Protein AF-A0A8S3WW08-F1 (afdb_monomer_lite)

pLDDT: mean 91.88, std 11.57, range [35.03, 98.88]

InterPro domains:
  IPR000891 Pyruvate carboxyltransferase [PF00682] (28-298)
  IPR000891 Pyruvate carboxyltransferase [PS50991] (28-295)
  IPR013132 PseI/NeuA/B-like [PF03102] (346-583)
  IPR013132 PseI/NeuA/B-like [PF03102] (630-867)
  IPR051690 PseI/Nans/NeuA/B acid synthases [PTHR42966] (594-939)
  IPR057736 PseI/NeuA/NeuB, SAF domain [cd11615] (883-940)

Sequence (941 aa):
MCLLRRIVKIKVQNVYNLARTLSTLPEIRIYEVGPRDGLQNESKFVPTNIKIELIHKLAAAGIRNIESASFVSPKWVKQMSDGMEVMNNIIRTPGVNYPVLIPNLKGYETAIKCNIEEIAIFPAGSEGFSQKNLNCSVEEGLKRFKEVAVQALKDGLRVRGYISCVVGCPYDGPVNPKSIAKITEELLEIGCYEVSLGDTIGVGTAGSVQRLLREVLMVAKPENLALHFHDTYGQGLSNLLAGLEFGIKTVDSSISGLGGCPYARGATGNLATEDLVYFLYGLGVNTNIDLVKLIEAGHIFDPYKIAKMNAVIKTEKLNIGGSYPCFVIAEIGQNHQGDIEIAKKLIRAAKESGADCVKFQKSCLKEKFTKKCLDRCYDNRNSWGKTYGEHKRHLEFSEAQYEALFKYAKDIDVLFTASAMDMISFEFLLNLGVPFIKIGSGDSNNLVYIKYAASKGIPLVVSTGMVDKSTVNRIYDIISAQHKQFCLLHCVSAYPTPYEDCNLMVLQDYGNSFDVCVGYSGHELGTAVAVAAVALGAKVIEKHITLDKTMKGTDHQCSLTPDELKQLVRDVRIVEASLGSSIQMVLPSPVKMVEVKITEDIKVGGSNPCFIIAEVGQNHQGDIEIAKKLIKAAKDSGASCVKFQKTCLKEKFTKKYLERPYDNPNSWGKTYGDHKKHLEFTEAQYRELFKYAQEVGILFTASAMDMVSFDFLVNIKVPFIKIGSGDSNNLLFLKYAASKKVPLIISTGMVDKNAVKTIYDIISAQHKQFCLLHCISAYPVPFEDCNLAVLQDYMKSFDVPVGYSGQEVGTAVALGAVALGAKILEKHITLDKSMKGTDHVCSLTPSEFQQLVRDVRVIEAALGTPIKKVVTSEIPCIDKLQKSLVMGSTKNKGEILYPGDVKIKVAEPKGLNALHFDEVIYKTLVYDKKEDEPLYEGDFC

Secondary structure (DSSP, 8-state):
-HHHHHHHHHHHHHHHHHHHHHHT----EEEE-IIIIITTT-SS---HHHHHHHHHHHHHTT-SEE--EE-S-TTT-GGGTTHHHHHHHS---TT-B--EE--SHHHHHHHGGG--SEEEE--BSSHHHHHHHTSS-HHHHHHHHHHHHHHHHHTT-EEEEEEB-SSEETTTEEPPHHHHHHHHHHHHHTT-SEEEEEETTS---HHHHHHHHHHHTTTS-GGGEEEEEB-TTS-HHHHHHHHHTTT--EEEEBGGG----TTSTT---BPBHHHHHHHHHHTT------HHHHHHHHGGG-TTSS--TT-EEEETTEEEETTSPPEEEEE-TTTTTT-HHHHHHHHHHHHHTT-SEEEEEE--HHHHB-HHHHHSB--STT-SSSBHHHHHHHH---HHHHHHHHHHHHHTT-EEEEEE-SHHHHHHHHHHT-S-EEEPGGGTT-HHHHHHHHHT-S-EEEE-TT--HHHHHHHHHHHHTT-S-EEEEEE---SSPPGGG--TTHHHHHHHH-SSEEEEEE-SSSSHHHHHHHHTT-SEEEEEB-S-TTSSSSSGGGSBPHHHHHHHHHHHHHHHHHT-S-S-----------EEESSSS-EEETTSPPEEEEEEETTTTT-HHHHHHHHHHHHHTT-SEEEEEE--HHHHS-HHHHTSB--STT-SSSBHHHHHHHH---HHHHHHHHHHHHHHT-EEEEEE-SHHHHHHHHHHT-S-EEE-GGGTT-HHHHHHHHHTT--EEEE-TTS-HHHHHHHHHHHHTT-S-EEEEEE---SSPPGGG--TTHHHHHHHH-SS-EEEEE-SSSSHHHHHHHHTT-SEEEEEB-S-TTSSSSSTTTSBPHHHHHHHHHHHHHHHHHH--S-----GGGHHHHHHH--EEEESS-B-TT-B--GGGEEEEB-SS--SBGGGHHHHTTPBBSS-B-TTPBP-GGGB-

Foldseek 3Di:
DVVVVVVVVVVVVVVVVLLVLLLPQAAFAEAAEALEFLCQPPPDADDLVLLLVLQVLQVVLVHQHYQRAELDDCVNRVNRPCRLVNLQPHDDDPNHAHEYEYQAVVSVVSVVVSPHQEYEYEAELDQVCCCQPVVDGSVVSLVRVLVVLLVCVVVNHAYAYEYEQCQADLGPGGGDLLSVLVSLLSCVVSPHQAYEYHDQQQPDALVSLLVSCVNNCVRDPLSRYEYWGQCLPPRQVRNVSSSVVSVRRYYYFYAVQGHHDPRHPRRDGTHHPLVVCVVSVVSVHDNSGNSVSSNVSSCSPVLFDDQLQQFWQDDPLDTFTHLDFFAEEAEQEQQCQLPLVQLLVQLVLCVVLPHQEYEYAADDDVQFFFPVQQQDADDDQQAPDRGNVNRVVSRHDDLVSVLVSCVSSVVSNHAYEYEYRDDVSLVSRVVSPGQEYEHECLCLLQLVRLLVSLQVVHAYEYENEPDFPVSVVSSQVSNVVRHQRYEYADEHPFQQDALLRLQLLLQLVCSSVHSHAYAYEHNHAAQLQRLLSVLLSHRYYYFYEHCALPDRHSRSVSGDHSVRSSVNVVLSVLQSLQQAPDPPPSRFDPQQQFWFFLDPPDIFGHLDAFQEEAEQEQLCQLPLVQLLVSLLLCVVLPHQEYEYAADDCVQQDDPVQQQDADDDQQAPDRGNVNRVVSRHDDLVSVLVSCVSSVVSPHQYEYEYRGDVRLVSRVVSPRSEYEHECVCLQVLVVLLVNLQSVGAYEYENEPHDPVSVVVSQVSNVVRHQRYEYAYEHPDQQDDSNPNNLSVQSVCSVPHSHQYAYEHNHAAQSNRSSNVSSPHRYYYAYEHCALPDRDRSSVSHDHSVRSSVNVVSSVSSSSNNRHSTGDHDPSCVVVCLSRHKFKFAQAKDAFFDFAALNRIRIYNYVVGAHGSSCSVVRHRWTAHGTHGGSHTYYPPGTD

Structure (mmCIF, N/CA/C/O backbone):
data_AF-A0A8S3WW08-F1
#
_entry.id   AF-A0A8S3WW08-F1
#
loop_
_atom_site.group_PDB
_atom_site.id
_atom_site.type_symbol
_atom_site.label_atom_id
_atom_site.label_alt_id
_atom_site.label_comp_id
_atom_site.label_asym_id
_atom_site.label_entity_id
_atom_site.label_seq_id
_atom_site.pdbx_PDB_ins_code
_atom_site.Cartn_x
_atom_site.Cartn_y
_atom_site.Cartn_z
_atom_site.occupancy
_atom_site.B_iso_or_equiv
_atom_site.auth_seq_id
_atom_site.auth_comp_id
_atom_site.auth_asym_id
_atom_site.auth_atom_id
_atom_site.pdbx_PDB_model_num
ATOM 1 N N . MET A 1 1 ? 43.947 -51.175 1.428 1.00 44.69 1 MET A N 1
ATOM 2 C CA . MET A 1 1 ? 42.842 -50.981 0.452 1.00 44.69 1 MET A CA 1
ATOM 3 C C . MET A 1 1 ? 41.688 -51.983 0.577 1.00 44.69 1 MET A C 1
ATOM 5 O O . MET A 1 1 ? 40.549 -51.538 0.518 1.00 44.69 1 MET A O 1
ATOM 9 N N . CYS A 1 2 ? 41.913 -53.291 0.784 1.00 42.72 2 CYS A N 1
ATOM 10 C CA . CYS A 1 2 ? 40.810 -54.258 0.957 1.00 42.72 2 CYS A CA 1
ATOM 11 C C . CYS A 1 2 ? 39.915 -53.976 2.178 1.00 42.72 2 CYS A C 1
ATOM 13 O O . CYS A 1 2 ? 38.701 -54.114 2.071 1.00 42.72 2 CYS A O 1
ATOM 15 N N . LEU A 1 3 ? 40.479 -53.494 3.294 1.00 39.53 3 LEU A N 1
ATOM 16 C CA . LEU A 1 3 ? 39.707 -53.079 4.475 1.00 39.53 3 LEU A CA 1
ATOM 17 C C . LEU A 1 3 ? 38.816 -51.855 4.185 1.00 39.53 3 LEU A C 1
ATOM 19 O O . LEU A 1 3 ? 37.634 -51.865 4.510 1.00 39.53 3 LEU A O 1
ATOM 23 N N . LEU A 1 4 ? 39.352 -50.848 3.480 1.00 40.50 4 LEU A N 1
ATOM 24 C CA . LEU A 1 4 ? 38.597 -49.665 3.043 1.00 40.50 4 LEU A CA 1
ATOM 25 C C . LEU A 1 4 ? 37.473 -50.032 2.065 1.00 40.50 4 LEU A C 1
ATOM 27 O O . LEU A 1 4 ? 36.359 -49.550 2.216 1.00 40.50 4 LEU A O 1
ATOM 31 N N . ARG A 1 5 ? 37.724 -50.931 1.101 1.00 44.78 5 ARG A N 1
ATOM 32 C CA . ARG A 1 5 ? 36.682 -51.429 0.185 1.00 44.78 5 ARG A CA 1
ATOM 33 C C . ARG A 1 5 ? 35.596 -52.217 0.920 1.00 44.78 5 ARG A C 1
ATOM 35 O O . ARG A 1 5 ? 34.439 -52.113 0.536 1.00 44.78 5 ARG A O 1
ATOM 42 N N . ARG A 1 6 ? 35.938 -52.955 1.985 1.00 42.66 6 ARG A N 1
ATOM 43 C CA . ARG A 1 6 ? 34.971 -53.660 2.848 1.00 42.66 6 ARG A CA 1
ATOM 44 C C . ARG A 1 6 ? 34.126 -52.678 3.665 1.00 42.66 6 ARG A C 1
ATOM 46 O O . ARG A 1 6 ? 32.914 -52.823 3.689 1.00 42.66 6 ARG A O 1
ATOM 53 N N . ILE A 1 7 ? 34.740 -51.642 4.240 1.00 47.84 7 ILE A N 1
ATOM 54 C CA . ILE A 1 7 ? 34.050 -50.577 4.990 1.00 47.84 7 ILE A CA 1
ATOM 55 C C . ILE A 1 7 ? 33.135 -49.750 4.071 1.00 47.84 7 ILE A C 1
ATOM 57 O O . ILE A 1 7 ? 32.004 -49.452 4.445 1.00 47.84 7 ILE A O 1
ATOM 61 N N . VAL A 1 8 ? 33.577 -49.433 2.849 1.00 49.91 8 VAL A N 1
ATOM 62 C CA . VAL A 1 8 ? 32.757 -48.740 1.841 1.00 49.91 8 VAL A CA 1
ATOM 63 C C . VAL A 1 8 ? 31.622 -49.639 1.341 1.00 49.91 8 VAL A C 1
ATOM 65 O O . VAL A 1 8 ? 30.496 -49.167 1.269 1.00 49.91 8 VAL A O 1
ATOM 68 N N . LYS A 1 9 ? 31.848 -50.940 1.091 1.00 42.59 9 LYS A N 1
ATOM 69 C CA . LYS A 1 9 ? 30.762 -51.886 0.758 1.00 42.59 9 LYS A CA 1
ATOM 70 C C . LYS A 1 9 ? 29.734 -52.012 1.883 1.00 42.59 9 LYS A C 1
ATOM 72 O O . LYS A 1 9 ? 28.549 -52.024 1.591 1.00 42.59 9 LYS A O 1
ATOM 77 N N . ILE A 1 10 ? 30.166 -52.070 3.145 1.00 49.12 10 ILE A N 1
ATOM 78 C CA . ILE A 1 10 ? 29.267 -52.137 4.310 1.00 49.12 10 ILE A CA 1
ATOM 79 C C . ILE A 1 10 ? 28.459 -50.837 4.448 1.00 49.12 10 ILE A C 1
ATOM 81 O O . ILE A 1 10 ? 27.253 -50.895 4.658 1.00 49.12 10 ILE A O 1
ATOM 85 N N . LYS A 1 11 ? 29.078 -49.663 4.256 1.00 47.25 11 LYS A N 1
ATOM 86 C CA . LYS A 1 11 ? 28.368 -48.372 4.270 1.00 47.25 11 LYS A CA 1
ATOM 87 C C . LYS A 1 11 ? 27.391 -48.224 3.102 1.00 47.25 11 LYS A C 1
ATOM 89 O O . LYS A 1 11 ? 26.268 -47.795 3.323 1.00 47.25 11 LYS A O 1
ATOM 94 N N . VAL A 1 12 ? 27.776 -48.623 1.890 1.00 49.75 12 VAL A N 1
ATOM 95 C CA . VAL A 1 12 ? 26.895 -48.587 0.711 1.00 49.75 12 VAL A CA 1
ATOM 96 C C . VAL A 1 12 ? 25.742 -49.579 0.862 1.00 49.75 12 VAL A C 1
ATOM 98 O O . VAL A 1 12 ? 24.615 -49.216 0.561 1.00 49.75 12 VAL A O 1
ATOM 101 N N . GLN A 1 13 ? 25.983 -50.779 1.401 1.00 46.31 13 GLN A N 1
ATOM 102 C CA . GLN A 1 13 ? 24.931 -51.760 1.675 1.00 46.31 13 GLN A CA 1
ATOM 103 C C . GLN A 1 13 ? 23.978 -51.291 2.781 1.00 46.31 13 GLN A C 1
ATOM 105 O O . GLN A 1 13 ? 22.781 -51.508 2.660 1.00 46.31 13 GLN A O 1
ATOM 110 N N . ASN A 1 14 ? 24.471 -50.616 3.824 1.00 49.75 14 ASN A N 1
ATOM 111 C CA . ASN A 1 14 ? 23.624 -50.045 4.874 1.00 49.75 14 ASN A CA 1
ATOM 112 C C . ASN A 1 14 ? 22.781 -48.872 4.361 1.00 49.75 14 ASN A C 1
ATOM 114 O O . ASN A 1 14 ? 21.615 -48.787 4.716 1.00 49.75 14 ASN A O 1
ATOM 118 N N . VAL A 1 15 ? 23.323 -48.024 3.481 1.00 52.56 15 VAL A N 1
ATOM 119 C CA . VAL A 1 15 ? 22.556 -46.958 2.813 1.00 52.56 15 VAL A CA 1
ATOM 120 C C . VAL A 1 15 ? 21.531 -47.546 1.838 1.00 52.56 15 VAL A C 1
ATOM 122 O O . VAL A 1 15 ? 20.397 -47.086 1.811 1.00 52.56 15 VAL A O 1
ATOM 125 N N . TYR A 1 16 ? 21.877 -48.602 1.092 1.00 51.38 16 TYR A N 1
ATOM 126 C CA . TYR A 1 16 ? 20.931 -49.313 0.222 1.00 51.38 16 TYR A CA 1
ATOM 127 C C . TYR A 1 16 ? 19.843 -50.039 1.018 1.00 51.38 16 TYR A C 1
ATOM 129 O O . TYR A 1 16 ? 18.689 -50.040 0.611 1.00 51.38 16 TYR A O 1
ATOM 137 N N . ASN A 1 17 ? 20.189 -50.645 2.156 1.00 54.22 17 ASN A N 1
ATOM 138 C CA . ASN A 1 17 ? 19.232 -51.299 3.043 1.00 54.22 17 ASN A CA 1
ATOM 139 C C . ASN A 1 17 ? 18.332 -50.271 3.729 1.00 54.22 17 ASN A C 1
ATOM 141 O O . ASN A 1 17 ? 17.141 -50.519 3.811 1.00 54.22 17 ASN A O 1
ATOM 145 N N . LEU A 1 18 ? 18.861 -49.120 4.154 1.00 56.38 18 LEU A N 1
ATOM 146 C CA . LEU A 1 18 ? 18.072 -48.016 4.699 1.00 56.38 18 LEU A CA 1
ATOM 147 C C . LEU A 1 18 ? 17.123 -47.454 3.636 1.00 56.38 18 LEU A C 1
ATOM 149 O O . LEU A 1 18 ? 15.926 -47.402 3.871 1.00 56.38 18 LEU A O 1
ATOM 153 N N . ALA A 1 19 ? 17.620 -47.140 2.437 1.00 52.09 19 ALA A N 1
ATOM 154 C CA . ALA A 1 19 ? 16.790 -46.687 1.321 1.00 52.09 19 ALA A CA 1
ATOM 155 C C . ALA A 1 19 ? 15.727 -47.727 0.935 1.00 52.09 19 ALA A C 1
ATOM 157 O O . ALA A 1 19 ? 14.580 -47.361 0.705 1.00 52.09 19 ALA A O 1
ATOM 158 N N . ARG A 1 20 ? 16.065 -49.025 0.934 1.00 56.62 20 ARG A N 1
ATOM 159 C CA . ARG A 1 20 ? 15.107 -50.107 0.675 1.00 56.62 20 ARG A CA 1
ATOM 160 C C . ARG A 1 20 ? 14.057 -50.203 1.783 1.00 56.62 20 ARG A C 1
ATOM 162 O O . ARG A 1 20 ? 12.880 -50.202 1.459 1.00 56.62 20 ARG A O 1
ATOM 169 N N . THR A 1 21 ? 14.462 -50.220 3.054 1.00 60.16 21 THR A N 1
ATOM 170 C CA . THR A 1 21 ? 13.563 -50.244 4.220 1.00 60.16 21 THR A CA 1
ATOM 171 C C . THR A 1 21 ? 12.625 -49.036 4.225 1.00 60.16 21 THR A C 1
ATOM 173 O O . THR A 1 21 ? 11.425 -49.220 4.408 1.00 60.16 21 THR A O 1
ATOM 176 N N . LEU A 1 22 ? 13.144 -47.834 3.939 1.00 57.91 22 LEU A N 1
ATOM 177 C CA . LEU A 1 22 ? 12.378 -46.586 3.866 1.00 57.91 22 LEU A CA 1
ATOM 178 C C . LEU A 1 22 ? 11.426 -46.551 2.656 1.00 57.91 22 LEU A C 1
ATOM 180 O O . LEU A 1 22 ? 10.269 -46.186 2.810 1.00 57.91 22 LEU A O 1
ATOM 184 N N . SER A 1 23 ? 11.860 -47.022 1.478 1.00 52.72 23 SER A N 1
ATOM 185 C CA . SER A 1 23 ? 11.013 -47.124 0.271 1.00 52.72 23 SER A CA 1
ATOM 186 C C . SER A 1 23 ? 9.910 -48.186 0.368 1.00 52.72 23 SER A C 1
ATOM 188 O O . SER A 1 23 ? 8.971 -48.184 -0.422 1.00 52.72 23 SER A O 1
ATOM 190 N N . THR A 1 24 ? 10.025 -49.104 1.334 1.00 55.31 24 THR A N 1
ATOM 191 C CA . THR A 1 24 ? 9.002 -50.106 1.664 1.00 55.31 24 THR A CA 1
ATOM 192 C C . THR A 1 24 ? 8.176 -49.730 2.891 1.00 55.31 24 THR A C 1
ATOM 194 O O . THR A 1 24 ? 7.388 -50.558 3.350 1.00 55.31 24 THR A O 1
ATOM 197 N N . LEU A 1 25 ? 8.360 -48.529 3.460 1.00 57.69 25 LEU A N 1
ATOM 198 C CA . LEU A 1 25 ? 7.549 -48.091 4.592 1.00 57.69 25 LEU A CA 1
ATOM 199 C C . LEU A 1 25 ? 6.084 -47.979 4.143 1.00 57.69 25 LEU A C 1
ATOM 201 O O . LEU A 1 25 ? 5.782 -47.192 3.245 1.00 57.69 25 LEU A O 1
ATOM 205 N N . PRO A 1 26 ? 5.161 -48.751 4.745 1.00 57.47 26 PRO A N 1
ATOM 206 C CA . PRO A 1 26 ? 3.738 -48.506 4.564 1.00 57.47 26 PRO A CA 1
ATOM 207 C C . PRO A 1 26 ? 3.353 -47.158 5.198 1.00 57.47 26 PRO A C 1
ATOM 209 O O . PRO A 1 26 ? 4.096 -46.638 6.029 1.00 57.47 26 PRO A O 1
ATOM 212 N N . GLU A 1 27 ? 2.194 -46.633 4.790 1.00 76.88 27 GLU A N 1
ATOM 213 C CA . GLU A 1 27 ? 1.571 -45.358 5.197 1.00 76.88 27 GLU A CA 1
ATOM 214 C C . GLU A 1 27 ? 1.997 -44.874 6.604 1.00 76.88 27 GLU A C 1
ATOM 216 O O . GLU A 1 27 ? 1.718 -45.530 7.611 1.00 76.88 27 GLU A O 1
ATOM 221 N N . ILE A 1 28 ? 2.698 -43.731 6.664 1.00 88.69 28 ILE A N 1
ATOM 222 C CA . ILE A 1 28 ? 3.048 -43.045 7.919 1.00 88.69 28 ILE A CA 1
ATOM 223 C C . ILE A 1 28 ? 1.821 -42.285 8.415 1.00 88.69 28 ILE A C 1
ATOM 225 O O . ILE A 1 28 ? 1.214 -41.516 7.668 1.00 88.69 28 ILE A O 1
ATOM 229 N N . ARG A 1 29 ? 1.471 -42.480 9.688 1.00 92.56 29 ARG A N 1
ATOM 230 C CA . ARG A 1 29 ? 0.334 -41.820 10.328 1.00 92.56 29 ARG A CA 1
ATOM 231 C C . ARG A 1 29 ? 0.793 -40.539 11.013 1.00 92.56 29 ARG A C 1
ATOM 233 O O . ARG A 1 29 ? 1.537 -40.595 11.988 1.00 92.56 29 ARG A O 1
ATOM 240 N N . ILE A 1 30 ? 0.329 -39.398 10.512 1.00 96.25 30 ILE A N 1
ATOM 241 C CA . ILE A 1 30 ? 0.592 -38.088 11.116 1.00 96.25 30 ILE A CA 1
ATOM 242 C C . ILE A 1 30 ? -0.539 -37.739 12.083 1.00 96.25 30 ILE A C 1
ATOM 244 O O . ILE A 1 30 ? -1.716 -37.781 11.715 1.00 96.25 30 ILE A O 1
ATOM 248 N N . TYR A 1 31 ? -0.161 -37.409 13.313 1.00 96.25 31 TYR A N 1
ATOM 249 C CA . TYR A 1 31 ? -1.041 -36.980 14.387 1.00 96.25 31 TYR A CA 1
ATOM 250 C C . TYR A 1 31 ? -0.808 -35.487 14.636 1.00 96.25 31 TYR A C 1
ATOM 252 O O . TYR A 1 31 ? 0.185 -35.075 15.231 1.00 96.25 31 TYR A O 1
ATOM 260 N N . GLU A 1 32 ? -1.713 -34.664 14.124 1.00 97.38 32 GLU A N 1
ATOM 261 C CA . GLU A 1 32 ? -1.591 -33.210 14.164 1.00 97.38 32 GLU A CA 1
ATOM 262 C C . GLU A 1 32 ? -2.064 -32.680 15.517 1.00 97.38 32 GLU A C 1
ATOM 264 O O . GLU A 1 32 ? -3.247 -32.779 15.855 1.00 97.38 32 GLU A O 1
ATOM 269 N N . VAL A 1 33 ? -1.136 -32.128 16.297 1.00 97.06 33 VAL A N 1
ATOM 270 C CA . VAL A 1 33 ? -1.392 -31.621 17.654 1.00 97.06 33 VAL A CA 1
ATOM 271 C C . VAL A 1 33 ? -1.539 -30.098 17.713 1.00 97.06 33 VAL A C 1
ATOM 273 O O . VAL A 1 33 ? -1.828 -29.550 18.775 1.00 97.06 33 VAL A O 1
ATOM 276 N N . GLY A 1 34 ? -1.383 -29.392 16.591 1.00 94.31 34 GLY A N 1
ATOM 277 C CA . GLY A 1 34 ? -1.429 -27.934 16.490 1.00 94.31 34 GLY A CA 1
ATOM 278 C C . GLY A 1 34 ? -2.645 -27.278 17.147 1.00 94.31 34 GLY A C 1
ATOM 279 O O . GLY A 1 34 ? -2.446 -26.395 17.984 1.00 94.31 34 GLY A O 1
ATOM 280 N N . PRO A 1 35 ? -3.894 -27.712 16.870 1.00 94.62 35 PRO A N 1
ATOM 281 C CA . PRO A 1 35 ? -5.088 -27.089 17.451 1.00 94.62 35 PRO A CA 1
ATOM 282 C C . PRO A 1 35 ? -5.160 -27.146 18.987 1.00 94.62 35 PRO A C 1
ATOM 284 O O . PRO A 1 35 ? -5.816 -26.296 19.596 1.00 94.62 35 PRO A O 1
ATOM 287 N N . ARG A 1 36 ? -4.475 -28.109 19.621 1.00 93.38 36 ARG A N 1
ATOM 288 C CA . ARG A 1 36 ? -4.409 -28.267 21.081 1.00 93.38 36 ARG A CA 1
ATOM 289 C C . ARG A 1 36 ? -3.047 -27.869 21.635 1.00 93.38 36 ARG A C 1
ATOM 291 O O . ARG A 1 36 ? -2.938 -26.856 22.323 1.00 93.38 36 ARG A O 1
ATOM 298 N N . ASP A 1 37 ? -2.033 -28.696 21.393 1.00 91.38 37 ASP A N 1
ATOM 299 C CA . ASP A 1 37 ? -0.690 -28.554 21.962 1.00 91.38 37 ASP A CA 1
ATOM 300 C C . ASP A 1 37 ? 0.037 -27.347 21.372 1.00 91.38 37 ASP A C 1
ATOM 302 O O . ASP A 1 37 ? 0.630 -26.566 22.113 1.00 91.38 37 ASP A O 1
ATOM 306 N N . GLY A 1 38 ? -0.090 -27.134 20.059 1.00 89.25 38 GLY A N 1
ATOM 307 C CA . GLY A 1 38 ? 0.527 -25.994 19.384 1.00 89.25 38 GLY A CA 1
ATOM 308 C C . GLY A 1 38 ? 0.039 -24.650 19.923 1.00 89.25 38 GLY A C 1
ATOM 309 O O . GLY A 1 38 ? 0.838 -23.747 20.157 1.00 89.25 38 GLY A O 1
ATOM 310 N N . LEU A 1 39 ? -1.262 -24.530 20.202 1.00 90.06 39 LEU A N 1
ATOM 311 C CA . LEU A 1 39 ? -1.855 -23.276 20.669 1.00 90.06 39 LEU A CA 1
ATOM 312 C C . LEU A 1 39 ? -1.684 -23.011 22.166 1.00 90.06 39 LEU A C 1
ATOM 314 O O . LEU A 1 39 ? -1.799 -21.864 22.589 1.00 90.06 39 LEU A O 1
ATOM 318 N N . GLN A 1 40 ? -1.425 -24.023 22.998 1.00 87.31 40 GLN A N 1
ATOM 319 C CA . GLN A 1 40 ? -1.504 -23.888 24.462 1.00 87.31 40 GLN A CA 1
ATOM 320 C C . GLN A 1 40 ? -0.611 -22.783 25.053 1.00 87.31 40 GLN A C 1
ATOM 322 O O . GLN A 1 40 ? -0.935 -22.239 26.111 1.00 87.31 40 GLN A O 1
ATOM 327 N N . ASN A 1 41 ? 0.492 -22.466 24.369 1.00 82.31 41 ASN A N 1
ATOM 328 C CA . ASN A 1 41 ? 1.495 -21.488 24.783 1.00 82.31 41 ASN A CA 1
ATOM 329 C C . ASN A 1 41 ? 1.306 -20.096 24.158 1.00 82.31 41 ASN A C 1
ATOM 331 O O . ASN A 1 41 ? 2.093 -19.188 24.436 1.00 82.31 41 ASN A O 1
ATOM 335 N N . GLU A 1 42 ? 0.270 -19.910 23.341 1.00 81.69 42 GLU A N 1
ATOM 336 C CA . GLU A 1 42 ? -0.009 -18.629 22.707 1.00 81.69 42 GLU A CA 1
ATOM 337 C C . GLU A 1 42 ? -0.414 -17.569 23.736 1.00 81.69 42 GLU A C 1
ATOM 339 O O . GLU A 1 42 ? -1.304 -17.751 24.569 1.00 81.69 42 GLU A O 1
ATOM 344 N N . SER A 1 43 ? 0.254 -16.416 23.667 1.00 74.00 43 SER A N 1
ATOM 345 C CA . SER A 1 43 ? 0.048 -15.320 24.625 1.00 74.00 43 SER A CA 1
ATOM 346 C C . SER A 1 43 ? -1.322 -14.648 24.484 1.00 74.00 43 SER A C 1
ATOM 348 O O . SER A 1 43 ? -1.877 -14.133 25.460 1.00 74.00 43 SER A O 1
ATOM 350 N N . LYS A 1 44 ? -1.877 -14.647 23.267 1.00 80.12 44 LYS A N 1
ATOM 351 C CA . LYS A 1 44 ? -3.194 -14.092 22.952 1.00 80.12 44 LYS A CA 1
ATOM 352 C C . LYS A 1 44 ? -4.189 -15.224 22.763 1.00 80.12 44 LYS A C 1
ATOM 354 O O . LYS A 1 44 ? -3.888 -16.214 22.108 1.00 80.12 44 LYS A O 1
ATOM 359 N N . PHE A 1 45 ? -5.397 -15.030 23.287 1.00 84.19 45 PHE A N 1
ATOM 360 C CA . PHE A 1 45 ? -6.457 -16.009 23.103 1.00 84.19 45 PHE A CA 1
ATOM 361 C C . PHE A 1 45 ? -6.836 -16.112 21.620 1.00 84.19 45 PHE A C 1
ATOM 363 O O . PHE A 1 45 ? -7.370 -15.152 21.066 1.00 84.19 45 PHE A O 1
ATOM 370 N N . VAL A 1 46 ? -6.565 -17.254 20.982 1.00 83.62 46 VAL A N 1
ATOM 371 C CA . VAL A 1 46 ? -7.062 -17.527 19.619 1.00 83.62 46 VAL A CA 1
ATOM 372 C C . VAL A 1 46 ? -8.578 -17.757 19.676 1.00 83.62 46 VAL A C 1
ATOM 374 O O . VAL A 1 46 ? -8.996 -18.659 20.408 1.00 83.62 46 VAL A O 1
ATOM 377 N N . PRO A 1 47 ? -9.388 -16.994 18.915 1.00 84.88 47 PRO A N 1
ATOM 378 C CA . PRO A 1 47 ? -10.839 -17.160 18.870 1.00 84.88 47 PRO A CA 1
ATOM 379 C C . PRO A 1 47 ? -11.278 -18.570 18.456 1.00 84.88 47 PRO A C 1
ATOM 381 O O . PRO A 1 47 ? -10.652 -19.209 17.608 1.00 84.88 47 PRO A O 1
ATOM 384 N N . THR A 1 48 ? -12.397 -19.032 19.011 1.00 86.94 48 THR A N 1
ATOM 385 C CA . THR A 1 48 ? -12.946 -20.381 18.798 1.00 86.94 48 THR A CA 1
ATOM 386 C C . THR A 1 48 ? -13.194 -20.693 17.322 1.00 86.94 48 THR A C 1
ATOM 388 O O . THR A 1 48 ? -12.835 -21.770 16.851 1.00 86.94 48 THR A O 1
ATOM 391 N N . ASN A 1 49 ? -13.725 -19.737 16.554 1.00 82.19 49 ASN A N 1
ATOM 392 C CA . ASN A 1 49 ? -13.982 -19.913 15.123 1.00 82.19 49 ASN A CA 1
ATOM 393 C C . ASN A 1 49 ? -12.697 -20.162 14.314 1.00 82.19 49 ASN A C 1
ATOM 395 O O . ASN A 1 49 ? -12.724 -20.951 13.377 1.00 82.19 49 ASN A O 1
ATOM 399 N N . ILE A 1 50 ? -11.573 -19.552 14.702 1.00 83.06 50 ILE A N 1
ATOM 400 C CA . ILE A 1 50 ? -10.275 -19.762 14.043 1.00 83.06 50 ILE A CA 1
ATOM 401 C C . ILE A 1 50 ? -9.733 -21.163 14.344 1.00 83.06 50 ILE A C 1
ATOM 403 O O . ILE A 1 50 ? -9.204 -21.822 13.455 1.00 83.06 50 ILE A O 1
ATOM 407 N N . LYS A 1 51 ? -9.914 -21.667 15.573 1.00 92.25 51 LYS A N 1
ATOM 408 C CA . LYS A 1 51 ? -9.556 -23.056 15.922 1.00 92.25 51 LYS A CA 1
ATOM 409 C C . LYS A 1 51 ? -10.363 -24.067 15.111 1.00 92.25 51 LYS A C 1
ATOM 411 O O . LYS A 1 51 ? -9.800 -25.021 14.584 1.00 92.25 51 LYS A O 1
ATOM 416 N N . ILE A 1 52 ? -11.674 -23.843 14.996 1.00 93.62 52 ILE A N 1
ATOM 417 C CA . ILE A 1 52 ? -12.580 -24.685 14.204 1.00 93.62 52 ILE A CA 1
ATOM 418 C C . ILE A 1 52 ? -12.162 -24.672 12.729 1.00 93.62 52 ILE A C 1
ATOM 420 O O . ILE A 1 52 ? -12.041 -25.733 12.118 1.00 93.62 52 ILE A O 1
ATOM 424 N N . GLU A 1 53 ? -11.888 -23.489 12.174 1.00 90.31 53 GLU A N 1
ATOM 425 C CA . GLU A 1 53 ? -11.430 -23.340 10.792 1.00 90.31 53 GLU A CA 1
ATOM 426 C C . GLU A 1 53 ? -10.093 -24.055 10.552 1.00 90.31 53 GLU A C 1
ATOM 428 O O . GLU A 1 53 ? -9.958 -24.762 9.552 1.00 90.31 53 GLU A O 1
ATOM 433 N N . LEU A 1 54 ? -9.131 -23.943 11.476 1.00 93.56 54 LEU A N 1
ATOM 434 C CA . LEU A 1 54 ? -7.878 -24.694 11.402 1.00 93.56 54 LEU A CA 1
ATOM 435 C C . LEU A 1 54 ? -8.153 -26.202 11.316 1.00 93.56 54 LEU A C 1
ATOM 437 O O . LEU A 1 54 ? -7.633 -26.864 10.420 1.00 93.56 54 LEU A O 1
ATOM 441 N N . ILE A 1 55 ? -8.985 -26.744 12.211 1.00 97.25 55 ILE A N 1
ATOM 442 C CA . ILE A 1 55 ? -9.324 -28.177 12.236 1.00 97.25 55 ILE A CA 1
ATOM 443 C C . ILE A 1 55 ? -9.928 -28.618 10.895 1.00 97.25 55 ILE A C 1
ATOM 445 O O . ILE A 1 55 ? -9.575 -29.677 10.372 1.00 97.25 55 ILE A O 1
ATOM 449 N N . HIS A 1 56 ? -10.805 -27.806 10.296 1.00 96.12 56 HIS A N 1
ATOM 450 C CA . HIS A 1 56 ? -11.405 -28.116 8.993 1.00 96.12 56 HIS A CA 1
ATOM 451 C C . HIS A 1 56 ? -10.381 -28.081 7.862 1.00 96.12 56 HIS A C 1
ATOM 453 O O . HIS A 1 56 ? -10.391 -28.967 7.010 1.00 96.12 56 HIS A O 1
ATOM 459 N N . LYS A 1 57 ? -9.477 -27.097 7.854 1.00 94.81 57 LYS A N 1
ATOM 460 C CA . LYS A 1 57 ? -8.412 -26.996 6.845 1.00 94.81 57 LYS A CA 1
ATOM 461 C C . LYS A 1 57 ? -7.429 -28.160 6.936 1.00 94.81 57 LYS A C 1
ATOM 463 O O . LYS A 1 57 ? -7.079 -28.728 5.906 1.00 94.81 57 LYS A O 1
ATOM 468 N N . LEU A 1 58 ? -7.048 -28.565 8.147 1.00 97.12 58 LEU A N 1
ATOM 469 C CA . LEU A 1 58 ? -6.197 -29.735 8.380 1.00 97.12 58 LEU A CA 1
ATOM 470 C C . LEU A 1 58 ? -6.863 -31.020 7.863 1.00 97.12 58 LEU A C 1
ATOM 472 O O . LEU A 1 58 ? -6.236 -31.792 7.137 1.00 97.12 58 LEU A O 1
ATOM 476 N N . ALA A 1 59 ? -8.153 -31.217 8.154 1.00 97.00 59 ALA A N 1
ATOM 477 C CA . ALA A 1 59 ? -8.916 -32.349 7.624 1.00 97.00 59 ALA A CA 1
ATOM 478 C C . ALA A 1 59 ? -8.991 -32.313 6.086 1.00 97.00 59 ALA A C 1
ATOM 480 O O . ALA A 1 59 ? -8.775 -33.327 5.423 1.00 97.00 59 ALA A O 1
ATOM 481 N N . ALA A 1 60 ? -9.224 -31.134 5.500 1.00 94.94 60 ALA A N 1
ATOM 482 C CA . ALA A 1 60 ? -9.273 -30.934 4.050 1.00 94.94 60 ALA A CA 1
ATOM 483 C C . ALA A 1 60 ? -7.914 -31.127 3.351 1.00 94.94 60 ALA A C 1
ATOM 485 O O . ALA A 1 60 ? -7.882 -31.451 2.159 1.00 94.94 60 ALA A O 1
ATOM 486 N N . ALA A 1 61 ? -6.807 -30.944 4.077 1.00 95.62 61 ALA A N 1
ATOM 487 C CA . ALA A 1 61 ? -5.458 -31.264 3.622 1.00 95.62 61 ALA A CA 1
ATOM 488 C C . ALA A 1 61 ? -5.167 -32.776 3.649 1.00 95.62 61 ALA A C 1
ATOM 490 O O . ALA A 1 61 ? -4.159 -33.207 3.102 1.00 95.62 61 ALA A O 1
ATOM 491 N N . GLY A 1 62 ? -6.046 -33.594 4.234 1.00 95.44 62 GLY A N 1
ATOM 492 C CA . GLY A 1 62 ? -5.899 -35.050 4.297 1.00 95.44 62 GLY A CA 1
ATOM 493 C C . GLY A 1 62 ? -5.375 -35.576 5.633 1.00 95.44 62 GLY A C 1
ATOM 494 O O . GLY A 1 62 ? -5.120 -36.775 5.747 1.00 95.44 62 GLY A O 1
ATOM 495 N N . ILE A 1 63 ? -5.240 -34.726 6.659 1.00 97.12 63 ILE A N 1
ATOM 496 C CA . ILE A 1 63 ? -4.885 -35.176 8.009 1.00 97.12 63 ILE A CA 1
ATOM 497 C C . ILE A 1 63 ? -6.053 -35.965 8.612 1.00 97.12 63 ILE A C 1
ATOM 499 O O . ILE A 1 63 ? -7.185 -35.485 8.662 1.00 97.12 63 ILE A O 1
ATOM 503 N N . ARG A 1 64 ? -5.770 -37.178 9.101 1.00 95.75 64 ARG A N 1
ATOM 504 C CA . ARG A 1 64 ? -6.784 -38.091 9.662 1.00 95.75 64 ARG A CA 1
ATOM 505 C C . ARG A 1 64 ? -6.843 -38.122 11.185 1.00 95.75 64 ARG A C 1
ATOM 507 O O . ARG A 1 64 ? -7.816 -38.625 11.734 1.00 95.75 64 ARG A O 1
ATOM 514 N N . ASN A 1 65 ? -5.833 -37.604 11.874 1.00 97.12 65 ASN A N 1
ATOM 515 C CA . ASN A 1 65 ? -5.789 -37.540 13.330 1.00 97.12 65 ASN A CA 1
ATOM 516 C C . ASN A 1 65 ? -5.470 -36.102 13.740 1.00 97.12 65 ASN A C 1
ATOM 518 O O . ASN A 1 65 ? -4.347 -35.653 13.532 1.00 97.12 65 ASN A O 1
ATOM 522 N N . ILE A 1 66 ? -6.465 -35.387 14.272 1.00 98.19 66 ILE A N 1
ATOM 523 C CA . ILE A 1 66 ? -6.356 -33.962 14.615 1.00 98.19 66 ILE A CA 1
ATOM 524 C C . ILE A 1 66 ? -6.738 -33.777 16.080 1.00 98.19 66 ILE A C 1
ATOM 526 O O . ILE A 1 66 ? -7.920 -33.790 16.432 1.00 98.19 66 ILE A O 1
ATOM 530 N N . GLU A 1 67 ? -5.752 -33.595 16.950 1.00 97.56 67 GLU A N 1
ATOM 531 C CA . GLU A 1 67 ? -6.008 -33.362 18.367 1.00 97.56 67 GLU A CA 1
ATOM 532 C C . GLU A 1 67 ? -6.621 -31.976 18.572 1.00 97.56 67 GLU A C 1
ATOM 534 O O . GLU A 1 67 ? -5.973 -30.944 18.415 1.00 97.56 67 GLU A O 1
ATOM 539 N N . SER A 1 68 ? -7.917 -31.964 18.867 1.00 96.69 68 SER A N 1
ATOM 540 C CA . SER A 1 68 ? -8.764 -30.801 18.595 1.00 96.69 68 SER A CA 1
ATOM 541 C C . SER A 1 68 ? -9.051 -29.943 19.821 1.00 96.69 68 SER A C 1
ATOM 543 O O . SER A 1 68 ? -9.362 -28.762 19.686 1.00 96.69 68 SER A O 1
ATOM 545 N N . ALA A 1 69 ? -8.972 -30.521 21.021 1.00 95.62 69 ALA A N 1
ATOM 546 C CA . ALA A 1 69 ? -9.272 -29.815 22.260 1.00 95.62 69 ALA A CA 1
ATOM 547 C C . ALA A 1 69 ? -8.624 -30.481 23.481 1.00 95.62 69 ALA A C 1
ATOM 549 O O . ALA A 1 69 ? -8.120 -31.603 23.432 1.00 95.62 69 ALA A O 1
ATOM 550 N N . SER A 1 70 ? -8.681 -29.786 24.613 1.00 94.50 70 SER A N 1
ATOM 551 C CA . SER A 1 70 ? -8.276 -30.300 25.917 1.00 94.50 70 SER A CA 1
ATOM 552 C C . SER A 1 70 ? -9.272 -29.860 26.982 1.00 94.50 70 SER A C 1
ATOM 554 O O . SER A 1 70 ? -9.751 -28.729 26.954 1.00 94.50 70 SER A O 1
ATOM 556 N N . PHE A 1 71 ? -9.562 -30.737 27.942 1.00 94.12 71 PHE A N 1
ATOM 557 C CA . PHE A 1 71 ? -10.467 -30.460 29.065 1.00 94.12 71 PHE A CA 1
ATOM 558 C C . PHE A 1 71 ? -9.676 -30.248 30.358 1.00 94.12 71 PHE A C 1
ATOM 560 O O . PHE A 1 71 ? -9.928 -30.851 31.405 1.00 94.12 71 PHE A O 1
ATOM 567 N N . VAL A 1 72 ? -8.671 -29.381 30.257 1.00 90.19 72 VAL A N 1
ATOM 568 C CA . VAL A 1 72 ? -7.873 -28.868 31.374 1.00 90.19 72 VAL A CA 1
ATOM 569 C C . VAL A 1 72 ? -8.546 -27.666 32.025 1.00 90.19 72 VAL A C 1
ATOM 571 O O . VAL A 1 72 ? -9.479 -27.072 31.496 1.00 90.19 72 VAL A O 1
ATOM 574 N N . SER A 1 73 ? -8.071 -27.289 33.210 1.00 86.62 73 SER A N 1
ATOM 575 C CA . SER A 1 73 ? -8.587 -26.107 33.898 1.00 86.62 73 SER A CA 1
ATOM 576 C C . SER A 1 73 ? -8.271 -24.827 33.102 1.00 86.62 73 SER A C 1
ATOM 578 O O . SER A 1 73 ? -7.087 -24.518 32.914 1.00 86.62 73 SER A O 1
ATOM 580 N N . PRO A 1 74 ? -9.290 -24.019 32.738 1.00 84.31 74 PRO A N 1
ATOM 581 C CA . PRO A 1 74 ? -9.115 -22.731 32.057 1.00 84.31 74 PRO A CA 1
ATOM 582 C C . PRO A 1 74 ? -8.218 -21.743 32.808 1.00 84.31 74 PRO A C 1
ATOM 584 O O . PRO A 1 74 ? -7.643 -20.837 32.213 1.00 84.31 74 PRO A O 1
ATOM 587 N N . LYS A 1 75 ? -8.093 -21.914 34.132 1.00 84.94 75 LYS A N 1
ATOM 588 C CA . LYS A 1 75 ? -7.217 -21.097 34.980 1.00 84.94 75 LYS A CA 1
ATOM 589 C C . LYS A 1 75 ? -5.738 -21.293 34.637 1.00 84.94 75 LYS A C 1
ATOM 591 O O . LYS A 1 75 ? -4.968 -20.347 34.749 1.00 84.94 75 LYS A O 1
ATOM 596 N N . TRP A 1 76 ? -5.350 -22.517 34.281 1.00 81.44 76 TRP A N 1
ATOM 597 C CA . TRP A 1 76 ? -3.954 -22.887 34.037 1.00 81.44 76 TRP A CA 1
ATOM 598 C C . TRP A 1 76 ? -3.597 -22.819 32.557 1.00 81.44 76 TRP A C 1
ATOM 600 O O . TRP A 1 76 ? -2.505 -22.377 32.220 1.00 81.44 76 TRP A O 1
ATOM 610 N N . VAL A 1 77 ? -4.533 -23.190 31.679 1.00 86.38 77 VAL A N 1
ATOM 611 C CA . VAL A 1 77 ? -4.352 -23.116 30.226 1.00 86.38 77 VAL A CA 1
ATOM 612 C C . VAL A 1 77 ? -5.533 -22.360 29.631 1.00 86.38 77 VAL A C 1
ATOM 614 O O . VAL A 1 77 ? -6.525 -22.947 29.197 1.00 86.38 77 VAL A O 1
ATOM 617 N N . LYS A 1 78 ? -5.431 -21.025 29.629 1.00 87.94 78 LYS A N 1
ATOM 618 C CA . LYS A 1 78 ? -6.489 -20.118 29.144 1.00 87.94 78 LYS A CA 1
ATOM 619 C C . LYS A 1 78 ? -6.936 -20.462 27.724 1.00 87.94 78 LYS A C 1
ATOM 621 O O . LYS A 1 78 ? -8.120 -20.351 27.405 1.00 87.94 78 LYS A O 1
ATOM 626 N N . GLN A 1 79 ? -5.997 -20.906 26.891 1.00 89.75 79 GLN A N 1
ATOM 627 C CA . GLN A 1 79 ? -6.257 -21.213 25.494 1.00 89.75 79 GLN A CA 1
ATOM 628 C C . GLN A 1 79 ? -7.258 -22.354 25.286 1.00 89.75 79 GLN A C 1
ATOM 630 O O . GLN A 1 79 ? -7.940 -22.362 24.269 1.00 89.75 79 GLN A O 1
ATOM 635 N N . MET A 1 80 ? -7.384 -23.271 26.248 1.00 92.81 80 MET A N 1
ATOM 636 C CA . MET A 1 80 ? -8.265 -24.445 26.174 1.00 92.81 80 MET A CA 1
ATOM 637 C C . MET A 1 80 ? -9.625 -24.215 26.856 1.00 92.81 80 MET A C 1
ATOM 639 O O . MET A 1 80 ? -10.381 -25.155 27.088 1.00 92.81 80 MET A O 1
ATOM 643 N N . SER A 1 81 ? -9.943 -22.966 27.209 1.00 92.69 81 SER A N 1
ATOM 644 C CA . SER A 1 81 ? -11.170 -22.612 27.938 1.00 92.69 81 SER A CA 1
ATOM 645 C C . SER A 1 81 ? -12.469 -22.867 27.165 1.00 92.69 81 SER A C 1
ATOM 647 O O . SER A 1 81 ? -13.517 -23.049 27.780 1.00 92.69 81 SER A O 1
ATOM 649 N N . ASP A 1 82 ? -12.391 -22.932 25.840 1.00 93.88 82 ASP A N 1
ATOM 650 C CA . ASP A 1 82 ? -13.487 -23.097 24.884 1.00 93.88 82 ASP A CA 1
ATOM 651 C C . ASP A 1 82 ? -13.531 -24.503 24.255 1.00 93.88 82 ASP A C 1
ATOM 653 O O . ASP A 1 82 ? -14.194 -24.707 23.241 1.00 93.88 82 ASP A O 1
ATOM 657 N N . GLY A 1 83 ? -12.858 -25.502 24.845 1.00 93.81 83 GLY A N 1
ATOM 658 C CA . GLY A 1 83 ? -12.744 -26.848 24.262 1.00 93.81 83 GLY A CA 1
ATOM 659 C C . GLY A 1 83 ? -14.089 -27.520 23.942 1.00 93.81 83 GLY A C 1
ATOM 660 O O . GLY A 1 83 ? -14.235 -28.141 22.893 1.00 93.81 83 GLY A O 1
ATOM 661 N N . MET A 1 84 ? -15.104 -27.340 24.794 1.00 95.00 84 MET A N 1
ATOM 662 C CA . MET A 1 84 ? -16.464 -27.838 24.535 1.00 95.00 84 MET A CA 1
ATOM 663 C C . MET A 1 84 ? -17.116 -27.146 23.330 1.00 95.00 84 MET A C 1
ATOM 665 O O . MET A 1 84 ? -17.794 -27.794 22.536 1.00 95.00 84 MET A O 1
ATOM 669 N N . GLU A 1 85 ? -16.907 -25.838 23.179 1.00 94.19 85 GLU A N 1
ATOM 670 C CA . GLU A 1 85 ? -17.444 -25.071 22.056 1.00 94.19 85 GLU A CA 1
ATOM 671 C C . GLU A 1 85 ? -16.783 -25.498 20.744 1.00 94.19 85 GLU A C 1
ATOM 673 O O . GLU A 1 85 ? -17.486 -25.735 19.765 1.00 94.19 85 GLU A O 1
ATOM 678 N N . VAL A 1 86 ? -15.461 -25.695 20.734 1.00 96.25 86 VAL A N 1
ATOM 679 C CA . VAL A 1 86 ? -14.746 -26.228 19.565 1.00 96.25 86 VAL A CA 1
ATOM 680 C C . VAL A 1 86 ? -15.321 -27.590 19.174 1.00 96.25 86 VAL A C 1
ATOM 682 O O . VAL A 1 86 ? -15.772 -27.763 18.044 1.00 96.25 86 VAL A O 1
ATOM 685 N N . MET A 1 87 ? -15.378 -28.545 20.108 1.00 97.25 87 MET A N 1
ATOM 686 C CA . MET A 1 87 ? -15.801 -29.917 19.801 1.00 97.25 87 MET A CA 1
ATOM 687 C C . MET A 1 87 ? -17.263 -30.033 19.353 1.00 97.25 87 MET A C 1
ATOM 689 O O . MET A 1 87 ? -17.577 -30.902 18.540 1.00 97.25 87 MET A O 1
ATOM 693 N N . ASN A 1 88 ? -18.148 -29.163 19.847 1.00 94.94 88 ASN A N 1
ATOM 694 C CA . ASN A 1 88 ? -19.556 -29.152 19.445 1.00 94.94 88 ASN A CA 1
ATOM 695 C C . ASN A 1 88 ? -19.794 -28.483 18.083 1.00 94.94 88 ASN A C 1
ATOM 697 O O . ASN A 1 88 ? -20.806 -28.769 17.447 1.00 94.94 88 ASN A O 1
ATOM 701 N N . ASN A 1 89 ? -18.891 -27.605 17.634 1.00 93.69 89 ASN A N 1
ATOM 702 C CA . ASN A 1 89 ? -19.061 -26.828 16.402 1.00 93.69 89 ASN A CA 1
ATOM 703 C C . ASN A 1 89 ? -18.177 -27.299 15.235 1.00 93.69 89 ASN A C 1
ATOM 705 O O . ASN A 1 89 ? -18.321 -26.799 14.118 1.00 93.69 89 ASN A O 1
ATOM 709 N N . ILE A 1 90 ? -17.268 -28.258 15.442 1.00 95.75 90 ILE A N 1
ATOM 710 C CA . ILE A 1 90 ? -16.537 -28.861 14.323 1.00 95.75 90 ILE A CA 1
ATOM 711 C C . ILE A 1 90 ? -17.454 -29.735 13.458 1.00 95.75 90 ILE A C 1
ATOM 713 O O . ILE A 1 90 ? -18.235 -30.551 13.945 1.00 95.75 90 ILE A O 1
ATOM 717 N N . ILE A 1 91 ? -17.297 -29.617 12.141 1.00 93.38 91 ILE A N 1
ATOM 718 C CA . ILE A 1 91 ? -17.868 -30.543 11.172 1.00 93.38 91 ILE A CA 1
ATOM 719 C C . ILE A 1 91 ? -16.953 -31.768 11.117 1.00 93.38 91 ILE A C 1
ATOM 721 O O . ILE A 1 91 ? -15.799 -31.680 10.694 1.00 93.38 91 ILE A O 1
ATOM 725 N N . ARG A 1 92 ? -17.465 -32.918 11.559 1.00 93.81 92 ARG A N 1
ATOM 726 C CA . ARG A 1 92 ? -16.704 -34.172 11.579 1.00 93.81 92 ARG A CA 1
ATOM 727 C C . ARG A 1 92 ? -16.624 -34.758 10.176 1.00 93.81 92 ARG A C 1
ATOM 729 O O . ARG A 1 92 ? -17.629 -35.186 9.613 1.00 93.81 92 ARG A O 1
ATOM 736 N N . THR A 1 93 ? -15.421 -34.762 9.614 1.00 94.44 93 THR A N 1
ATOM 737 C CA . THR A 1 93 ? -15.155 -35.323 8.287 1.00 94.44 93 THR A CA 1
ATOM 738 C C . THR A 1 93 ? -15.084 -36.849 8.384 1.00 94.44 93 THR A C 1
ATOM 740 O O . THR A 1 93 ? -14.368 -37.360 9.249 1.00 94.44 93 THR A O 1
ATOM 743 N N . PRO A 1 94 ? -15.788 -37.606 7.521 1.00 93.38 94 PRO A N 1
ATOM 744 C CA . PRO A 1 94 ? -15.722 -39.064 7.536 1.00 93.38 94 PRO A CA 1
ATOM 745 C C . PRO A 1 94 ? -14.281 -39.581 7.428 1.00 93.38 94 PRO A C 1
ATOM 747 O O . PRO A 1 94 ? -13.534 -39.175 6.540 1.00 93.38 94 PRO A O 1
ATOM 750 N N . GLY A 1 95 ? -13.895 -40.489 8.328 1.00 92.69 95 GLY A N 1
ATOM 751 C CA . GLY A 1 95 ? -12.547 -41.066 8.369 1.00 92.69 95 GLY A CA 1
ATOM 752 C C . GLY A 1 95 ? -11.483 -40.208 9.066 1.00 92.69 95 GLY A C 1
ATOM 753 O O . GLY A 1 95 ? -10.322 -40.616 9.095 1.00 92.69 95 GLY A O 1
ATOM 754 N N . VAL A 1 96 ? -11.858 -39.058 9.640 1.00 96.75 96 VAL A N 1
ATOM 755 C CA . VAL A 1 96 ? -10.986 -38.218 10.474 1.00 96.75 96 VAL A CA 1
ATOM 756 C C . VAL A 1 96 ? -11.385 -38.364 11.940 1.00 96.75 96 VAL A C 1
ATOM 758 O O . VAL A 1 96 ? -12.561 -38.278 12.287 1.00 96.75 96 VAL A O 1
ATOM 761 N N . ASN A 1 97 ? -10.394 -38.573 12.800 1.00 96.50 97 ASN A N 1
ATOM 762 C CA . ASN A 1 97 ? -10.554 -38.666 14.242 1.00 96.50 97 ASN A CA 1
ATOM 763 C C . ASN A 1 97 ? -10.135 -37.358 14.930 1.00 96.50 97 ASN A C 1
ATOM 765 O O . ASN A 1 97 ? -9.128 -36.747 14.558 1.00 96.50 97 ASN A O 1
ATOM 769 N N . TYR A 1 98 ? -10.877 -36.983 15.974 1.00 97.50 98 TYR A N 1
ATOM 770 C CA . TYR A 1 98 ? -10.737 -35.715 16.700 1.00 97.50 98 TYR A CA 1
ATOM 771 C C . TYR A 1 98 ? -10.484 -35.952 18.200 1.00 97.50 98 TYR A C 1
ATOM 773 O O . TYR A 1 98 ? -11.368 -35.701 19.026 1.00 97.50 98 TYR A O 1
ATOM 781 N N . PRO A 1 99 ? -9.311 -36.499 18.562 1.00 97.06 99 PRO A N 1
ATOM 782 C CA . PRO A 1 99 ? -8.973 -36.823 19.940 1.00 97.06 99 PRO A CA 1
ATOM 783 C C . PRO A 1 99 ? -8.861 -35.577 20.822 1.00 97.06 99 PRO A C 1
ATOM 785 O O . PRO A 1 99 ? -8.556 -34.477 20.348 1.00 97.06 99 PRO A O 1
ATOM 788 N N . VAL A 1 100 ? -9.093 -35.767 22.123 1.00 97.19 100 VAL A N 1
ATOM 789 C CA . VAL A 1 100 ? -9.020 -34.696 23.127 1.00 97.19 100 VAL A CA 1
ATOM 790 C C . VAL A 1 100 ? -8.179 -35.094 24.339 1.00 97.19 100 VAL A C 1
ATOM 792 O O . VAL A 1 100 ? -8.215 -36.239 24.790 1.00 97.19 100 VAL A O 1
ATOM 795 N N . LEU A 1 101 ? -7.443 -34.142 24.911 1.00 95.94 101 LEU A N 1
ATOM 796 C CA . LEU A 1 101 ? -6.615 -34.385 26.097 1.00 95.94 101 LEU A CA 1
ATOM 797 C C . LEU A 1 101 ? -7.439 -34.287 27.390 1.00 95.94 101 LEU A C 1
ATOM 799 O O . LEU A 1 101 ? -8.117 -33.283 27.628 1.00 95.94 101 LEU A O 1
ATOM 803 N N . ILE A 1 102 ? -7.322 -35.293 28.263 1.00 94.75 102 ILE A N 1
ATOM 804 C CA . ILE A 1 102 ? -8.067 -35.398 29.523 1.00 94.75 102 ILE A CA 1
ATOM 805 C C . ILE A 1 102 ? -7.109 -35.572 30.718 1.00 94.75 102 ILE A C 1
ATOM 807 O O . ILE A 1 102 ? -6.492 -36.624 30.874 1.00 94.75 102 ILE A O 1
ATOM 811 N N . PRO A 1 103 ? -6.998 -34.579 31.621 1.00 88.00 103 PRO A N 1
ATOM 812 C CA . PRO A 1 103 ? -6.073 -34.649 32.758 1.00 88.00 103 PRO A CA 1
ATOM 813 C C . PRO A 1 103 ? -6.625 -35.378 33.996 1.00 88.00 103 PRO A C 1
ATOM 815 O O . PRO A 1 103 ? -5.860 -35.708 34.901 1.00 88.00 103 PRO A O 1
ATOM 818 N N . ASN A 1 104 ? -7.949 -35.518 34.118 1.00 91.56 104 ASN A N 1
ATOM 819 C CA . ASN A 1 104 ? -8.633 -36.077 35.291 1.00 91.56 104 ASN A CA 1
ATOM 820 C C . ASN A 1 104 ? -10.115 -36.377 34.987 1.00 91.56 104 ASN A C 1
ATOM 822 O O . ASN A 1 104 ? -10.644 -35.943 33.962 1.00 91.56 104 ASN A O 1
ATOM 826 N N . LEU A 1 105 ? -10.797 -37.062 35.914 1.00 94.00 105 LEU A N 1
ATOM 827 C CA . LEU A 1 105 ? -12.207 -37.453 35.776 1.00 94.00 105 LEU A CA 1
ATOM 828 C C . LEU A 1 105 ? -13.175 -36.267 35.629 1.00 94.00 105 LEU A C 1
ATOM 830 O O . LEU A 1 105 ? -14.151 -36.360 34.897 1.00 94.00 105 LEU A O 1
ATOM 834 N N . LYS A 1 106 ? -12.885 -35.111 36.233 1.00 92.81 106 LYS A N 1
ATOM 835 C CA . LYS A 1 106 ? -13.725 -33.915 36.057 1.00 92.81 106 LYS A CA 1
ATOM 836 C C . LYS A 1 106 ? -13.671 -33.383 34.618 1.00 92.81 106 LYS A C 1
ATOM 838 O O . LYS A 1 106 ? -14.687 -32.971 34.058 1.00 92.81 106 LYS A O 1
ATOM 843 N N . GLY A 1 107 ? -12.481 -33.388 34.013 1.00 92.75 107 GLY A N 1
ATOM 844 C CA . GLY A 1 107 ? -12.315 -33.087 32.589 1.00 92.75 107 GLY A CA 1
ATOM 845 C C . GLY A 1 107 ? -13.055 -34.103 31.718 1.00 92.75 107 GLY A C 1
ATOM 846 O O . GLY A 1 107 ? -13.773 -33.715 30.799 1.00 92.75 107 GLY A O 1
ATOM 847 N N . TYR A 1 108 ? -12.958 -35.387 32.073 1.00 95.50 108 TYR A N 1
ATOM 848 C CA . TYR A 1 108 ? -13.641 -36.488 31.391 1.00 95.50 108 TYR A CA 1
ATOM 849 C C . TYR A 1 108 ? -15.171 -36.322 31.357 1.00 95.50 108 TYR A C 1
ATOM 851 O O . TYR A 1 108 ? -15.773 -36.366 30.286 1.00 95.50 108 TYR A O 1
ATOM 859 N N . GLU A 1 109 ? -15.797 -36.038 32.504 1.00 94.25 109 GLU A N 1
ATOM 860 C CA . GLU A 1 109 ? -17.247 -35.804 32.632 1.00 94.25 109 GLU A CA 1
ATOM 861 C C . GLU A 1 109 ? -17.760 -34.661 31.742 1.00 94.25 109 GLU A C 1
ATOM 863 O O . GLU A 1 109 ? -18.932 -34.624 31.357 1.00 94.25 109 GLU A O 1
ATOM 868 N N . THR A 1 110 ? -16.890 -33.700 31.427 1.00 92.50 110 THR A N 1
ATOM 869 C CA . THR A 1 110 ? -17.208 -32.605 30.504 1.00 92.50 110 THR A CA 1
ATOM 870 C C . THR A 1 110 ? -17.032 -33.055 29.055 1.00 92.50 110 THR A C 1
ATOM 872 O O . THR A 1 110 ? -17.894 -32.799 28.217 1.00 92.50 110 THR A O 1
ATOM 875 N N . ALA A 1 111 ? -15.943 -33.765 28.767 1.00 93.94 111 ALA A N 1
ATOM 876 C CA . ALA A 1 111 ? -15.575 -34.185 27.424 1.00 93.94 111 ALA A CA 1
ATOM 877 C C . ALA A 1 111 ? -16.553 -35.194 26.808 1.00 93.94 111 ALA A C 1
ATOM 879 O O . ALA A 1 111 ? -16.890 -35.071 25.631 1.00 93.94 111 ALA A O 1
ATOM 880 N N . ILE A 1 112 ? -17.075 -36.136 27.604 1.00 94.75 112 ILE A N 1
ATOM 881 C CA . ILE A 1 112 ? -18.011 -37.174 27.134 1.00 94.75 112 ILE A CA 1
ATOM 882 C C . ILE A 1 112 ? -19.307 -36.589 26.543 1.00 94.75 112 ILE A C 1
ATOM 884 O O . ILE A 1 112 ? -19.969 -37.218 25.724 1.00 94.75 112 ILE A O 1
ATOM 888 N N . LYS A 1 113 ? -19.643 -35.340 26.889 1.00 94.31 113 LYS A N 1
ATOM 889 C CA . LYS A 1 113 ? -20.807 -34.615 26.354 1.00 94.31 113 LYS A CA 1
ATOM 890 C C . LYS A 1 113 ? -20.595 -34.078 24.931 1.00 94.31 113 LYS A C 1
ATOM 892 O O . LYS A 1 113 ? -21.544 -33.567 24.348 1.00 94.31 113 LYS A O 1
ATOM 897 N N . CYS A 1 114 ? -19.382 -34.180 24.379 1.00 93.31 114 CYS A N 1
ATOM 898 C CA . CYS A 1 114 ? -18.973 -33.551 23.115 1.00 93.31 114 CYS A CA 1
ATOM 899 C C . CYS A 1 114 ? -18.777 -34.553 21.955 1.00 93.31 114 CYS A C 1
ATOM 901 O O . CYS A 1 114 ? -18.014 -34.285 21.023 1.00 93.31 114 CYS A O 1
ATOM 903 N N . ASN A 1 115 ? -19.423 -35.725 22.020 1.00 91.25 115 ASN A N 1
ATOM 904 C CA . ASN A 1 115 ? -19.331 -36.793 21.011 1.00 91.25 115 ASN A CA 1
ATOM 905 C C . ASN A 1 115 ? -17.879 -37.204 20.682 1.00 91.25 115 ASN A C 1
ATOM 907 O O . ASN A 1 115 ? -17.458 -37.226 19.527 1.00 91.25 115 ASN A O 1
ATOM 911 N N . ILE A 1 116 ? -17.066 -37.425 21.711 1.00 94.56 116 ILE A N 1
ATOM 912 C CA . ILE A 1 116 ? -15.671 -37.853 21.557 1.00 94.56 116 ILE A CA 1
ATOM 913 C C . ILE A 1 116 ? -15.595 -39.363 21.300 1.00 94.56 116 ILE A C 1
ATOM 915 O O . ILE A 1 116 ? -16.442 -40.105 21.778 1.00 94.56 116 ILE A O 1
ATOM 919 N N . GLU A 1 117 ? -14.573 -39.806 20.567 1.00 94.75 117 GLU A N 1
ATOM 920 C CA . GLU A 1 117 ? -14.319 -41.231 20.265 1.00 94.75 117 GLU A CA 1
ATOM 921 C C . GLU A 1 117 ? -12.950 -41.697 20.797 1.00 94.75 117 GLU A C 1
ATOM 923 O O . GLU A 1 117 ? -12.705 -42.889 21.001 1.00 94.75 117 GLU A O 1
ATOM 928 N N . GLU A 1 118 ? -12.049 -40.747 21.057 1.00 97.19 118 GLU A N 1
ATOM 929 C CA . GLU A 1 118 ? -10.691 -40.997 21.523 1.00 97.19 118 GLU A CA 1
ATOM 930 C C . GLU A 1 118 ? -10.248 -39.912 22.508 1.00 97.19 118 GLU A C 1
ATOM 932 O O . GLU A 1 118 ? -10.499 -38.719 22.302 1.00 97.19 118 GLU A O 1
ATOM 937 N N . ILE A 1 119 ? -9.574 -40.334 23.577 1.00 97.69 119 ILE A N 1
ATOM 938 C CA . ILE A 1 119 ? -8.961 -39.446 24.564 1.00 97.69 119 ILE A CA 1
ATOM 939 C C . ILE A 1 119 ? -7.461 -39.689 24.679 1.00 97.69 119 ILE A C 1
ATOM 941 O O . ILE A 1 119 ? -6.963 -40.780 24.397 1.00 97.69 119 ILE A O 1
ATOM 945 N N . ALA A 1 120 ? -6.762 -38.680 25.186 1.00 97.12 120 ALA A N 1
ATOM 946 C CA . ALA A 1 120 ? -5.358 -38.764 25.536 1.00 97.12 120 ALA A CA 1
ATOM 947 C C . ALA A 1 120 ? -5.099 -38.462 27.019 1.00 97.12 120 ALA A C 1
ATOM 949 O O . ALA A 1 120 ? -5.673 -37.530 27.586 1.00 97.12 120 ALA A O 1
ATOM 950 N N . ILE A 1 121 ? -4.184 -39.221 27.623 1.00 96.44 121 ILE A N 1
ATOM 951 C CA . ILE A 1 121 ? -3.626 -39.005 28.969 1.00 96.44 121 ILE A CA 1
ATOM 952 C C . ILE A 1 121 ? -2.114 -38.765 28.878 1.00 96.44 121 ILE A C 1
ATOM 954 O O . ILE A 1 121 ? -1.479 -39.212 27.927 1.00 96.44 121 ILE A O 1
ATOM 958 N N . PHE A 1 122 ? -1.527 -38.044 29.838 1.00 92.31 122 PHE A N 1
ATOM 959 C CA . PHE A 1 122 ? -0.166 -37.507 29.683 1.00 92.31 122 PHE A CA 1
ATOM 960 C C . PHE A 1 122 ? 0.677 -37.534 30.977 1.00 92.31 122 PHE A C 1
ATOM 962 O O . PHE A 1 122 ? 0.890 -36.499 31.613 1.00 92.31 122 PHE A O 1
ATOM 969 N N . PRO A 1 123 ? 1.175 -38.699 31.425 1.00 94.25 123 PRO A N 1
ATOM 970 C CA . PRO A 1 123 ? 2.209 -38.737 32.460 1.00 94.25 123 PRO A CA 1
ATOM 971 C C . PRO A 1 123 ? 3.527 -38.074 32.030 1.00 94.25 123 PRO A C 1
ATOM 973 O O . PRO A 1 123 ? 3.853 -37.944 30.849 1.00 94.25 123 PRO A O 1
ATOM 976 N N . ALA A 1 124 ? 4.320 -37.685 33.027 1.00 93.75 124 ALA A N 1
ATOM 977 C CA . ALA A 1 124 ? 5.676 -37.191 32.828 1.00 93.75 124 ALA A CA 1
ATOM 978 C C . ALA A 1 124 ? 6.708 -38.306 33.031 1.00 93.75 124 ALA A C 1
ATOM 980 O O . ALA A 1 124 ? 6.554 -39.152 33.906 1.00 93.75 124 ALA A O 1
ATOM 981 N N . GLY A 1 125 ? 7.796 -38.267 32.265 1.00 93.75 125 GLY A N 1
ATOM 982 C CA . GLY A 1 125 ? 8.925 -39.190 32.386 1.00 93.75 125 GLY A CA 1
ATOM 983 C C . GLY A 1 125 ? 9.873 -38.895 33.552 1.00 93.75 125 GLY A C 1
ATOM 984 O O . GLY A 1 125 ? 10.833 -39.637 33.756 1.00 93.75 125 GLY A O 1
ATOM 985 N N . SER A 1 126 ? 9.647 -37.813 34.304 1.00 94.62 126 SER A N 1
ATOM 986 C CA . SER A 1 126 ? 10.521 -37.385 35.397 1.00 94.62 126 SER A CA 1
ATOM 987 C C . SER A 1 126 ? 9.745 -36.719 36.543 1.00 94.62 126 SER A C 1
ATOM 989 O O . SER A 1 126 ? 8.708 -36.083 36.325 1.00 94.62 126 SER A O 1
ATOM 991 N N . GLU A 1 127 ? 10.270 -36.835 37.765 1.00 94.25 127 GLU A N 1
ATOM 992 C CA . GLU A 1 127 ? 9.611 -36.343 38.984 1.00 94.25 127 GLU A CA 1
ATOM 993 C C . GLU A 1 127 ? 9.531 -34.815 39.044 1.00 94.25 127 GLU A C 1
ATOM 995 O O . GLU A 1 127 ? 8.463 -34.256 39.301 1.00 94.25 127 GLU A O 1
ATOM 1000 N N . GLY A 1 128 ? 10.627 -34.111 38.747 1.00 91.12 128 GLY A N 1
ATOM 1001 C CA . GLY A 1 128 ? 10.674 -32.652 38.775 1.00 91.12 128 GLY A CA 1
ATOM 1002 C C . GLY A 1 128 ? 9.698 -32.019 37.784 1.00 91.12 128 GLY A C 1
ATOM 1003 O O . GLY A 1 128 ? 9.033 -31.034 38.116 1.00 91.12 128 GLY A O 1
ATOM 1004 N N . PHE A 1 129 ? 9.541 -32.608 36.592 1.00 90.69 129 PHE A N 1
ATOM 1005 C CA . PHE A 1 129 ? 8.554 -32.140 35.619 1.00 90.69 129 PHE A CA 1
ATOM 1006 C C . PHE A 1 129 ? 7.122 -32.472 36.051 1.00 90.69 129 PHE A C 1
ATOM 1008 O O . PHE A 1 129 ? 6.260 -31.596 35.980 1.00 90.69 129 PHE A O 1
ATOM 1015 N N . SER A 1 130 ? 6.867 -33.685 36.557 1.00 92.81 130 SER A N 1
ATOM 1016 C CA . SER A 1 130 ? 5.548 -34.076 37.078 1.00 92.81 130 SER A CA 1
ATOM 1017 C C . SER A 1 130 ? 5.074 -33.131 38.183 1.00 92.81 130 SER A C 1
ATOM 1019 O O . SER A 1 130 ? 3.963 -32.597 38.123 1.00 92.81 130 SER A O 1
ATOM 1021 N N . GLN A 1 131 ? 5.948 -32.817 39.143 1.00 91.94 131 GLN A N 1
ATOM 1022 C CA . GLN A 1 131 ? 5.615 -31.928 40.252 1.00 91.94 131 GLN A CA 1
ATOM 1023 C C . GLN A 1 131 ? 5.284 -30.506 39.780 1.00 91.94 131 GLN A C 1
ATOM 1025 O O . GLN A 1 131 ? 4.435 -29.840 40.369 1.00 91.94 131 GLN A O 1
ATOM 1030 N N . LYS A 1 132 ? 5.933 -30.016 38.717 1.00 87.69 132 LYS A N 1
ATOM 1031 C CA . LYS A 1 132 ? 5.693 -28.668 38.176 1.00 87.69 132 LYS A CA 1
ATOM 1032 C C . LYS A 1 132 ? 4.479 -28.594 37.252 1.00 87.69 132 LYS A C 1
ATOM 1034 O O . LYS A 1 132 ? 3.777 -27.588 37.285 1.00 87.69 132 LYS A O 1
ATOM 1039 N N . ASN A 1 133 ? 4.241 -29.635 36.457 1.00 85.50 133 ASN A N 1
ATOM 1040 C CA . ASN A 1 133 ? 3.190 -29.674 35.440 1.00 85.50 133 ASN A CA 1
ATOM 1041 C C . ASN A 1 133 ? 1.844 -30.168 36.001 1.00 85.50 133 ASN A C 1
ATOM 1043 O O . ASN A 1 133 ? 0.795 -29.599 35.715 1.00 85.50 133 ASN A O 1
ATOM 1047 N N . LEU A 1 134 ? 1.872 -31.221 36.825 1.00 84.81 134 LEU A N 1
ATOM 1048 C CA . LEU A 1 134 ? 0.685 -31.928 37.328 1.00 84.81 134 LEU A CA 1
ATOM 1049 C C . LEU A 1 134 ? 0.468 -31.782 38.840 1.00 84.81 134 LEU A C 1
ATOM 1051 O O . LEU A 1 134 ? -0.592 -32.171 39.344 1.00 84.81 134 LEU A O 1
ATOM 1055 N N . ASN A 1 135 ? 1.445 -31.200 39.547 1.00 89.50 135 ASN A N 1
ATOM 1056 C CA . ASN A 1 135 ? 1.455 -31.034 41.001 1.00 89.50 135 ASN A CA 1
ATOM 1057 C C . ASN A 1 135 ? 1.304 -32.361 41.770 1.00 89.50 135 ASN A C 1
ATOM 1059 O O . ASN A 1 135 ? 0.561 -32.434 42.749 1.00 89.50 135 ASN A O 1
ATOM 1063 N N . CYS A 1 136 ? 1.980 -33.410 41.299 1.00 92.19 136 CYS A N 1
ATOM 1064 C CA . CYS A 1 136 ? 2.046 -34.729 41.933 1.00 92.19 136 CYS A CA 1
ATOM 1065 C C . CYS A 1 136 ? 3.317 -35.477 41.501 1.00 92.19 136 CYS A C 1
ATOM 1067 O O . CYS A 1 136 ? 3.963 -35.080 40.522 1.00 92.19 136 CYS A O 1
ATOM 1069 N N . SER A 1 137 ? 3.640 -36.582 42.176 1.00 95.50 137 SER A N 1
ATOM 1070 C CA . SER A 1 137 ? 4.685 -37.504 41.705 1.00 95.50 137 SER A CA 1
ATOM 1071 C C . SER A 1 137 ? 4.263 -38.226 40.420 1.00 95.50 137 SER A C 1
ATOM 1073 O O . SER A 1 137 ? 3.079 -38.236 40.056 1.00 95.50 137 SER A O 1
ATOM 1075 N N . VAL A 1 138 ? 5.219 -38.847 39.725 1.00 93.12 138 VAL A N 1
ATOM 1076 C CA . VAL A 1 138 ? 4.925 -39.654 38.525 1.00 93.12 138 VAL A CA 1
ATOM 1077 C C . VAL A 1 138 ? 3.969 -40.805 38.862 1.00 93.12 138 VAL A C 1
ATOM 1079 O O . VAL A 1 138 ? 2.993 -41.026 38.146 1.00 93.12 138 VAL A O 1
ATOM 1082 N N . GLU A 1 139 ? 4.191 -41.494 39.986 1.00 94.25 139 GLU A N 1
ATOM 1083 C CA . GLU A 1 139 ? 3.349 -42.612 40.438 1.00 94.25 139 GLU A CA 1
ATOM 1084 C C . GLU A 1 139 ? 1.910 -42.166 40.756 1.00 94.25 139 GLU A C 1
ATOM 1086 O O . GLU A 1 139 ? 0.939 -42.816 40.363 1.00 94.25 139 GLU A O 1
ATOM 1091 N N . GLU A 1 140 ? 1.749 -41.038 41.451 1.00 93.25 140 GLU A N 1
ATOM 1092 C CA . GLU A 1 140 ? 0.432 -40.459 41.742 1.00 93.25 140 GLU A CA 1
ATOM 1093 C C . GLU A 1 140 ? -0.295 -40.034 40.462 1.00 93.25 140 GLU A C 1
ATOM 1095 O O . GLU A 1 140 ? -1.505 -40.246 40.328 1.00 93.25 140 GLU A O 1
ATOM 1100 N N . GLY A 1 141 ? 0.445 -39.466 39.506 1.00 93.00 141 GLY A N 1
ATOM 1101 C CA . GLY A 1 141 ? -0.068 -39.115 38.188 1.00 93.00 141 GLY A CA 1
ATOM 1102 C C . GLY A 1 141 ? -0.598 -40.341 37.448 1.00 93.00 141 GLY A C 1
ATOM 1103 O O . GLY A 1 141 ? -1.735 -40.330 36.982 1.00 93.00 141 GLY A O 1
ATOM 1104 N N . LEU A 1 142 ? 0.177 -41.428 37.404 1.00 94.38 142 LEU A N 1
ATOM 1105 C CA . LEU A 1 142 ? -0.220 -42.682 36.755 1.00 94.38 142 LEU A CA 1
ATOM 1106 C C . LEU A 1 142 ? -1.470 -43.301 37.385 1.00 94.38 142 LEU A C 1
ATOM 1108 O O . LEU A 1 142 ? -2.368 -43.723 36.657 1.00 94.38 142 LEU A O 1
ATOM 1112 N N . LYS A 1 143 ? -1.598 -43.275 38.718 1.00 94.50 143 LYS A N 1
ATOM 1113 C CA . LYS A 1 143 ? -2.829 -43.708 39.408 1.00 94.50 143 LYS A CA 1
ATOM 1114 C C . LYS A 1 143 ? -4.043 -42.890 38.962 1.00 94.50 143 LYS A C 1
ATOM 1116 O O . LYS A 1 143 ? -5.069 -43.468 38.611 1.00 94.50 143 LYS A O 1
ATOM 1121 N N . ARG A 1 144 ? -3.911 -41.561 38.890 1.00 94.25 144 ARG A N 1
ATOM 1122 C CA . ARG A 1 144 ? -4.977 -40.666 38.407 1.00 94.25 144 ARG A CA 1
ATOM 1123 C C . ARG A 1 144 ? -5.348 -40.951 36.950 1.00 94.25 144 ARG A C 1
ATOM 1125 O O . ARG A 1 144 ? -6.526 -40.984 36.608 1.00 94.25 144 ARG A O 1
ATOM 1132 N N . PHE A 1 145 ? -4.360 -41.156 36.083 1.00 95.06 145 PHE A N 1
ATOM 1133 C CA . PHE A 1 145 ? -4.613 -41.451 34.674 1.00 95.06 145 PHE A CA 1
ATOM 1134 C C . PHE A 1 145 ? -5.228 -42.837 34.464 1.00 95.06 145 PHE A C 1
ATOM 1136 O O . PHE A 1 145 ? -6.070 -42.987 33.582 1.00 95.06 145 PHE A O 1
ATOM 1143 N N . LYS A 1 146 ? -4.894 -43.822 35.307 1.00 96.06 146 LYS A N 1
ATOM 1144 C CA . LYS A 1 146 ? -5.536 -45.142 35.313 1.00 96.06 146 LYS A CA 1
ATOM 1145 C C . LYS A 1 146 ? -7.039 -45.049 35.568 1.00 96.06 146 LYS A C 1
ATOM 1147 O O . LYS A 1 146 ? -7.803 -45.721 34.885 1.00 96.06 146 LYS A O 1
ATOM 1152 N N . GLU A 1 147 ? -7.476 -44.203 36.500 1.00 95.75 147 GLU A N 1
ATOM 1153 C CA . GLU A 1 147 ? -8.907 -43.982 36.756 1.00 95.75 147 GLU A CA 1
ATOM 1154 C C . GLU A 1 147 ? -9.629 -43.431 35.517 1.00 95.75 147 GLU A C 1
ATOM 1156 O O . GLU A 1 147 ? -10.684 -43.940 35.137 1.00 95.75 147 GLU A O 1
ATOM 1161 N N . VAL A 1 148 ? -9.030 -42.437 34.849 1.00 96.62 148 VAL A N 1
ATOM 1162 C CA . VAL A 1 148 ? -9.565 -41.848 33.609 1.00 96.62 148 VAL A CA 1
ATOM 1163 C C . VAL A 1 148 ? -9.613 -42.878 32.481 1.00 96.62 148 VAL A C 1
ATOM 1165 O O . VAL A 1 148 ? -10.644 -43.010 31.827 1.00 96.62 148 VAL A O 1
ATOM 1168 N N . ALA A 1 149 ? -8.526 -43.625 32.268 1.00 96.69 149 ALA A N 1
ATOM 1169 C CA . ALA A 1 149 ? -8.429 -44.629 31.212 1.00 96.69 149 ALA A CA 1
ATOM 1170 C C . ALA A 1 149 ? -9.465 -45.745 31.398 1.00 96.69 149 ALA A C 1
ATOM 1172 O O . ALA A 1 149 ? -10.197 -46.068 30.467 1.00 96.69 149 ALA A O 1
ATOM 1173 N N . VAL A 1 150 ? -9.593 -46.281 32.616 1.00 96.19 150 VAL A N 1
ATOM 1174 C CA . VAL A 1 150 ? -10.585 -47.319 32.933 1.00 96.19 150 VAL A CA 1
ATOM 1175 C C . VAL A 1 150 ? -12.005 -46.823 32.679 1.00 96.19 150 VAL A C 1
ATOM 1177 O O . VAL A 1 150 ? -12.823 -47.580 32.159 1.00 96.19 150 VAL A O 1
ATOM 1180 N N . GLN A 1 151 ? -12.315 -45.574 33.034 1.00 96.75 151 GLN A N 1
ATOM 1181 C CA . GLN A 1 151 ? -13.639 -45.016 32.775 1.00 96.75 151 GLN A CA 1
ATOM 1182 C C . GLN A 1 151 ? -13.892 -44.826 31.271 1.00 96.75 151 GLN A C 1
ATOM 1184 O O . GLN A 1 151 ? -14.924 -45.265 30.774 1.00 96.75 151 GLN A O 1
ATOM 1189 N N . ALA A 1 152 ? -12.930 -44.268 30.535 1.00 96.88 152 ALA A N 1
ATOM 1190 C CA . ALA A 1 152 ? -13.031 -44.076 29.089 1.00 96.88 152 ALA A CA 1
ATOM 1191 C C . ALA A 1 152 ? -13.232 -45.391 28.323 1.00 96.88 152 ALA A C 1
ATOM 1193 O O . ALA A 1 152 ? -14.090 -45.473 27.447 1.00 96.88 152 ALA A O 1
ATOM 1194 N N . LEU A 1 153 ? -12.495 -46.440 28.699 1.00 96.75 153 LEU A N 1
ATOM 1195 C CA . LEU A 1 153 ? -12.627 -47.770 28.100 1.00 96.75 153 LEU A CA 1
ATOM 1196 C C . LEU A 1 153 ? -13.995 -48.401 28.387 1.00 96.75 153 LEU A C 1
ATOM 1198 O O . LEU A 1 153 ? -14.567 -49.037 27.503 1.00 96.75 153 LEU A O 1
ATOM 1202 N N . LYS A 1 154 ? -14.544 -48.215 29.598 1.00 96.44 154 LYS A N 1
ATOM 1203 C CA . LYS A 1 154 ? -15.904 -48.676 29.937 1.00 96.44 154 LYS A CA 1
ATOM 1204 C C . LYS A 1 154 ? -16.970 -48.014 29.070 1.00 96.44 154 LYS A C 1
ATOM 1206 O O . LYS A 1 154 ? -17.936 -48.676 28.705 1.00 96.44 154 LYS A O 1
ATOM 1211 N N . ASP A 1 155 ? -16.767 -46.748 28.726 1.00 96.69 155 ASP A N 1
ATOM 1212 C CA . ASP A 1 155 ? -17.680 -45.975 27.884 1.00 96.69 155 ASP A CA 1
ATOM 1213 C C . ASP A 1 155 ? -17.408 -46.175 26.375 1.00 96.69 155 ASP A C 1
ATOM 1215 O O . ASP A 1 155 ? -18.029 -45.525 25.537 1.00 96.69 155 ASP A O 1
ATOM 1219 N N . GLY A 1 156 ? -16.509 -47.101 26.010 1.00 96.06 156 GLY A N 1
ATOM 1220 C CA . GLY A 1 156 ? -16.235 -47.497 24.624 1.00 96.06 156 GLY A CA 1
ATOM 1221 C C . GLY A 1 156 ? -15.262 -46.589 23.866 1.00 96.06 156 GLY A C 1
ATOM 1222 O O . GLY A 1 156 ? -15.130 -46.727 22.650 1.00 96.06 156 GLY A O 1
ATOM 1223 N N . LEU A 1 157 ? -14.575 -45.675 24.555 1.00 97.44 157 LEU A N 1
ATOM 1224 C CA . LEU A 1 157 ? -13.598 -44.770 23.952 1.00 97.44 157 LEU A CA 1
ATOM 1225 C C . LEU A 1 157 ? -12.219 -45.418 23.829 1.00 97.44 157 LEU A C 1
ATOM 1227 O O . LEU A 1 157 ? -11.812 -46.248 24.644 1.00 97.44 157 LEU A O 1
ATOM 1231 N N . ARG A 1 158 ? -11.448 -44.969 22.838 1.00 97.50 158 ARG A N 1
ATOM 1232 C CA . ARG A 1 158 ? -10.025 -45.308 22.720 1.00 97.50 158 ARG A CA 1
ATOM 1233 C C . ARG A 1 158 ? -9.189 -44.410 23.624 1.00 97.50 158 ARG A C 1
ATOM 1235 O O . ARG A 1 158 ? -9.471 -43.221 23.753 1.00 97.50 158 ARG A O 1
ATOM 1242 N N . VAL A 1 159 ? -8.125 -44.965 24.200 1.00 97.94 159 VAL A N 1
ATOM 1243 C CA . VAL A 1 159 ? -7.207 -44.219 25.070 1.00 97.94 159 VAL A CA 1
ATOM 1244 C C . VAL A 1 159 ? -5.801 -44.243 24.486 1.00 97.94 159 VAL A C 1
ATOM 1246 O O . VAL A 1 159 ? -5.262 -45.309 24.184 1.00 97.94 159 VAL A O 1
ATOM 1249 N N . ARG A 1 160 ? -5.207 -43.061 24.331 1.00 97.88 160 ARG A N 1
ATOM 1250 C CA . ARG A 1 160 ? -3.814 -42.859 23.925 1.00 97.88 160 ARG A CA 1
ATOM 1251 C C . ARG A 1 160 ? -3.000 -42.294 25.088 1.00 97.88 160 ARG A C 1
ATOM 1253 O O . ARG A 1 160 ? -3.483 -41.441 25.832 1.00 97.88 160 ARG A O 1
ATOM 1260 N N . GLY A 1 161 ? -1.760 -42.746 25.241 1.00 97.31 161 GLY A N 1
ATOM 1261 C CA . GLY A 1 161 ? -0.823 -42.216 26.230 1.00 97.31 161 GLY A CA 1
ATOM 1262 C C . GLY A 1 161 ? 0.202 -41.273 25.606 1.00 97.31 161 GLY A C 1
ATOM 1263 O O . GLY A 1 161 ? 0.685 -41.526 24.510 1.00 97.31 161 GLY A O 1
ATOM 1264 N N . TYR A 1 162 ? 0.585 -40.221 26.322 1.00 96.94 162 TYR A N 1
ATOM 1265 C CA . TYR A 1 162 ? 1.768 -39.403 26.049 1.00 96.94 162 TYR A CA 1
ATOM 1266 C C . TYR A 1 162 ? 2.732 -39.508 27.227 1.00 96.94 162 TYR A C 1
ATOM 1268 O O . TYR A 1 162 ? 2.301 -39.428 28.372 1.00 96.94 162 TYR A O 1
ATOM 1276 N N . ILE A 1 163 ? 4.032 -39.621 26.971 1.00 97.44 163 ILE A N 1
ATOM 1277 C CA . ILE A 1 163 ? 5.059 -39.473 28.007 1.00 97.44 163 ILE A CA 1
ATOM 1278 C C . ILE A 1 163 ? 5.885 -38.237 27.670 1.00 97.44 163 ILE A C 1
ATOM 1280 O O . ILE A 1 163 ? 6.518 -38.186 26.618 1.00 97.44 163 ILE A O 1
ATOM 1284 N N . SER A 1 164 ? 5.888 -37.234 28.548 1.00 94.44 164 SER A N 1
ATOM 1285 C CA . SER A 1 164 ? 6.734 -36.044 28.387 1.00 94.44 164 SER A CA 1
ATOM 1286 C C . SER A 1 164 ? 8.151 -36.280 28.933 1.00 94.44 164 SER A C 1
ATOM 1288 O O . SER A 1 164 ? 8.362 -37.141 29.784 1.00 94.44 164 SER A O 1
ATOM 1290 N N . CYS A 1 165 ? 9.131 -35.489 28.495 1.00 94.12 165 CYS A N 1
ATOM 1291 C CA . CYS A 1 165 ? 10.526 -35.539 28.957 1.00 94.12 165 CYS A CA 1
ATOM 1292 C C . CYS A 1 165 ? 11.195 -36.925 28.822 1.00 94.12 165 CYS A C 1
ATOM 1294 O O . CYS A 1 165 ? 11.910 -37.356 29.722 1.00 94.12 165 CYS A O 1
ATOM 1296 N N . VAL A 1 166 ? 10.998 -37.631 27.702 1.00 96.56 166 VAL A N 1
ATOM 1297 C CA . VAL A 1 166 ? 11.509 -39.014 27.533 1.00 96.56 166 VAL A CA 1
ATOM 1298 C C . VAL A 1 166 ? 13.026 -39.123 27.352 1.00 96.56 166 VAL A C 1
ATOM 1300 O O . VAL A 1 166 ? 13.594 -40.192 27.563 1.00 96.56 166 VAL A O 1
ATOM 1303 N N . VAL A 1 167 ? 13.694 -38.032 26.963 1.00 94.69 167 VAL A N 1
ATOM 1304 C CA . VAL A 1 167 ? 15.161 -37.982 26.816 1.00 94.69 167 VAL A CA 1
ATOM 1305 C C . VAL A 1 167 ? 15.802 -37.066 27.857 1.00 94.69 167 VAL A C 1
ATOM 1307 O O . VAL A 1 167 ? 16.803 -37.428 28.479 1.00 94.69 167 VAL A O 1
ATOM 1310 N N . GLY A 1 168 ? 15.237 -35.876 28.053 1.00 91.69 168 GLY A N 1
ATOM 1311 C CA . GLY A 1 168 ? 15.744 -34.885 28.991 1.00 91.69 168 GLY A CA 1
ATOM 1312 C C . GLY A 1 168 ? 14.624 -34.086 29.644 1.00 91.69 168 GLY A C 1
ATOM 1313 O O . GLY A 1 168 ? 13.570 -33.849 29.051 1.00 91.69 168 GLY A O 1
ATOM 1314 N N . CYS A 1 169 ? 14.880 -33.665 30.877 1.00 92.19 169 CYS A N 1
ATOM 1315 C CA . CYS A 1 169 ? 13.999 -32.860 31.702 1.00 92.19 169 CYS A CA 1
ATOM 1316 C C . CYS A 1 169 ? 14.670 -31.516 32.035 1.00 92.19 169 CYS A C 1
ATOM 1318 O O . CYS A 1 169 ? 15.847 -31.499 32.403 1.00 92.19 169 CYS A O 1
ATOM 1320 N N . PRO A 1 170 ? 13.936 -30.388 31.983 1.00 86.62 170 PRO A N 1
ATOM 1321 C CA . PRO A 1 170 ? 14.470 -29.077 32.364 1.00 86.62 170 PRO A CA 1
ATOM 1322 C C . PRO A 1 170 ? 14.809 -28.955 33.862 1.00 86.62 170 PRO A C 1
ATOM 1324 O O . PRO A 1 170 ? 15.496 -28.014 34.250 1.00 86.62 170 PRO A O 1
ATOM 1327 N N . TYR A 1 171 ? 14.323 -29.879 34.696 1.00 89.56 171 TYR A N 1
ATOM 1328 C CA . TYR A 1 171 ? 14.534 -29.894 36.147 1.00 89.56 171 TYR A CA 1
ATOM 1329 C C . TYR A 1 171 ? 15.514 -30.987 36.585 1.00 89.56 171 TYR A C 1
ATOM 1331 O O . TYR A 1 171 ? 16.425 -30.713 37.360 1.00 89.56 171 TYR A O 1
ATOM 1339 N N . ASP A 1 172 ? 15.348 -32.202 36.057 1.00 89.19 172 ASP A N 1
ATOM 1340 C CA . ASP A 1 172 ? 16.087 -33.390 36.507 1.00 89.19 172 ASP A CA 1
ATOM 1341 C C . ASP A 1 172 ? 17.276 -33.743 35.593 1.00 89.19 172 ASP A C 1
ATOM 1343 O O . ASP A 1 172 ? 18.062 -34.635 35.907 1.00 89.19 172 ASP A O 1
ATOM 1347 N N . GLY A 1 173 ? 17.433 -33.052 34.457 1.00 91.44 173 GLY A N 1
ATOM 1348 C CA . GLY A 1 173 ? 18.484 -33.333 33.480 1.00 91.44 173 GLY A CA 1
ATOM 1349 C C . GLY A 1 173 ? 18.188 -34.578 32.627 1.00 91.44 173 GLY A C 1
ATOM 1350 O O . GLY A 1 173 ? 17.031 -34.805 32.265 1.00 91.44 173 GLY A O 1
ATOM 1351 N N . PRO A 1 174 ? 19.209 -35.361 32.225 1.00 92.69 174 PRO A N 1
ATOM 1352 C CA . PRO A 1 174 ? 19.019 -36.569 31.420 1.00 92.69 174 PRO A CA 1
ATOM 1353 C C . PRO A 1 174 ? 18.091 -37.584 32.096 1.00 92.69 174 PRO A C 1
ATOM 1355 O O . PRO A 1 174 ? 18.292 -37.944 33.255 1.00 92.69 174 PRO A O 1
ATOM 1358 N N . VAL A 1 175 ? 17.105 -38.087 31.354 1.00 94.94 175 VAL A N 1
ATOM 1359 C CA . VAL A 1 175 ? 16.114 -39.039 31.870 1.00 94.94 175 VAL A CA 1
ATOM 1360 C C . VAL A 1 175 ? 16.525 -40.468 31.524 1.00 94.94 175 VAL A C 1
ATOM 1362 O O . VAL A 1 175 ? 17.023 -40.743 30.434 1.00 94.94 175 VAL A O 1
ATOM 1365 N N . ASN A 1 176 ? 16.355 -41.388 32.477 1.00 95.44 176 ASN A N 1
ATOM 1366 C CA . ASN A 1 176 ? 16.739 -42.789 32.316 1.00 95.44 176 ASN A CA 1
ATOM 1367 C C . ASN A 1 176 ? 15.747 -43.533 31.394 1.00 95.44 176 ASN A C 1
ATOM 1369 O O . ASN A 1 176 ? 14.589 -43.701 31.784 1.00 95.44 176 ASN A O 1
ATOM 1373 N N . PRO A 1 177 ? 16.189 -44.071 30.238 1.00 96.81 177 PRO A N 1
ATOM 1374 C CA . PRO A 1 177 ? 15.346 -44.856 29.333 1.00 96.81 177 PRO A CA 1
ATOM 1375 C C . PRO A 1 177 ? 14.560 -46.001 29.979 1.00 96.81 177 PRO A C 1
ATOM 1377 O O . PRO A 1 177 ? 13.432 -46.270 29.577 1.00 96.81 177 PRO A O 1
ATOM 1380 N N . LYS A 1 178 ? 15.121 -46.660 31.001 1.00 96.69 178 LYS A N 1
ATOM 1381 C CA . LYS A 1 178 ? 14.446 -47.766 31.701 1.00 96.69 178 LYS A CA 1
ATOM 1382 C C . LYS A 1 178 ? 13.221 -47.306 32.479 1.00 96.69 178 LYS A C 1
ATOM 1384 O O . LYS A 1 178 ? 12.233 -48.030 32.552 1.00 96.69 178 LYS A O 1
ATOM 1389 N N . SER A 1 179 ? 13.274 -46.097 33.035 1.00 95.19 179 SER A N 1
ATOM 1390 C CA . SER A 1 179 ? 12.116 -45.496 33.694 1.00 95.19 179 SER A CA 1
ATOM 1391 C C . SER A 1 179 ? 11.007 -45.218 32.679 1.00 95.19 179 SER A C 1
ATOM 1393 O O . SER A 1 179 ? 9.847 -45.496 32.960 1.00 95.19 179 SER A O 1
ATOM 1395 N N . ILE A 1 180 ? 11.360 -44.758 31.473 1.00 97.94 180 ILE A N 1
ATOM 1396 C CA . ILE A 1 180 ? 10.389 -44.544 30.390 1.00 97.94 180 ILE A CA 1
ATOM 1397 C C . ILE A 1 180 ? 9.785 -45.863 29.904 1.00 97.94 180 ILE A C 1
ATOM 1399 O O . ILE A 1 180 ? 8.577 -45.922 29.684 1.00 97.94 180 ILE A O 1
ATOM 1403 N N . ALA A 1 181 ? 10.585 -46.928 29.784 1.00 97.81 181 ALA A N 1
ATOM 1404 C CA . ALA A 1 181 ? 10.081 -48.261 29.458 1.00 97.81 181 ALA A CA 1
ATOM 1405 C C . ALA A 1 181 ? 9.039 -48.725 30.489 1.00 97.81 181 ALA A C 1
ATOM 1407 O O . ALA A 1 181 ? 7.940 -49.105 30.105 1.00 97.81 181 ALA A O 1
ATOM 1408 N N . LYS A 1 182 ? 9.320 -48.575 31.790 1.00 97.19 182 LYS A N 1
ATOM 1409 C CA . LYS A 1 182 ? 8.363 -48.915 32.854 1.00 97.19 182 LYS A CA 1
ATOM 1410 C C . LYS A 1 182 ? 7.051 -48.124 32.746 1.00 97.19 182 LYS A C 1
ATOM 1412 O O . LYS A 1 182 ? 5.979 -48.709 32.796 1.00 97.19 182 LYS A O 1
ATOM 1417 N N . ILE A 1 183 ? 7.127 -46.806 32.547 1.00 97.62 183 ILE A N 1
ATOM 1418 C CA . ILE A 1 183 ? 5.929 -45.964 32.368 1.00 97.62 183 ILE A CA 1
ATOM 1419 C C . ILE A 1 183 ? 5.150 -46.388 31.113 1.00 97.62 183 ILE A C 1
ATOM 1421 O O . ILE A 1 183 ? 3.922 -46.397 31.120 1.00 97.62 183 ILE A O 1
ATOM 1425 N N . THR A 1 184 ? 5.853 -46.758 30.040 1.00 98.25 184 THR A N 1
ATOM 1426 C CA . THR A 1 184 ? 5.236 -47.249 28.799 1.00 98.25 184 THR A CA 1
ATOM 1427 C C . THR A 1 184 ? 4.484 -48.555 29.038 1.00 98.25 184 THR A C 1
ATOM 1429 O O . THR A 1 184 ? 3.335 -48.666 28.624 1.00 98.25 184 THR A O 1
ATOM 1432 N N . GLU A 1 185 ? 5.101 -49.517 29.727 1.00 97.75 185 GLU A N 1
ATOM 1433 C CA . GLU A 1 185 ? 4.476 -50.789 30.105 1.00 97.75 185 GLU A CA 1
ATOM 1434 C C . GLU A 1 185 ? 3.204 -50.551 30.928 1.00 97.75 185 GLU A C 1
ATOM 1436 O O . GLU A 1 185 ? 2.134 -51.021 30.547 1.00 97.75 185 GLU A O 1
ATOM 1441 N N . GLU A 1 186 ? 3.277 -49.712 31.966 1.00 97.25 186 GLU A N 1
ATOM 1442 C CA . GLU A 1 186 ? 2.117 -49.365 32.796 1.00 97.25 186 GLU A CA 1
ATOM 1443 C C . GLU A 1 186 ? 0.988 -48.704 31.984 1.00 97.25 186 GLU A C 1
ATOM 1445 O O . GLU A 1 186 ? -0.185 -49.022 32.182 1.00 97.25 186 GLU A O 1
ATOM 1450 N N . LEU A 1 187 ? 1.310 -47.807 31.043 1.00 97.88 187 LEU A N 1
ATOM 1451 C CA . LEU A 1 187 ? 0.313 -47.181 30.166 1.00 97.88 187 LEU A CA 1
ATOM 1452 C C . LEU A 1 187 ? -0.380 -48.198 29.248 1.00 97.88 187 LEU A C 1
ATOM 1454 O O . LEU A 1 187 ? -1.591 -48.111 29.041 1.00 97.88 187 LEU A O 1
ATOM 1458 N N . LEU A 1 188 ? 0.366 -49.157 28.700 1.00 97.56 188 LEU A N 1
ATOM 1459 C CA . LEU A 1 188 ? -0.201 -50.223 27.871 1.00 97.56 188 LEU A CA 1
ATOM 1460 C C . LEU A 1 188 ? -1.080 -51.166 28.706 1.00 97.56 188 LEU A C 1
ATOM 1462 O O . LEU A 1 188 ? -2.171 -51.531 28.270 1.00 97.56 188 LEU A O 1
ATOM 1466 N N . GLU A 1 189 ? -0.665 -51.502 29.930 1.00 96.38 189 GLU A N 1
ATOM 1467 C CA . GLU A 1 189 ? -1.434 -52.347 30.855 1.00 96.38 189 GLU A CA 1
ATOM 1468 C C . GLU A 1 189 ? -2.780 -51.735 31.262 1.00 96.38 189 GLU A C 1
ATOM 1470 O O . GLU A 1 189 ? -3.766 -52.457 31.422 1.00 96.38 189 GLU A O 1
ATOM 1475 N N . ILE A 1 190 ? -2.860 -50.407 31.414 1.00 95.06 190 ILE A N 1
ATOM 1476 C CA . ILE A 1 190 ? -4.130 -49.719 31.714 1.00 95.06 190 ILE A CA 1
ATOM 1477 C C . ILE A 1 190 ? -5.028 -49.540 30.480 1.00 95.06 190 ILE A C 1
ATOM 1479 O O . ILE A 1 190 ? -6.112 -48.971 30.602 1.00 95.06 190 ILE A O 1
ATOM 1483 N N . GLY A 1 191 ? -4.604 -50.044 29.316 1.00 95.56 191 GLY A N 1
ATOM 1484 C CA . GLY A 1 191 ? -5.404 -50.119 28.096 1.00 95.56 191 GLY A CA 1
ATOM 1485 C C . GLY A 1 191 ? -5.159 -49.002 27.082 1.00 95.56 191 GLY A C 1
ATOM 1486 O O . GLY A 1 191 ? -5.983 -48.823 26.183 1.00 95.56 191 GLY A O 1
ATOM 1487 N N . CYS A 1 192 ? -4.047 -48.259 27.178 1.00 97.75 192 CYS A N 1
ATOM 1488 C CA . CYS A 1 192 ? -3.633 -47.390 26.076 1.00 97.75 192 CYS A CA 1
ATOM 1489 C C . CYS A 1 192 ? -3.282 -48.238 24.849 1.00 97.75 192 CYS A C 1
ATOM 1491 O O . CYS A 1 192 ? -2.471 -49.157 24.938 1.00 97.75 192 CYS A O 1
ATOM 1493 N N . TYR A 1 193 ? -3.851 -47.912 23.688 1.00 97.19 193 TYR A N 1
ATOM 1494 C CA . TYR A 1 193 ? -3.547 -48.650 22.454 1.00 97.19 193 TYR A CA 1
ATOM 1495 C C . TYR A 1 193 ? -2.213 -48.207 21.820 1.00 97.19 193 TYR A C 1
ATOM 1497 O O . TYR A 1 193 ? -1.576 -48.981 21.101 1.00 97.19 193 TYR A O 1
ATOM 1505 N N . GLU A 1 194 ? -1.806 -46.962 22.081 1.00 97.62 194 GLU A N 1
ATOM 1506 C CA . GLU A 1 194 ? -0.573 -46.344 21.595 1.00 97.62 194 GLU A CA 1
ATOM 1507 C C . GLU A 1 194 ? -0.002 -45.381 22.650 1.00 97.62 194 GLU A C 1
ATOM 1509 O O . GLU A 1 194 ? -0.760 -44.688 23.339 1.00 97.62 194 GLU A O 1
ATOM 1514 N N . VAL A 1 195 ? 1.329 -45.329 22.763 1.00 98.31 195 VAL A N 1
ATOM 1515 C CA . VAL A 1 195 ? 2.077 -44.427 23.650 1.00 98.31 195 VAL A CA 1
ATOM 1516 C C . VAL A 1 195 ? 3.027 -43.545 22.833 1.00 98.31 195 VAL A C 1
ATOM 1518 O O . VAL A 1 195 ? 3.945 -44.041 22.181 1.00 98.31 195 VAL A O 1
ATOM 1521 N N . SER A 1 196 ? 2.827 -42.229 22.888 1.00 98.06 196 SER A N 1
ATOM 1522 C CA . SER A 1 196 ? 3.685 -41.235 22.246 1.00 98.06 196 SER A CA 1
ATOM 1523 C C . SER A 1 196 ? 4.837 -40.809 23.146 1.00 98.06 196 SER A C 1
ATOM 1525 O O . SER A 1 196 ? 4.639 -40.400 24.293 1.00 98.06 196 SER A O 1
ATOM 1527 N N . LEU A 1 197 ? 6.056 -40.913 22.621 1.00 98.19 197 LEU A N 1
ATOM 1528 C CA . LEU A 1 197 ? 7.294 -40.609 23.327 1.00 98.19 197 LEU A CA 1
ATOM 1529 C C . LEU A 1 197 ? 7.735 -39.172 23.011 1.00 98.19 197 LEU A C 1
ATOM 1531 O O . LEU A 1 197 ? 8.212 -38.897 21.910 1.00 98.19 197 LEU A O 1
ATOM 1535 N N . GLY A 1 198 ? 7.578 -38.273 23.987 1.00 95.56 198 GLY A N 1
ATOM 1536 C CA . GLY A 1 198 ? 7.757 -36.828 23.837 1.00 95.56 198 GLY A CA 1
ATOM 1537 C C . GLY A 1 198 ? 9.102 -36.276 24.308 1.00 95.56 198 GLY A C 1
ATOM 1538 O O . GLY A 1 198 ? 9.393 -36.239 25.509 1.00 95.56 198 GLY A O 1
ATOM 1539 N N . ASP A 1 199 ? 9.902 -35.742 23.383 1.00 94.19 199 ASP A N 1
ATOM 1540 C CA . ASP A 1 199 ? 11.078 -34.917 23.696 1.00 94.19 199 ASP A CA 1
ATOM 1541 C C . ASP A 1 199 ? 10.675 -33.456 23.941 1.00 94.19 199 ASP A C 1
ATOM 1543 O O . ASP A 1 199 ? 10.862 -32.576 23.106 1.00 94.19 199 ASP A O 1
ATOM 1547 N N . THR A 1 200 ? 10.088 -33.207 25.109 1.00 89.38 200 THR A N 1
ATOM 1548 C CA . THR A 1 200 ? 9.407 -31.949 25.479 1.00 89.38 200 THR A CA 1
ATOM 1549 C C . THR A 1 200 ? 10.260 -30.683 25.385 1.00 89.38 200 THR A C 1
ATOM 1551 O O . THR A 1 200 ? 9.722 -29.587 25.245 1.00 89.38 200 THR A O 1
A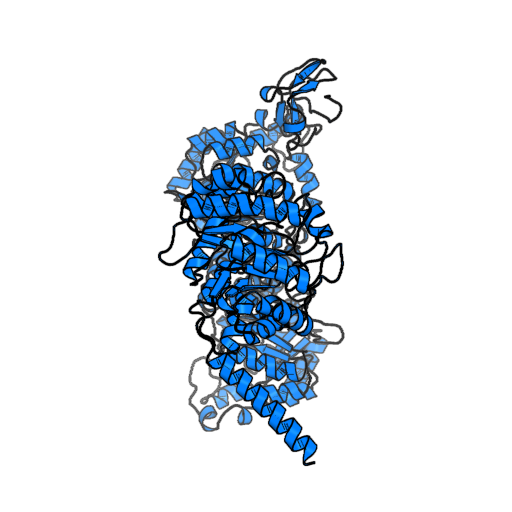TOM 1554 N N . ILE A 1 201 ? 11.583 -30.802 25.504 1.00 87.31 201 ILE A N 1
ATOM 1555 C CA . ILE A 1 201 ? 12.503 -29.656 25.431 1.00 87.31 201 ILE A CA 1
ATOM 1556 C C . ILE A 1 201 ? 13.369 -29.664 24.164 1.00 87.31 201 ILE A C 1
ATOM 1558 O O . ILE A 1 201 ? 14.134 -28.725 23.951 1.00 87.31 201 ILE A O 1
ATOM 1562 N N . GLY A 1 202 ? 13.226 -30.676 23.303 1.00 90.25 202 GLY A N 1
ATOM 1563 C CA . GLY A 1 202 ? 13.922 -30.780 22.016 1.00 90.25 202 GLY A CA 1
ATOM 1564 C C . GLY A 1 202 ? 15.413 -31.116 22.115 1.00 90.25 202 GLY A C 1
ATOM 1565 O O . GLY A 1 202 ? 16.147 -30.882 21.158 1.00 90.25 202 GLY A O 1
ATOM 1566 N N . VAL A 1 203 ? 15.893 -31.598 23.270 1.00 92.00 203 VAL A N 1
ATOM 1567 C CA . VAL A 1 203 ? 17.327 -31.889 23.512 1.00 92.00 203 VAL A CA 1
ATOM 1568 C C . VAL A 1 203 ? 17.762 -33.253 22.979 1.00 92.00 203 VAL A C 1
ATOM 1570 O O . VAL A 1 203 ? 18.944 -33.607 23.038 1.00 92.00 203 VAL A O 1
ATOM 1573 N N . GLY A 1 204 ? 16.812 -34.048 22.496 1.00 93.31 204 GLY A N 1
ATOM 1574 C CA . GLY A 1 204 ? 17.046 -35.336 21.887 1.00 93.31 204 GLY A CA 1
ATOM 1575 C C . GLY A 1 204 ? 17.983 -35.231 20.692 1.00 93.31 204 GLY A C 1
ATOM 1576 O O . GLY A 1 204 ? 17.927 -34.318 19.875 1.00 93.31 204 GLY A O 1
ATOM 1577 N N . THR A 1 205 ? 18.846 -36.226 20.585 1.00 95.31 205 THR A N 1
ATOM 1578 C CA . THR A 1 205 ? 19.676 -36.505 19.411 1.00 95.31 205 THR A CA 1
ATOM 1579 C C . THR A 1 205 ? 19.398 -37.922 18.929 1.00 95.31 205 THR A C 1
ATOM 1581 O O . THR A 1 205 ? 19.058 -38.788 19.746 1.00 95.31 205 THR A O 1
ATOM 1584 N N . ALA A 1 206 ? 19.634 -38.200 17.643 1.00 92.62 206 ALA A N 1
ATOM 1585 C CA . ALA A 1 206 ? 19.390 -39.517 17.053 1.00 92.62 206 ALA A CA 1
ATOM 1586 C C . ALA A 1 206 ? 19.975 -40.654 17.914 1.00 92.62 206 ALA A C 1
ATOM 1588 O O . ALA A 1 206 ? 19.291 -41.620 18.235 1.00 92.62 206 ALA A O 1
ATOM 1589 N N . GLY A 1 207 ? 21.207 -40.498 18.412 1.00 94.44 207 GLY A N 1
ATOM 1590 C CA . GLY A 1 207 ? 21.837 -41.492 19.285 1.00 94.44 207 GLY A CA 1
ATOM 1591 C C . GLY A 1 207 ? 21.156 -41.668 20.650 1.00 94.44 207 GLY A C 1
ATOM 1592 O O . GLY A 1 207 ? 21.136 -42.778 21.180 1.00 94.44 207 GLY A O 1
ATOM 1593 N N . SER A 1 208 ? 20.607 -40.605 21.245 1.00 95.75 208 SER A N 1
ATOM 1594 C CA . SER A 1 208 ? 19.828 -40.707 22.490 1.00 95.75 208 SER A CA 1
ATOM 1595 C C . SER A 1 208 ? 18.452 -41.335 22.276 1.00 95.75 208 SER A C 1
ATOM 1597 O O . SER A 1 208 ? 18.062 -42.183 23.073 1.00 95.75 208 SER A O 1
ATOM 1599 N N . VAL A 1 209 ? 17.784 -41.016 21.163 1.00 97.06 209 VAL A N 1
ATOM 1600 C CA . VAL A 1 209 ? 16.507 -41.627 20.771 1.00 97.06 209 VAL A CA 1
ATOM 1601 C C . VAL A 1 209 ? 16.694 -43.122 20.526 1.00 97.06 209 VAL A C 1
ATOM 1603 O O . VAL A 1 209 ? 15.956 -43.928 21.075 1.00 97.06 209 VAL A O 1
ATOM 1606 N N . GLN A 1 210 ? 17.752 -43.532 19.822 1.00 96.44 210 GLN A N 1
ATOM 1607 C CA . GLN A 1 210 ? 18.065 -44.954 19.637 1.00 96.44 210 GLN A CA 1
ATOM 1608 C C . GLN A 1 210 ? 18.298 -45.692 20.965 1.00 96.44 210 GLN A C 1
ATOM 1610 O O . GLN A 1 210 ? 17.903 -46.847 21.101 1.00 96.44 210 GLN A O 1
ATOM 1615 N N . ARG A 1 211 ? 18.945 -45.056 21.955 1.00 97.25 211 ARG A N 1
ATOM 1616 C CA . ARG A 1 211 ? 19.116 -45.652 23.295 1.00 97.25 211 ARG A CA 1
ATOM 1617 C C . ARG A 1 211 ? 17.786 -45.791 24.025 1.00 97.25 211 ARG A C 1
ATOM 1619 O O . ARG A 1 211 ? 17.560 -46.830 24.630 1.00 97.25 211 ARG A O 1
ATOM 1626 N N . LEU A 1 212 ? 16.931 -44.772 23.943 1.00 97.81 212 LEU A N 1
ATOM 1627 C CA . LEU A 1 212 ? 15.583 -44.814 24.496 1.00 97.81 212 LEU A CA 1
ATOM 1628 C C . LEU A 1 212 ? 14.777 -45.972 23.897 1.00 97.81 212 LEU A C 1
ATOM 1630 O O . LEU A 1 212 ? 14.281 -46.826 24.628 1.00 97.81 212 LEU A O 1
ATOM 1634 N N . LEU A 1 213 ? 14.709 -46.038 22.567 1.00 97.69 213 LEU A N 1
ATOM 1635 C CA . LEU A 1 213 ? 13.904 -47.029 21.856 1.00 97.69 213 LEU A CA 1
ATOM 1636 C C . LEU A 1 213 ? 14.368 -48.465 22.106 1.00 97.69 213 LEU A C 1
ATOM 1638 O O . LEU A 1 213 ? 13.529 -49.353 22.188 1.00 97.69 213 LEU A O 1
ATOM 1642 N N . ARG A 1 214 ? 15.671 -48.711 22.295 1.00 97.12 214 ARG A N 1
ATOM 1643 C CA . ARG A 1 214 ? 16.175 -50.049 22.660 1.00 97.12 214 ARG A CA 1
ATOM 1644 C C . ARG A 1 214 ? 15.613 -50.572 23.978 1.00 97.12 214 ARG A C 1
ATOM 1646 O O . ARG A 1 214 ? 15.441 -51.775 24.092 1.00 97.12 214 ARG A O 1
ATOM 1653 N N . GLU A 1 215 ? 15.365 -49.701 24.951 1.00 97.81 215 GLU A N 1
ATOM 1654 C CA . GLU A 1 215 ? 14.795 -50.100 26.242 1.00 97.81 215 GLU A CA 1
ATOM 1655 C C . GLU A 1 215 ? 13.265 -50.184 26.153 1.00 97.81 215 GLU A C 1
ATOM 1657 O O . GLU A 1 215 ? 12.678 -51.161 26.603 1.00 97.81 215 GLU A O 1
ATOM 1662 N N . VAL A 1 216 ? 12.610 -49.211 25.509 1.00 97.81 216 VAL A N 1
ATOM 1663 C CA . VAL A 1 216 ? 11.139 -49.193 25.377 1.00 97.81 216 VAL A CA 1
ATOM 1664 C C . VAL A 1 216 ? 10.622 -50.365 24.532 1.00 97.81 216 VAL A C 1
ATOM 1666 O O . VAL A 1 216 ? 9.599 -50.961 24.857 1.00 97.81 2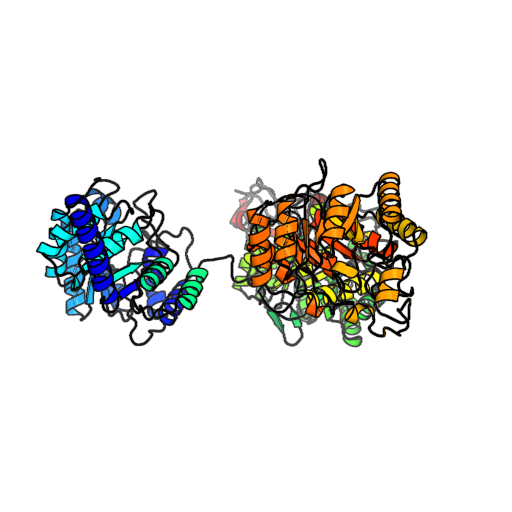16 VAL A O 1
ATOM 1669 N N . LEU A 1 217 ? 11.346 -50.770 23.486 1.00 97.19 217 LEU A N 1
ATOM 1670 C CA . LEU A 1 217 ? 10.954 -51.906 22.641 1.00 97.19 217 LEU A CA 1
ATOM 1671 C C . LEU A 1 217 ? 11.139 -53.278 23.306 1.00 97.19 217 LEU A C 1
ATOM 1673 O O . LEU A 1 217 ? 10.757 -54.291 22.724 1.00 97.19 217 LEU A O 1
ATOM 1677 N N . MET A 1 218 ? 11.699 -53.333 24.518 1.00 97.06 218 MET A N 1
ATOM 1678 C CA . MET A 1 218 ? 11.689 -54.558 25.323 1.00 97.06 218 MET A CA 1
ATOM 1679 C C . MET A 1 218 ? 10.304 -54.849 25.910 1.00 97.06 218 MET A C 1
ATOM 1681 O O . MET A 1 218 ? 10.017 -56.003 26.216 1.00 97.06 218 MET A O 1
ATOM 1685 N N . VAL A 1 219 ? 9.463 -53.818 26.061 1.00 96.81 219 VAL A N 1
ATOM 1686 C CA . VAL A 1 219 ? 8.145 -53.900 26.716 1.00 96.81 219 VAL A CA 1
ATOM 1687 C C . VAL A 1 219 ? 6.980 -53.523 25.794 1.00 96.81 219 VAL A C 1
ATOM 1689 O O . VAL A 1 219 ? 5.829 -53.806 26.106 1.00 96.81 219 VAL A O 1
ATOM 1692 N N . ALA A 1 220 ? 7.256 -52.913 24.638 1.00 96.38 220 ALA A N 1
ATOM 1693 C CA . ALA A 1 220 ? 6.250 -52.485 23.668 1.00 96.38 220 ALA A CA 1
ATOM 1694 C C . ALA A 1 220 ? 6.637 -52.893 22.241 1.00 96.38 220 ALA A C 1
ATOM 1696 O O . ALA A 1 220 ? 7.816 -52.954 21.892 1.00 96.38 220 ALA A O 1
ATOM 1697 N N . LYS A 1 221 ? 5.647 -53.127 21.373 1.00 95.81 221 LYS A N 1
ATOM 1698 C CA . LYS A 1 221 ? 5.902 -53.298 19.936 1.00 95.81 221 LYS A CA 1
ATOM 1699 C C . LYS A 1 221 ? 5.975 -51.929 19.247 1.00 95.81 221 LYS A C 1
ATOM 1701 O O . LYS A 1 221 ? 5.309 -51.002 19.703 1.00 95.81 221 LYS A O 1
ATOM 1706 N N . PRO A 1 222 ? 6.673 -51.794 18.102 1.00 94.50 222 PRO A N 1
ATOM 1707 C CA . PRO A 1 222 ? 6.716 -50.530 17.359 1.00 94.50 222 PRO A CA 1
ATOM 1708 C C . PRO A 1 222 ? 5.334 -49.971 16.981 1.00 94.50 222 PRO A C 1
ATOM 1710 O O . PRO A 1 222 ? 5.151 -48.762 16.944 1.00 94.50 222 PRO A O 1
ATOM 1713 N N . GLU A 1 223 ? 4.353 -50.846 16.732 1.00 94.31 223 GLU A N 1
ATOM 1714 C CA . GLU A 1 223 ? 2.957 -50.486 16.426 1.00 94.31 223 GLU A CA 1
ATOM 1715 C C . GLU A 1 223 ? 2.173 -49.919 17.622 1.00 94.31 223 GLU A C 1
ATOM 1717 O O . GLU A 1 223 ? 1.123 -49.316 17.427 1.00 94.31 223 GLU A O 1
ATOM 1722 N N . ASN A 1 224 ? 2.685 -50.086 18.846 1.00 96.44 224 ASN A N 1
ATOM 1723 C CA . ASN A 1 224 ? 2.126 -49.497 20.063 1.00 96.44 224 ASN A CA 1
ATOM 1724 C C . ASN A 1 224 ? 2.761 -48.143 20.409 1.00 96.44 224 ASN A C 1
ATOM 1726 O O . ASN A 1 224 ? 2.471 -47.597 21.472 1.00 96.44 224 ASN A O 1
ATOM 1730 N N . LEU A 1 225 ? 3.653 -47.614 19.569 1.00 98.12 225 LEU A N 1
ATOM 1731 C CA . LEU A 1 225 ? 4.439 -46.423 19.869 1.00 98.12 225 LEU A CA 1
ATOM 1732 C C . LEU A 1 225 ? 4.217 -45.319 18.835 1.00 98.12 225 LEU A C 1
ATOM 1734 O O . LEU A 1 225 ? 3.984 -45.576 17.654 1.00 98.12 225 LEU A O 1
ATOM 1738 N N . ALA A 1 226 ? 4.378 -44.083 19.291 1.00 97.81 226 ALA A N 1
ATOM 1739 C CA . ALA A 1 226 ? 4.465 -42.896 18.456 1.00 97.81 226 ALA A CA 1
ATOM 1740 C C . ALA A 1 226 ? 5.613 -41.989 18.912 1.00 97.81 226 ALA A C 1
ATOM 1742 O O . ALA A 1 226 ? 6.163 -42.151 20.005 1.00 97.81 226 ALA A O 1
ATOM 1743 N N . LEU A 1 227 ? 5.991 -41.044 18.057 1.00 97.88 227 LEU A N 1
ATOM 1744 C CA . LEU A 1 227 ? 7.110 -40.136 18.295 1.00 97.88 227 LEU A CA 1
ATOM 1745 C C . LEU A 1 227 ? 6.625 -38.692 18.302 1.00 97.88 227 LEU A C 1
ATOM 1747 O O . LEU A 1 227 ? 6.018 -38.257 17.329 1.00 97.88 227 LEU A O 1
ATOM 1751 N N . HIS A 1 228 ? 6.957 -37.945 19.352 1.00 97.06 228 HIS A N 1
ATOM 1752 C CA . HIS A 1 228 ? 6.664 -36.518 19.471 1.00 97.06 228 HIS A CA 1
ATOM 1753 C C . HIS A 1 228 ? 7.971 -35.769 19.719 1.00 97.06 228 HIS A C 1
ATOM 1755 O O . HIS A 1 228 ? 8.568 -35.862 20.794 1.00 97.06 228 HIS A O 1
ATOM 1761 N N . PHE A 1 229 ? 8.439 -35.015 18.727 1.00 95.62 229 PHE A N 1
ATOM 1762 C CA . PHE A 1 229 ? 9.688 -34.264 18.842 1.00 95.62 229 PHE A CA 1
ATOM 1763 C C . PHE A 1 229 ? 9.441 -32.765 18.784 1.00 95.62 229 PHE A C 1
ATOM 1765 O O . PHE A 1 229 ? 8.785 -32.257 17.877 1.00 95.62 229 PHE A O 1
ATOM 1772 N N . HIS A 1 230 ? 10.037 -32.055 19.738 1.00 92.50 230 HIS A N 1
ATOM 1773 C CA . HIS A 1 230 ? 10.235 -30.620 19.627 1.00 92.50 230 HIS A CA 1
ATOM 1774 C C . HIS A 1 230 ? 11.483 -30.340 18.800 1.00 92.50 230 HIS A C 1
ATOM 1776 O O . HIS A 1 230 ? 12.479 -31.057 18.913 1.00 92.50 230 HIS A O 1
ATOM 1782 N N . ASP A 1 231 ? 11.449 -29.275 18.002 1.00 89.75 231 ASP A N 1
ATOM 1783 C CA . ASP A 1 231 ? 12.561 -28.919 17.117 1.00 89.75 231 ASP A CA 1
ATOM 1784 C C . ASP A 1 231 ? 13.400 -27.746 17.645 1.00 89.75 231 ASP A C 1
ATOM 1786 O O . ASP A 1 231 ? 13.997 -26.982 16.892 1.00 89.75 231 ASP A O 1
ATOM 1790 N N . THR A 1 232 ? 13.481 -27.615 18.974 1.00 83.88 232 THR A N 1
ATOM 1791 C CA . THR A 1 232 ? 14.174 -26.508 19.657 1.00 83.88 232 THR A CA 1
ATOM 1792 C C . THR A 1 232 ? 15.615 -26.299 19.179 1.00 83.88 232 THR A C 1
ATOM 1794 O O . THR A 1 232 ? 16.089 -25.168 19.092 1.00 83.88 232 THR A O 1
ATOM 1797 N N . TYR A 1 233 ? 16.319 -27.391 18.868 1.00 83.88 233 TYR A N 1
ATOM 1798 C CA . TYR A 1 233 ? 17.726 -27.379 18.458 1.00 83.88 233 TYR A CA 1
ATOM 1799 C C . TYR A 1 233 ? 17.946 -27.957 17.047 1.00 83.88 233 TYR A C 1
ATOM 1801 O O . TYR A 1 233 ? 19.055 -28.403 16.731 1.00 83.88 233 TYR A O 1
ATOM 1809 N N . GLY A 1 234 ? 16.907 -27.974 16.199 1.00 85.88 234 GLY A N 1
ATOM 1810 C CA . GLY A 1 234 ? 16.997 -28.461 14.815 1.00 85.88 234 GLY A CA 1
ATOM 1811 C C . GLY A 1 234 ? 17.254 -29.971 14.699 1.00 85.88 234 GLY A C 1
ATOM 1812 O O . GLY A 1 234 ? 17.939 -30.410 13.774 1.00 85.88 234 GLY A O 1
ATOM 1813 N N . GLN A 1 235 ? 16.809 -30.762 15.683 1.00 91.06 235 GLN A N 1
ATOM 1814 C CA . GLN A 1 235 ? 17.007 -32.218 15.745 1.00 91.06 235 GLN A CA 1
ATOM 1815 C C . GLN A 1 235 ? 15.722 -33.025 15.491 1.00 91.06 235 GLN A C 1
ATOM 1817 O O . GLN A 1 235 ? 15.773 -34.251 15.458 1.00 91.06 235 GLN A O 1
ATOM 1822 N N . GLY A 1 236 ? 14.566 -32.392 15.295 1.00 92.56 236 GLY A N 1
ATOM 1823 C CA . GLY A 1 236 ? 13.271 -33.069 15.178 1.00 92.56 236 GLY A CA 1
ATOM 1824 C C . GLY A 1 236 ? 13.239 -34.098 14.047 1.00 92.56 236 GLY A C 1
ATOM 1825 O O . GLY A 1 236 ? 12.947 -35.270 14.283 1.00 92.56 236 GLY A O 1
ATOM 1826 N N . LEU A 1 237 ? 13.631 -33.701 12.830 1.00 94.06 237 LEU A N 1
ATOM 1827 C CA . LEU A 1 237 ? 13.680 -34.605 11.671 1.00 94.06 237 LEU A CA 1
ATOM 1828 C C . LEU A 1 237 ? 14.762 -35.694 11.795 1.00 94.06 237 LEU A C 1
ATOM 1830 O O . LEU A 1 237 ? 14.558 -36.823 11.345 1.00 94.06 237 LEU A O 1
ATOM 1834 N N . SER A 1 238 ? 15.910 -35.391 12.415 1.00 92.75 238 SER A N 1
ATOM 1835 C CA . SER A 1 238 ? 16.986 -36.377 12.603 1.00 92.75 238 SER A CA 1
ATOM 1836 C C . SER A 1 238 ? 16.601 -37.440 13.640 1.00 92.75 238 SER A C 1
ATOM 1838 O O . SER A 1 238 ? 16.847 -38.631 13.435 1.00 92.75 238 SER A O 1
ATOM 1840 N N . ASN A 1 239 ? 15.935 -37.025 14.718 1.00 94.75 239 ASN A N 1
ATOM 1841 C CA . ASN A 1 239 ? 15.359 -37.891 15.743 1.00 94.75 239 ASN A CA 1
ATOM 1842 C C . ASN A 1 239 ? 14.223 -38.747 15.185 1.00 94.75 239 ASN A C 1
ATOM 1844 O O . ASN A 1 239 ? 14.160 -39.946 15.464 1.00 94.75 239 ASN A O 1
ATOM 1848 N N . LEU A 1 240 ? 13.370 -38.150 14.351 1.00 93.44 240 LEU A N 1
ATOM 1849 C CA . LEU A 1 240 ? 12.323 -38.860 13.637 1.00 93.44 240 LEU A CA 1
ATOM 1850 C C . LEU A 1 240 ? 12.891 -39.981 12.778 1.00 93.44 240 LEU A C 1
ATOM 1852 O O . LEU A 1 240 ? 12.456 -41.121 12.916 1.00 93.44 240 LEU A O 1
ATOM 1856 N N . LEU A 1 241 ? 13.872 -39.682 11.924 1.00 91.25 241 LEU A N 1
ATOM 1857 C CA . LEU A 1 241 ? 14.492 -40.691 11.070 1.00 91.25 241 LEU A CA 1
ATOM 1858 C C . LEU A 1 241 ? 15.031 -41.865 11.900 1.00 91.25 241 LEU A C 1
ATOM 1860 O O . LEU A 1 241 ? 14.788 -43.020 11.557 1.00 91.25 241 LEU A O 1
ATOM 1864 N N . ALA A 1 242 ? 15.681 -41.574 13.031 1.00 92.62 242 ALA A N 1
ATOM 1865 C CA . ALA A 1 242 ? 16.169 -42.597 13.951 1.00 92.62 242 ALA A CA 1
ATOM 1866 C C . ALA A 1 242 ? 15.044 -43.455 14.554 1.00 92.62 242 ALA A C 1
ATOM 1868 O O . ALA A 1 242 ? 15.265 -44.629 14.828 1.00 92.62 242 ALA A O 1
ATOM 1869 N N . GLY A 1 243 ? 13.849 -42.904 14.768 1.00 93.19 243 GLY A N 1
ATOM 1870 C CA . GLY A 1 243 ? 12.693 -43.670 15.228 1.00 93.19 243 GLY A CA 1
ATOM 1871 C C . GLY A 1 243 ? 12.008 -44.483 14.126 1.00 93.19 243 GLY A C 1
ATOM 1872 O O . GLY A 1 243 ? 11.633 -45.634 14.363 1.00 93.19 243 GLY A O 1
ATOM 1873 N N . LEU A 1 244 ? 11.924 -43.947 12.903 1.00 90.25 244 LEU A N 1
ATOM 1874 C CA . LEU A 1 244 ? 11.425 -44.675 11.728 1.00 90.25 244 LEU A CA 1
ATOM 1875 C C . LEU A 1 244 ? 12.281 -45.920 11.433 1.00 90.25 244 LEU A C 1
ATOM 1877 O O . LEU A 1 244 ? 11.748 -46.971 11.079 1.00 90.25 244 LEU A O 1
ATOM 1881 N N . GLU A 1 245 ? 13.600 -45.844 11.649 1.00 88.50 245 GLU A N 1
ATOM 1882 C CA . GLU A 1 245 ? 14.526 -46.986 11.542 1.00 88.50 245 GLU A CA 1
ATOM 1883 C C . GLU A 1 245 ? 14.195 -48.140 12.507 1.00 88.50 245 GLU A C 1
ATOM 1885 O O . GLU A 1 245 ? 14.529 -49.291 12.225 1.00 88.50 245 GLU A O 1
ATOM 1890 N N . PHE A 1 246 ? 13.517 -47.853 13.622 1.00 90.94 246 PHE A N 1
ATOM 1891 C CA . PHE A 1 246 ? 13.051 -48.845 14.597 1.00 90.94 246 PHE A CA 1
ATOM 1892 C C . PHE A 1 246 ? 11.620 -49.337 14.310 1.00 90.94 246 PHE A C 1
ATOM 1894 O O . PHE A 1 246 ? 11.055 -50.103 15.091 1.00 90.94 246 PHE A O 1
ATOM 1901 N N . GLY A 1 247 ? 11.040 -48.943 13.172 1.00 90.06 247 GLY A N 1
ATOM 1902 C CA . GLY A 1 247 ? 9.751 -49.434 12.684 1.00 90.06 247 GLY A CA 1
ATOM 1903 C C . GLY A 1 247 ? 8.526 -48.710 13.243 1.00 90.06 247 GLY A C 1
ATOM 1904 O O . GLY A 1 247 ? 7.409 -49.169 13.001 1.00 90.06 247 GLY A O 1
ATOM 1905 N N . ILE A 1 248 ? 8.714 -47.602 13.967 1.00 94.38 248 ILE A N 1
ATOM 1906 C CA . ILE A 1 248 ? 7.618 -46.759 14.463 1.00 94.38 248 ILE A CA 1
ATOM 1907 C C . ILE A 1 248 ? 7.063 -45.935 13.297 1.00 94.38 248 ILE A C 1
ATOM 1909 O O . ILE A 1 248 ? 7.832 -45.406 12.500 1.00 94.38 248 ILE A O 1
ATOM 1913 N N . LYS A 1 249 ? 5.733 -45.855 13.171 1.00 92.00 249 LYS A N 1
ATOM 1914 C CA . LYS A 1 249 ? 5.056 -45.264 11.997 1.00 92.00 249 LYS A CA 1
ATOM 1915 C C . LYS A 1 249 ? 4.078 -44.142 12.325 1.00 92.00 249 LYS A C 1
ATOM 1917 O O . LYS A 1 249 ? 3.536 -43.543 11.400 1.00 92.00 249 LYS A O 1
ATOM 1922 N N . THR A 1 250 ? 3.843 -43.872 13.605 1.00 95.19 250 THR A N 1
ATOM 1923 C CA . THR A 1 250 ? 3.007 -42.753 14.039 1.00 95.19 250 THR A CA 1
ATOM 1924 C C . THR A 1 250 ? 3.897 -41.617 14.522 1.00 95.19 250 THR A C 1
ATOM 1926 O O . THR A 1 250 ? 4.807 -41.832 15.328 1.00 95.19 250 THR A O 1
ATOM 1929 N N . VAL A 1 251 ? 3.641 -40.416 14.017 1.00 95.81 251 VAL A N 1
ATOM 1930 C CA . VAL A 1 251 ? 4.429 -39.218 14.309 1.00 95.81 251 VAL A CA 1
ATOM 1931 C C . VAL A 1 251 ? 3.492 -38.093 14.695 1.00 95.81 251 VAL A C 1
ATOM 1933 O O . VAL A 1 251 ? 2.559 -37.787 13.954 1.00 95.81 251 VAL A O 1
ATOM 1936 N N . ASP A 1 252 ? 3.780 -37.468 15.825 1.00 97.50 252 ASP A N 1
ATOM 1937 C CA . ASP A 1 252 ? 3.080 -36.289 16.298 1.00 97.50 252 ASP A CA 1
ATOM 1938 C C . ASP A 1 252 ? 3.835 -35.051 15.797 1.00 97.50 252 ASP A C 1
ATOM 1940 O O . ASP A 1 252 ? 5.058 -34.943 15.942 1.00 97.50 252 ASP A O 1
ATOM 1944 N N . SER A 1 253 ? 3.110 -34.125 15.177 1.00 96.62 253 SER A N 1
ATOM 1945 C CA . SER A 1 253 ? 3.654 -32.872 14.649 1.00 96.62 253 SER A CA 1
ATOM 1946 C C . SER A 1 253 ? 2.646 -31.743 14.811 1.00 96.62 253 SER A C 1
ATOM 1948 O O . SER A 1 253 ? 1.468 -31.979 15.080 1.00 96.62 253 SER A O 1
ATOM 1950 N N . SER A 1 254 ? 3.118 -30.509 14.682 1.00 95.25 254 SER A N 1
ATOM 1951 C CA . SER A 1 254 ? 2.289 -29.320 14.860 1.00 95.25 254 SER A CA 1
ATOM 1952 C C . SER A 1 254 ? 2.399 -28.417 13.645 1.00 95.25 254 SER A C 1
ATOM 1954 O O . SER A 1 254 ? 3.509 -28.100 13.210 1.00 95.25 254 SER A O 1
ATOM 1956 N N . ILE A 1 255 ? 1.264 -27.977 13.111 1.00 93.69 255 ILE A N 1
ATOM 1957 C CA . ILE A 1 255 ? 1.215 -27.047 11.983 1.00 93.69 255 ILE A CA 1
ATOM 1958 C C . ILE A 1 255 ? 2.089 -25.812 12.251 1.00 93.69 255 ILE A C 1
ATOM 1960 O O . ILE A 1 255 ? 2.075 -25.245 13.346 1.00 93.69 255 ILE A O 1
ATOM 1964 N N . SER A 1 256 ? 2.900 -25.419 11.268 1.00 87.81 256 SER A N 1
ATOM 1965 C CA . SER A 1 256 ? 3.846 -24.297 11.337 1.00 87.81 256 SER A CA 1
ATOM 1966 C C . SER A 1 256 ? 4.854 -24.361 12.498 1.00 87.81 256 SER A C 1
ATOM 1968 O O . SER A 1 256 ? 5.449 -23.349 12.865 1.00 87.81 256 SER A O 1
ATOM 1970 N N . GLY A 1 257 ? 5.054 -25.543 13.093 1.00 88.44 257 GLY A N 1
ATOM 1971 C CA . GLY A 1 257 ? 5.947 -25.753 14.236 1.00 88.44 257 GLY A CA 1
ATOM 1972 C C . GLY A 1 257 ? 5.423 -25.176 15.556 1.00 88.44 257 GLY A C 1
ATOM 1973 O O . GLY A 1 257 ? 6.189 -25.049 16.515 1.00 88.44 257 GLY A O 1
ATOM 1974 N N . LEU A 1 258 ? 4.131 -24.825 15.630 1.00 87.19 258 LEU A N 1
ATOM 1975 C CA . LEU A 1 258 ? 3.528 -24.187 16.804 1.00 87.19 258 LEU A CA 1
ATOM 1976 C C . LEU A 1 258 ? 3.726 -25.013 18.078 1.00 87.19 258 LEU A C 1
ATOM 1978 O O . LEU A 1 258 ? 3.661 -26.247 18.055 1.00 87.19 258 LEU A O 1
ATOM 1982 N N . GLY A 1 259 ? 3.894 -24.326 19.206 1.00 82.31 259 GLY A N 1
ATOM 1983 C CA . GLY A 1 259 ? 3.932 -24.936 20.532 1.00 82.31 259 GLY A CA 1
ATOM 1984 C C . GLY A 1 259 ? 5.123 -24.492 21.370 1.00 82.31 259 GLY A C 1
ATOM 1985 O O . GLY A 1 259 ? 5.472 -23.317 21.443 1.00 82.31 259 GLY A O 1
ATOM 1986 N N . GLY A 1 260 ? 5.715 -25.455 22.070 1.00 75.38 260 GLY A N 1
ATOM 1987 C CA . GLY A 1 260 ? 6.649 -25.222 23.170 1.00 75.38 260 GLY A CA 1
ATOM 1988 C C . GLY A 1 260 ? 6.027 -25.622 24.507 1.00 75.38 260 GLY A C 1
ATOM 1989 O O . GLY A 1 260 ? 4.861 -26.007 24.581 1.00 75.38 260 GLY A O 1
ATOM 1990 N N . CYS A 1 261 ? 6.814 -25.554 25.579 1.00 68.50 261 CYS A N 1
ATOM 1991 C CA . CYS A 1 261 ? 6.387 -26.031 26.893 1.00 68.50 261 CYS A CA 1
ATOM 1992 C C . CYS A 1 261 ? 6.282 -24.866 27.901 1.00 68.50 261 CYS A C 1
ATOM 1994 O O . CYS A 1 261 ? 7.307 -24.251 28.210 1.00 68.50 261 CYS A O 1
ATOM 1996 N N . PRO A 1 262 ? 5.094 -24.569 28.475 1.00 58.72 262 PRO A N 1
ATOM 1997 C CA . PRO A 1 262 ? 4.919 -23.475 29.446 1.00 58.72 262 PRO A CA 1
ATOM 1998 C C . PRO A 1 262 ? 5.792 -23.650 30.695 1.00 58.72 262 PRO A C 1
ATOM 2000 O O . PRO A 1 262 ? 6.190 -22.683 31.346 1.00 58.72 262 PRO A O 1
ATOM 2003 N N . TYR A 1 263 ? 6.135 -24.900 31.003 1.00 57.41 263 TYR A N 1
ATOM 2004 C CA . TYR A 1 263 ? 6.935 -25.293 32.155 1.00 57.41 263 TYR A CA 1
ATOM 2005 C C . TYR A 1 263 ? 8.419 -25.518 31.817 1.00 57.41 263 TYR A C 1
ATOM 2007 O O . TYR A 1 263 ? 9.145 -26.044 32.654 1.00 57.41 263 TYR A O 1
ATOM 2015 N N . ALA A 1 264 ? 8.894 -25.140 30.621 1.00 57.38 264 ALA A N 1
ATOM 2016 C CA . ALA A 1 264 ? 10.304 -25.247 30.231 1.00 57.38 264 ALA A CA 1
ATOM 2017 C C . ALA A 1 264 ? 10.750 -24.016 29.419 1.00 57.38 264 ALA A C 1
ATOM 2019 O O . ALA A 1 264 ? 10.497 -23.910 28.219 1.00 57.38 264 ALA A O 1
ATOM 2020 N N . ARG A 1 265 ? 11.431 -23.066 30.076 1.00 54.22 265 ARG A N 1
ATOM 2021 C CA . ARG A 1 265 ? 11.910 -21.835 29.422 1.00 54.22 265 ARG A CA 1
ATOM 2022 C C . ARG A 1 265 ? 12.927 -22.168 28.324 1.00 54.22 265 ARG A C 1
ATOM 2024 O O . ARG A 1 265 ? 13.968 -22.742 28.622 1.00 54.22 265 ARG A O 1
ATOM 2031 N N . GLY A 1 266 ? 12.644 -21.747 27.090 1.00 54.44 266 GLY A N 1
ATOM 2032 C CA . GLY A 1 266 ? 13.553 -21.877 25.943 1.00 54.44 266 GLY A CA 1
ATOM 2033 C C . GLY A 1 266 ? 13.196 -22.971 24.931 1.00 54.44 266 GLY A C 1
ATOM 2034 O O . GLY A 1 266 ? 13.856 -23.041 23.904 1.00 54.44 266 GLY A O 1
ATOM 2035 N N . ALA A 1 267 ? 12.162 -23.785 25.170 1.00 63.19 267 ALA A N 1
ATOM 2036 C CA . ALA A 1 267 ? 11.642 -24.717 24.164 1.00 63.19 267 ALA A CA 1
ATOM 2037 C C . ALA A 1 267 ? 10.832 -23.947 23.104 1.00 63.19 267 ALA A C 1
ATOM 2039 O O . ALA A 1 267 ? 9.780 -23.395 23.431 1.00 63.19 267 ALA A O 1
ATOM 2040 N N . THR A 1 268 ? 11.334 -23.869 21.866 1.00 61.78 268 THR A N 1
ATOM 2041 C CA . THR A 1 268 ? 10.842 -22.922 20.845 1.00 61.78 268 THR A CA 1
ATOM 2042 C C . THR A 1 268 ? 9.700 -23.441 19.973 1.00 61.78 268 THR A C 1
ATOM 2044 O O . THR A 1 268 ? 9.065 -22.622 19.319 1.00 61.78 268 THR A O 1
ATOM 2047 N N . GLY A 1 269 ? 9.408 -24.747 19.957 1.00 82.88 269 GLY A N 1
ATOM 2048 C CA . GLY A 1 269 ? 8.288 -25.280 19.172 1.00 82.88 269 GLY A CA 1
ATOM 2049 C C . GLY A 1 269 ? 8.327 -26.790 18.945 1.00 82.88 269 GLY A C 1
ATOM 2050 O O . GLY A 1 269 ? 9.283 -27.464 19.333 1.00 82.88 269 GLY A O 1
ATOM 2051 N N . ASN A 1 270 ? 7.263 -27.311 18.338 1.00 91.31 270 ASN A N 1
ATOM 2052 C CA . ASN A 1 270 ? 7.152 -28.698 17.875 1.00 91.31 270 ASN A CA 1
ATOM 2053 C C . ASN A 1 270 ? 7.800 -28.860 16.486 1.00 91.31 270 ASN A C 1
ATOM 2055 O O . ASN A 1 270 ? 8.053 -27.871 15.800 1.00 91.31 270 ASN A O 1
ATOM 2059 N N . LEU A 1 271 ? 8.043 -30.097 16.041 1.00 93.31 271 LEU A N 1
ATOM 2060 C CA . LEU A 1 271 ? 8.359 -30.369 14.635 1.00 93.31 271 LEU A CA 1
ATOM 2061 C C . LEU A 1 271 ? 7.188 -29.926 13.740 1.00 93.31 271 LEU A C 1
ATOM 2063 O O . LEU A 1 271 ? 6.048 -30.343 13.962 1.00 93.31 271 LEU A O 1
ATOM 2067 N N . ALA A 1 272 ? 7.479 -29.104 12.728 1.00 94.19 272 ALA A N 1
ATOM 2068 C CA . ALA A 1 272 ? 6.474 -28.603 11.799 1.00 94.19 272 ALA A CA 1
ATOM 2069 C C . ALA A 1 272 ? 5.899 -29.727 10.922 1.00 94.19 272 ALA A C 1
ATOM 2071 O O . ALA A 1 272 ? 6.646 -30.515 10.331 1.00 94.19 272 ALA A O 1
ATOM 2072 N N . THR A 1 273 ? 4.571 -29.792 10.806 1.00 96.06 273 THR A N 1
ATOM 2073 C CA . THR A 1 273 ? 3.888 -30.799 9.973 1.00 96.06 273 THR A CA 1
ATOM 2074 C C . THR A 1 273 ? 4.247 -30.647 8.494 1.00 96.06 273 THR A C 1
ATOM 2076 O O . THR A 1 273 ? 4.401 -31.638 7.782 1.00 96.06 273 THR A O 1
ATOM 2079 N N . GLU A 1 274 ? 4.450 -29.417 8.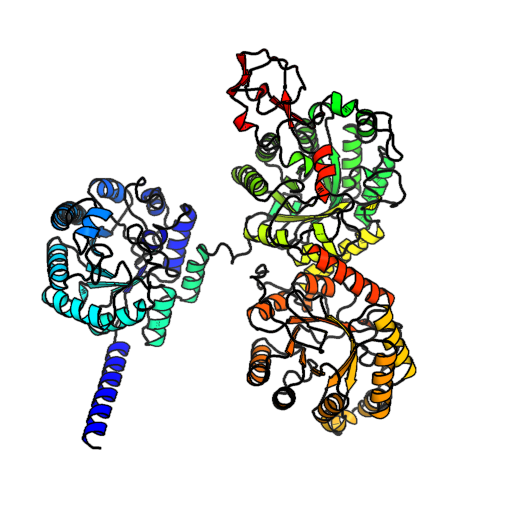026 1.00 94.31 274 GLU A N 1
ATOM 2080 C CA . GLU A 1 274 ? 4.871 -29.097 6.663 1.00 94.31 274 GLU A CA 1
ATOM 2081 C C . GLU A 1 274 ? 6.266 -29.663 6.364 1.00 94.31 274 GLU A C 1
ATOM 2083 O O . GLU A 1 274 ? 6.453 -30.339 5.349 1.00 94.31 274 GLU A O 1
ATOM 2088 N N . ASP A 1 275 ? 7.219 -29.461 7.280 1.00 92.81 275 ASP A N 1
ATOM 2089 C CA . ASP A 1 275 ? 8.587 -29.976 7.157 1.00 92.81 275 ASP A CA 1
ATOM 2090 C C . ASP A 1 275 ? 8.613 -31.506 7.214 1.00 92.81 275 ASP A C 1
ATOM 2092 O O . ASP A 1 275 ? 9.343 -32.144 6.453 1.00 92.81 275 ASP A O 1
ATOM 2096 N N . LEU A 1 276 ? 7.777 -32.108 8.066 1.00 94.44 276 LEU A N 1
ATOM 2097 C CA . LEU A 1 276 ? 7.589 -33.555 8.144 1.00 94.44 276 LEU A CA 1
ATOM 2098 C C . LEU A 1 276 ? 7.077 -34.133 6.820 1.00 94.44 276 LEU A C 1
ATOM 2100 O O . LEU A 1 276 ? 7.669 -35.071 6.284 1.00 94.44 276 LEU A O 1
ATOM 2104 N N . VAL A 1 277 ? 5.987 -33.586 6.277 1.00 93.94 277 VAL A N 1
ATOM 2105 C CA . VAL A 1 277 ? 5.400 -34.067 5.017 1.00 93.94 277 VAL A CA 1
ATOM 2106 C C . VAL A 1 277 ? 6.385 -33.884 3.865 1.00 93.94 277 VAL A C 1
ATOM 2108 O O . VAL A 1 277 ? 6.593 -34.814 3.085 1.00 93.94 277 VAL A O 1
ATOM 2111 N N . TYR A 1 278 ? 7.053 -32.731 3.791 1.00 91.00 278 TYR A N 1
ATOM 2112 C CA . TYR A 1 278 ? 8.083 -32.472 2.788 1.00 91.00 278 TYR A CA 1
ATOM 2113 C C . TYR A 1 278 ? 9.264 -33.450 2.902 1.00 91.00 278 TYR A C 1
ATOM 2115 O O . TYR A 1 278 ? 9.726 -33.994 1.896 1.00 91.00 278 TYR A O 1
ATOM 2123 N N . PHE A 1 279 ? 9.723 -33.736 4.123 1.00 91.31 279 PHE A N 1
ATOM 2124 C CA . PHE A 1 279 ? 10.778 -34.713 4.389 1.00 91.31 279 PHE A CA 1
ATOM 2125 C C . PHE A 1 279 ? 10.378 -36.127 3.949 1.00 91.31 279 PHE A C 1
ATOM 2127 O O . PHE A 1 279 ? 11.141 -36.792 3.247 1.00 91.31 279 PHE A O 1
ATOM 2134 N N . LEU A 1 280 ? 9.168 -36.574 4.297 1.00 89.44 280 LEU A N 1
ATOM 2135 C CA . LEU A 1 280 ? 8.639 -37.883 3.902 1.00 89.44 280 LEU A CA 1
ATOM 2136 C C . LEU A 1 280 ? 8.498 -38.011 2.377 1.00 89.44 280 LEU A C 1
ATOM 2138 O O . LEU A 1 280 ? 8.855 -39.051 1.821 1.00 89.44 280 LEU A O 1
ATOM 2142 N N . TYR A 1 281 ? 8.088 -36.944 1.685 1.00 85.69 281 TYR A N 1
ATOM 2143 C CA . TYR A 1 281 ? 8.094 -36.883 0.218 1.00 85.69 281 TYR A CA 1
ATOM 2144 C C . TYR A 1 281 ? 9.496 -37.023 -0.367 1.00 85.69 281 TYR A C 1
ATOM 2146 O O . TYR A 1 281 ? 9.686 -37.784 -1.317 1.00 85.69 281 TYR A O 1
ATOM 2154 N N . GLY A 1 282 ? 10.495 -36.373 0.233 1.00 81.69 282 GLY A N 1
ATOM 2155 C CA . GLY A 1 282 ? 11.900 -36.545 -0.141 1.00 81.69 282 GLY A CA 1
ATOM 2156 C C . GLY A 1 282 ? 12.414 -37.980 0.031 1.00 81.69 282 GLY A C 1
ATOM 2157 O O . GLY A 1 282 ? 13.294 -38.409 -0.715 1.00 81.69 282 GLY A O 1
ATOM 2158 N N . LEU A 1 283 ? 11.843 -38.743 0.971 1.00 81.62 283 LEU A N 1
ATOM 2159 C CA . LEU A 1 283 ? 12.129 -40.168 1.178 1.00 81.62 283 LEU A CA 1
ATOM 2160 C C . LEU A 1 283 ? 11.305 -41.106 0.275 1.00 81.62 283 LEU A C 1
ATOM 2162 O O . LEU A 1 283 ? 11.514 -42.319 0.312 1.00 81.62 283 LEU A O 1
ATOM 2166 N N . GLY A 1 284 ? 10.390 -40.570 -0.538 1.00 79.69 284 GLY A N 1
ATOM 2167 C CA . GLY A 1 284 ? 9.505 -41.346 -1.409 1.00 79.69 284 GLY A CA 1
ATOM 2168 C C . GLY A 1 284 ? 8.307 -41.985 -0.696 1.00 79.69 284 GLY A C 1
ATOM 2169 O O . GLY A 1 284 ? 7.675 -42.875 -1.260 1.00 79.69 284 GLY A O 1
ATOM 2170 N N . VAL A 1 285 ? 7.984 -41.555 0.528 1.00 82.94 285 VAL A N 1
ATOM 2171 C CA . VAL A 1 285 ? 6.825 -42.042 1.290 1.00 82.94 285 VAL A CA 1
ATOM 2172 C C . VAL A 1 285 ? 5.576 -41.275 0.860 1.00 82.94 285 VAL A C 1
ATOM 2174 O O . VAL A 1 285 ? 5.536 -40.049 0.945 1.00 82.94 285 VAL A O 1
ATOM 2177 N N . ASN A 1 286 ? 4.530 -41.986 0.433 1.00 80.62 286 ASN A N 1
ATOM 2178 C CA . ASN A 1 286 ? 3.239 -41.362 0.148 1.00 80.62 286 ASN A CA 1
ATOM 2179 C C . ASN A 1 286 ? 2.436 -41.175 1.445 1.00 80.62 286 ASN A C 1
ATOM 2181 O O . ASN A 1 286 ? 2.047 -42.153 2.083 1.00 80.62 286 ASN A O 1
ATOM 2185 N N . THR A 1 287 ? 2.174 -39.922 1.814 1.00 85.50 287 THR A N 1
ATOM 2186 C CA . THR A 1 287 ? 1.385 -39.551 2.999 1.00 85.50 287 THR A CA 1
ATOM 2187 C C . THR A 1 287 ? -0.094 -39.311 2.688 1.00 85.50 287 THR A C 1
ATOM 2189 O O . THR A 1 287 ? -0.893 -39.208 3.612 1.00 85.50 287 THR A O 1
ATOM 2192 N N . ASN A 1 288 ? -0.476 -39.217 1.406 1.00 87.06 288 ASN A N 1
ATOM 2193 C CA . ASN A 1 288 ? -1.802 -38.778 0.948 1.00 87.06 288 ASN A CA 1
ATOM 2194 C C . ASN A 1 288 ? -2.236 -37.389 1.478 1.00 87.06 288 ASN A C 1
ATOM 2196 O O . ASN A 1 288 ? -3.429 -37.085 1.468 1.00 87.06 288 ASN A O 1
ATOM 2200 N N . ILE A 1 289 ? -1.291 -36.550 1.923 1.00 93.12 289 ILE A N 1
ATOM 2201 C CA . ILE A 1 289 ? -1.558 -35.202 2.446 1.00 93.12 289 ILE A CA 1
ATOM 2202 C C . ILE A 1 289 ? -1.252 -34.154 1.377 1.00 93.12 289 ILE A C 1
ATOM 2204 O O . ILE A 1 289 ? -0.147 -34.071 0.843 1.00 93.12 289 ILE A O 1
ATOM 2208 N N . ASP A 1 290 ? -2.215 -33.296 1.082 1.00 91.94 290 ASP A N 1
ATOM 2209 C CA . ASP A 1 290 ? -2.022 -32.164 0.186 1.00 91.94 290 ASP A CA 1
ATOM 2210 C C . ASP A 1 290 ? -1.168 -31.093 0.881 1.00 91.94 290 ASP A C 1
ATOM 2212 O O . ASP A 1 290 ? -1.656 -30.314 1.703 1.00 91.94 290 ASP A O 1
ATOM 2216 N N . LEU A 1 291 ? 0.127 -31.065 0.552 1.00 88.88 291 LEU A N 1
ATOM 2217 C CA . LEU A 1 291 ? 1.088 -30.135 1.146 1.00 88.88 291 LEU A CA 1
ATOM 2218 C C . LEU A 1 291 ? 0.716 -28.668 0.879 1.00 88.88 291 LEU A C 1
ATOM 2220 O O . LEU A 1 291 ? 0.992 -27.816 1.717 1.00 88.88 291 LEU A O 1
ATOM 2224 N N . VAL A 1 292 ? 0.064 -28.357 -0.246 1.00 82.81 292 VAL A N 1
ATOM 2225 C CA . VAL A 1 292 ? -0.352 -26.981 -0.555 1.00 82.81 292 VAL A CA 1
ATOM 2226 C C . VAL A 1 292 ? -1.467 -26.552 0.392 1.00 82.81 292 VAL A C 1
ATOM 2228 O O . VAL A 1 292 ? -1.346 -25.517 1.044 1.00 82.81 292 VAL A O 1
ATOM 2231 N N . LYS A 1 293 ? -2.507 -27.379 0.549 1.00 87.12 293 LYS A N 1
ATOM 2232 C CA . LYS A 1 293 ? -3.592 -27.109 1.510 1.00 87.12 293 LYS A CA 1
ATOM 2233 C C . LYS A 1 293 ? -3.108 -27.099 2.954 1.00 87.12 293 LYS A C 1
ATOM 2235 O O . LYS A 1 293 ? -3.636 -26.349 3.771 1.00 87.12 293 LYS A O 1
ATOM 2240 N N . LEU A 1 294 ? -2.106 -27.916 3.275 1.00 89.88 294 LEU A N 1
ATOM 2241 C CA . LEU A 1 294 ? -1.480 -27.912 4.590 1.00 89.88 294 LEU A CA 1
ATOM 2242 C C . LEU A 1 294 ? -0.773 -26.573 4.857 1.00 89.88 294 LEU A C 1
ATOM 2244 O O . LEU A 1 294 ? -1.017 -25.960 5.890 1.00 89.88 294 LEU A O 1
ATOM 2248 N N . ILE A 1 295 ? 0.010 -26.059 3.902 1.00 82.56 295 ILE A N 1
ATOM 2249 C CA . ILE A 1 295 ? 0.636 -24.727 4.002 1.00 82.56 295 ILE A CA 1
ATOM 2250 C C . ILE A 1 295 ? -0.431 -23.625 4.138 1.00 82.56 295 ILE A C 1
ATOM 2252 O O . ILE A 1 295 ? -0.281 -22.704 4.940 1.00 82.56 295 ILE A O 1
ATOM 2256 N N . GLU A 1 296 ? -1.539 -23.718 3.396 1.00 78.38 296 GLU A N 1
ATOM 2257 C CA . GLU A 1 296 ? -2.675 -22.796 3.545 1.00 78.38 296 GLU A CA 1
ATOM 2258 C C . GLU A 1 296 ? -3.308 -22.852 4.943 1.00 78.38 296 GLU A C 1
ATOM 2260 O O . GLU A 1 296 ? -3.744 -21.819 5.455 1.00 78.38 296 GLU A O 1
ATOM 2265 N N . ALA A 1 297 ? -3.360 -24.034 5.566 1.00 85.12 297 ALA A N 1
ATOM 2266 C CA . ALA A 1 297 ? -3.812 -24.193 6.945 1.00 85.12 297 ALA A CA 1
ATOM 2267 C C . ALA A 1 297 ? -2.857 -23.506 7.933 1.00 85.12 297 ALA A C 1
ATOM 2269 O O . ALA A 1 297 ? -3.326 -22.810 8.829 1.00 85.12 297 ALA A O 1
ATOM 2270 N N . GLY A 1 298 ? -1.539 -23.626 7.736 1.00 80.94 298 GLY A N 1
ATOM 2271 C CA . GLY A 1 298 ? -0.525 -22.960 8.565 1.00 80.94 298 GLY A CA 1
ATOM 2272 C C . GLY A 1 298 ? -0.590 -21.430 8.517 1.00 80.94 298 GLY A C 1
ATOM 2273 O O . GLY A 1 298 ? -0.403 -20.752 9.527 1.00 80.94 298 GLY A O 1
ATOM 2274 N N . HIS A 1 299 ? -0.985 -20.861 7.375 1.00 75.12 299 HIS A N 1
ATOM 2275 C CA . HIS A 1 299 ? -1.174 -19.414 7.237 1.00 75.12 299 HIS A CA 1
ATOM 2276 C C . HIS A 1 299 ? -2.374 -18.843 8.009 1.00 75.12 299 HIS A C 1
ATOM 2278 O O . HIS A 1 299 ? -2.521 -17.622 8.064 1.00 75.12 299 HIS A O 1
ATOM 2284 N N . ILE A 1 300 ? -3.221 -19.666 8.638 1.00 70.81 300 ILE A N 1
ATOM 2285 C CA . ILE A 1 300 ? -4.351 -19.164 9.438 1.00 70.81 300 ILE A CA 1
ATOM 2286 C C . ILE A 1 300 ? -3.891 -18.310 10.635 1.00 70.81 300 ILE A C 1
ATOM 2288 O O . ILE A 1 300 ? -4.629 -17.445 11.109 1.00 70.81 300 ILE A O 1
ATOM 2292 N N . PHE A 1 301 ? -2.650 -18.522 11.087 1.00 62.22 301 PHE A N 1
ATOM 2293 C CA . PHE A 1 301 ? -1.992 -17.757 12.148 1.00 62.22 301 PHE A CA 1
ATOM 2294 C C . PHE A 1 301 ? -1.001 -16.726 11.631 1.00 62.22 301 PHE A C 1
ATOM 2296 O O . PHE A 1 301 ? -0.296 -16.125 12.435 1.00 62.22 301 PHE A O 1
ATOM 2303 N N . ASP A 1 302 ? -0.935 -16.516 10.316 1.00 53.41 302 ASP A N 1
ATOM 2304 C CA . ASP A 1 302 ? -0.146 -15.459 9.704 1.00 53.41 302 ASP A CA 1
ATOM 2305 C C . ASP A 1 302 ? -1.051 -14.211 9.638 1.00 53.41 302 ASP A C 1
ATOM 2307 O O . ASP A 1 302 ? -1.802 -14.038 8.672 1.00 53.41 302 ASP A O 1
ATOM 2311 N N . PRO A 1 303 ? -1.039 -13.295 10.636 1.00 39.09 303 PRO A N 1
ATOM 2312 C CA . PRO A 1 303 ? -1.756 -12.024 10.531 1.00 39.09 303 PRO A CA 1
ATOM 2313 C C . PRO A 1 303 ? -1.236 -11.143 9.376 1.00 39.09 303 PRO A C 1
ATOM 2315 O O . PRO A 1 303 ? -1.735 -10.036 9.192 1.00 39.09 303 PRO A O 1
ATOM 2318 N N . TYR A 1 304 ? -0.269 -11.627 8.585 1.00 36.12 304 TYR A N 1
ATOM 2319 C CA . TYR A 1 304 ? 0.340 -10.957 7.447 1.00 36.12 304 TYR A CA 1
ATOM 2320 C C . TYR A 1 304 ? 0.349 -11.810 6.168 1.00 36.12 304 TYR A C 1
ATOM 2322 O O . TYR A 1 304 ? 1.397 -11.898 5.532 1.00 36.12 304 TYR A O 1
ATOM 2330 N N . LYS A 1 305 ? -0.764 -12.421 5.722 1.00 35.03 305 LYS A N 1
ATOM 2331 C CA . LYS A 1 305 ? -0.774 -12.951 4.334 1.00 35.03 305 LYS A CA 1
ATOM 2332 C C . LYS A 1 305 ? -2.084 -13.140 3.582 1.00 35.03 305 LYS A C 1
ATOM 2334 O O . LYS A 1 305 ? -2.030 -13.491 2.407 1.00 35.03 305 LYS A O 1
ATOM 2339 N N . ILE A 1 306 ? -3.230 -12.800 4.161 1.00 36.03 306 ILE A N 1
ATOM 2340 C CA . ILE A 1 306 ? -4.404 -12.449 3.356 1.00 36.03 306 ILE A CA 1
ATOM 2341 C C . ILE A 1 306 ? -4.691 -10.996 3.674 1.00 36.03 306 ILE A C 1
ATOM 2343 O O . ILE A 1 306 ? -5.204 -10.677 4.745 1.00 36.03 306 ILE A O 1
ATOM 2347 N N . ALA A 1 307 ? -4.313 -10.101 2.765 1.00 41.00 307 ALA A N 1
ATOM 2348 C CA . ALA A 1 307 ? -4.735 -8.720 2.871 1.00 41.00 307 ALA A CA 1
ATOM 2349 C C . ALA A 1 307 ? -6.266 -8.732 2.941 1.00 41.00 307 ALA A C 1
ATOM 2351 O O . ALA A 1 307 ? -6.944 -9.169 2.007 1.00 41.00 307 ALA A O 1
ATOM 2352 N N . LYS A 1 308 ? -6.817 -8.249 4.055 1.00 48.81 308 LYS A N 1
ATOM 2353 C CA . LYS A 1 308 ? -8.255 -8.111 4.310 1.00 48.81 308 LYS A CA 1
ATOM 2354 C C . LYS A 1 308 ? -8.890 -7.011 3.427 1.00 48.81 308 LYS A C 1
ATOM 2356 O O . LYS A 1 308 ? -9.902 -6.411 3.770 1.00 48.81 308 LYS A O 1
ATOM 2361 N N . MET A 1 309 ? -8.304 -6.763 2.251 1.00 48.56 309 MET A N 1
ATOM 2362 C CA . MET A 1 309 ? -8.635 -5.727 1.267 1.00 48.56 309 MET A CA 1
ATOM 2363 C C . MET A 1 309 ? -9.903 -6.030 0.455 1.00 48.56 309 MET A C 1
ATOM 2365 O O . MET A 1 309 ? -10.304 -5.218 -0.376 1.00 48.56 309 MET A O 1
ATOM 2369 N N . ASN A 1 310 ? -10.556 -7.167 0.712 1.00 56.12 310 ASN A N 1
ATOM 2370 C CA . ASN A 1 310 ? -11.848 -7.522 0.122 1.00 56.12 310 ASN A CA 1
ATOM 2371 C C . ASN A 1 310 ? -13.047 -7.035 0.945 1.00 56.12 310 ASN A C 1
ATOM 2373 O O . ASN A 1 310 ? -14.180 -7.340 0.584 1.00 56.12 310 ASN A O 1
ATOM 2377 N N . ALA A 1 311 ? -12.832 -6.301 2.041 1.00 72.12 311 ALA A N 1
ATOM 2378 C CA . ALA A 1 311 ? -13.933 -5.698 2.776 1.00 72.12 311 ALA A CA 1
ATOM 2379 C C . ALA A 1 311 ? -14.708 -4.729 1.871 1.00 72.12 311 ALA A C 1
ATOM 2381 O O . ALA A 1 311 ? -14.122 -3.841 1.245 1.00 72.12 311 ALA A O 1
ATOM 2382 N N . VAL A 1 312 ? -16.026 -4.919 1.807 1.00 81.69 312 VAL A N 1
ATOM 2383 C CA . VAL A 1 312 ? -16.932 -4.101 1.001 1.00 81.69 312 VAL A CA 1
ATOM 2384 C C . VAL A 1 312 ? -17.985 -3.478 1.909 1.00 81.69 312 VAL A C 1
ATOM 2386 O O . VAL A 1 312 ? -18.698 -4.179 2.632 1.00 81.69 312 VAL A O 1
ATOM 2389 N N . ILE A 1 313 ? -18.117 -2.157 1.824 1.00 87.50 313 ILE A N 1
ATOM 2390 C CA . ILE A 1 313 ? -19.321 -1.458 2.264 1.00 87.50 313 ILE A CA 1
ATOM 2391 C C . ILE A 1 313 ? -20.331 -1.585 1.130 1.00 87.50 313 ILE A C 1
ATOM 2393 O O . ILE A 1 313 ? -20.085 -1.075 0.036 1.00 87.50 313 ILE A O 1
ATOM 2397 N N . LYS A 1 314 ? -21.438 -2.285 1.377 1.00 85.38 314 LYS A N 1
ATOM 2398 C CA . LYS A 1 314 ? -22.464 -2.570 0.377 1.00 85.38 314 LYS A CA 1
ATOM 2399 C C . LYS A 1 314 ? -23.843 -2.222 0.912 1.00 85.38 314 LYS A C 1
ATOM 2401 O O . LYS A 1 314 ? -24.322 -2.824 1.867 1.00 85.38 314 LYS A O 1
ATOM 2406 N N . THR A 1 315 ? -24.501 -1.296 0.232 1.00 79.94 315 THR A N 1
ATOM 2407 C CA . THR A 1 315 ? -25.925 -0.995 0.391 1.00 79.94 315 THR A CA 1
ATOM 2408 C C . THR A 1 315 ? -26.589 -0.960 -0.982 1.00 79.94 315 THR A C 1
ATOM 2410 O O . THR A 1 315 ? -25.917 -1.060 -2.008 1.00 79.94 315 THR A O 1
ATOM 2413 N N . GLU A 1 316 ? -27.908 -0.779 -1.034 1.00 79.75 316 GLU A N 1
ATOM 2414 C CA . GLU A 1 316 ? -28.622 -0.562 -2.303 1.00 79.75 316 GLU A CA 1
ATOM 2415 C C . GLU A 1 316 ? -28.086 0.640 -3.099 1.00 79.75 316 GLU A C 1
ATOM 2417 O O . GLU A 1 316 ? -28.225 0.688 -4.317 1.00 79.75 316 GLU A O 1
ATOM 2422 N N . LYS A 1 317 ? -27.472 1.615 -2.414 1.00 76.19 317 LYS A N 1
ATOM 2423 C CA . LYS A 1 317 ? -27.047 2.901 -2.984 1.00 76.19 317 LYS A CA 1
ATOM 2424 C C . LYS A 1 317 ? -25.529 3.074 -3.054 1.00 76.19 317 LYS A C 1
ATOM 2426 O O . LYS A 1 317 ? -25.072 4.087 -3.575 1.00 76.19 317 LYS A O 1
ATOM 2431 N N . LEU A 1 318 ? -24.747 2.156 -2.480 1.00 87.12 318 LEU A N 1
ATOM 2432 C CA . LEU A 1 318 ? -23.319 2.364 -2.250 1.00 87.12 318 LEU A CA 1
ATOM 2433 C C . LEU A 1 318 ? -22.531 1.058 -2.328 1.00 87.12 318 LEU A C 1
ATOM 2435 O O . LEU A 1 318 ? -22.878 0.087 -1.661 1.00 87.12 318 LEU A O 1
ATOM 2439 N N . ASN A 1 319 ? -21.430 1.075 -3.078 1.00 90.50 319 ASN A N 1
ATOM 2440 C CA . ASN A 1 319 ? -20.432 0.011 -3.091 1.00 90.50 319 ASN A CA 1
ATOM 2441 C C . ASN A 1 319 ? -19.042 0.642 -2.956 1.00 90.50 319 ASN A C 1
ATOM 2443 O O . ASN A 1 319 ? -18.621 1.384 -3.839 1.00 90.50 319 ASN A O 1
ATOM 2447 N N . ILE A 1 320 ? -18.342 0.367 -1.855 1.00 91.31 320 ILE A N 1
ATOM 2448 C CA . ILE A 1 320 ? -16.976 0.850 -1.599 1.00 91.31 320 ILE A CA 1
ATOM 2449 C C . ILE A 1 320 ? -16.120 -0.327 -1.136 1.00 91.31 320 ILE A C 1
ATOM 2451 O O . ILE A 1 320 ? -16.560 -1.109 -0.296 1.00 91.31 320 ILE A O 1
ATOM 2455 N N . GLY A 1 321 ? -14.883 -0.416 -1.622 1.00 87.94 321 GLY A N 1
ATOM 2456 C CA . GLY A 1 321 ? -13.925 -1.444 -1.212 1.00 87.94 321 GLY A CA 1
ATOM 2457 C C . GLY A 1 321 ? -13.896 -2.648 -2.153 1.00 87.94 321 GLY A C 1
ATOM 2458 O O . GLY A 1 321 ? -14.494 -2.632 -3.227 1.00 87.94 321 GLY A O 1
ATOM 2459 N N . GLY A 1 322 ? -13.160 -3.695 -1.782 1.00 82.06 322 GLY A N 1
ATOM 2460 C CA . GLY A 1 322 ? -12.966 -4.872 -2.634 1.00 82.06 322 GLY A CA 1
ATOM 2461 C C . GLY A 1 322 ? -12.496 -4.528 -4.053 1.00 82.06 322 GLY A C 1
ATOM 2462 O O . GLY A 1 322 ? -11.542 -3.765 -4.235 1.00 82.06 322 GLY A O 1
ATOM 2463 N N . SER A 1 323 ? -13.164 -5.096 -5.060 1.00 81.88 323 SER A N 1
ATOM 2464 C CA . SER A 1 323 ? -12.862 -4.889 -6.484 1.00 81.88 323 SER A CA 1
ATOM 2465 C C . SER A 1 323 ? -13.529 -3.656 -7.101 1.00 81.88 323 SER A C 1
ATOM 2467 O O . SER A 1 323 ? -13.373 -3.432 -8.299 1.00 81.88 323 SER A O 1
ATOM 2469 N N . TYR A 1 324 ? -14.305 -2.883 -6.334 1.00 89.00 324 TYR A N 1
ATOM 2470 C CA . TYR A 1 324 ? -14.894 -1.649 -6.848 1.00 89.00 324 TYR A CA 1
ATOM 2471 C C . TYR A 1 324 ? -13.815 -0.569 -7.018 1.00 89.00 324 TYR A C 1
ATOM 2473 O O . TYR A 1 324 ? -12.840 -0.566 -6.253 1.00 89.00 324 TYR A O 1
ATOM 2481 N N . PRO A 1 325 ? -13.988 0.351 -7.987 1.00 91.25 325 PRO A N 1
ATOM 2482 C CA . PRO A 1 325 ? -13.120 1.511 -8.121 1.00 91.25 325 PRO A CA 1
ATOM 2483 C C . PRO A 1 325 ? -13.057 2.324 -6.828 1.00 91.25 325 PRO A C 1
ATOM 2485 O O . PRO A 1 325 ? -14.018 2.390 -6.058 1.00 91.25 325 PRO A O 1
ATOM 2488 N N . CYS A 1 326 ? -11.921 2.970 -6.611 1.00 95.38 326 CYS A N 1
ATOM 2489 C CA . CYS A 1 326 ? -11.661 3.825 -5.475 1.00 95.38 326 CYS A CA 1
ATOM 2490 C C . CYS A 1 326 ? -12.691 4.952 -5.443 1.00 95.38 326 CYS A C 1
ATOM 2492 O O . CYS A 1 326 ? -12.892 5.652 -6.441 1.00 95.38 326 CYS A O 1
ATOM 2494 N N . PHE A 1 327 ? -13.337 5.104 -4.293 1.00 97.69 327 PHE A N 1
ATOM 2495 C CA . PHE A 1 327 ? -14.421 6.048 -4.090 1.00 97.69 327 PHE A CA 1
ATOM 2496 C C . PHE A 1 327 ? -13.860 7.437 -3.770 1.00 97.69 327 PHE A C 1
ATOM 2498 O O . PHE A 1 327 ? -13.217 7.631 -2.734 1.00 97.69 327 PHE A O 1
ATOM 2505 N N . VAL A 1 328 ? -14.086 8.405 -4.655 1.00 98.56 328 VAL A N 1
ATOM 2506 C CA . VAL A 1 328 ? -13.538 9.762 -4.558 1.00 98.56 328 VAL A CA 1
ATOM 2507 C C . VAL A 1 328 ? -14.579 10.717 -3.978 1.00 98.56 328 VAL A C 1
ATOM 2509 O O . VAL A 1 328 ? -15.619 10.989 -4.580 1.00 98.56 328 VAL A O 1
ATOM 2512 N N . ILE A 1 329 ? -14.267 11.264 -2.805 1.00 98.75 329 ILE A N 1
ATOM 2513 C CA . ILE A 1 329 ? -15.083 12.221 -2.062 1.00 98.75 329 ILE A CA 1
ATOM 2514 C C . ILE A 1 329 ? -14.512 13.629 -2.258 1.00 98.75 329 ILE A C 1
ATOM 2516 O O . ILE A 1 329 ? -13.386 13.922 -1.846 1.00 98.75 329 ILE A O 1
ATOM 2520 N N . ALA A 1 330 ? -15.317 14.520 -2.836 1.00 98.69 330 ALA A N 1
ATOM 2521 C CA . ALA A 1 330 ? -15.035 15.946 -2.906 1.00 98.69 330 ALA A CA 1
ATOM 2522 C C . ALA A 1 330 ? -15.554 16.642 -1.635 1.00 98.69 330 ALA A C 1
ATOM 2524 O O . ALA A 1 330 ? -16.755 16.885 -1.473 1.00 98.69 330 ALA A O 1
ATOM 2525 N N . GLU A 1 331 ? -14.644 16.955 -0.715 1.00 98.00 331 GLU A N 1
ATOM 2526 C CA . GLU A 1 331 ? -14.951 17.685 0.515 1.00 98.00 331 GLU A CA 1
ATOM 2527 C C . GLU A 1 331 ? -15.188 19.164 0.193 1.00 98.00 331 GLU A C 1
ATOM 2529 O O . GLU A 1 331 ? -14.264 19.931 -0.079 1.00 98.00 331 GLU A O 1
ATOM 2534 N N . ILE A 1 332 ? -16.444 19.592 0.250 1.00 97.81 332 ILE A N 1
ATOM 2535 C CA . ILE A 1 332 ? -16.800 21.008 0.140 1.00 97.81 332 ILE A CA 1
ATOM 2536 C C . ILE A 1 332 ? -16.509 21.719 1.465 1.00 97.81 332 ILE A C 1
ATOM 2538 O O . ILE A 1 332 ? -16.076 22.872 1.461 1.00 97.81 332 ILE A O 1
ATOM 2542 N N . GLY A 1 333 ? -16.688 21.029 2.597 1.00 91.00 333 GLY A N 1
ATOM 2543 C CA . GLY A 1 333 ? -16.308 21.539 3.913 1.00 91.00 333 GLY A CA 1
ATOM 2544 C C . GLY A 1 333 ? -16.902 22.917 4.177 1.00 91.00 333 GLY A C 1
ATOM 2545 O O . GLY A 1 333 ? -18.119 23.064 4.155 1.00 91.00 333 GLY A O 1
ATOM 2546 N N . GLN A 1 334 ? -16.046 23.919 4.405 1.00 91.81 334 GLN A N 1
ATOM 2547 C CA . GLN A 1 334 ? -16.453 25.318 4.594 1.00 91.81 334 GLN A CA 1
ATOM 2548 C C . GLN A 1 334 ? -16.199 26.215 3.364 1.00 91.81 334 GLN A C 1
ATOM 2550 O O . GLN A 1 334 ? -16.460 27.417 3.424 1.00 91.81 334 GLN A O 1
ATOM 2555 N N . ASN A 1 335 ? -15.744 25.663 2.230 1.00 96.62 335 ASN A N 1
ATOM 2556 C CA . ASN A 1 335 ? -15.440 26.428 1.007 1.00 96.62 335 ASN A CA 1
ATOM 2557 C C . ASN A 1 335 ? -16.684 27.022 0.329 1.00 96.62 335 ASN A C 1
ATOM 2559 O O . ASN A 1 335 ? -16.563 27.839 -0.581 1.00 96.62 335 ASN A O 1
ATOM 2563 N N . HIS A 1 336 ? -17.882 26.640 0.777 1.00 96.88 336 HIS A N 1
ATOM 2564 C CA . HIS A 1 336 ? -19.131 27.281 0.376 1.00 96.88 336 HIS A CA 1
ATOM 2565 C C . HIS A 1 336 ? -19.351 28.656 1.030 1.00 96.88 336 HIS A C 1
ATOM 2567 O O . HIS A 1 336 ? -20.257 29.372 0.621 1.00 96.88 336 HIS A O 1
ATOM 2573 N N . GLN A 1 337 ? -18.566 29.028 2.052 1.00 95.94 337 GLN A N 1
ATOM 2574 C CA . GLN A 1 337 ? -18.599 30.351 2.699 1.00 95.94 337 GLN A CA 1
ATOM 2575 C C . GLN A 1 337 ? -19.966 30.773 3.271 1.00 95.94 337 GLN A C 1
ATOM 2577 O O . GLN A 1 337 ? -20.259 31.958 3.353 1.00 95.94 337 GLN A O 1
ATOM 2582 N N . GLY A 1 338 ? -20.820 29.820 3.647 1.00 95.94 338 GLY A N 1
ATOM 2583 C CA . GLY A 1 338 ? -22.198 30.101 4.083 1.00 95.94 338 GLY A CA 1
ATOM 2584 C C . GLY A 1 338 ? -23.189 30.417 2.950 1.00 95.94 338 GLY A C 1
ATOM 2585 O O . GLY A 1 338 ? -24.356 30.686 3.223 1.00 95.94 338 GLY A O 1
ATOM 2586 N N . ASP A 1 339 ? -22.769 30.338 1.683 1.00 97.38 339 ASP A N 1
ATOM 2587 C CA . ASP A 1 339 ? -23.590 30.643 0.508 1.00 97.38 339 ASP A CA 1
ATOM 2588 C C . ASP A 1 339 ? -24.039 29.358 -0.215 1.00 97.38 339 ASP A C 1
ATOM 2590 O O . ASP A 1 3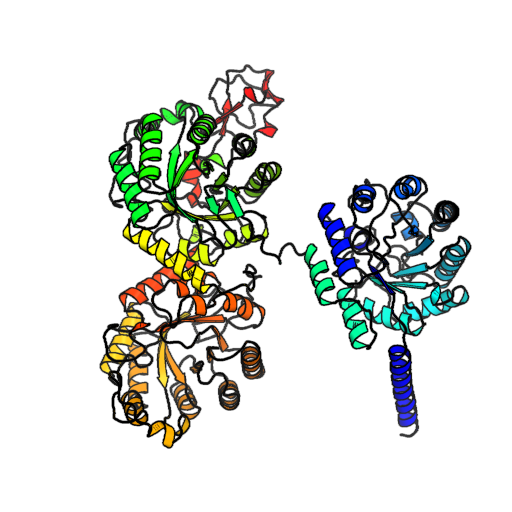39 ? -23.231 28.531 -0.653 1.00 97.38 339 ASP A O 1
ATOM 2594 N N . ILE A 1 340 ? -25.358 29.185 -0.347 1.00 98.00 340 ILE A N 1
ATOM 2595 C CA . ILE A 1 340 ? -25.960 28.001 -0.973 1.00 98.00 340 ILE A CA 1
ATOM 2596 C C . ILE A 1 340 ? -25.693 27.924 -2.484 1.00 98.00 340 ILE A C 1
ATOM 2598 O O . ILE A 1 340 ? -25.568 26.830 -3.031 1.00 98.00 340 ILE A O 1
ATOM 2602 N N . GLU A 1 341 ? -25.568 29.055 -3.175 1.00 98.38 341 GLU A N 1
ATOM 2603 C CA . GLU A 1 341 ? -25.287 29.087 -4.609 1.00 98.38 341 GLU A CA 1
ATOM 2604 C C . GLU A 1 341 ? -23.817 28.762 -4.884 1.00 98.38 341 GLU A C 1
ATOM 2606 O O . GLU A 1 341 ? -23.513 28.051 -5.845 1.00 98.38 341 GLU A O 1
ATOM 2611 N N . ILE A 1 342 ? -22.897 29.181 -4.006 1.00 98.25 342 ILE A N 1
ATOM 2612 C CA . ILE A 1 342 ? -21.502 28.709 -4.052 1.00 98.25 342 ILE A CA 1
ATOM 2613 C C . ILE A 1 342 ? -21.450 27.197 -3.795 1.00 98.25 342 ILE A C 1
ATOM 2615 O O . ILE A 1 342 ? -20.789 26.479 -4.548 1.00 98.25 342 ILE A O 1
ATOM 2619 N N . ALA A 1 343 ? -22.190 26.687 -2.803 1.00 98.56 343 ALA A N 1
ATOM 2620 C CA . ALA A 1 343 ? -22.285 25.248 -2.553 1.00 98.56 343 ALA A CA 1
ATOM 2621 C C . ALA A 1 343 ? -22.781 24.478 -3.791 1.00 98.56 343 ALA A C 1
ATOM 2623 O O . ALA A 1 343 ? -22.146 23.506 -4.194 1.00 98.56 343 ALA A O 1
ATOM 2624 N N . LYS A 1 344 ? -23.852 24.929 -4.458 1.00 98.75 344 LYS A N 1
ATOM 2625 C CA . LYS A 1 344 ? -24.356 24.300 -5.697 1.00 98.75 344 LYS A CA 1
ATOM 2626 C C . LYS A 1 344 ? -23.334 24.316 -6.836 1.00 98.75 344 LYS A C 1
ATOM 2628 O O . LYS A 1 344 ? -23.245 23.338 -7.581 1.00 98.75 344 LYS A O 1
ATOM 2633 N N . LYS A 1 345 ? -22.556 25.396 -6.977 1.00 98.75 345 LYS A N 1
ATOM 2634 C CA . LYS A 1 345 ? -21.458 25.474 -7.957 1.00 98.75 345 LYS A CA 1
ATOM 2635 C C . LYS A 1 345 ? -20.364 24.453 -7.655 1.00 98.75 345 LYS A C 1
ATOM 2637 O O . LYS A 1 345 ? -19.926 23.767 -8.569 1.00 98.75 345 LYS A O 1
ATOM 2642 N N . LEU A 1 346 ? -19.973 24.307 -6.389 1.00 98.75 346 LEU A N 1
ATOM 2643 C CA . LEU A 1 346 ? -18.994 23.302 -5.963 1.00 98.75 346 LEU A CA 1
ATOM 2644 C C . LEU A 1 346 ? -19.505 21.871 -6.181 1.00 98.75 346 LEU A C 1
ATOM 2646 O O . LEU A 1 346 ? -18.751 21.029 -6.658 1.00 98.75 346 LEU A O 1
ATOM 2650 N N . ILE A 1 347 ? -20.789 21.606 -5.907 1.00 98.88 347 ILE A N 1
ATOM 2651 C CA . ILE A 1 347 ? -21.413 20.302 -6.178 1.00 98.88 347 ILE A CA 1
ATOM 2652 C C . ILE A 1 347 ? -21.349 19.971 -7.675 1.00 98.88 347 ILE A C 1
ATOM 2654 O O . ILE A 1 347 ? -20.955 18.869 -8.052 1.00 98.88 347 ILE A O 1
ATOM 2658 N N . ARG A 1 348 ? -21.697 20.938 -8.535 1.00 98.81 348 ARG A N 1
ATOM 2659 C CA . ARG A 1 348 ? -21.616 20.768 -9.991 1.00 98.81 348 ARG A CA 1
ATOM 2660 C C . ARG A 1 348 ? -20.180 20.524 -10.449 1.00 98.81 348 ARG A C 1
ATOM 2662 O O . ARG A 1 348 ? -19.949 19.572 -11.183 1.00 98.81 348 ARG A O 1
ATOM 2669 N N . ALA A 1 349 ? -19.232 21.330 -9.970 1.00 98.69 349 ALA A N 1
ATOM 2670 C CA . ALA A 1 349 ? -17.820 21.172 -10.297 1.00 98.69 349 ALA A CA 1
ATOM 2671 C C . ALA A 1 349 ? -17.299 19.779 -9.907 1.00 98.69 349 ALA A C 1
ATOM 2673 O O . ALA A 1 349 ? -16.635 19.131 -10.705 1.00 98.69 349 ALA A O 1
ATOM 2674 N N . ALA A 1 350 ? -17.662 19.272 -8.725 1.00 98.75 350 ALA A N 1
ATOM 2675 C CA . ALA A 1 350 ? -17.288 17.927 -8.296 1.00 98.75 350 ALA A CA 1
ATOM 2676 C C . ALA A 1 350 ? -17.839 16.830 -9.230 1.00 98.75 350 ALA A C 1
ATOM 2678 O O . ALA A 1 350 ? -17.085 15.939 -9.625 1.00 98.75 350 ALA A O 1
ATOM 2679 N N . LYS A 1 351 ? -19.119 16.912 -9.629 1.00 98.44 351 LYS A N 1
ATOM 2680 C CA . LYS A 1 351 ? -19.733 15.973 -10.589 1.00 98.44 351 LYS A CA 1
ATOM 2681 C C . LYS A 1 351 ? -19.060 16.044 -11.962 1.00 98.44 351 LYS A C 1
ATOM 2683 O O . LYS A 1 351 ? -18.745 15.005 -12.533 1.00 98.44 351 LYS A O 1
ATOM 2688 N N . GLU A 1 352 ? -18.803 17.244 -12.478 1.00 98.50 352 GLU A N 1
ATOM 2689 C CA . GLU A 1 352 ? -18.142 17.459 -13.776 1.00 98.50 352 GLU A CA 1
ATOM 2690 C C . GLU A 1 352 ? -16.680 16.979 -13.785 1.00 98.50 352 GLU A C 1
ATOM 2692 O O . GLU A 1 352 ? -16.184 16.512 -14.813 1.00 98.50 352 GLU A O 1
ATOM 2697 N N . SER A 1 353 ? -16.000 17.034 -12.636 1.00 98.56 353 SER A N 1
ATOM 2698 C CA . SER A 1 353 ? -14.663 16.460 -12.442 1.00 98.56 353 SER A CA 1
ATOM 2699 C C . SER A 1 353 ? -14.671 14.936 -12.255 1.00 98.56 353 SER A C 1
ATOM 2701 O O . SER A 1 353 ? -13.605 14.326 -12.304 1.00 98.56 353 SER A O 1
ATOM 2703 N N . GLY A 1 354 ? -15.842 14.315 -12.070 1.00 98.12 354 GLY A N 1
ATOM 2704 C CA . GLY A 1 354 ? -16.003 12.865 -11.930 1.00 98.12 354 GLY A CA 1
ATOM 2705 C C . GLY A 1 354 ? -15.876 12.328 -10.501 1.00 98.12 354 GLY A C 1
ATOM 2706 O O . GLY A 1 354 ? -15.575 11.149 -10.337 1.00 98.12 354 GLY A O 1
ATOM 2707 N N . ALA A 1 355 ? -16.070 13.161 -9.473 1.00 98.31 355 ALA A N 1
ATOM 2708 C CA . ALA A 1 355 ? -16.140 12.680 -8.093 1.00 98.31 355 ALA A CA 1
ATOM 2709 C C . ALA A 1 355 ? -17.410 11.847 -7.856 1.00 98.31 355 ALA A C 1
ATOM 2711 O O . ALA A 1 355 ? -18.481 12.163 -8.377 1.00 98.31 355 ALA A O 1
ATOM 2712 N N . ASP A 1 356 ? -17.296 10.817 -7.019 1.00 98.19 356 ASP A N 1
ATOM 2713 C CA . ASP A 1 356 ? -18.399 9.905 -6.708 1.00 98.19 356 ASP A CA 1
ATOM 2714 C C . ASP A 1 356 ? -19.367 10.515 -5.679 1.00 98.19 356 ASP A C 1
ATOM 2716 O O . ASP A 1 356 ? -20.569 10.240 -5.692 1.00 98.19 356 ASP A O 1
ATOM 2720 N N . CYS A 1 357 ? -18.849 11.364 -4.783 1.00 98.38 357 CYS A N 1
ATOM 2721 C CA . CYS A 1 357 ? -19.611 11.964 -3.693 1.00 98.38 357 CYS A CA 1
ATOM 2722 C C . CYS A 1 357 ? -19.152 13.388 -3.371 1.00 98.38 357 CYS A C 1
ATOM 2724 O O . CYS A 1 357 ? -17.958 13.681 -3.360 1.00 98.38 357 CYS A O 1
ATOM 2726 N N . VAL A 1 358 ? -20.096 14.251 -3.000 1.00 98.69 358 VAL A N 1
ATOM 2727 C CA . VAL A 1 358 ? -19.839 15.549 -2.362 1.00 98.69 358 VAL A CA 1
ATOM 2728 C C . VAL A 1 358 ? -20.063 15.452 -0.858 1.00 98.69 358 VAL A C 1
ATOM 2730 O O . VAL A 1 358 ? -20.978 14.758 -0.403 1.00 98.69 358 VAL A O 1
ATOM 2733 N N . LYS A 1 359 ? -19.233 16.146 -0.074 1.00 98.38 359 LYS A N 1
ATOM 2734 C CA . LYS A 1 359 ? -19.272 16.069 1.392 1.00 98.38 359 LYS A CA 1
ATOM 2735 C C . LYS A 1 359 ? -19.287 17.439 2.062 1.00 98.38 359 LYS A C 1
ATOM 2737 O O . LYS A 1 359 ? -18.470 18.299 1.739 1.00 98.38 359 LYS A O 1
ATOM 2742 N N . PHE A 1 360 ? -20.176 17.613 3.038 1.00 97.94 360 PHE A N 1
ATOM 2743 C CA . PHE A 1 360 ? -20.308 18.830 3.856 1.00 97.94 360 PHE A CA 1
ATOM 2744 C C . PHE A 1 360 ? -20.037 18.562 5.347 1.00 97.94 360 PHE A C 1
ATOM 2746 O O . PHE A 1 360 ? -19.676 17.456 5.740 1.00 97.94 360 PHE A O 1
ATOM 2753 N N . GLN A 1 361 ? -20.204 19.559 6.216 1.00 95.44 361 GLN A N 1
ATOM 2754 C CA . GLN A 1 361 ? -20.048 19.413 7.669 1.00 95.44 361 GLN A CA 1
ATOM 2755 C C . GLN A 1 361 ? -21.290 19.934 8.392 1.00 95.44 361 GLN A C 1
ATOM 2757 O O . GLN A 1 361 ? -21.657 21.093 8.204 1.00 95.44 361 GLN A O 1
ATOM 2762 N N . LYS A 1 362 ? -21.916 19.102 9.232 1.00 96.75 362 LYS A N 1
ATOM 2763 C CA . LYS A 1 362 ? -23.100 19.471 10.020 1.00 96.75 362 LYS A CA 1
ATOM 2764 C C . LYS A 1 362 ? -22.770 19.442 11.509 1.00 96.75 362 LYS A C 1
ATOM 2766 O O . LYS A 1 362 ? -22.252 18.442 12.011 1.00 96.75 362 LYS A O 1
ATOM 2771 N N . SER A 1 363 ? -23.071 20.540 12.199 1.00 95.94 363 SER A N 1
ATOM 2772 C CA . SER A 1 363 ? -22.894 20.670 13.647 1.00 95.94 363 SER A CA 1
ATOM 2773 C C . SER A 1 363 ? -24.108 21.313 14.335 1.00 95.94 363 SER A C 1
ATOM 2775 O O . SER A 1 363 ? -24.720 22.252 13.827 1.00 95.94 363 SER A O 1
ATOM 2777 N N . CYS A 1 364 ? -24.400 20.884 15.558 1.00 96.62 364 CYS A N 1
ATOM 2778 C CA . CYS A 1 364 ? -25.121 21.646 16.565 1.00 96.62 364 CYS A CA 1
ATOM 2779 C C . CYS A 1 364 ? -24.087 22.336 17.458 1.00 96.62 364 CYS A C 1
ATOM 2781 O O . CYS A 1 364 ? -23.442 21.713 18.302 1.00 96.62 364 CYS A O 1
ATOM 2783 N N . LEU A 1 365 ? -23.903 23.647 17.278 1.00 96.06 365 LEU A N 1
ATOM 2784 C CA . LEU A 1 365 ? -22.793 24.368 17.915 1.00 96.06 365 LEU A CA 1
ATOM 2785 C C . LEU A 1 365 ? -22.817 24.304 19.450 1.00 96.06 365 LEU A C 1
ATOM 2787 O O . LEU A 1 365 ? -21.752 24.244 20.054 1.00 96.06 365 LEU A O 1
ATOM 2791 N N . LYS A 1 366 ? -24.005 24.280 20.070 1.00 94.31 366 LYS A N 1
ATOM 2792 C CA . LYS A 1 366 ? -24.164 24.208 21.536 1.00 94.31 366 LYS A CA 1
ATOM 2793 C C . LYS A 1 366 ? -23.795 22.841 22.119 1.00 94.31 366 LYS A C 1
ATOM 2795 O O . LYS A 1 366 ? -23.307 22.772 23.247 1.00 94.31 366 LYS A O 1
ATOM 2800 N N . GLU A 1 367 ? -24.018 21.771 21.356 1.00 94.56 367 GLU A N 1
ATOM 2801 C CA . GLU A 1 367 ? -23.589 20.425 21.747 1.00 94.56 367 GLU A CA 1
ATOM 2802 C C . GLU A 1 367 ? -22.105 20.215 21.458 1.00 94.56 367 GLU A C 1
ATOM 2804 O O . GLU A 1 367 ? -21.414 19.545 22.215 1.00 94.56 367 GLU A O 1
ATOM 2809 N N . LYS A 1 368 ? -21.587 20.825 20.389 1.00 95.06 368 LYS A N 1
ATOM 2810 C CA . LYS A 1 368 ? -20.204 20.636 19.954 1.00 95.06 368 LYS A CA 1
ATOM 2811 C C . LYS A 1 368 ? -19.181 21.442 20.756 1.00 95.06 368 LYS A C 1
ATOM 2813 O O . LYS A 1 368 ? -18.072 20.948 20.965 1.00 95.06 368 LYS A O 1
ATOM 2818 N N . PHE A 1 369 ? -19.511 22.671 21.148 1.00 96.88 369 PHE A N 1
ATOM 2819 C CA . PHE A 1 369 ? -18.592 23.622 21.778 1.00 96.88 369 PHE A CA 1
ATOM 2820 C C . PHE A 1 369 ? -19.132 24.101 23.125 1.00 96.88 369 PHE A C 1
ATOM 2822 O O . PHE A 1 369 ? -20.342 24.265 23.289 1.00 96.88 369 PHE A O 1
ATOM 2829 N N . THR A 1 370 ? -18.235 24.392 24.067 1.00 96.62 370 THR A N 1
ATOM 2830 C CA . THR A 1 370 ? -18.618 25.163 25.253 1.00 96.62 370 THR A CA 1
ATOM 2831 C C . THR A 1 370 ? -18.934 26.608 24.871 1.00 96.62 370 THR A C 1
ATOM 2833 O O . THR A 1 370 ? -18.400 27.154 23.897 1.00 96.62 370 THR A O 1
ATOM 2836 N N . LYS A 1 371 ? -19.779 27.269 25.663 1.00 94.75 371 LYS A N 1
ATOM 2837 C CA . LYS A 1 371 ? -20.146 28.677 25.482 1.00 94.75 371 LYS A CA 1
ATOM 2838 C C . LYS A 1 371 ? -18.905 29.568 25.430 1.00 94.75 371 LYS A C 1
ATOM 2840 O O . LYS A 1 371 ? -18.767 30.371 24.515 1.00 94.75 371 LYS A O 1
ATOM 2845 N N . LYS A 1 372 ? -17.961 29.362 26.352 1.00 95.06 372 LYS A N 1
ATOM 2846 C CA . LYS A 1 372 ? -16.711 30.132 26.409 1.00 95.06 372 LYS A CA 1
ATOM 2847 C C . LYS A 1 372 ? -15.858 29.975 25.144 1.00 95.06 372 LYS A C 1
ATOM 2849 O O . LYS A 1 372 ? -15.279 30.954 24.685 1.00 95.06 372 LYS A O 1
ATOM 2854 N N . CYS A 1 373 ? -15.835 28.785 24.538 1.00 94.88 373 CYS A N 1
ATOM 2855 C CA . CYS A 1 373 ? -15.155 28.565 23.260 1.00 94.88 373 CYS A CA 1
ATOM 2856 C C . CYS A 1 373 ? -15.835 29.323 22.105 1.00 94.88 373 CYS A C 1
ATOM 2858 O O . CYS A 1 373 ? -15.160 29.875 21.237 1.00 94.88 373 CYS A O 1
ATOM 2860 N N . LEU A 1 374 ? -17.170 29.386 22.086 1.00 96.19 374 LEU A N 1
ATOM 2861 C CA . LEU A 1 374 ? -17.909 30.147 21.072 1.00 96.19 374 LEU A CA 1
ATOM 2862 C C . LEU A 1 374 ? -17.742 31.664 21.242 1.00 96.19 374 LEU A C 1
ATOM 2864 O O . LEU A 1 374 ? -17.662 32.371 20.239 1.00 96.19 374 LEU A O 1
ATOM 2868 N N . ASP A 1 375 ? -17.658 32.154 22.477 1.00 95.88 375 ASP A N 1
ATOM 2869 C CA . ASP A 1 375 ? -17.575 33.586 22.788 1.00 95.88 375 ASP A CA 1
ATOM 2870 C C . ASP A 1 375 ? -16.162 34.173 22.597 1.00 95.88 375 ASP A C 1
ATOM 2872 O O . ASP A 1 375 ? -15.990 35.394 22.612 1.00 95.88 375 ASP A O 1
ATOM 2876 N N . ARG A 1 376 ? -15.135 33.335 22.389 1.00 94.88 376 ARG A N 1
ATOM 2877 C CA . ARG A 1 376 ? -13.750 33.796 22.211 1.00 94.88 376 ARG A CA 1
ATOM 2878 C C . ARG A 1 376 ? -13.591 34.710 20.995 1.00 94.88 376 ARG A C 1
ATOM 2880 O O . ARG A 1 376 ? -14.218 34.492 19.951 1.00 94.88 376 ARG A O 1
ATOM 2887 N N . CYS A 1 377 ? -12.675 35.672 21.107 1.00 95.38 377 CYS A N 1
ATOM 2888 C CA . CYS A 1 377 ? -12.313 36.555 20.003 1.00 95.38 377 CYS A CA 1
ATOM 2889 C C . CYS A 1 377 ? -11.773 35.742 18.817 1.00 95.38 377 CYS A C 1
ATOM 2891 O O . CYS A 1 377 ? -10.898 34.889 18.969 1.00 95.38 377 CYS A O 1
ATOM 2893 N N . TYR A 1 378 ? -12.308 36.010 17.631 1.00 93.12 378 TYR A N 1
ATOM 2894 C CA . TYR A 1 378 ? -11.861 35.409 16.384 1.00 93.12 378 TYR A CA 1
ATOM 2895 C C . TYR A 1 378 ? -11.959 36.449 15.272 1.00 93.12 378 TYR A C 1
ATOM 2897 O O . TYR A 1 378 ? -12.816 36.368 14.398 1.00 93.12 378 TYR A O 1
ATOM 2905 N N . ASP A 1 379 ? -11.085 37.448 15.333 1.00 90.50 379 ASP A N 1
ATOM 2906 C CA . ASP A 1 379 ? -11.055 38.563 14.391 1.00 90.50 379 ASP A CA 1
ATOM 2907 C C . ASP A 1 379 ? -9.774 38.502 13.550 1.00 90.50 379 ASP A C 1
ATOM 2909 O O . ASP A 1 379 ? -8.685 38.881 13.977 1.00 90.50 379 ASP A O 1
ATOM 2913 N N . ASN A 1 380 ? -9.883 37.894 12.371 1.00 91.50 380 ASN A N 1
ATOM 2914 C CA . ASN A 1 380 ? -8.795 37.773 11.404 1.00 91.50 380 ASN A CA 1
ATOM 2915 C C . ASN A 1 380 ? -9.364 37.796 9.980 1.00 91.50 380 ASN A C 1
ATOM 2917 O O . ASN A 1 380 ? -10.576 37.697 9.784 1.00 91.50 380 ASN A O 1
ATOM 2921 N N . ARG A 1 381 ? -8.488 37.855 8.967 1.00 91.88 381 ARG A N 1
ATOM 2922 C CA . ARG A 1 381 ? -8.888 37.962 7.549 1.00 91.88 381 ARG A CA 1
ATOM 2923 C C . ARG A 1 381 ? -9.862 36.877 7.064 1.00 91.88 381 ARG A C 1
ATOM 2925 O O . ARG A 1 381 ? -10.597 37.111 6.112 1.00 91.88 381 ARG A O 1
ATOM 2932 N N . ASN A 1 382 ? -9.874 35.708 7.706 1.00 91.00 382 ASN A N 1
ATOM 2933 C CA . ASN A 1 382 ? -10.735 34.575 7.363 1.00 91.00 382 ASN A CA 1
ATOM 2934 C C . ASN A 1 382 ? -12.011 34.510 8.220 1.00 91.00 382 ASN A C 1
ATOM 2936 O O . ASN A 1 382 ? -12.792 33.575 8.076 1.00 91.00 382 ASN A O 1
ATOM 2940 N N . SER A 1 383 ? -12.244 35.464 9.125 1.00 93.62 383 SER A N 1
ATOM 2941 C CA . SER A 1 383 ? -13.417 35.451 9.996 1.00 93.62 383 SER A CA 1
ATOM 2942 C C . SER A 1 383 ? -14.657 36.057 9.336 1.00 93.62 383 SER A C 1
ATOM 2944 O O . SER A 1 383 ? -14.561 37.009 8.563 1.00 93.62 383 SER A O 1
ATOM 2946 N N . TRP A 1 384 ? -15.834 35.529 9.673 1.00 95.25 384 TRP A N 1
ATOM 2947 C CA . TRP A 1 384 ? -17.147 36.068 9.284 1.00 95.25 384 TRP A CA 1
ATOM 2948 C C . TRP A 1 384 ? -17.895 36.690 10.479 1.00 95.25 384 TRP A C 1
ATOM 2950 O O . TRP A 1 384 ? -19.098 36.916 10.415 1.00 95.25 384 TRP A O 1
ATOM 2960 N N . GLY A 1 385 ? -17.180 36.970 11.571 1.00 94.88 385 GLY A N 1
ATOM 2961 C CA . GLY A 1 385 ? -17.697 37.628 12.768 1.00 94.88 385 GLY A CA 1
ATOM 2962 C C . GLY A 1 385 ? -16.570 38.045 13.714 1.00 94.88 385 GLY A C 1
ATOM 2963 O O . GLY A 1 385 ? -15.396 37.845 13.418 1.00 94.88 385 GLY A O 1
ATOM 2964 N N . LYS A 1 386 ? -16.914 38.617 14.864 1.00 95.94 386 LYS A N 1
ATOM 2965 C CA . LYS A 1 386 ? -15.951 39.007 15.908 1.00 95.94 386 LYS A CA 1
ATOM 2966 C C . LYS A 1 386 ? -15.617 37.856 16.850 1.00 95.94 386 LYS A C 1
ATOM 2968 O O . LYS A 1 386 ? -14.543 37.834 17.449 1.00 95.94 386 LYS A O 1
ATOM 2973 N N . THR A 1 387 ? -16.533 36.899 16.982 1.00 96.94 387 THR A N 1
ATOM 2974 C CA . THR A 1 387 ? -16.362 35.711 17.827 1.00 96.94 387 THR A CA 1
ATOM 2975 C C . THR A 1 387 ? -16.286 34.438 16.996 1.00 96.94 387 THR A C 1
ATOM 2977 O O . THR A 1 387 ? -16.799 34.363 15.874 1.00 96.94 387 THR A O 1
ATOM 2980 N N . TYR A 1 388 ? -15.672 33.392 17.554 1.00 95.25 388 TYR A N 1
ATOM 2981 C CA . TYR A 1 388 ? -15.597 32.096 16.877 1.00 95.25 388 TYR A CA 1
ATOM 2982 C C . TYR A 1 388 ? -16.991 31.500 16.625 1.00 95.25 388 TYR A C 1
ATOM 2984 O O . TYR A 1 388 ? -17.232 30.877 15.590 1.00 95.25 388 TYR A O 1
ATOM 2992 N N . GLY A 1 389 ? -17.937 31.752 17.531 1.00 96.62 389 GLY A N 1
ATOM 2993 C CA . GLY A 1 389 ? -19.331 31.358 17.392 1.00 96.62 389 GLY A CA 1
ATOM 2994 C C . GLY A 1 389 ? -20.061 32.082 16.264 1.00 96.62 389 GLY A C 1
ATOM 2995 O O . GLY A 1 389 ? -20.813 31.435 15.541 1.00 96.62 389 GLY A O 1
ATOM 2996 N N . GLU A 1 390 ? -19.839 33.385 16.065 1.00 97.31 390 GLU A N 1
ATOM 2997 C CA . GLU A 1 390 ? -20.392 34.113 14.910 1.00 97.31 390 GLU A CA 1
ATOM 2998 C C . GLU A 1 390 ? -19.845 33.565 13.592 1.00 97.31 390 GLU A C 1
ATOM 3000 O O . GLU A 1 390 ? -20.619 33.253 12.690 1.00 97.31 390 GLU A O 1
ATOM 3005 N N . HIS A 1 391 ? -18.528 33.353 13.521 1.00 96.62 391 HIS A N 1
ATOM 3006 C CA . HIS A 1 391 ? -17.879 32.719 12.375 1.00 96.62 391 HIS A CA 1
ATOM 3007 C C . HIS A 1 391 ? -18.479 31.334 12.070 1.00 96.62 391 HIS A C 1
ATOM 3009 O O . HIS A 1 391 ? -18.805 31.044 10.922 1.00 96.62 391 HIS A O 1
ATOM 3015 N N . LYS A 1 392 ? -18.673 30.477 13.084 1.00 95.62 392 LYS A N 1
ATOM 3016 C CA . LYS A 1 392 ? -19.269 29.147 12.883 1.00 95.62 392 LYS A CA 1
ATOM 3017 C C . LYS A 1 392 ? -20.747 29.197 12.513 1.00 95.62 392 LYS A C 1
ATOM 3019 O O . LYS A 1 392 ? -21.149 28.416 11.663 1.00 95.62 392 LYS A O 1
ATOM 3024 N N . ARG A 1 393 ? -21.537 30.116 13.078 1.00 96.56 393 ARG A N 1
ATOM 3025 C CA . ARG A 1 393 ? -22.948 30.303 12.696 1.00 96.56 393 ARG A CA 1
ATOM 3026 C C . ARG A 1 393 ? -23.100 30.747 11.246 1.00 96.56 393 ARG A C 1
ATOM 3028 O O . ARG A 1 393 ? -23.998 30.261 10.578 1.00 96.56 393 ARG A O 1
ATOM 3035 N N . HIS A 1 394 ? -22.222 31.625 10.761 1.00 96.81 394 HIS A N 1
ATOM 3036 C CA . HIS A 1 394 ? -22.242 32.058 9.363 1.00 96.81 394 HIS A CA 1
ATOM 3037 C C . HIS A 1 394 ? -22.024 30.893 8.384 1.00 96.81 394 HIS A C 1
ATOM 3039 O O . HIS A 1 394 ? -22.624 30.854 7.317 1.00 96.81 394 HIS A O 1
ATOM 3045 N N . LEU A 1 395 ? -21.169 29.938 8.756 1.00 95.62 395 LEU A N 1
ATOM 3046 C CA . LEU A 1 395 ? -20.805 28.796 7.917 1.00 95.62 395 LEU A CA 1
ATOM 3047 C C . LEU A 1 395 ? -21.705 27.567 8.118 1.00 95.62 395 LEU A C 1
ATOM 3049 O O . LEU A 1 395 ? -21.552 26.591 7.394 1.00 95.62 395 LEU A O 1
ATOM 3053 N N . GLU A 1 396 ? -22.606 27.570 9.099 1.00 96.31 396 GLU A N 1
ATOM 3054 C CA . GLU A 1 396 ? -23.476 26.429 9.385 1.00 96.31 396 GLU A CA 1
ATOM 3055 C C . GLU A 1 396 ? -24.799 26.591 8.631 1.00 96.31 396 GLU A C 1
ATOM 3057 O O . GLU A 1 396 ? -25.621 27.444 8.965 1.00 96.31 396 GLU A O 1
ATOM 3062 N N . PHE A 1 397 ? -25.017 25.759 7.613 1.00 97.31 397 PHE A N 1
ATOM 3063 C CA . PHE A 1 397 ? -26.294 25.736 6.905 1.00 97.31 397 PHE A CA 1
ATOM 3064 C C . PHE A 1 397 ? -27.434 25.238 7.802 1.00 97.31 397 PHE A C 1
ATOM 3066 O O . PHE A 1 397 ? -27.275 24.321 8.613 1.00 97.31 397 PHE A O 1
ATOM 3073 N N . SER A 1 398 ? -28.614 25.823 7.603 1.00 96.44 398 SER A N 1
ATOM 3074 C CA . SER A 1 398 ? -29.866 25.330 8.181 1.00 96.44 398 SER A CA 1
ATOM 3075 C C . SER A 1 398 ? -30.262 23.967 7.603 1.00 96.44 398 SER A C 1
ATOM 3077 O O . SER A 1 398 ? -29.817 23.580 6.521 1.00 96.44 398 SER A O 1
ATOM 3079 N N . GLU A 1 399 ? -31.142 23.250 8.302 1.00 96.31 399 GLU A N 1
ATOM 3080 C CA . GLU A 1 399 ? -31.678 21.958 7.847 1.00 96.31 399 GLU A CA 1
ATOM 3081 C C . GLU A 1 399 ? -32.358 22.071 6.473 1.00 96.31 399 GLU A C 1
ATOM 3083 O O . GLU A 1 399 ? -32.042 21.298 5.573 1.00 96.31 399 GLU A O 1
ATOM 3088 N N . ALA A 1 400 ? -33.164 23.117 6.250 1.00 97.81 400 ALA A N 1
ATOM 3089 C CA . ALA A 1 400 ? -33.806 23.379 4.957 1.00 97.81 400 ALA A CA 1
ATOM 3090 C C . ALA A 1 400 ? -32.796 23.634 3.819 1.00 97.81 400 ALA A C 1
ATOM 3092 O O . ALA A 1 400 ? -33.007 23.220 2.678 1.00 97.81 400 ALA A O 1
ATOM 3093 N N . GLN A 1 401 ? -31.674 24.302 4.108 1.00 98.19 401 GLN A N 1
ATOM 3094 C CA . GLN A 1 401 ? -30.602 24.476 3.122 1.00 98.19 401 GLN A CA 1
ATOM 3095 C C . GLN A 1 401 ? -29.902 23.145 2.820 1.00 98.19 401 GLN A C 1
ATOM 3097 O O . GLN A 1 401 ? -29.599 22.872 1.660 1.00 98.19 401 GLN A O 1
ATOM 3102 N N . TYR A 1 402 ? -29.689 22.298 3.830 1.00 97.69 402 TYR A N 1
ATOM 3103 C CA . TYR A 1 402 ? -29.160 20.945 3.648 1.00 97.69 402 TYR A CA 1
ATOM 3104 C C . TYR A 1 402 ? -30.081 20.071 2.792 1.00 97.69 402 TYR A C 1
ATOM 3106 O O . TYR A 1 402 ? -29.603 19.421 1.866 1.00 97.69 402 TYR A O 1
ATOM 3114 N N . GLU A 1 403 ? -31.391 20.096 3.042 1.00 98.25 403 GLU A N 1
ATOM 3115 C CA . GLU A 1 403 ? -32.392 19.397 2.226 1.00 98.25 403 GLU A CA 1
ATOM 3116 C C . GLU A 1 403 ? -32.371 19.875 0.769 1.00 98.25 403 GLU A C 1
ATOM 3118 O O . GLU A 1 403 ? -32.389 19.063 -0.158 1.00 98.25 403 GLU A O 1
ATOM 3123 N N . ALA A 1 404 ? -32.264 21.190 0.549 1.00 98.56 404 ALA A N 1
ATOM 3124 C CA . ALA A 1 404 ? -32.162 21.764 -0.788 1.00 98.56 404 ALA A CA 1
ATOM 3125 C C . ALA A 1 404 ? -30.878 21.329 -1.518 1.00 98.56 404 ALA A C 1
ATOM 3127 O O . ALA A 1 404 ? -30.926 21.025 -2.712 1.00 98.56 404 ALA A O 1
ATOM 3128 N N . LEU A 1 405 ? -29.737 21.272 -0.821 1.00 98.62 405 LEU A N 1
ATOM 3129 C CA . LEU A 1 405 ? -28.468 20.801 -1.388 1.00 98.62 405 LEU A CA 1
ATOM 3130 C C . LEU A 1 405 ? -28.478 19.294 -1.659 1.00 98.62 405 LEU A C 1
ATOM 3132 O O . LEU A 1 405 ? -28.013 18.871 -2.716 1.00 98.62 405 LEU A O 1
ATOM 3136 N N . PHE A 1 406 ? -29.046 18.496 -0.753 1.00 98.38 406 PHE A N 1
ATOM 3137 C CA . PHE A 1 406 ? -29.227 17.056 -0.932 1.00 98.38 406 PHE A CA 1
ATOM 3138 C C . PHE A 1 406 ? -30.095 16.756 -2.156 1.00 98.38 406 PHE A C 1
ATOM 3140 O O . PHE A 1 406 ? -29.721 15.945 -3.004 1.00 98.38 406 PHE A O 1
ATOM 3147 N N . LYS A 1 407 ? -31.219 17.471 -2.296 1.00 98.50 407 LYS A N 1
ATOM 3148 C CA . LYS A 1 407 ? -32.077 17.385 -3.479 1.00 98.50 407 LYS A CA 1
ATOM 3149 C C . LYS A 1 407 ? -31.321 17.778 -4.748 1.00 98.50 407 LYS A C 1
ATOM 3151 O O . LYS A 1 407 ? -31.345 17.024 -5.710 1.00 98.50 407 LYS A O 1
ATOM 3156 N N . TYR A 1 408 ? -30.610 18.905 -4.736 1.00 98.75 408 TYR A N 1
ATOM 3157 C CA . TYR A 1 408 ? -29.846 19.361 -5.898 1.00 98.75 408 TYR A CA 1
ATOM 3158 C C . TYR A 1 408 ? -28.770 18.354 -6.333 1.00 98.75 408 TYR A C 1
ATOM 3160 O O . TYR A 1 408 ? -28.637 18.084 -7.523 1.00 98.75 408 TYR A O 1
ATOM 3168 N N . ALA A 1 409 ? -28.030 17.768 -5.386 1.00 98.38 409 ALA A N 1
ATOM 3169 C CA . ALA A 1 409 ? -27.041 16.729 -5.670 1.00 98.38 409 ALA A CA 1
ATOM 3170 C C . ALA A 1 409 ? -27.687 15.484 -6.302 1.00 98.38 409 ALA A C 1
ATOM 3172 O O . ALA A 1 409 ? -27.182 14.965 -7.295 1.00 98.38 409 ALA A O 1
ATOM 3173 N N . LYS A 1 410 ? -28.847 15.059 -5.784 1.00 97.12 410 LYS A N 1
ATOM 3174 C CA . LYS A 1 410 ? -29.633 13.958 -6.353 1.00 97.12 410 LYS A CA 1
ATOM 3175 C C . LYS A 1 410 ? -30.130 14.268 -7.770 1.00 97.12 410 LYS A C 1
ATOM 3177 O O . LYS A 1 410 ? -30.040 13.402 -8.633 1.00 97.12 410 LYS A O 1
ATOM 3182 N N . ASP A 1 411 ? -30.615 15.485 -8.014 1.00 98.44 411 ASP A N 1
ATOM 3183 C CA . ASP A 1 411 ? -31.139 15.913 -9.319 1.00 98.44 411 ASP A CA 1
ATOM 3184 C C . ASP A 1 411 ? -30.054 15.914 -10.415 1.00 98.44 411 ASP A C 1
ATOM 3186 O O . ASP A 1 411 ? -30.371 15.723 -11.588 1.00 98.44 411 ASP A O 1
ATOM 3190 N N . ILE A 1 412 ? -28.779 16.091 -10.044 1.00 98.12 412 ILE A N 1
ATOM 3191 C CA . ILE A 1 412 ? -27.633 16.015 -10.969 1.00 98.12 412 ILE A CA 1
ATOM 3192 C C . ILE A 1 412 ? -26.826 14.711 -10.851 1.00 98.12 412 ILE A C 1
ATOM 3194 O O . ILE A 1 412 ? -25.730 14.617 -11.408 1.00 98.12 412 ILE A O 1
ATOM 3198 N N . ASP A 1 413 ? -27.362 13.714 -10.141 1.00 96.81 413 ASP A N 1
ATOM 3199 C CA . ASP A 1 413 ? -26.793 12.370 -10.009 1.00 96.81 413 ASP A CA 1
ATOM 3200 C C . ASP A 1 413 ? -25.384 12.332 -9.373 1.00 96.81 413 ASP A C 1
ATOM 3202 O O . ASP A 1 413 ? -24.451 11.719 -9.884 1.00 96.81 413 ASP A O 1
ATOM 3206 N N . VAL A 1 414 ? -25.185 13.006 -8.239 1.00 97.75 414 VAL A N 1
ATOM 3207 C CA . VAL A 1 414 ? -23.972 12.848 -7.414 1.00 97.75 414 VAL A CA 1
ATOM 3208 C C . VAL A 1 414 ? -24.351 12.500 -5.981 1.00 97.75 414 VAL A C 1
ATOM 3210 O O . VAL A 1 414 ? -25.298 13.063 -5.425 1.00 97.75 414 VAL A O 1
ATOM 3213 N N . LEU A 1 415 ? -23.628 11.559 -5.362 1.00 98.00 415 LEU A N 1
ATOM 3214 C CA . LEU A 1 415 ? -23.905 11.188 -3.977 1.00 98.00 415 LEU A CA 1
ATOM 3215 C C . LEU A 1 415 ? -23.605 12.362 -3.047 1.00 98.00 415 LEU A C 1
ATOM 3217 O O . LEU A 1 415 ? -22.670 13.130 -3.260 1.00 98.00 415 LEU A O 1
ATOM 3221 N N . PHE A 1 416 ? -24.399 12.481 -1.991 1.00 98.19 416 PHE A N 1
ATOM 3222 C CA . PHE A 1 416 ? -24.285 13.548 -1.009 1.00 98.19 416 PHE A CA 1
ATOM 3223 C C . PHE A 1 416 ? -24.178 12.952 0.387 1.00 98.19 416 PHE A C 1
ATOM 3225 O O . PHE A 1 416 ? -24.975 12.094 0.765 1.00 98.19 416 PHE A O 1
ATOM 3232 N N . THR A 1 417 ? -23.235 13.452 1.176 1.00 98.06 417 THR A N 1
ATOM 3233 C CA . THR A 1 417 ? -23.127 13.145 2.604 1.00 98.06 417 THR A CA 1
ATOM 3234 C C . THR A 1 417 ? -22.559 14.339 3.377 1.00 98.06 417 THR A C 1
ATOM 3236 O O . THR A 1 417 ? -22.215 15.381 2.814 1.00 98.06 417 THR A O 1
ATOM 3239 N N . ALA A 1 418 ? -22.450 14.202 4.693 1.00 98.19 418 ALA A N 1
ATOM 3240 C CA . ALA A 1 418 ? -21.757 15.148 5.542 1.00 98.19 418 ALA A CA 1
ATOM 3241 C C . ALA A 1 418 ? -21.051 14.449 6.708 1.00 98.19 418 ALA A C 1
ATOM 3243 O O . ALA A 1 418 ? -21.356 13.314 7.084 1.00 98.19 418 ALA A O 1
ATOM 3244 N N . SER A 1 419 ? -20.091 15.159 7.299 1.00 97.44 419 SER A N 1
ATOM 3245 C CA . SER A 1 419 ? -19.564 14.798 8.606 1.00 97.44 419 SER A CA 1
ATOM 3246 C C . SER A 1 419 ? -20.521 15.271 9.688 1.00 97.44 419 SER A C 1
ATOM 3248 O O . SER A 1 419 ? -20.739 16.477 9.815 1.00 97.44 419 SER A O 1
ATOM 3250 N N . ALA A 1 420 ? -21.043 14.335 10.478 1.00 97.25 420 ALA A N 1
ATOM 3251 C CA . ALA A 1 420 ? -21.786 14.650 11.690 1.00 97.25 420 ALA A CA 1
ATOM 3252 C C . ALA A 1 420 ? -20.803 14.888 12.838 1.00 97.25 420 ALA A C 1
ATOM 3254 O O . ALA A 1 420 ? -19.987 14.022 13.165 1.00 97.25 420 ALA A O 1
ATOM 3255 N N . MET A 1 421 ? -20.884 16.070 13.442 1.00 94.12 421 MET A N 1
ATOM 3256 C CA . MET A 1 421 ? -19.923 16.537 14.446 1.00 94.12 421 MET A CA 1
ATOM 3257 C C . MET A 1 421 ? -20.444 16.433 15.894 1.00 94.12 421 MET A C 1
ATOM 3259 O O . MET A 1 421 ? -19.804 16.925 16.828 1.00 94.12 421 MET A O 1
ATOM 3263 N N . ASP A 1 422 ? -21.634 15.852 16.051 1.00 95.50 422 ASP A N 1
ATOM 3264 C CA . ASP A 1 422 ? -22.368 15.602 17.291 1.00 95.50 422 ASP A CA 1
ATOM 3265 C C . ASP A 1 422 ? -23.578 14.692 17.000 1.00 95.50 422 ASP A C 1
ATOM 3267 O O . ASP A 1 422 ? -23.949 14.482 15.842 1.00 95.50 422 ASP A O 1
ATOM 3271 N N . MET A 1 423 ? -24.209 14.169 18.056 1.00 96.31 423 MET A N 1
ATOM 3272 C CA . MET A 1 423 ? -25.335 13.232 17.946 1.00 96.31 423 MET A CA 1
ATOM 3273 C C . MET A 1 423 ? -26.585 13.849 17.298 1.00 96.31 423 MET A C 1
ATOM 3275 O O . MET A 1 423 ? -27.271 13.158 16.553 1.00 96.31 423 MET A O 1
ATOM 3279 N N . ILE A 1 424 ? -26.874 15.138 17.522 1.00 97.06 424 ILE A N 1
ATOM 3280 C CA . ILE A 1 424 ? -28.054 15.800 16.931 1.00 97.06 424 ILE A CA 1
ATOM 3281 C C . ILE A 1 424 ? -27.888 15.889 15.414 1.00 97.06 424 ILE A C 1
ATOM 3283 O O . ILE A 1 424 ? -28.779 15.523 14.651 1.00 97.06 424 ILE A O 1
ATOM 3287 N N . SER A 1 425 ? -26.711 16.327 14.975 1.00 97.62 425 SER A N 1
ATOM 3288 C CA . SER A 1 425 ? -26.355 16.385 13.559 1.00 97.62 425 SER A CA 1
ATOM 3289 C C . SER A 1 425 ? -26.337 14.998 12.917 1.00 97.62 425 SER A C 1
ATOM 3291 O O . SER A 1 425 ? -26.686 14.869 11.746 1.00 97.62 425 SER A O 1
ATOM 3293 N N . PHE A 1 426 ? -25.960 13.960 13.670 1.00 98.50 426 PHE A N 1
ATOM 3294 C CA . PHE A 1 426 ? -26.023 12.575 13.209 1.00 98.50 426 PHE A CA 1
ATOM 3295 C C . PHE A 1 426 ? -27.466 12.123 12.952 1.00 98.50 426 PHE A C 1
ATOM 3297 O O . PHE A 1 426 ? -27.741 11.631 11.860 1.00 98.50 426 PHE A O 1
ATOM 3304 N N . GLU A 1 427 ? -28.391 12.326 13.901 1.00 98.38 427 GLU A N 1
ATOM 3305 C CA . GLU A 1 427 ? -29.814 11.983 13.709 1.00 98.38 427 GLU A CA 1
ATOM 3306 C C . GLU A 1 427 ? -30.419 12.741 12.524 1.00 98.38 427 GLU A C 1
ATOM 3308 O O . GLU A 1 427 ? -31.150 12.158 11.727 1.00 98.38 427 GLU A O 1
ATOM 3313 N N . PHE A 1 428 ? -30.084 14.026 12.360 1.00 98.38 428 PHE A N 1
ATOM 3314 C CA . PHE A 1 428 ? -30.532 14.799 11.201 1.00 98.38 428 PHE A CA 1
ATOM 3315 C C . PHE A 1 428 ? -30.094 14.151 9.880 1.00 98.38 428 PHE A C 1
ATOM 3317 O O . PHE A 1 428 ? -30.922 13.939 8.998 1.00 98.38 428 PHE A O 1
ATOM 3324 N N . LEU A 1 429 ? -28.811 13.794 9.738 1.00 98.31 429 LEU A N 1
ATOM 3325 C CA . LEU A 1 429 ? -28.312 13.158 8.513 1.00 98.31 429 LEU A CA 1
ATOM 3326 C C . LEU A 1 429 ? -28.903 11.760 8.298 1.00 98.31 429 LEU A C 1
ATOM 3328 O O . LEU A 1 429 ? -29.185 11.390 7.157 1.00 98.31 429 LEU A O 1
ATOM 3332 N N . LEU A 1 430 ? -29.121 11.004 9.376 1.00 97.56 430 LEU A N 1
ATOM 3333 C CA . LEU A 1 430 ? -29.790 9.706 9.320 1.00 97.56 430 LEU A CA 1
ATOM 3334 C C . LEU A 1 430 ? -31.214 9.856 8.764 1.00 97.56 430 LEU A C 1
ATOM 3336 O O . LEU A 1 430 ? -31.584 9.141 7.834 1.00 97.56 430 LEU A O 1
ATOM 3340 N N . ASN A 1 431 ? -31.970 10.840 9.261 1.00 98.00 431 ASN A N 1
ATOM 3341 C CA . ASN A 1 431 ? -33.324 11.153 8.796 1.00 98.00 431 ASN A CA 1
ATOM 3342 C C . ASN A 1 431 ? -33.350 11.717 7.368 1.00 98.00 431 ASN A C 1
ATOM 3344 O O . ASN A 1 431 ? -34.268 11.417 6.608 1.00 98.00 431 ASN A O 1
ATOM 3348 N N . LEU A 1 432 ? -32.329 12.488 6.979 1.00 97.44 432 LEU A N 1
ATOM 3349 C CA . LEU A 1 432 ? -32.158 12.976 5.607 1.00 97.44 432 LEU A CA 1
ATOM 3350 C C . LEU A 1 432 ? -31.942 11.820 4.609 1.00 97.44 432 LEU A C 1
ATOM 3352 O O . LEU A 1 432 ? -32.219 11.965 3.419 1.00 97.44 432 LEU A O 1
ATOM 3356 N N . GLY A 1 433 ? -31.476 10.659 5.083 1.00 96.00 433 GLY A N 1
ATOM 3357 C CA . GLY A 1 433 ? -31.334 9.447 4.276 1.00 96.00 433 GLY A CA 1
ATOM 3358 C C . GLY A 1 433 ? -30.086 9.434 3.390 1.00 96.00 433 GLY A C 1
ATOM 3359 O O . GLY A 1 433 ? -30.121 8.884 2.281 1.00 96.00 433 GLY A O 1
ATOM 3360 N N . VAL A 1 434 ? -28.991 10.042 3.862 1.00 96.94 434 VAL A N 1
ATOM 3361 C CA . VAL A 1 434 ? -27.677 9.976 3.196 1.00 96.94 434 VAL A CA 1
ATOM 3362 C C . VAL A 1 434 ? -27.162 8.523 3.147 1.00 96.94 434 VAL A C 1
ATOM 3364 O O . VAL A 1 434 ? -27.486 7.727 4.027 1.00 96.94 434 VAL A O 1
ATOM 3367 N N . PRO A 1 435 ? -26.368 8.128 2.132 1.00 95.50 435 PRO A N 1
ATOM 3368 C CA . PRO A 1 435 ? -25.959 6.730 1.942 1.00 95.50 435 PRO A CA 1
ATOM 3369 C C . PRO A 1 435 ? -24.969 6.216 3.001 1.00 95.50 435 PRO A C 1
ATOM 3371 O O . PRO A 1 435 ? -24.869 5.010 3.218 1.00 95.50 435 PRO A O 1
ATOM 3374 N N . PHE A 1 436 ? -24.223 7.120 3.630 1.00 97.62 436 PHE A N 1
ATOM 3375 C CA . PHE A 1 436 ? -23.300 6.866 4.734 1.00 97.62 436 PHE A CA 1
ATOM 3376 C C . PHE A 1 436 ? -23.079 8.174 5.495 1.00 97.62 436 PHE A C 1
ATOM 3378 O O . PHE A 1 436 ? -23.335 9.245 4.940 1.00 97.62 436 PHE A O 1
ATOM 3385 N N . ILE A 1 437 ? -22.574 8.114 6.728 1.00 98.38 437 ILE A N 1
ATOM 3386 C CA . ILE A 1 437 ? -22.219 9.305 7.520 1.00 98.38 437 ILE A CA 1
ATOM 3387 C C . ILE A 1 437 ? -20.732 9.273 7.857 1.00 98.38 437 ILE A C 1
ATOM 3389 O O . ILE A 1 437 ? -20.180 8.237 8.234 1.00 98.38 437 ILE A O 1
ATOM 3393 N N . LYS A 1 438 ? -20.067 10.427 7.741 1.00 98.19 438 LYS A N 1
ATOM 3394 C CA . LYS A 1 438 ? -18.661 10.554 8.124 1.00 98.19 438 LYS A CA 1
ATOM 3395 C C . LYS A 1 438 ? -18.511 11.025 9.576 1.00 98.19 438 LYS A C 1
ATOM 3397 O O . LYS A 1 438 ? -19.159 11.981 9.991 1.00 98.19 438 LYS A O 1
ATOM 3402 N N . ILE A 1 439 ? -17.580 10.439 10.320 1.00 97.81 439 ILE A N 1
ATOM 3403 C CA . ILE A 1 439 ? -17.084 10.954 11.603 1.00 97.81 439 ILE A CA 1
ATOM 3404 C C . ILE A 1 439 ? -15.719 11.605 11.349 1.00 97.81 439 ILE A C 1
ATOM 3406 O O . ILE A 1 439 ? -14.798 10.974 10.823 1.00 97.81 439 ILE A O 1
ATOM 3410 N N . GLY A 1 440 ? -15.606 12.901 11.648 1.00 95.50 440 GLY A N 1
ATOM 3411 C CA . GLY A 1 440 ? -14.384 13.672 11.415 1.00 95.50 440 GLY A CA 1
ATOM 3412 C C . GLY A 1 440 ? -13.308 13.423 12.475 1.00 95.50 440 GLY A C 1
ATOM 3413 O O . GLY A 1 440 ? -13.612 13.052 13.606 1.00 95.50 440 GLY A O 1
ATOM 3414 N N . SER A 1 441 ? -12.044 13.706 12.140 1.00 95.62 441 SER A N 1
ATOM 3415 C CA . SER A 1 441 ? -10.897 13.512 13.044 1.00 95.62 441 SER A CA 1
ATOM 3416 C C . SER A 1 441 ? -11.056 14.225 14.393 1.00 95.62 441 SER A C 1
ATOM 3418 O O . SER A 1 441 ? -10.623 13.703 15.415 1.00 95.62 441 SER A O 1
ATOM 3420 N N . GLY A 1 442 ? -11.717 15.390 14.427 1.00 94.38 442 GLY A N 1
ATOM 3421 C CA . GLY A 1 442 ? -11.987 16.139 15.668 1.00 94.38 442 GLY A CA 1
ATOM 3422 C C . GLY A 1 442 ? -12.919 15.429 16.652 1.00 94.38 442 GLY A C 1
ATOM 3423 O O . GLY A 1 442 ? -12.966 15.801 17.819 1.00 94.38 442 GLY A O 1
ATOM 3424 N N . ASP A 1 443 ? -13.633 14.404 16.196 1.00 95.69 443 ASP A N 1
ATOM 3425 C CA . ASP A 1 443 ? -14.571 13.612 16.989 1.00 95.69 443 ASP A CA 1
ATOM 3426 C C . ASP A 1 443 ? -14.062 12.177 17.221 1.00 95.69 443 ASP A C 1
ATOM 3428 O O . ASP A 1 443 ? -14.707 11.399 17.919 1.00 95.69 443 ASP A O 1
ATOM 3432 N N . SER A 1 444 ? -12.884 11.828 16.689 1.00 94.69 444 SER A N 1
ATOM 3433 C CA . SER A 1 444 ? -12.306 10.478 16.773 1.00 94.69 444 SER A CA 1
ATOM 3434 C C . SER A 1 444 ? -11.937 10.051 18.202 1.00 94.69 444 SER A C 1
ATOM 3436 O O . SER A 1 444 ? -11.907 8.860 18.501 1.00 94.69 444 SER A O 1
ATOM 3438 N N . ASN A 1 445 ? -11.718 11.005 19.115 1.00 95.56 445 ASN A N 1
ATOM 3439 C CA . ASN A 1 445 ? -11.482 10.723 20.533 1.00 95.56 445 ASN A CA 1
ATOM 3440 C C . ASN A 1 445 ? -12.774 10.633 21.371 1.00 95.56 445 ASN A C 1
ATOM 3442 O O . ASN A 1 445 ? -12.711 10.337 22.562 1.00 95.56 445 ASN A O 1
ATOM 3446 N N . ASN A 1 446 ? -13.947 10.875 20.776 1.00 97.00 446 ASN A N 1
ATOM 3447 C CA . ASN A 1 446 ? -15.241 10.777 21.448 1.00 97.00 446 ASN A CA 1
ATOM 3448 C C . ASN A 1 446 ? -15.840 9.373 21.269 1.00 97.00 446 ASN A C 1
ATOM 3450 O O . ASN A 1 446 ? -16.723 9.144 20.440 1.00 97.00 446 ASN A O 1
ATOM 3454 N N . LEU A 1 447 ? -15.362 8.415 22.065 1.00 95.94 447 LEU A N 1
ATOM 3455 C CA . LEU A 1 447 ? -15.783 7.014 21.950 1.00 95.94 447 LEU A CA 1
ATOM 3456 C C . LEU A 1 447 ? -17.261 6.790 22.307 1.00 95.94 447 LEU A C 1
ATOM 3458 O O . LEU A 1 447 ? -17.877 5.864 21.781 1.00 95.94 447 LEU A O 1
ATOM 3462 N N . VAL A 1 448 ? -17.851 7.657 23.137 1.00 95.25 448 VAL A N 1
ATOM 3463 C CA . VAL A 1 448 ? -19.291 7.631 23.446 1.00 95.25 448 VAL A CA 1
ATOM 3464 C C . VAL A 1 448 ? -20.107 7.936 22.189 1.00 95.25 448 VAL A C 1
ATOM 3466 O O . VAL A 1 448 ? -21.041 7.203 21.860 1.00 95.25 448 VAL A O 1
ATOM 3469 N N . TYR A 1 449 ? -19.722 8.974 21.440 1.00 97.00 449 TYR A N 1
ATOM 3470 C CA . TYR A 1 449 ? -20.349 9.303 20.161 1.00 97.00 449 TYR A CA 1
ATOM 3471 C C . TYR A 1 449 ? -20.139 8.208 19.113 1.00 97.00 449 TYR A C 1
ATOM 3473 O O . TYR A 1 449 ? -21.093 7.830 18.440 1.00 97.00 449 TYR A O 1
ATOM 3481 N N . ILE A 1 450 ? -18.933 7.644 19.014 1.00 97.88 450 ILE A N 1
ATOM 3482 C CA . ILE A 1 450 ? -18.641 6.557 18.066 1.00 97.88 450 ILE A CA 1
ATOM 3483 C C . ILE A 1 450 ? -19.479 5.313 18.374 1.00 97.88 450 ILE A C 1
ATOM 3485 O O . ILE A 1 450 ? -20.052 4.724 17.459 1.00 97.88 450 ILE A O 1
ATOM 3489 N N . LYS A 1 451 ? -19.619 4.941 19.652 1.00 96.88 451 LYS A N 1
ATOM 3490 C CA . LYS A 1 451 ? -20.477 3.826 20.080 1.00 96.88 451 LYS A CA 1
ATOM 3491 C C . LYS A 1 451 ? -21.939 4.068 19.719 1.00 96.88 451 LYS A C 1
ATOM 3493 O O . LYS A 1 451 ? -22.608 3.169 19.213 1.00 96.88 451 LYS A O 1
ATOM 3498 N N . TYR A 1 452 ? -22.423 5.285 19.947 1.00 97.25 452 TYR A N 1
ATOM 3499 C CA . TYR A 1 452 ? -23.764 5.684 19.543 1.00 97.25 452 TYR A CA 1
ATOM 3500 C C . TYR A 1 452 ? -23.944 5.607 18.016 1.00 97.25 452 TYR A C 1
ATOM 3502 O O . TYR A 1 452 ? -24.888 4.970 17.558 1.00 97.25 452 TYR A O 1
ATOM 3510 N N . ALA A 1 453 ? -23.022 6.165 17.228 1.00 98.12 453 ALA A N 1
ATOM 3511 C CA . ALA A 1 453 ? -23.082 6.143 15.767 1.00 98.12 453 ALA A CA 1
ATOM 3512 C C . ALA A 1 453 ? -23.080 4.709 15.211 1.00 98.12 453 ALA A C 1
ATOM 3514 O O . ALA A 1 453 ? -23.893 4.383 14.349 1.00 98.12 453 ALA A O 1
ATOM 3515 N N . ALA A 1 454 ? -22.227 3.833 15.753 1.00 97.44 454 ALA A N 1
ATOM 3516 C CA . ALA A 1 454 ? -22.167 2.419 15.380 1.00 97.44 454 ALA A CA 1
ATOM 3517 C C . ALA A 1 454 ? -23.488 1.677 15.649 1.00 97.44 454 ALA A C 1
ATOM 3519 O O . ALA A 1 454 ? -23.908 0.842 14.853 1.00 97.44 454 ALA A O 1
ATOM 3520 N N . SER A 1 455 ? -24.187 2.006 16.742 1.00 96.75 455 SER A N 1
ATOM 3521 C CA . SER A 1 455 ? -25.463 1.359 17.089 1.00 96.75 455 SER A CA 1
ATOM 3522 C C . SER A 1 455 ? -26.596 1.632 16.091 1.00 96.75 455 SER A C 1
ATOM 3524 O O . SER A 1 455 ? -27.608 0.937 16.102 1.00 96.75 455 SER A O 1
ATOM 3526 N N . LYS A 1 456 ? -26.444 2.641 15.223 1.00 96.94 456 LYS A N 1
ATOM 3527 C CA . LYS A 1 456 ? -27.460 3.022 14.234 1.00 96.94 456 LYS A CA 1
ATOM 3528 C C . LYS A 1 456 ? -27.422 2.171 12.963 1.00 96.94 456 LYS A C 1
ATOM 3530 O O . LYS A 1 456 ? -28.360 2.248 12.177 1.00 96.94 456 LYS A O 1
ATOM 3535 N N . GLY A 1 457 ? -26.367 1.381 12.743 1.00 91.62 457 GLY A N 1
ATOM 3536 C CA . GLY A 1 457 ? -26.277 0.423 11.632 1.00 91.62 457 GLY A CA 1
ATOM 3537 C C . GLY A 1 457 ? -26.144 1.027 10.226 1.00 91.62 457 GLY A C 1
ATOM 3538 O O . GLY A 1 457 ? -26.116 0.283 9.247 1.00 91.62 457 GLY A O 1
ATOM 3539 N N . ILE A 1 458 ? -26.057 2.354 10.101 1.00 95.12 458 ILE A N 1
ATOM 3540 C CA . ILE A 1 458 ? -25.746 3.035 8.837 1.00 95.12 458 ILE A CA 1
ATOM 3541 C C . ILE A 1 458 ? -24.246 2.906 8.530 1.00 95.12 458 ILE A C 1
ATOM 3543 O O . ILE A 1 458 ? -23.438 2.945 9.462 1.00 95.12 458 ILE A O 1
ATOM 3547 N N . PRO A 1 459 ? -23.827 2.800 7.254 1.00 97.12 459 PRO A N 1
ATOM 3548 C CA . PRO A 1 459 ? -22.411 2.795 6.946 1.00 97.12 459 PRO A CA 1
ATOM 3549 C C . PRO A 1 459 ? -21.678 4.043 7.441 1.00 97.12 459 PRO A C 1
ATOM 3551 O O . PRO A 1 459 ? -22.173 5.168 7.311 1.00 97.12 459 PRO A O 1
ATOM 3554 N N . LEU A 1 460 ? -20.472 3.837 7.973 1.00 98.06 460 LEU A N 1
ATOM 3555 C CA . LEU A 1 460 ? -19.644 4.905 8.535 1.00 98.06 460 LEU A CA 1
ATOM 3556 C C . LEU A 1 460 ? -18.332 5.080 7.769 1.00 98.06 460 LEU A C 1
ATOM 3558 O O . LEU A 1 460 ? -17.700 4.119 7.339 1.00 98.06 460 LEU A O 1
ATOM 3562 N N . VAL A 1 461 ? -17.867 6.321 7.669 1.00 98.12 461 VAL A N 1
ATOM 3563 C CA . VAL A 1 461 ? -16.494 6.645 7.258 1.00 98.12 461 VAL A CA 1
ATOM 3564 C C . VAL A 1 461 ? -15.841 7.403 8.405 1.00 98.12 461 VAL A C 1
ATOM 3566 O O . VAL A 1 461 ? -16.358 8.432 8.824 1.00 98.12 461 VAL A O 1
ATOM 3569 N N . VAL A 1 462 ? -14.733 6.914 8.953 1.00 98.25 462 VAL A N 1
ATOM 3570 C CA . VAL A 1 462 ? -14.127 7.485 10.165 1.00 98.25 462 VAL A CA 1
ATOM 3571 C C . VAL A 1 462 ? -12.699 7.926 9.878 1.00 98.25 462 VAL A C 1
ATOM 3573 O O . VAL A 1 462 ? -11.843 7.099 9.572 1.00 98.25 462 VAL A O 1
ATOM 3576 N N . SER A 1 463 ? -12.433 9.229 9.981 1.00 97.88 463 SER A N 1
ATOM 3577 C CA . SER A 1 463 ? -11.074 9.770 9.860 1.00 97.88 463 SER A CA 1
ATOM 3578 C C . SER A 1 463 ? -10.312 9.662 11.179 1.00 97.88 463 SER A C 1
ATOM 3580 O O . SER A 1 463 ? -10.843 9.987 12.239 1.00 97.88 463 SER A O 1
ATOM 3582 N N . THR A 1 464 ? -9.047 9.251 11.107 1.00 97.19 464 THR A N 1
ATOM 3583 C CA . THR A 1 464 ? -8.209 8.927 12.275 1.00 97.19 464 THR A CA 1
ATOM 3584 C C . THR A 1 464 ? -7.101 9.953 12.551 1.00 97.19 464 THR A C 1
ATOM 3586 O O . THR A 1 464 ? -6.065 9.632 13.138 1.00 97.19 464 THR A O 1
ATOM 3589 N N . GLY A 1 465 ? -7.290 11.208 12.132 1.00 96.44 465 GLY A N 1
ATOM 3590 C CA . GLY A 1 465 ? -6.369 12.295 12.475 1.00 96.44 465 GLY A CA 1
ATOM 3591 C C . GLY A 1 465 ? -6.424 12.635 13.967 1.00 96.44 465 GLY A C 1
ATOM 3592 O O . GLY A 1 465 ? -7.435 12.392 14.620 1.00 96.44 465 GLY A O 1
ATOM 3593 N N . MET A 1 466 ? -5.351 13.217 14.504 1.00 96.44 466 MET A N 1
ATOM 3594 C CA . MET A 1 466 ? -5.219 13.665 15.903 1.00 96.44 466 MET A CA 1
ATOM 3595 C C . MET A 1 466 ? -5.276 12.556 16.965 1.00 96.44 466 MET A C 1
ATOM 3597 O O . MET A 1 466 ? -5.318 12.850 18.161 1.00 96.44 466 MET A O 1
ATOM 3601 N N . VAL A 1 467 ? -5.253 11.289 16.546 1.00 95.88 467 VAL A N 1
ATOM 3602 C CA . VAL A 1 467 ? -5.228 10.118 17.428 1.00 95.88 467 VAL A CA 1
ATOM 3603 C C . VAL A 1 467 ? -4.113 9.146 17.048 1.00 95.88 467 VAL A C 1
ATOM 3605 O O . VAL A 1 467 ? -3.577 9.166 15.933 1.00 95.88 467 VAL A O 1
ATOM 3608 N N . ASP A 1 468 ? -3.738 8.298 17.997 1.00 94.44 468 ASP A N 1
ATOM 3609 C CA . ASP A 1 468 ? -2.731 7.254 17.835 1.00 94.44 468 ASP A CA 1
ATOM 3610 C C . ASP A 1 468 ? -3.350 5.905 17.427 1.00 94.44 468 ASP A C 1
ATOM 3612 O O . ASP A 1 468 ? -4.571 5.732 17.392 1.00 94.44 468 ASP A O 1
ATOM 3616 N N . LYS A 1 469 ? -2.503 4.913 17.125 1.00 92.38 469 LYS A N 1
ATOM 3617 C CA . LYS A 1 469 ? -2.960 3.560 16.768 1.00 92.38 469 LYS A CA 1
ATOM 3618 C C . LYS A 1 469 ? -3.826 2.910 17.856 1.00 92.38 469 LYS A C 1
ATOM 3620 O O . LYS A 1 469 ? -4.777 2.211 17.515 1.00 92.38 469 LYS A O 1
ATOM 3625 N N . SER A 1 470 ? -3.523 3.137 19.138 1.00 92.25 470 SER A N 1
ATOM 3626 C CA . SER A 1 470 ? -4.286 2.572 20.262 1.00 92.25 470 SER A CA 1
ATOM 3627 C C . SER A 1 470 ? -5.750 3.012 20.214 1.00 92.25 470 SER A C 1
ATOM 3629 O O . SER A 1 470 ? -6.666 2.190 20.268 1.00 92.25 470 SER A O 1
ATOM 3631 N N . THR A 1 471 ? -5.977 4.307 20.004 1.00 95.44 471 THR A N 1
ATOM 3632 C CA . THR A 1 471 ? -7.322 4.863 19.856 1.00 95.44 471 THR A CA 1
ATOM 3633 C C . THR A 1 471 ? -8.013 4.320 18.608 1.00 95.44 471 THR A C 1
ATOM 3635 O O . THR A 1 471 ? -9.178 3.942 18.677 1.00 95.44 471 THR A O 1
ATOM 3638 N N . VAL A 1 472 ? -7.302 4.199 17.482 1.00 97.25 472 VAL A N 1
ATOM 3639 C CA . VAL A 1 472 ? -7.866 3.619 16.249 1.00 97.25 472 VAL A CA 1
ATOM 3640 C C . VAL A 1 472 ? -8.309 2.168 16.453 1.00 97.25 472 VAL A C 1
ATOM 3642 O O . VAL A 1 472 ? -9.379 1.802 15.973 1.00 97.25 472 VAL A O 1
ATOM 3645 N N . ASN A 1 473 ? -7.555 1.362 17.208 1.00 94.25 473 ASN A N 1
ATOM 3646 C CA . ASN A 1 473 ? -7.974 0.004 17.571 1.00 94.25 473 ASN A CA 1
ATOM 3647 C C . ASN A 1 473 ? -9.285 0.024 18.371 1.00 94.25 473 ASN A C 1
ATOM 3649 O O . ASN A 1 473 ? -10.211 -0.699 18.024 1.00 94.25 473 ASN A O 1
ATOM 3653 N N . ARG A 1 474 ? -9.414 0.916 19.365 1.00 95.12 474 ARG A N 1
ATOM 3654 C CA . ARG A 1 474 ? -10.662 1.073 20.139 1.00 95.12 474 ARG A CA 1
ATOM 3655 C C . ARG A 1 474 ? -11.842 1.472 19.249 1.00 95.12 474 ARG A C 1
ATOM 3657 O O . ARG A 1 474 ? -12.925 0.919 19.404 1.00 95.12 474 ARG A O 1
ATOM 3664 N N . ILE A 1 475 ? -11.644 2.405 18.313 1.00 97.88 475 ILE A N 1
ATOM 3665 C CA . ILE A 1 475 ? -12.667 2.799 17.327 1.00 97.88 475 ILE A CA 1
ATOM 3666 C C . ILE A 1 475 ? -13.099 1.582 16.506 1.00 97.88 475 ILE A C 1
ATOM 3668 O O . ILE A 1 475 ? -14.294 1.313 16.381 1.00 97.88 475 ILE A O 1
ATOM 3672 N N . TYR A 1 476 ? -12.130 0.843 15.965 1.00 96.75 476 TYR A N 1
ATOM 3673 C CA . TYR A 1 476 ? -12.386 -0.362 15.190 1.00 96.75 476 TYR A CA 1
ATOM 3674 C C . TYR A 1 476 ? -13.160 -1.405 16.003 1.00 96.75 476 TYR A C 1
ATOM 3676 O O . TYR A 1 476 ? -14.148 -1.925 15.491 1.00 96.75 476 TYR A O 1
ATOM 3684 N N . ASP A 1 477 ? -12.765 -1.676 17.250 1.00 93.88 477 ASP A N 1
ATOM 3685 C CA . ASP A 1 477 ? -13.412 -2.663 18.120 1.00 93.88 477 ASP A CA 1
ATOM 3686 C C . ASP A 1 477 ? -14.863 -2.269 18.428 1.00 93.88 477 ASP A C 1
ATOM 3688 O O . ASP A 1 477 ? -15.769 -3.096 18.322 1.00 93.88 477 ASP A O 1
ATOM 3692 N N . ILE A 1 478 ? -15.103 -0.989 18.741 1.00 95.69 478 ILE A N 1
ATOM 3693 C CA . ILE A 1 478 ? -16.441 -0.457 19.034 1.00 95.69 478 ILE A CA 1
ATOM 3694 C C . ILE A 1 478 ? -17.375 -0.629 17.837 1.00 95.69 478 ILE A C 1
ATOM 3696 O O . ILE A 1 478 ? -18.491 -1.123 18.003 1.00 95.69 478 ILE A O 1
ATOM 3700 N N . ILE A 1 479 ? -16.943 -0.213 16.642 1.00 97.31 479 ILE A N 1
ATOM 3701 C CA . ILE A 1 479 ? -17.806 -0.264 15.455 1.00 97.31 479 ILE A CA 1
ATOM 3702 C C . ILE A 1 479 ? -17.959 -1.713 14.982 1.00 97.31 479 ILE A C 1
ATOM 3704 O O . ILE A 1 479 ? -19.077 -2.157 14.736 1.00 97.31 479 ILE A O 1
ATOM 3708 N N . SER A 1 480 ? -16.863 -2.478 14.937 1.00 93.62 480 SER A N 1
ATOM 3709 C CA . SER A 1 480 ? -16.857 -3.883 14.505 1.00 93.62 480 SER A CA 1
ATOM 3710 C C . SER A 1 480 ? -17.729 -4.790 15.359 1.00 93.62 480 SER A C 1
ATOM 3712 O O . SER A 1 480 ? -18.259 -5.767 14.834 1.00 93.62 480 SER A O 1
ATOM 3714 N N . ALA A 1 481 ? -17.879 -4.486 16.651 1.00 91.50 481 ALA A N 1
ATOM 3715 C CA . ALA A 1 481 ? -18.789 -5.208 17.533 1.00 91.50 481 ALA A CA 1
ATOM 3716 C C . ALA A 1 481 ? -20.267 -5.035 17.137 1.00 91.50 481 ALA A C 1
ATOM 3718 O O . ALA A 1 481 ? -21.094 -5.850 17.532 1.00 91.50 481 ALA A O 1
ATOM 3719 N N . GLN A 1 482 ? -20.602 -3.986 16.378 1.00 94.00 482 GLN A N 1
ATOM 3720 C CA . GLN A 1 482 ? -21.945 -3.749 15.845 1.00 94.00 482 GLN A CA 1
ATOM 3721 C C . GLN A 1 482 ? -22.064 -4.235 14.396 1.00 94.00 482 GLN A C 1
ATOM 3723 O O . GLN A 1 482 ? -22.991 -4.967 14.062 1.00 94.00 482 GLN A O 1
ATOM 3728 N N . HIS A 1 483 ? -21.133 -3.833 13.524 1.00 91.62 483 HIS A N 1
ATOM 3729 C CA . HIS A 1 483 ? -21.114 -4.213 12.112 1.00 91.62 483 HIS A CA 1
ATOM 3730 C C . HIS A 1 483 ? -19.769 -3.903 11.437 1.00 91.62 483 HIS A C 1
ATOM 3732 O O . HIS A 1 483 ? -18.978 -3.085 11.896 1.00 91.62 483 HIS A O 1
ATOM 3738 N N . LYS A 1 484 ? -19.541 -4.492 10.257 1.00 89.94 484 LYS A N 1
ATOM 3739 C CA . LYS A 1 484 ? -18.345 -4.251 9.421 1.00 89.94 484 LYS A CA 1
ATOM 3740 C C . LYS A 1 484 ? -18.561 -3.262 8.270 1.00 89.94 484 LYS A C 1
ATOM 3742 O O . LYS A 1 484 ? -17.669 -3.047 7.459 1.00 89.94 484 LYS A O 1
ATOM 3747 N N . GLN A 1 485 ? -19.737 -2.635 8.199 1.00 93.25 485 GLN A N 1
ATOM 3748 C CA . GLN A 1 485 ? -20.063 -1.612 7.196 1.00 93.25 485 GLN A CA 1
ATOM 3749 C C . GLN A 1 485 ? -19.410 -0.257 7.530 1.00 93.25 485 GLN A C 1
ATOM 3751 O O . GLN A 1 485 ? -20.098 0.724 7.793 1.00 93.25 485 GLN A O 1
ATOM 3756 N N . PHE A 1 486 ? -18.079 -0.189 7.584 1.00 96.06 486 PHE A N 1
ATOM 3757 C CA . PHE A 1 486 ? -17.376 1.079 7.774 1.00 96.06 486 PHE A CA 1
ATOM 3758 C C . PHE A 1 486 ? -16.003 1.126 7.102 1.00 96.06 486 PHE A C 1
ATOM 3760 O O . PHE A 1 486 ? -15.432 0.099 6.740 1.00 96.06 486 PHE A O 1
ATOM 3767 N N . CYS A 1 487 ? -15.492 2.343 6.912 1.00 97.06 487 CYS A N 1
ATOM 3768 C CA . CYS A 1 487 ? -14.165 2.615 6.372 1.00 97.06 487 CYS A CA 1
ATOM 3769 C C . CYS A 1 487 ? -13.339 3.428 7.370 1.00 97.06 487 CYS A C 1
ATOM 3771 O O . CYS A 1 487 ? -13.823 4.428 7.904 1.00 97.06 487 CYS A O 1
ATOM 3773 N N . LEU A 1 488 ? -12.076 3.051 7.565 1.00 97.81 488 LEU A N 1
ATOM 3774 C CA . LEU A 1 488 ? -11.098 3.848 8.308 1.00 97.81 488 LEU A CA 1
ATOM 3775 C C . LEU A 1 488 ? -10.266 4.681 7.331 1.00 97.81 488 LEU A C 1
ATOM 3777 O O . LEU A 1 488 ? -9.621 4.131 6.440 1.00 97.81 488 LEU A O 1
ATOM 3781 N N . LEU A 1 489 ? -10.266 6.004 7.491 1.00 98.31 489 LEU A N 1
ATOM 3782 C CA . LEU A 1 489 ? -9.420 6.897 6.703 1.00 98.31 489 LEU A CA 1
ATOM 3783 C C . LEU A 1 489 ? -8.193 7.300 7.510 1.00 98.31 489 LEU A C 1
ATOM 3785 O O . LEU A 1 489 ? -8.328 8.002 8.516 1.00 98.31 489 LEU A O 1
ATOM 3789 N N . HIS A 1 490 ? -7.005 6.925 7.031 1.00 98.06 490 HIS A N 1
ATOM 3790 C CA . HIS A 1 490 ? -5.775 7.553 7.502 1.00 98.06 490 HIS A CA 1
ATOM 3791 C C . HIS A 1 490 ? -5.810 9.040 7.144 1.00 98.06 490 HIS A C 1
ATOM 3793 O O . HIS A 1 490 ? -6.181 9.420 6.033 1.00 98.06 490 HIS A O 1
ATOM 3799 N N . CYS A 1 491 ? -5.477 9.876 8.118 1.00 97.19 491 CYS A N 1
ATOM 3800 C CA . CYS A 1 491 ? -5.620 11.319 8.041 1.00 97.19 491 CYS A CA 1
ATOM 3801 C C . CYS A 1 491 ? -4.576 11.979 8.937 1.00 97.19 491 CYS A C 1
ATOM 3803 O O . CYS A 1 491 ? -4.312 11.513 10.050 1.00 97.19 491 CYS A O 1
ATOM 3805 N N . VAL A 1 492 ? -4.069 13.118 8.478 1.00 96.88 492 VAL A N 1
ATOM 3806 C CA . VAL A 1 492 ? -3.296 14.067 9.282 1.00 96.88 492 VAL A CA 1
ATOM 3807 C C . VAL A 1 492 ? -4.008 15.409 9.204 1.00 96.88 492 VAL A C 1
ATOM 3809 O O . VAL A 1 492 ? -4.326 15.903 8.124 1.00 96.88 492 VAL A O 1
ATOM 3812 N N . SER A 1 493 ? -4.376 15.947 10.362 1.00 94.56 493 SER A N 1
ATOM 3813 C CA . SER A 1 493 ? -5.235 17.127 10.472 1.00 94.56 493 SER A CA 1
ATOM 3814 C C . SER A 1 493 ? -4.397 18.404 10.511 1.00 94.56 493 SER A C 1
ATOM 3816 O O . SER A 1 493 ? -4.327 19.069 11.541 1.00 94.56 493 SER A O 1
ATOM 3818 N N . ALA A 1 494 ? -3.771 18.753 9.389 1.00 94.25 494 ALA A N 1
ATOM 3819 C CA . ALA A 1 494 ? -3.031 20.001 9.194 1.00 94.25 494 ALA A CA 1
ATOM 3820 C C . ALA A 1 494 ? -3.407 20.623 7.838 1.00 94.25 494 ALA A C 1
ATOM 3822 O O . ALA A 1 494 ? -3.585 19.902 6.864 1.00 94.25 494 ALA A O 1
ATOM 3823 N N . TYR A 1 495 ? -3.564 21.947 7.757 1.00 92.62 495 TYR A N 1
ATOM 3824 C CA . TYR A 1 495 ? -4.171 22.613 6.593 1.00 92.62 495 TYR A CA 1
ATOM 3825 C C . TYR A 1 495 ? -3.289 23.793 6.126 1.00 92.62 495 TYR A C 1
ATOM 3827 O O . TYR A 1 495 ? -3.433 24.893 6.665 1.00 92.62 495 TYR A O 1
ATOM 3835 N N . PRO A 1 496 ? -2.376 23.602 5.150 1.00 94.94 496 PRO A N 1
ATOM 3836 C CA . PRO A 1 496 ? -2.056 22.339 4.486 1.00 94.94 496 PRO A CA 1
ATOM 3837 C C . PRO A 1 496 ? -1.207 21.396 5.353 1.00 94.94 496 PRO A C 1
ATOM 3839 O O . PRO A 1 496 ? -0.486 21.836 6.248 1.00 94.94 496 PRO A O 1
ATOM 3842 N N . THR A 1 497 ? -1.272 20.095 5.067 1.00 96.69 497 THR A N 1
ATOM 3843 C CA . THR A 1 497 ? -0.405 19.089 5.702 1.00 96.69 497 THR A CA 1
ATOM 3844 C C . THR A 1 497 ? 0.976 19.101 5.033 1.00 96.69 497 THR A C 1
ATOM 3846 O O . THR A 1 497 ? 1.032 18.986 3.804 1.00 96.69 497 THR A O 1
ATOM 3849 N N . PRO A 1 498 ? 2.083 19.238 5.793 1.00 97.69 498 PRO A N 1
ATOM 3850 C CA . PRO A 1 498 ? 3.434 19.027 5.268 1.00 97.69 498 PRO A CA 1
ATOM 3851 C C . PRO A 1 498 ? 3.584 17.615 4.695 1.00 97.69 498 PRO A C 1
ATOM 3853 O O . PRO A 1 498 ? 3.041 16.659 5.250 1.00 97.69 498 PRO A O 1
ATOM 3856 N N . TYR A 1 499 ? 4.317 17.452 3.593 1.00 98.00 499 TYR A N 1
ATOM 3857 C CA . TYR A 1 499 ? 4.399 16.149 2.929 1.00 98.00 499 TYR A CA 1
ATOM 3858 C C . TYR A 1 499 ? 4.997 15.088 3.858 1.00 98.00 499 TYR A C 1
ATOM 3860 O O . TYR A 1 499 ? 4.406 14.029 4.012 1.00 98.00 499 TYR A O 1
ATOM 3868 N N . GLU A 1 500 ? 6.077 15.411 4.566 1.00 96.44 500 GLU A N 1
ATOM 3869 C CA . GLU A 1 500 ? 6.755 14.566 5.558 1.00 96.44 500 GLU A CA 1
ATOM 3870 C C . GLU A 1 500 ? 5.853 14.049 6.689 1.00 96.44 500 GLU A C 1
ATOM 3872 O O . GLU A 1 500 ? 6.127 13.001 7.277 1.00 96.44 500 GLU A O 1
ATOM 3877 N N . ASP A 1 501 ? 4.755 14.751 6.967 1.00 97.38 501 ASP A N 1
ATOM 3878 C CA . ASP A 1 501 ? 3.810 14.376 8.009 1.00 97.38 501 ASP A CA 1
ATOM 3879 C C . ASP A 1 501 ? 2.709 13.440 7.498 1.00 97.38 501 ASP A C 1
ATOM 3881 O O . ASP A 1 501 ? 2.095 12.753 8.310 1.00 97.38 501 ASP A O 1
ATOM 3885 N N . CYS A 1 502 ? 2.477 13.349 6.179 1.00 97.56 502 CYS A N 1
ATOM 3886 C CA . CYS A 1 502 ? 1.383 12.567 5.583 1.00 97.56 502 CYS A CA 1
ATOM 3887 C C . CYS A 1 502 ? 1.410 11.085 5.985 1.00 97.56 502 CYS A C 1
ATOM 3889 O O . CYS A 1 502 ? 0.354 10.499 6.222 1.00 97.56 502 CYS A O 1
ATOM 3891 N N . ASN A 1 503 ? 2.601 10.488 6.090 1.00 96.31 503 ASN A N 1
ATOM 3892 C CA . ASN A 1 503 ? 2.834 9.145 6.628 1.00 96.31 503 ASN A CA 1
ATOM 3893 C C . ASN A 1 503 ? 1.981 8.030 5.974 1.00 96.31 503 ASN A C 1
ATOM 3895 O O . ASN A 1 503 ? 1.304 7.262 6.663 1.00 96.31 503 ASN A O 1
ATOM 3899 N N . LEU A 1 504 ? 1.975 7.957 4.638 1.00 95.94 504 LEU A N 1
ATOM 3900 C CA . LEU A 1 504 ? 1.126 7.053 3.847 1.00 95.94 504 LEU A CA 1
ATOM 3901 C C . LEU A 1 504 ? 1.312 5.563 4.161 1.00 95.94 504 LEU A C 1
ATOM 3903 O O . LEU A 1 504 ? 0.380 4.781 3.975 1.00 95.94 504 LEU A O 1
ATOM 3907 N N . MET A 1 505 ? 2.477 5.153 4.662 1.00 92.25 505 MET A N 1
ATOM 3908 C CA . MET A 1 505 ? 2.758 3.755 5.003 1.00 92.25 505 MET A CA 1
ATOM 3909 C C . MET A 1 505 ? 1.840 3.210 6.112 1.00 92.25 505 MET A C 1
ATOM 3911 O O . MET A 1 505 ? 1.693 1.995 6.238 1.00 92.25 505 MET A O 1
ATOM 3915 N N . VAL A 1 506 ? 1.142 4.074 6.859 1.00 93.06 506 VAL A N 1
ATOM 3916 C CA . VAL A 1 506 ? 0.058 3.680 7.780 1.00 93.06 506 VAL A CA 1
ATOM 3917 C C . VAL A 1 506 ? -1.069 2.925 7.068 1.00 93.06 506 VAL A C 1
ATOM 3919 O O . VAL A 1 506 ? -1.684 2.051 7.673 1.00 93.06 506 VAL A O 1
ATOM 3922 N N . LEU A 1 507 ? -1.326 3.195 5.783 1.00 92.25 507 LEU A N 1
ATOM 3923 C CA . LEU A 1 507 ? -2.329 2.459 5.004 1.00 92.25 507 LEU A CA 1
ATOM 3924 C C . LEU A 1 507 ? -2.022 0.958 4.951 1.00 92.25 507 LEU A C 1
ATOM 3926 O O . LEU A 1 507 ? -2.942 0.141 4.977 1.00 92.25 507 LEU A O 1
ATOM 3930 N N . GLN A 1 508 ? -0.738 0.591 4.952 1.00 82.56 508 GLN A N 1
ATOM 3931 C CA . GLN A 1 508 ? -0.322 -0.807 4.994 1.00 82.56 508 GLN A CA 1
ATOM 3932 C C . GLN A 1 508 ? -0.611 -1.432 6.357 1.00 82.56 508 GLN A C 1
ATOM 3934 O O . GLN A 1 508 ? -1.179 -2.515 6.448 1.00 82.56 508 GLN A O 1
ATOM 3939 N N . ASP A 1 509 ? -0.281 -0.734 7.442 1.00 84.06 509 ASP A N 1
ATOM 3940 C CA . ASP A 1 509 ? -0.647 -1.187 8.783 1.00 84.06 509 ASP A CA 1
ATOM 3941 C C . ASP A 1 509 ? -2.170 -1.328 8.934 1.00 84.06 509 ASP A C 1
ATOM 3943 O O . ASP A 1 509 ? -2.643 -2.307 9.508 1.00 84.06 509 ASP A O 1
ATOM 3947 N N . TYR A 1 510 ? -2.955 -0.410 8.367 1.00 89.56 510 TYR A N 1
ATOM 3948 C CA . TYR A 1 510 ? -4.415 -0.487 8.401 1.00 89.56 510 TYR A CA 1
ATOM 3949 C C . TYR A 1 510 ? -4.939 -1.693 7.620 1.00 89.56 510 TYR A C 1
ATOM 3951 O O . TYR A 1 510 ? -5.733 -2.453 8.171 1.00 89.56 510 TYR A O 1
ATOM 3959 N N . GLY A 1 511 ? -4.468 -1.907 6.387 1.00 82.56 511 GLY A N 1
ATOM 3960 C CA . GLY A 1 511 ? -4.880 -3.042 5.553 1.00 82.56 511 GLY A CA 1
ATOM 3961 C C . GLY A 1 511 ? -4.471 -4.414 6.110 1.00 82.56 511 GLY A C 1
ATOM 3962 O O . GLY A 1 511 ? -5.139 -5.408 5.827 1.00 82.56 511 GLY A O 1
ATOM 3963 N N . ASN A 1 512 ? -3.415 -4.471 6.929 1.00 75.56 512 ASN A N 1
ATOM 3964 C CA . ASN A 1 512 ? -3.010 -5.677 7.663 1.00 75.56 512 ASN A CA 1
ATOM 3965 C C . ASN A 1 512 ? -3.807 -5.857 8.970 1.00 75.56 512 ASN A C 1
ATOM 3967 O O . ASN A 1 512 ? -4.262 -6.952 9.305 1.00 75.56 512 ASN A O 1
ATOM 3971 N N . SER A 1 513 ? -3.989 -4.773 9.727 1.00 81.19 513 SER A N 1
ATOM 3972 C CA . SER A 1 513 ? -4.590 -4.819 11.063 1.00 81.19 513 SER A CA 1
ATOM 3973 C C . SER A 1 513 ? -6.098 -5.048 11.028 1.00 81.19 513 SER A C 1
ATOM 3975 O O . SER A 1 513 ? -6.629 -5.802 11.845 1.00 81.19 513 SER A O 1
ATOM 3977 N N . PHE A 1 514 ? -6.799 -4.406 10.095 1.00 86.00 514 PHE A N 1
ATOM 3978 C CA . PHE A 1 514 ? -8.251 -4.271 10.140 1.00 86.00 514 PHE A CA 1
ATOM 3979 C C . PHE A 1 514 ? -8.917 -4.981 8.965 1.00 86.00 514 PHE A C 1
ATOM 3981 O O . PHE A 1 514 ? -8.435 -4.934 7.839 1.00 86.00 514 PHE A O 1
ATOM 3988 N N . ASP A 1 515 ? -10.038 -5.652 9.227 1.00 86.19 515 ASP A N 1
ATOM 3989 C CA . ASP A 1 515 ? -10.835 -6.379 8.226 1.00 86.19 515 ASP A CA 1
ATOM 3990 C C . ASP A 1 515 ? -11.956 -5.525 7.619 1.00 86.19 515 ASP A C 1
ATOM 3992 O O . ASP A 1 515 ? -13.067 -5.993 7.370 1.00 86.19 515 ASP A O 1
ATOM 3996 N N . VAL A 1 516 ? -11.659 -4.247 7.396 1.00 90.19 516 VAL A N 1
ATOM 3997 C CA . VAL A 1 516 ? -12.606 -3.253 6.888 1.00 90.19 516 VAL A CA 1
ATOM 3998 C C . VAL A 1 516 ? -11.988 -2.446 5.758 1.00 90.19 516 VAL A C 1
ATOM 4000 O O . VAL A 1 516 ? -10.785 -2.505 5.508 1.00 90.19 516 VAL A O 1
ATOM 4003 N N . CYS A 1 517 ? -12.823 -1.679 5.062 1.00 91.69 517 CYS A N 1
ATOM 4004 C CA . CYS A 1 517 ? -12.345 -0.771 4.034 1.00 91.69 517 CYS A CA 1
ATOM 4005 C C . CYS A 1 517 ? -11.375 0.256 4.647 1.00 91.69 517 CYS A C 1
ATOM 4007 O O . CYS A 1 517 ? -11.600 0.772 5.745 1.00 91.69 517 CYS A O 1
ATOM 4009 N N . VAL A 1 518 ? -10.298 0.568 3.928 1.00 94.00 518 VAL A N 1
ATOM 4010 C CA . VAL A 1 518 ? -9.301 1.564 4.337 1.00 94.00 518 VAL A CA 1
ATOM 4011 C C . VAL A 1 518 ? -9.148 2.614 3.247 1.00 94.00 518 VAL A C 1
ATOM 4013 O O . VAL A 1 518 ? -9.250 2.312 2.057 1.00 94.00 518 VAL A O 1
ATOM 4016 N N . GLY A 1 519 ? -8.913 3.860 3.636 1.00 96.62 519 GLY A N 1
ATOM 4017 C CA . GLY A 1 519 ? -8.765 4.970 2.702 1.00 96.62 519 GLY A CA 1
ATOM 4018 C C . GLY A 1 519 ? -7.886 6.085 3.248 1.00 96.62 519 GLY A C 1
ATOM 4019 O O . GLY A 1 519 ? -7.300 5.966 4.324 1.00 96.62 519 GLY A O 1
ATOM 4020 N N . TYR A 1 520 ? -7.806 7.177 2.500 1.00 98.38 520 TYR A N 1
ATOM 4021 C CA . TYR A 1 520 ? -6.980 8.334 2.812 1.00 98.38 520 TYR A CA 1
ATOM 4022 C C . TYR A 1 520 ? -7.796 9.630 2.721 1.00 98.38 520 TYR A C 1
ATOM 4024 O O . TYR A 1 520 ? -8.554 9.836 1.775 1.00 98.38 520 TYR A O 1
ATOM 4032 N N . SER A 1 521 ? -7.646 10.499 3.719 1.00 98.19 521 SER A N 1
ATOM 4033 C CA . SER A 1 521 ? -8.222 11.848 3.767 1.00 98.19 521 SER A CA 1
ATOM 4034 C C . SER A 1 521 ? -7.068 12.842 3.850 1.00 98.19 521 SER A C 1
ATOM 4036 O O . SER A 1 521 ? -6.330 12.861 4.841 1.00 98.19 521 SER A O 1
ATOM 4038 N N . GLY A 1 522 ? -6.870 13.591 2.764 1.00 96.12 522 GLY A N 1
ATOM 4039 C CA . GLY A 1 522 ? -5.676 14.402 2.537 1.00 96.12 522 GLY A CA 1
ATOM 4040 C C . GLY A 1 522 ? -5.937 15.906 2.588 1.00 96.12 522 GLY A C 1
ATOM 4041 O O . GLY A 1 522 ? -6.887 16.416 1.990 1.00 96.12 522 GLY A O 1
ATOM 4042 N N . HIS A 1 523 ? -5.021 16.640 3.214 1.00 96.19 523 HIS A N 1
ATOM 4043 C CA . HIS A 1 523 ? -5.021 18.108 3.322 1.00 96.19 523 HIS A CA 1
ATOM 4044 C C . HIS A 1 523 ? -3.701 18.728 2.826 1.00 96.19 523 HIS A C 1
ATOM 4046 O O . HIS A 1 523 ? -3.430 19.910 3.008 1.00 96.19 523 HIS A O 1
ATOM 4052 N N . GLU A 1 524 ? -2.840 17.923 2.222 1.00 97.00 524 GLU A N 1
ATOM 4053 C CA . GLU A 1 524 ? -1.624 18.307 1.516 1.00 97.00 524 GLU A CA 1
ATOM 4054 C C . GLU A 1 524 ? -1.930 18.945 0.153 1.00 97.00 524 GLU A C 1
ATOM 4056 O O . GLU A 1 524 ? -3.034 18.827 -0.387 1.00 97.00 524 GLU A O 1
ATOM 4061 N N . LEU A 1 525 ? -0.947 19.632 -0.426 1.00 96.50 525 LEU A N 1
ATOM 4062 C CA . LEU A 1 525 ? -1.102 20.287 -1.725 1.00 96.50 525 LEU A CA 1
ATOM 4063 C C . LEU A 1 525 ? -0.967 19.290 -2.887 1.00 96.50 525 LEU A C 1
ATOM 4065 O O . LEU A 1 525 ? -0.124 18.396 -2.870 1.00 96.50 525 LEU A O 1
ATOM 4069 N N . GLY A 1 526 ? -1.750 19.506 -3.947 1.00 96.31 526 GLY A N 1
ATOM 4070 C CA . GLY A 1 526 ? -1.688 18.708 -5.174 1.00 96.31 526 GLY A CA 1
ATOM 4071 C C . GLY A 1 526 ? -2.342 17.326 -5.057 1.00 96.31 526 GLY A C 1
ATOM 4072 O O . GLY A 1 526 ? -3.106 17.050 -4.133 1.00 96.31 526 GLY A O 1
ATOM 4073 N N . THR A 1 527 ? -2.074 16.471 -6.047 1.00 97.88 527 THR A N 1
ATOM 4074 C CA . THR A 1 527 ? -2.764 15.182 -6.239 1.00 97.88 527 THR A CA 1
ATOM 4075 C C . THR A 1 527 ? -1.863 13.962 -6.026 1.00 97.88 527 THR A C 1
ATOM 4077 O O . THR A 1 527 ? -2.371 12.871 -5.778 1.00 97.88 527 THR A O 1
ATOM 4080 N N . ALA A 1 528 ? -0.537 14.131 -6.083 1.00 98.25 528 ALA A N 1
ATOM 4081 C CA . ALA A 1 528 ? 0.432 13.033 -6.098 1.00 98.25 528 ALA A CA 1
ATOM 4082 C C . ALA A 1 528 ? 0.321 12.092 -4.885 1.00 98.25 528 ALA A C 1
ATOM 4084 O O . ALA A 1 528 ? 0.359 10.873 -5.043 1.00 98.25 528 ALA A O 1
ATOM 4085 N N . VAL A 1 529 ? 0.129 12.646 -3.684 1.00 98.44 529 VAL A N 1
ATOM 4086 C CA . VAL A 1 529 ? -0.002 11.871 -2.437 1.00 98.44 529 VAL A CA 1
ATOM 4087 C C . VAL A 1 529 ? -1.272 11.016 -2.442 1.00 98.44 529 VAL A C 1
ATOM 4089 O O . VAL A 1 529 ? -1.225 9.847 -2.068 1.00 98.44 529 VAL A O 1
ATOM 4092 N N . ALA A 1 530 ? -2.390 11.547 -2.943 1.00 98.25 530 ALA A N 1
ATOM 4093 C CA . ALA A 1 530 ? -3.634 10.793 -3.074 1.00 98.25 530 ALA A CA 1
ATOM 4094 C C . ALA A 1 530 ? -3.531 9.672 -4.128 1.00 98.25 530 ALA A C 1
ATOM 4096 O O . ALA A 1 530 ? -4.011 8.566 -3.894 1.00 98.25 530 ALA A O 1
ATOM 4097 N N . VAL A 1 531 ? -2.846 9.916 -5.252 1.00 98.06 531 VAL A N 1
ATOM 4098 C CA . VAL A 1 531 ? -2.556 8.879 -6.264 1.00 98.06 531 VAL A CA 1
ATOM 4099 C C . VAL A 1 531 ? -1.680 7.766 -5.669 1.00 98.06 531 VAL A C 1
ATOM 4101 O O . VAL A 1 531 ? -1.978 6.583 -5.835 1.00 98.06 531 VAL A O 1
ATOM 4104 N N . ALA A 1 532 ? -0.644 8.128 -4.908 1.00 97.50 532 ALA A N 1
ATOM 4105 C CA . ALA A 1 532 ? 0.200 7.172 -4.192 1.00 97.50 532 ALA A CA 1
ATOM 4106 C C . ALA A 1 532 ? -0.578 6.372 -3.134 1.00 97.50 532 ALA A C 1
ATOM 4108 O O . ALA A 1 532 ? -0.367 5.169 -2.999 1.00 97.50 532 ALA A O 1
ATOM 4109 N N . ALA A 1 533 ? -1.511 7.006 -2.416 1.00 97.19 533 ALA A N 1
ATOM 4110 C CA . ALA A 1 533 ? -2.368 6.330 -1.446 1.00 97.19 533 ALA A CA 1
ATOM 4111 C C . ALA A 1 533 ? -3.204 5.212 -2.095 1.00 97.19 533 ALA A C 1
ATOM 4113 O O . ALA A 1 533 ? -3.331 4.134 -1.514 1.00 97.19 533 ALA A O 1
ATOM 4114 N N . VAL A 1 534 ? -3.724 5.424 -3.311 1.00 95.56 534 VAL A N 1
ATOM 4115 C CA . VAL A 1 534 ? -4.452 4.386 -4.068 1.00 95.56 534 VAL A CA 1
ATOM 4116 C C . VAL A 1 534 ? -3.532 3.235 -4.464 1.00 95.56 534 VAL A C 1
ATOM 4118 O O . VAL A 1 534 ? -3.896 2.077 -4.260 1.00 95.56 534 VAL A O 1
ATOM 4121 N N . ALA A 1 535 ? -2.317 3.526 -4.942 1.00 93.31 535 ALA A N 1
ATOM 4122 C CA . ALA A 1 535 ? -1.320 2.490 -5.230 1.00 93.31 535 ALA A CA 1
ATOM 4123 C C . ALA A 1 535 ? -0.964 1.658 -3.983 1.00 93.31 535 ALA A C 1
ATOM 4125 O O . ALA A 1 535 ? -0.685 0.469 -4.090 1.00 93.31 535 ALA A O 1
ATOM 4126 N N . LEU A 1 536 ? -1.020 2.266 -2.795 1.00 91.00 536 LEU A N 1
ATOM 4127 C CA . LEU A 1 536 ? -0.814 1.611 -1.499 1.00 91.00 536 LEU A CA 1
ATOM 4128 C C . LEU A 1 536 ? -2.062 0.900 -0.950 1.00 91.00 536 LEU A C 1
ATOM 4130 O O . LEU A 1 536 ? -2.001 0.318 0.134 1.00 91.00 536 LEU A O 1
ATOM 4134 N N . GLY A 1 537 ? -3.179 0.924 -1.681 1.00 89.25 537 GLY A N 1
ATOM 4135 C CA . GLY A 1 537 ? -4.383 0.171 -1.348 1.00 89.25 537 GLY A CA 1
ATOM 4136 C C . GLY A 1 537 ? -5.560 0.976 -0.801 1.00 89.25 537 GLY A C 1
ATOM 4137 O O . GLY A 1 537 ? -6.549 0.362 -0.400 1.00 89.25 537 GLY A O 1
ATOM 4138 N N . ALA A 1 538 ? -5.499 2.311 -0.780 1.00 94.00 538 ALA A N 1
ATOM 4139 C CA . ALA A 1 538 ? -6.638 3.136 -0.379 1.00 94.00 538 ALA A CA 1
ATOM 4140 C C . ALA A 1 538 ? -7.835 2.936 -1.326 1.00 94.00 538 ALA A C 1
ATOM 4142 O O . ALA A 1 538 ? -7.732 3.114 -2.540 1.00 94.00 538 ALA A O 1
ATOM 4143 N N . LYS A 1 539 ? -8.995 2.608 -0.753 1.00 94.31 539 LYS A N 1
ATOM 4144 C CA . LYS A 1 539 ? -10.271 2.400 -1.462 1.00 94.31 539 LYS A CA 1
ATOM 4145 C C . LYS A 1 539 ? -11.218 3.593 -1.384 1.00 94.31 539 LYS A C 1
ATOM 4147 O O . LYS A 1 539 ? -12.241 3.608 -2.063 1.00 94.31 539 LYS A O 1
ATOM 4152 N N . VAL A 1 540 ? -10.869 4.582 -0.570 1.00 97.88 540 VAL A N 1
ATOM 4153 C CA . VAL A 1 540 ? -11.551 5.872 -0.476 1.00 97.88 540 VAL A CA 1
ATOM 4154 C C . VAL A 1 540 ? -10.493 6.964 -0.484 1.00 97.88 540 VAL A C 1
ATOM 4156 O O . VAL A 1 540 ? -9.520 6.866 0.267 1.00 97.88 540 VAL A O 1
ATOM 4159 N N . ILE A 1 541 ? -10.700 8.000 -1.290 1.00 98.50 541 ILE A N 1
ATOM 4160 C CA . ILE A 1 541 ? -9.911 9.233 -1.271 1.00 98.50 541 ILE A CA 1
ATOM 4161 C C . ILE A 1 541 ? -10.843 10.390 -0.954 1.00 98.50 541 ILE A C 1
ATOM 4163 O O . ILE A 1 541 ? -11.823 10.607 -1.656 1.00 98.50 541 ILE A O 1
ATOM 4167 N N . GLU A 1 542 ? -10.519 11.163 0.075 1.00 98.62 542 GLU A N 1
ATOM 4168 C CA . GLU A 1 542 ? -11.183 12.432 0.364 1.00 98.62 542 GLU A CA 1
ATOM 4169 C C . GLU A 1 542 ? -10.197 13.592 0.189 1.00 98.62 542 GLU A C 1
ATOM 4171 O O . GLU A 1 542 ? -9.121 13.599 0.793 1.00 98.62 542 GLU A O 1
ATOM 4176 N N . LYS A 1 543 ? -10.578 14.580 -0.630 1.00 98.12 543 LYS A N 1
ATOM 4177 C CA . LYS A 1 543 ? -9.833 15.831 -0.837 1.00 98.12 543 LYS A CA 1
ATOM 4178 C C . LYS A 1 543 ? -10.786 17.018 -0.838 1.00 98.12 543 LYS A C 1
ATOM 4180 O O . LYS A 1 543 ? -11.878 16.941 -1.399 1.00 98.12 543 LYS A O 1
ATOM 4185 N N . HIS A 1 544 ? -10.346 18.133 -0.258 1.00 98.06 544 HIS A N 1
ATOM 4186 C CA . HIS A 1 544 ? -11.092 19.385 -0.340 1.00 98.06 544 HIS A CA 1
ATOM 4187 C C . HIS A 1 544 ? -11.154 19.918 -1.774 1.00 98.06 544 HIS A C 1
ATOM 4189 O O . HIS A 1 544 ? -10.179 19.797 -2.514 1.00 98.06 544 HIS A O 1
ATOM 4195 N N . ILE A 1 545 ? -12.273 20.543 -2.149 1.00 98.31 545 ILE A N 1
ATOM 4196 C CA . ILE A 1 545 ? -12.474 21.198 -3.451 1.00 98.31 545 ILE A CA 1
ATOM 4197 C C . ILE A 1 545 ? -12.800 22.683 -3.275 1.00 98.31 545 ILE A C 1
ATOM 4199 O O . ILE A 1 545 ? -13.577 23.069 -2.402 1.00 98.31 545 ILE A O 1
ATOM 4203 N N . THR A 1 546 ? -12.231 23.524 -4.134 1.00 98.00 546 THR A N 1
ATOM 4204 C CA . THR A 1 546 ? -12.532 24.953 -4.236 1.00 98.00 546 THR A CA 1
ATOM 4205 C C . THR A 1 546 ? -12.783 25.361 -5.687 1.00 98.00 546 THR A C 1
ATOM 4207 O O . THR A 1 546 ? -12.291 24.720 -6.610 1.00 98.00 546 THR A O 1
ATOM 4210 N N . LEU A 1 547 ? -13.516 26.458 -5.898 1.00 97.69 547 LEU A N 1
ATOM 4211 C CA . LEU A 1 547 ? -13.580 27.120 -7.207 1.00 97.69 547 LEU A CA 1
ATOM 4212 C C . LEU A 1 547 ? -12.305 27.934 -7.475 1.00 97.69 547 LEU A C 1
ATOM 4214 O O . LEU A 1 547 ? -11.839 27.993 -8.607 1.00 97.69 547 LEU A O 1
ATOM 4218 N N . ASP A 1 548 ? -11.738 28.534 -6.426 1.00 95.38 548 ASP A N 1
ATOM 4219 C CA . ASP A 1 548 ? -10.541 29.375 -6.480 1.00 95.38 548 ASP A CA 1
ATOM 4220 C C . ASP A 1 548 ? -9.795 29.302 -5.131 1.00 95.38 548 ASP A C 1
ATOM 4222 O O . ASP A 1 548 ? -10.403 29.346 -4.058 1.00 95.38 548 ASP A O 1
ATOM 4226 N N . LYS A 1 549 ? -8.468 29.147 -5.164 1.00 95.19 549 LYS A N 1
ATOM 4227 C CA . LYS A 1 549 ? -7.613 29.033 -3.967 1.00 95.19 549 LYS A CA 1
ATOM 4228 C C . LYS A 1 549 ? -7.412 30.365 -3.229 1.00 95.19 549 LYS A C 1
ATOM 4230 O O . LYS A 1 549 ? -6.939 30.363 -2.094 1.00 95.19 549 LYS A O 1
ATOM 4235 N N . THR A 1 550 ? -7.751 31.492 -3.855 1.00 93.75 550 THR A N 1
ATOM 4236 C CA . THR A 1 550 ? -7.618 32.852 -3.303 1.00 93.75 550 THR A CA 1
ATOM 4237 C C . THR A 1 550 ? -8.845 33.313 -2.514 1.00 93.75 550 THR A C 1
ATOM 4239 O O . THR A 1 550 ? -8.793 34.332 -1.822 1.00 93.75 550 THR A O 1
ATOM 4242 N N . MET A 1 551 ? -9.942 32.557 -2.585 1.00 94.12 551 MET A N 1
ATOM 4243 C CA . MET A 1 551 ? -11.182 32.845 -1.872 1.00 94.12 551 MET A CA 1
ATOM 4244 C C . MET A 1 551 ? -10.995 32.847 -0.345 1.00 94.12 551 MET A C 1
ATOM 4246 O O . MET A 1 551 ? -10.161 32.136 0.217 1.00 94.12 551 MET A O 1
ATOM 4250 N N . LYS A 1 552 ? -11.797 33.669 0.342 1.00 93.25 552 LYS A N 1
ATOM 4251 C CA . LYS A 1 552 ? -11.757 33.830 1.802 1.00 93.25 552 LYS A CA 1
ATOM 4252 C C . LYS A 1 552 ? -12.125 32.532 2.524 1.00 93.25 552 LYS A C 1
ATOM 4254 O O . LYS A 1 552 ? -13.208 31.998 2.325 1.00 93.25 552 LYS A O 1
ATOM 4259 N N . GLY A 1 553 ? -11.267 32.083 3.436 1.00 90.06 553 GLY A N 1
ATOM 4260 C CA . GLY A 1 553 ? -11.486 30.875 4.233 1.00 90.06 553 GLY A CA 1
ATOM 4261 C C . GLY A 1 553 ? -10.196 30.090 4.433 1.00 90.06 553 GLY A C 1
ATOM 4262 O O . GLY A 1 553 ? -9.227 30.264 3.698 1.00 90.06 553 GLY A O 1
ATOM 4263 N N . THR A 1 554 ? -10.155 29.248 5.463 1.00 86.62 554 THR A N 1
ATOM 4264 C CA . THR A 1 554 ? -8.942 28.487 5.805 1.00 86.62 554 THR A CA 1
ATOM 4265 C C . THR A 1 554 ? -8.697 27.297 4.887 1.00 86.62 554 THR A C 1
ATOM 4267 O O . THR A 1 554 ? -7.550 26.904 4.706 1.00 86.62 554 THR A O 1
ATOM 4270 N N . ASP A 1 555 ? -9.752 26.752 4.289 1.00 90.56 555 ASP A N 1
ATOM 4271 C CA . ASP A 1 555 ? -9.686 25.458 3.611 1.00 90.56 555 ASP A CA 1
ATOM 4272 C C . ASP A 1 555 ? -9.291 25.617 2.128 1.00 90.56 555 ASP A C 1
ATOM 4274 O O . ASP A 1 555 ? -8.648 24.732 1.557 1.00 90.56 555 ASP A O 1
ATOM 4278 N N . HIS A 1 556 ? -9.579 26.773 1.514 1.00 94.25 556 HIS A N 1
ATOM 4279 C CA . HIS A 1 556 ? -9.361 27.032 0.084 1.00 94.25 556 HIS A CA 1
ATOM 4280 C C . HIS A 1 556 ? -7.919 26.778 -0.377 1.00 94.25 556 HIS A C 1
ATOM 4282 O O . HIS A 1 556 ? -7.718 26.229 -1.457 1.00 94.25 556 HIS A O 1
ATOM 4288 N N . GLN A 1 557 ? -6.912 27.122 0.433 1.00 90.81 557 GLN A N 1
ATOM 4289 C CA . GLN A 1 557 ? -5.502 27.016 0.030 1.00 90.81 557 GLN A CA 1
ATOM 4290 C C . GLN A 1 557 ? -5.042 25.572 -0.206 1.00 90.81 557 GLN A C 1
ATOM 4292 O O . GLN A 1 557 ? -4.244 25.327 -1.108 1.00 90.81 557 GLN A O 1
ATOM 4297 N N . CYS A 1 558 ? -5.546 24.623 0.588 1.00 91.94 558 CYS A N 1
ATOM 4298 C CA . CYS A 1 558 ? -5.213 23.201 0.461 1.00 91.94 558 CYS A CA 1
ATOM 4299 C C . CYS A 1 558 ? -6.152 22.427 -0.479 1.00 91.94 558 CYS A C 1
ATOM 4301 O O . CYS A 1 558 ? -5.916 21.257 -0.775 1.00 91.94 558 CYS A O 1
ATOM 4303 N N . SER A 1 559 ? -7.217 23.080 -0.946 1.00 97.44 559 SER A N 1
ATOM 4304 C CA . SER A 1 559 ? -8.258 22.471 -1.769 1.00 97.44 559 SER A CA 1
ATOM 4305 C C . SER A 1 559 ? -7.836 22.344 -3.229 1.00 97.44 559 SER A C 1
ATOM 4307 O O . SER A 1 559 ? -7.109 23.188 -3.746 1.00 97.44 559 SER A O 1
ATOM 4309 N N . LEU A 1 560 ? -8.347 21.331 -3.918 1.00 98.44 560 LEU A N 1
ATOM 4310 C CA . LEU A 1 560 ? -8.178 21.152 -5.355 1.00 98.44 560 LEU A CA 1
ATOM 4311 C C . LEU A 1 560 ? -9.124 22.072 -6.130 1.00 98.44 560 LEU A C 1
ATOM 4313 O O . LEU A 1 560 ? -10.288 22.231 -5.757 1.00 98.44 560 LEU A O 1
ATOM 4317 N N . THR A 1 561 ? -8.644 22.656 -7.224 1.00 98.44 561 THR A N 1
ATOM 4318 C CA . THR A 1 561 ? -9.523 23.268 -8.234 1.00 98.44 561 THR A CA 1
ATOM 4319 C C . THR A 1 561 ? -10.286 22.184 -9.016 1.00 98.44 561 THR A C 1
ATOM 4321 O O . THR A 1 561 ? -9.924 21.005 -8.933 1.00 98.44 561 THR A O 1
ATOM 4324 N N . PRO A 1 562 ? -11.315 22.527 -9.816 1.00 98.50 562 PRO A N 1
ATOM 4325 C CA . PRO A 1 562 ? -12.030 21.533 -10.622 1.00 98.50 562 PRO A CA 1
ATOM 4326 C C . PRO A 1 562 ? -11.116 20.764 -11.591 1.00 98.50 562 PRO A C 1
ATOM 4328 O O . PRO A 1 562 ? -11.258 19.546 -11.734 1.00 98.50 562 PRO A O 1
ATOM 4331 N N . ASP A 1 563 ? -10.131 21.439 -12.193 1.00 98.38 563 ASP A N 1
ATOM 4332 C CA . ASP A 1 563 ? -9.145 20.807 -13.078 1.00 98.38 563 ASP A CA 1
ATOM 4333 C C . ASP A 1 563 ? -8.210 19.864 -12.314 1.00 98.38 563 ASP A C 1
ATOM 4335 O O . ASP A 1 563 ? -7.939 18.753 -12.770 1.00 98.38 563 ASP A O 1
ATOM 4339 N N . GLU A 1 564 ? -7.757 20.260 -11.121 1.00 98.38 564 GLU A N 1
ATOM 4340 C CA . GLU A 1 564 ? -6.932 19.403 -10.265 1.00 98.38 564 GLU A CA 1
ATOM 4341 C C . GLU A 1 564 ? -7.713 18.181 -9.758 1.00 98.38 564 GLU A C 1
ATOM 4343 O O . GLU A 1 564 ? -7.162 17.083 -9.701 1.00 98.38 564 GLU A O 1
ATOM 4348 N N . LEU A 1 565 ? -9.004 18.327 -9.439 1.00 98.69 565 LEU A N 1
ATOM 4349 C CA . LEU A 1 565 ? -9.860 17.199 -9.066 1.00 98.69 565 LEU A CA 1
ATOM 4350 C C . LEU A 1 565 ? -10.094 16.256 -10.251 1.00 98.69 565 LEU A C 1
ATOM 4352 O O . LEU A 1 565 ? -10.005 15.041 -10.093 1.00 98.69 565 LEU A O 1
ATOM 4356 N N . LYS A 1 566 ? -10.332 16.795 -11.452 1.00 98.69 566 LYS A N 1
ATOM 4357 C CA . LYS A 1 566 ? -10.467 15.993 -12.676 1.00 98.69 566 LYS A CA 1
ATOM 4358 C C . LYS A 1 566 ? -9.180 15.226 -12.976 1.00 98.69 566 LYS A C 1
ATOM 4360 O O . LYS A 1 566 ? -9.217 14.056 -13.354 1.00 98.69 566 LYS A O 1
ATOM 4365 N N . GLN A 1 567 ? -8.041 15.879 -12.761 1.00 98.31 567 GLN A N 1
ATOM 4366 C CA . GLN A 1 567 ? -6.724 15.271 -12.863 1.00 98.31 567 GLN A CA 1
ATOM 4367 C C . GLN A 1 567 ? -6.546 14.148 -11.826 1.00 98.31 567 GLN A C 1
ATOM 4369 O O . GLN A 1 567 ? -6.095 13.064 -12.194 1.00 98.31 567 GLN A O 1
ATOM 4374 N N . LEU A 1 568 ? -6.948 14.355 -10.569 1.00 98.56 568 LEU A N 1
ATOM 4375 C CA . LEU A 1 568 ? -6.922 13.314 -9.539 1.00 98.56 568 LEU A CA 1
ATOM 4376 C C . LEU A 1 568 ? -7.775 12.102 -9.932 1.00 98.56 568 LEU A C 1
ATOM 4378 O O . LEU A 1 568 ? -7.270 10.985 -9.913 1.00 98.56 568 LEU A O 1
ATOM 4382 N N . VAL A 1 569 ? -9.038 12.313 -10.315 1.00 98.62 569 VAL A N 1
ATOM 4383 C CA . VAL A 1 569 ? -9.955 11.227 -10.703 1.00 98.62 569 VAL A CA 1
ATOM 4384 C C . VAL A 1 569 ? -9.371 10.422 -11.863 1.00 98.62 569 VAL A C 1
ATOM 4386 O O . VAL A 1 569 ? -9.324 9.196 -11.793 1.00 98.62 569 VAL A O 1
ATOM 4389 N N . ARG A 1 570 ? -8.853 11.091 -12.901 1.00 98.31 570 ARG A N 1
ATOM 4390 C CA . ARG A 1 570 ? -8.200 10.421 -14.034 1.00 98.31 570 ARG A CA 1
ATOM 4391 C C . ARG A 1 570 ? -7.019 9.560 -13.583 1.00 98.31 570 ARG A C 1
ATOM 4393 O O . ARG A 1 570 ? -6.944 8.393 -13.954 1.00 98.31 570 ARG A O 1
ATOM 4400 N N . ASP A 1 571 ? -6.100 10.128 -12.807 1.00 98.44 571 ASP A N 1
ATOM 4401 C CA . ASP A 1 571 ? -4.867 9.437 -12.420 1.00 98.44 571 ASP A CA 1
ATOM 4402 C C . ASP A 1 571 ? -5.129 8.283 -11.445 1.00 98.44 571 ASP A C 1
ATOM 4404 O O . ASP A 1 571 ? -4.463 7.255 -11.540 1.00 98.44 571 ASP A O 1
ATOM 4408 N N . VAL A 1 572 ? -6.138 8.404 -10.572 1.00 97.12 572 VAL A N 1
ATOM 4409 C CA . VAL A 1 572 ? -6.623 7.296 -9.735 1.00 97.12 572 VAL A CA 1
ATOM 4410 C C . VAL A 1 572 ? -7.059 6.125 -10.613 1.00 97.12 572 VAL A C 1
ATOM 4412 O O . VAL A 1 572 ? -6.556 5.021 -10.430 1.00 97.12 572 VAL A O 1
ATOM 4415 N N . ARG A 1 573 ? -7.915 6.358 -11.618 1.00 96.56 573 ARG A N 1
ATOM 4416 C CA . ARG A 1 573 ? -8.389 5.287 -12.514 1.00 96.56 573 ARG A CA 1
ATOM 4417 C C . ARG A 1 573 ? -7.251 4.654 -13.321 1.00 96.56 573 ARG A C 1
ATOM 4419 O O . ARG A 1 573 ? -7.249 3.441 -13.510 1.00 96.56 573 ARG A O 1
ATOM 4426 N N . ILE A 1 574 ? -6.273 5.454 -13.757 1.00 97.19 574 ILE A N 1
ATOM 4427 C CA . ILE A 1 574 ? -5.071 4.955 -14.445 1.00 97.19 574 ILE A CA 1
ATOM 4428 C C . ILE A 1 574 ? -4.271 4.022 -13.531 1.00 97.19 574 ILE A C 1
ATOM 4430 O O . ILE A 1 574 ? -3.934 2.913 -13.937 1.00 97.19 574 ILE A O 1
ATOM 4434 N N . VAL A 1 575 ? -3.986 4.442 -12.294 1.00 95.44 575 VAL A N 1
ATOM 4435 C CA . VAL A 1 575 ? -3.237 3.609 -11.342 1.00 95.44 575 VAL A CA 1
ATOM 4436 C C . VAL A 1 575 ? -3.983 2.318 -11.036 1.00 95.44 575 VAL A C 1
ATOM 4438 O O . VAL A 1 575 ? -3.360 1.262 -11.041 1.00 95.44 575 VAL A O 1
ATOM 4441 N N . GLU A 1 576 ? -5.299 2.374 -10.823 1.00 92.38 576 GLU A N 1
ATOM 4442 C CA . GLU A 1 576 ? -6.113 1.180 -10.573 1.00 92.38 576 GLU A CA 1
ATOM 4443 C C . GLU A 1 576 ? -6.012 0.156 -11.703 1.00 92.38 576 GLU A C 1
ATOM 4445 O O . GLU A 1 576 ? -5.788 -1.025 -11.433 1.00 92.38 576 GLU A O 1
ATOM 4450 N N . ALA A 1 577 ? -6.113 0.607 -12.958 1.00 92.44 577 ALA A N 1
ATOM 4451 C CA . ALA A 1 577 ? -5.931 -0.258 -14.119 1.00 92.44 577 ALA A CA 1
ATOM 4452 C C . ALA A 1 577 ? -4.521 -0.873 -14.147 1.00 92.44 577 ALA A C 1
ATOM 4454 O O . ALA A 1 577 ? -4.363 -2.056 -14.433 1.00 92.44 577 ALA A O 1
ATOM 4455 N N . SER A 1 578 ? -3.499 -0.101 -13.775 1.00 93.62 578 SER A N 1
ATOM 4456 C CA . SER A 1 578 ? -2.099 -0.522 -13.841 1.00 93.62 578 SER A CA 1
ATOM 4457 C C . SER A 1 578 ? -1.609 -1.433 -12.729 1.00 93.62 578 SER A C 1
ATOM 4459 O O . SER A 1 578 ? -0.490 -1.932 -12.832 1.00 93.62 578 SER A O 1
ATOM 4461 N N . LEU A 1 579 ? -2.395 -1.704 -11.686 1.00 87.25 579 LEU A N 1
ATOM 4462 C CA . LEU A 1 579 ? -1.969 -2.610 -10.613 1.00 87.25 579 LEU A CA 1
ATOM 4463 C C . LEU A 1 579 ? -1.918 -4.086 -11.058 1.00 87.25 579 LEU A C 1
ATOM 4465 O O . LEU A 1 579 ? -1.076 -4.822 -10.545 1.00 87.25 579 LEU A O 1
ATOM 4469 N N . GLY A 1 580 ? -2.731 -4.489 -12.047 1.00 72.88 580 GLY A N 1
ATOM 4470 C CA . GLY A 1 580 ? -2.808 -5.859 -12.577 1.00 72.88 580 GLY A CA 1
ATOM 4471 C C . GLY A 1 580 ? -3.710 -6.815 -11.775 1.00 72.88 580 GLY A C 1
ATOM 4472 O O . GLY A 1 580 ? -4.092 -6.551 -10.633 1.00 72.88 580 GLY A O 1
ATOM 4473 N N . SER A 1 581 ? -4.080 -7.953 -12.378 1.00 53.75 581 SER A N 1
ATOM 4474 C CA . SER A 1 581 ? -4.965 -8.959 -11.771 1.00 53.75 581 SER A CA 1
ATOM 4475 C C . SER A 1 581 ? -4.219 -9.883 -10.796 1.00 53.75 581 SER A C 1
ATOM 4477 O O . SER A 1 581 ? -3.622 -10.880 -11.193 1.00 53.75 581 SER A O 1
ATOM 4479 N N . SER A 1 582 ? -4.292 -9.552 -9.504 1.00 42.31 582 SER A N 1
ATOM 4480 C CA . SER A 1 582 ? -4.220 -10.474 -8.357 1.00 42.31 582 SER A CA 1
ATOM 4481 C C . SER A 1 582 ? -3.092 -11.525 -8.352 1.00 42.31 582 SER A C 1
ATOM 4483 O O . SER A 1 582 ? -3.341 -12.726 -8.316 1.00 42.31 582 SER A O 1
ATOM 4485 N N . ILE A 1 583 ? -1.852 -11.070 -8.167 1.00 37.53 583 ILE A N 1
ATOM 4486 C CA . ILE A 1 583 ? -1.197 -11.425 -6.901 1.00 37.53 583 ILE A CA 1
ATOM 4487 C C . ILE A 1 583 ? -1.754 -10.387 -5.937 1.00 37.53 583 ILE A C 1
ATOM 4489 O O . ILE A 1 583 ? -1.585 -9.194 -6.186 1.00 37.53 583 ILE A O 1
ATOM 4493 N N . GLN A 1 584 ? -2.532 -10.818 -4.938 1.00 43.00 584 GLN A N 1
ATOM 4494 C CA . GLN A 1 584 ? -3.041 -9.931 -3.886 1.00 43.00 584 GLN A CA 1
ATOM 4495 C C . GLN A 1 584 ? -1.932 -8.943 -3.527 1.00 43.00 584 GLN A C 1
ATOM 4497 O O . GLN A 1 584 ? -0.793 -9.391 -3.390 1.00 43.00 584 GLN A O 1
ATOM 4502 N N . MET A 1 585 ? -2.228 -7.640 -3.435 1.00 41.47 585 MET A N 1
ATOM 4503 C CA . MET A 1 585 ? -1.262 -6.669 -2.920 1.00 41.47 585 MET A CA 1
ATOM 4504 C C . MET A 1 585 ? -0.864 -7.137 -1.523 1.00 41.47 585 MET A C 1
ATOM 4506 O O . MET A 1 585 ? -1.511 -6.831 -0.525 1.00 41.47 585 MET A O 1
ATOM 4510 N N . VAL A 1 586 ? 0.173 -7.962 -1.456 1.00 41.81 586 VAL A N 1
ATOM 4511 C CA . VAL A 1 586 ? 0.786 -8.367 -0.216 1.00 41.81 586 VAL A CA 1
ATOM 4512 C C . VAL A 1 586 ? 1.582 -7.140 0.136 1.00 41.81 586 VAL A C 1
ATOM 4514 O O . VAL A 1 586 ? 2.672 -6.924 -0.406 1.00 41.81 586 VAL A O 1
ATOM 4517 N N . LEU A 1 587 ? 0.955 -6.334 0.989 1.00 44.12 587 LEU A N 1
ATOM 4518 C CA . LEU A 1 587 ? 1.520 -5.157 1.615 1.00 44.12 587 LEU A CA 1
ATOM 4519 C C . LEU A 1 587 ? 2.993 -5.451 1.914 1.00 44.12 587 LEU A C 1
ATOM 4521 O O . LEU A 1 587 ? 3.290 -6.512 2.477 1.00 44.12 587 LEU A O 1
ATOM 4525 N N . PRO A 1 588 ? 3.917 -4.622 1.401 1.00 44.72 588 PRO A N 1
ATOM 4526 C CA . PRO A 1 588 ? 5.310 -4.999 1.292 1.00 44.72 588 PRO A CA 1
ATOM 4527 C C . PRO A 1 588 ? 5.828 -5.412 2.666 1.00 44.72 588 PRO A C 1
ATOM 4529 O O . PRO A 1 588 ? 5.851 -4.626 3.611 1.00 44.72 588 PRO A O 1
ATOM 4532 N N . SER A 1 589 ? 6.255 -6.674 2.770 1.00 43.22 589 SER A N 1
ATOM 4533 C CA . SER A 1 589 ? 7.174 -7.103 3.822 1.00 43.22 589 SER A CA 1
ATOM 4534 C C . SER A 1 589 ? 8.356 -6.125 3.851 1.00 43.22 589 SER A C 1
ATOM 4536 O O . SER A 1 589 ? 8.643 -5.540 2.802 1.00 43.22 589 SER A O 1
ATOM 4538 N N . PRO A 1 590 ? 9.055 -5.939 4.989 1.00 49.62 590 PRO A N 1
ATOM 4539 C CA . PRO A 1 590 ? 10.164 -4.994 5.083 1.00 49.62 590 PRO A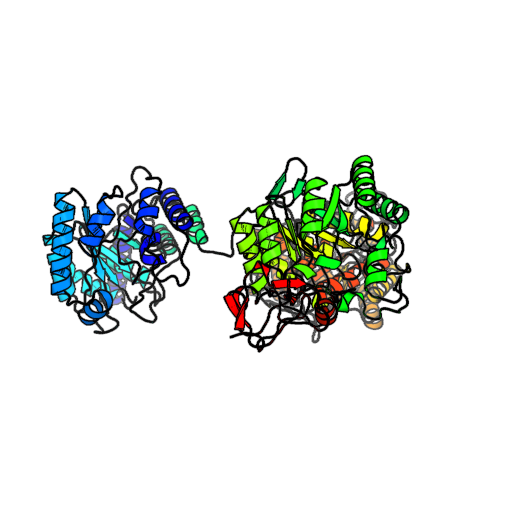 CA 1
ATOM 4540 C C . PRO A 1 590 ? 11.081 -5.142 3.868 1.00 49.62 590 PRO A C 1
ATOM 4542 O O . PRO A 1 590 ? 11.693 -6.196 3.675 1.00 49.62 590 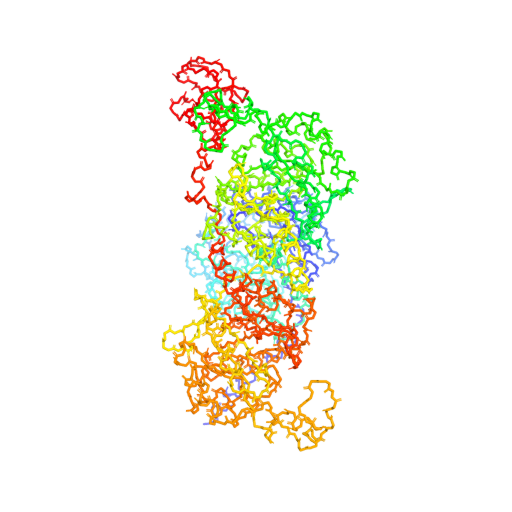PRO A O 1
ATOM 4545 N N . VAL A 1 591 ? 11.086 -4.131 2.994 1.00 55.25 591 VAL A N 1
ATOM 4546 C CA . VAL A 1 591 ? 11.841 -4.194 1.743 1.00 55.25 591 VAL A CA 1
ATOM 4547 C C . VAL A 1 591 ? 13.303 -4.332 2.136 1.00 55.25 591 VAL A C 1
ATOM 4549 O O . VAL A 1 591 ? 13.804 -3.548 2.947 1.00 55.25 591 VAL A O 1
ATOM 4552 N N . LYS A 1 592 ? 13.986 -5.351 1.604 1.00 63.41 592 LYS A N 1
ATOM 4553 C CA . LYS A 1 592 ? 15.415 -5.524 1.861 1.00 63.41 592 LYS A CA 1
ATOM 4554 C C . LYS A 1 592 ? 16.128 -4.234 1.464 1.00 63.41 592 LYS A C 1
ATOM 4556 O O . LYS A 1 592 ? 15.978 -3.754 0.341 1.00 63.41 592 LYS A O 1
ATOM 4561 N N . MET A 1 593 ? 16.893 -3.671 2.393 1.00 75.12 593 MET A N 1
ATOM 4562 C CA . MET A 1 593 ? 17.613 -2.410 2.202 1.00 75.12 593 MET A CA 1
ATOM 4563 C C . MET A 1 593 ? 18.882 -2.646 1.374 1.00 75.12 593 MET A C 1
ATOM 4565 O O . MET A 1 593 ? 19.998 -2.504 1.865 1.00 75.12 593 MET A O 1
ATOM 4569 N N . VAL A 1 594 ? 18.703 -3.073 0.123 1.00 87.31 594 VAL A N 1
ATOM 4570 C CA . VAL A 1 594 ? 19.796 -3.350 -0.813 1.00 87.31 594 VAL A CA 1
ATOM 4571 C C . VAL A 1 594 ? 20.152 -2.080 -1.568 1.00 87.31 594 VAL A C 1
ATOM 4573 O O . VAL A 1 594 ? 19.266 -1.335 -1.988 1.00 87.31 594 VAL A O 1
ATOM 4576 N N . GLU A 1 595 ? 21.448 -1.852 -1.768 1.00 93.38 595 GLU A N 1
ATOM 4577 C CA . GLU A 1 595 ? 21.976 -0.693 -2.480 1.00 93.38 595 GLU A CA 1
ATOM 4578 C C . GLU A 1 595 ? 22.988 -1.108 -3.553 1.00 93.38 595 GLU A C 1
ATOM 4580 O O . GLU A 1 595 ? 23.776 -2.039 -3.376 1.00 93.38 595 GLU A O 1
ATOM 4585 N N . VAL A 1 596 ? 23.001 -0.365 -4.656 1.00 94.19 596 VAL A N 1
ATOM 4586 C CA . VAL A 1 596 ? 23.994 -0.453 -5.730 1.00 94.19 596 VAL A CA 1
ATOM 4587 C C . VAL A 1 596 ? 24.652 0.905 -5.902 1.00 94.19 596 VAL A C 1
ATOM 4589 O O . VAL A 1 596 ? 24.001 1.947 -5.827 1.00 94.19 596 VAL A O 1
ATOM 4592 N N . LYS A 1 597 ? 25.961 0.895 -6.136 1.00 95.25 597 LYS A N 1
ATOM 4593 C CA . LYS A 1 597 ? 26.766 2.090 -6.343 1.00 95.25 597 LYS A CA 1
ATOM 4594 C C . LYS A 1 597 ? 26.794 2.408 -7.840 1.00 95.25 597 LYS A C 1
ATOM 4596 O O . LYS A 1 597 ? 27.273 1.604 -8.633 1.00 95.25 597 LYS A O 1
ATOM 4601 N N . ILE A 1 598 ? 26.261 3.566 -8.223 1.00 93.50 598 ILE A N 1
ATOM 4602 C CA . ILE A 1 598 ? 26.260 4.050 -9.613 1.00 93.50 598 ILE A CA 1
ATOM 4603 C C . ILE A 1 598 ? 27.504 4.899 -9.890 1.00 93.50 598 ILE A C 1
ATOM 4605 O O . ILE A 1 598 ? 28.127 4.768 -10.936 1.00 93.50 598 ILE A O 1
ATOM 4609 N N . THR A 1 599 ? 27.899 5.746 -8.942 1.00 90.69 599 THR A N 1
ATOM 4610 C CA . THR A 1 599 ? 29.178 6.476 -8.952 1.00 90.69 599 THR A CA 1
ATOM 4611 C C . THR A 1 599 ? 29.794 6.443 -7.558 1.00 90.69 599 THR A C 1
ATOM 4613 O O . THR A 1 599 ? 29.238 5.826 -6.655 1.00 90.69 599 THR A O 1
ATOM 4616 N N . GLU A 1 600 ? 30.940 7.097 -7.346 1.00 87.25 600 GLU A N 1
ATOM 4617 C CA . GLU A 1 600 ? 31.507 7.239 -5.999 1.00 87.25 600 GLU A CA 1
ATOM 4618 C C . GLU A 1 600 ? 30.535 7.836 -4.983 1.00 87.25 600 GLU A C 1
ATOM 4620 O O . GLU A 1 600 ? 30.407 7.285 -3.887 1.00 87.25 600 GLU A O 1
ATOM 4625 N N . ASP A 1 601 ? 29.765 8.829 -5.418 1.00 90.62 601 ASP A N 1
ATOM 4626 C CA . ASP A 1 601 ? 28.876 9.613 -4.563 1.00 90.62 601 ASP A CA 1
ATOM 4627 C C . ASP A 1 601 ? 27.398 9.219 -4.681 1.00 90.62 601 ASP A C 1
ATOM 4629 O O . ASP A 1 601 ? 26.581 9.621 -3.855 1.00 90.62 601 ASP A O 1
ATOM 4633 N N . ILE A 1 602 ? 27.023 8.442 -5.706 1.00 94.00 602 ILE A N 1
ATOM 4634 C CA . ILE A 1 602 ? 25.621 8.125 -6.000 1.00 94.00 602 ILE A CA 1
ATOM 4635 C C . ILE A 1 602 ? 25.352 6.642 -5.787 1.00 94.00 602 ILE A C 1
ATOM 4637 O O . ILE A 1 602 ? 25.902 5.774 -6.473 1.00 94.00 602 ILE A O 1
ATOM 4641 N N . LYS A 1 603 ? 24.423 6.371 -4.871 1.00 95.50 603 LYS A N 1
ATOM 4642 C CA . LYS A 1 603 ? 23.861 5.050 -4.604 1.00 95.50 603 LYS A CA 1
ATOM 4643 C C . LYS A 1 603 ? 22.384 5.010 -4.964 1.00 95.50 603 LYS A C 1
ATOM 4645 O O . LYS A 1 603 ? 21.684 6.016 -4.895 1.00 95.50 603 LYS A O 1
ATOM 4650 N N . VAL A 1 604 ? 21.921 3.823 -5.326 1.00 95.00 604 VAL A N 1
ATOM 4651 C CA . VAL A 1 604 ? 20.538 3.542 -5.701 1.00 95.00 604 VAL A CA 1
ATOM 4652 C C . VAL A 1 604 ? 20.046 2.338 -4.915 1.00 95.00 604 VAL A C 1
ATOM 4654 O O . VAL A 1 604 ? 20.779 1.365 -4.760 1.00 95.00 604 VAL A O 1
ATOM 4657 N N . GLY A 1 605 ? 18.807 2.394 -4.432 1.00 92.69 605 GLY A N 1
ATOM 4658 C CA . GLY A 1 605 ? 18.266 1.407 -3.498 1.00 92.69 605 GLY A CA 1
ATOM 4659 C C . GLY A 1 605 ? 18.240 1.920 -2.057 1.00 92.69 605 GLY A C 1
ATOM 4660 O O . GLY A 1 605 ? 18.516 3.094 -1.805 1.00 92.69 605 GLY A O 1
ATOM 4661 N N . GLY A 1 606 ? 17.886 1.054 -1.109 1.00 88.06 606 GLY A N 1
ATOM 4662 C CA . GLY A 1 606 ? 17.815 1.402 0.313 1.00 88.06 606 GLY A CA 1
ATOM 4663 C C . GLY A 1 606 ? 16.949 2.637 0.595 1.00 88.06 606 GLY A C 1
ATOM 4664 O O . GLY A 1 606 ? 15.858 2.797 0.040 1.00 88.06 606 GLY A O 1
ATOM 4665 N N . SER A 1 607 ? 17.445 3.534 1.450 1.00 89.00 607 SER A N 1
ATOM 4666 C CA . SER A 1 607 ? 16.779 4.797 1.804 1.00 89.00 607 SER A CA 1
ATOM 4667 C C . SER A 1 607 ? 17.100 5.946 0.845 1.00 89.00 607 SER A C 1
ATOM 4669 O O . SER A 1 607 ? 16.664 7.069 1.085 1.00 89.00 607 SER A O 1
ATOM 4671 N N . ASN A 1 608 ? 17.868 5.699 -0.220 1.00 94.31 608 ASN A N 1
ATOM 4672 C CA . ASN A 1 608 ? 18.221 6.743 -1.176 1.00 94.31 608 ASN A CA 1
ATOM 4673 C C . ASN A 1 608 ? 16.988 7.159 -2.000 1.00 94.31 608 ASN A C 1
ATOM 4675 O O . ASN A 1 608 ? 16.115 6.315 -2.262 1.00 94.31 608 ASN A O 1
ATOM 4679 N N . PRO A 1 609 ? 16.923 8.431 -2.439 1.00 95.06 609 PRO A N 1
ATOM 4680 C CA . PRO A 1 609 ? 15.900 8.886 -3.369 1.00 95.06 609 PRO A CA 1
ATOM 4681 C C . PRO A 1 609 ? 15.914 8.079 -4.671 1.00 95.06 609 PRO A C 1
ATOM 4683 O O . PRO A 1 609 ? 16.960 7.645 -5.155 1.00 95.06 609 PRO A O 1
ATOM 4686 N N . CYS A 1 610 ? 14.740 7.927 -5.268 1.00 97.44 610 CYS A N 1
ATOM 4687 C CA . CYS A 1 610 ? 14.511 7.287 -6.543 1.00 97.44 610 CYS A CA 1
ATOM 4688 C C . CYS A 1 610 ? 15.353 7.970 -7.619 1.00 97.44 610 CYS A C 1
ATOM 4690 O O . CYS A 1 610 ? 15.320 9.198 -7.792 1.00 97.44 610 CYS A O 1
ATOM 4692 N N . PHE A 1 611 ? 16.097 7.143 -8.345 1.00 98.44 611 PHE A N 1
ATOM 4693 C CA . PHE A 1 611 ? 16.974 7.553 -9.425 1.00 98.44 611 PHE A CA 1
ATOM 4694 C C . PHE A 1 611 ? 16.174 7.657 -10.724 1.00 98.44 611 PHE A C 1
ATOM 4696 O O . PHE A 1 611 ? 15.655 6.655 -11.216 1.00 98.44 611 PHE A O 1
ATOM 4703 N N . ILE A 1 612 ? 16.043 8.870 -11.267 1.00 98.75 612 ILE A N 1
ATOM 4704 C CA . ILE A 1 612 ? 15.147 9.150 -12.398 1.00 98.75 612 ILE A CA 1
ATOM 4705 C C . ILE A 1 612 ? 15.969 9.296 -13.680 1.00 98.75 612 ILE A C 1
ATOM 4707 O O . ILE A 1 612 ? 16.802 10.198 -13.804 1.00 98.75 612 ILE A O 1
ATOM 4711 N N . ILE A 1 613 ? 15.723 8.403 -14.634 1.00 98.88 613 ILE A N 1
ATOM 4712 C CA . ILE A 1 613 ? 16.389 8.324 -15.932 1.00 98.88 613 ILE A CA 1
ATOM 4713 C C . ILE A 1 613 ? 15.472 8.935 -16.993 1.00 98.88 613 ILE A C 1
ATOM 4715 O O . ILE A 1 613 ? 14.376 8.431 -17.248 1.00 98.88 613 ILE A O 1
ATOM 4719 N N . ALA A 1 614 ? 15.948 9.999 -17.635 1.00 98.81 614 ALA A N 1
ATOM 4720 C CA . ALA A 1 614 ? 15.343 10.566 -18.829 1.00 98.81 614 ALA A CA 1
ATOM 4721 C C . ALA A 1 614 ? 15.863 9.813 -20.062 1.00 98.81 614 ALA A C 1
ATOM 4723 O O . ALA A 1 614 ? 17.000 10.014 -20.498 1.00 98.81 614 ALA A O 1
ATOM 4724 N N . GLU A 1 615 ? 15.045 8.914 -20.605 1.00 98.44 615 GLU A N 1
ATOM 4725 C CA . GLU A 1 615 ? 15.373 8.173 -21.821 1.00 98.44 615 GLU A CA 1
ATOM 4726 C C . GLU A 1 615 ? 15.170 9.069 -23.046 1.00 98.44 615 GLU A C 1
ATOM 4728 O O . GLU A 1 615 ? 14.050 9.376 -23.449 1.00 98.44 615 GLU A O 1
ATOM 4733 N N . VAL A 1 616 ? 16.271 9.491 -23.659 1.00 98.44 616 VAL A N 1
ATOM 4734 C CA . VAL A 1 616 ? 16.250 10.171 -24.957 1.00 98.44 616 VAL A CA 1
ATOM 4735 C C . VAL A 1 616 ? 16.004 9.157 -26.066 1.00 98.44 616 VAL A C 1
ATOM 4737 O O . VAL A 1 616 ? 15.308 9.461 -27.034 1.00 98.44 616 VAL A O 1
ATOM 4740 N N . GLY A 1 617 ? 16.544 7.941 -25.926 1.00 94.56 617 GLY A N 1
ATOM 4741 C CA . GLY A 1 617 ? 16.354 6.874 -26.903 1.00 94.56 617 GLY A CA 1
ATOM 4742 C C . GLY A 1 617 ? 16.749 7.336 -28.302 1.00 94.56 617 GLY A C 1
ATOM 4743 O O . GLY A 1 617 ? 17.907 7.683 -28.524 1.00 94.56 617 GLY A O 1
ATOM 4744 N N . GLN A 1 618 ? 15.775 7.371 -29.217 1.00 94.62 618 GLN A N 1
ATOM 4745 C CA . GLN A 1 618 ? 15.934 7.876 -30.586 1.00 94.62 618 GLN A CA 1
ATOM 4746 C C . GLN A 1 618 ? 15.175 9.195 -30.855 1.00 94.62 618 GLN A C 1
ATOM 4748 O O . GLN A 1 618 ? 15.134 9.646 -32.000 1.00 94.62 618 GLN A O 1
ATOM 4753 N N . ASN A 1 619 ? 14.628 9.862 -29.827 1.00 97.56 619 ASN A N 1
ATOM 4754 C CA . ASN A 1 619 ? 13.882 11.131 -29.959 1.00 97.56 619 ASN A CA 1
ATOM 4755 C C . ASN A 1 619 ? 14.749 12.310 -30.429 1.00 97.56 619 ASN A C 1
ATOM 4757 O O . ASN A 1 619 ? 14.244 13.386 -30.740 1.00 97.56 619 ASN A O 1
ATOM 4761 N N . HIS A 1 620 ? 16.064 12.110 -30.494 1.00 97.81 620 HIS A N 1
ATOM 4762 C CA . HIS A 1 620 ? 17.004 13.042 -31.102 1.00 97.81 620 HIS A CA 1
ATOM 4763 C C . HIS A 1 620 ? 16.988 13.009 -32.641 1.00 97.81 620 HIS A C 1
ATOM 4765 O O . HIS A 1 620 ? 17.621 13.854 -33.261 1.00 97.81 620 HIS A O 1
ATOM 4771 N N . GLN A 1 621 ? 16.308 12.039 -33.269 1.00 96.44 621 GLN A N 1
ATOM 4772 C CA . GLN A 1 621 ? 16.130 11.947 -34.728 1.00 96.44 621 GLN A CA 1
ATOM 4773 C C . GLN A 1 621 ? 17.435 11.904 -35.547 1.00 96.44 621 GLN A C 1
ATOM 4775 O O . GLN A 1 621 ? 17.453 12.296 -36.704 1.00 96.44 621 GLN A O 1
ATOM 4780 N N . GLY A 1 622 ? 18.540 11.436 -34.961 1.00 96.69 622 GLY A N 1
ATOM 4781 C CA . GLY A 1 622 ? 19.865 11.474 -35.603 1.00 96.69 622 GLY A CA 1
ATOM 4782 C C . GLY A 1 622 ? 20.554 12.850 -35.589 1.00 96.69 622 GLY A C 1
ATOM 4783 O O . GLY A 1 622 ? 21.659 12.980 -36.112 1.00 96.69 622 GLY A O 1
ATOM 4784 N N . ASP A 1 623 ? 19.957 13.861 -34.950 1.00 98.00 623 ASP A N 1
ATOM 4785 C CA . ASP A 1 623 ? 20.488 15.223 -34.846 1.00 98.00 623 ASP A CA 1
ATOM 4786 C C . ASP A 1 623 ? 21.136 15.465 -33.470 1.00 98.00 623 ASP A C 1
ATOM 4788 O O . ASP A 1 623 ? 20.512 15.319 -32.411 1.00 98.00 623 ASP A O 1
ATOM 4792 N N . ILE A 1 624 ? 22.419 15.838 -33.480 1.00 98.31 624 ILE A N 1
ATOM 4793 C CA . ILE A 1 624 ? 23.202 16.052 -32.258 1.00 98.31 624 ILE A CA 1
ATOM 4794 C C . ILE A 1 624 ? 22.759 17.294 -31.473 1.00 98.31 624 ILE A C 1
ATOM 4796 O O . ILE A 1 624 ? 22.825 17.300 -30.245 1.00 98.31 624 ILE A O 1
ATOM 4800 N N . GLU A 1 625 ? 22.257 18.329 -32.141 1.00 98.56 625 GLU A N 1
ATOM 4801 C CA . GLU A 1 625 ? 21.780 19.547 -31.490 1.00 98.56 625 GLU A CA 1
ATOM 4802 C C . GLU A 1 625 ? 20.424 19.311 -30.821 1.00 98.56 625 GLU A C 1
ATOM 4804 O O . GLU A 1 625 ? 20.181 19.807 -29.718 1.00 98.56 625 GLU A O 1
ATOM 4809 N N . ILE A 1 626 ? 19.559 18.481 -31.417 1.00 98.56 626 ILE A N 1
ATOM 4810 C CA . ILE A 1 626 ? 18.343 18.004 -30.738 1.00 98.56 626 ILE A CA 1
ATOM 4811 C C . ILE A 1 626 ? 18.720 17.163 -29.512 1.00 98.56 626 ILE A C 1
ATOM 4813 O O . ILE A 1 626 ? 18.161 17.374 -28.434 1.00 98.56 626 ILE A O 1
ATOM 4817 N N . ALA A 1 627 ? 19.706 16.265 -29.628 1.00 98.75 627 ALA A N 1
ATOM 4818 C CA . ALA A 1 627 ? 20.202 15.491 -28.488 1.00 98.75 627 ALA A CA 1
ATOM 4819 C C . ALA A 1 627 ? 20.712 16.393 -27.349 1.00 98.75 627 ALA A C 1
ATOM 4821 O O . ALA A 1 627 ? 20.329 16.186 -26.198 1.00 98.75 627 ALA A O 1
ATOM 4822 N N . LYS A 1 628 ? 21.508 17.431 -27.645 1.00 98.81 628 LYS A N 1
ATOM 4823 C CA . LYS A 1 628 ? 21.971 18.412 -26.643 1.00 98.81 628 LYS A CA 1
ATOM 4824 C C . LYS A 1 628 ? 20.808 19.150 -25.977 1.00 98.81 628 LYS A C 1
ATOM 4826 O O . LYS A 1 628 ? 20.787 19.274 -24.752 1.00 98.81 628 LYS A O 1
ATOM 4831 N N . LYS A 1 629 ? 19.799 19.574 -26.745 1.00 98.81 629 LYS A N 1
ATOM 4832 C CA . LYS A 1 629 ? 18.579 20.193 -26.192 1.00 98.81 629 LYS A CA 1
ATOM 4833 C C . LYS A 1 629 ? 17.840 19.251 -25.243 1.00 98.81 629 LYS A C 1
ATOM 4835 O O . LYS A 1 629 ? 17.417 19.687 -24.178 1.00 98.81 629 LYS A O 1
ATOM 4840 N N . LEU A 1 630 ? 17.726 17.967 -25.585 1.00 98.81 630 LEU A N 1
ATOM 4841 C CA . LEU A 1 630 ? 17.099 16.959 -24.725 1.00 98.81 630 LEU A CA 1
ATOM 4842 C C . LEU A 1 630 ? 17.910 16.690 -23.447 1.00 98.81 630 LEU A C 1
ATOM 4844 O O . LEU A 1 630 ? 17.321 16.577 -22.375 1.00 98.81 630 LEU A O 1
ATOM 4848 N N . ILE A 1 631 ? 19.246 16.663 -23.524 1.00 98.88 631 ILE A N 1
ATOM 4849 C CA . ILE A 1 631 ? 20.129 16.579 -22.344 1.00 98.88 631 ILE A CA 1
ATOM 4850 C C . ILE A 1 631 ? 19.874 17.763 -21.405 1.00 98.88 631 ILE A C 1
ATOM 4852 O O . ILE A 1 631 ? 19.688 17.578 -20.200 1.00 98.88 631 ILE A O 1
ATOM 4856 N N . LYS A 1 632 ? 19.833 18.981 -21.956 1.00 98.81 632 LYS A N 1
ATOM 4857 C CA . LYS A 1 632 ? 19.577 20.194 -21.177 1.00 98.81 632 LYS A CA 1
ATOM 4858 C C . LYS A 1 632 ? 18.173 20.185 -20.568 1.00 98.81 632 LYS A C 1
ATOM 4860 O O . LYS A 1 632 ? 18.042 20.429 -19.373 1.00 98.81 632 LYS A O 1
ATOM 4865 N N . ALA A 1 633 ? 17.156 19.795 -21.337 1.00 98.75 633 ALA A N 1
ATOM 4866 C CA . ALA A 1 633 ? 15.786 19.650 -20.849 1.00 98.75 633 ALA A CA 1
ATOM 4867 C C . ALA A 1 633 ? 15.676 18.627 -19.706 1.00 98.75 633 ALA A C 1
ATOM 4869 O O . ALA A 1 633 ? 15.012 18.899 -18.707 1.00 98.75 633 ALA A O 1
ATOM 4870 N N . ALA A 1 634 ? 16.360 17.482 -19.804 1.00 98.75 634 ALA A N 1
ATOM 4871 C CA . ALA A 1 634 ? 16.405 16.484 -18.736 1.00 98.75 634 ALA A CA 1
ATOM 4872 C C . ALA A 1 634 ? 17.042 17.047 -17.454 1.00 98.75 634 ALA A C 1
ATOM 4874 O O . ALA A 1 634 ? 16.488 16.877 -16.366 1.00 98.75 634 ALA A O 1
ATOM 4875 N N . LYS A 1 635 ? 18.168 17.767 -17.575 1.00 98.56 635 LYS A N 1
ATOM 4876 C CA . LYS A 1 635 ? 18.821 18.437 -16.439 1.00 98.56 635 LYS A CA 1
ATOM 4877 C C . LYS A 1 635 ? 17.911 19.478 -15.792 1.00 98.56 635 LYS A C 1
ATOM 4879 O O . LYS A 1 635 ? 17.763 19.465 -14.573 1.00 98.56 635 LYS A O 1
ATOM 4884 N N . ASP A 1 636 ? 17.306 20.349 -16.593 1.00 98.50 636 ASP A N 1
ATOM 4885 C CA . ASP A 1 636 ? 16.454 21.442 -16.109 1.00 98.50 636 ASP A CA 1
ATOM 4886 C C . ASP A 1 636 ? 15.153 20.919 -15.477 1.00 98.50 636 ASP A C 1
ATOM 4888 O O . ASP A 1 636 ? 14.610 21.531 -14.559 1.00 98.50 636 ASP A O 1
ATOM 4892 N N . SER A 1 637 ? 14.704 19.734 -15.901 1.00 98.50 637 SER A N 1
ATOM 4893 C CA . SER A 1 637 ? 13.581 19.012 -15.291 1.00 98.50 637 SER A CA 1
ATOM 4894 C C . SER A 1 637 ? 13.955 18.286 -13.991 1.00 98.50 637 SER A C 1
ATOM 4896 O O . SER A 1 637 ? 13.070 17.798 -13.295 1.00 98.50 637 SER A O 1
ATOM 4898 N N . GLY A 1 638 ? 15.245 18.200 -13.646 1.00 98.31 638 GLY A N 1
ATOM 4899 C CA . GLY A 1 638 ? 15.735 17.545 -12.429 1.00 98.31 638 GLY A CA 1
ATOM 4900 C C . GLY A 1 638 ? 15.993 16.038 -12.553 1.00 98.31 638 GLY A C 1
ATOM 4901 O O . GLY A 1 638 ? 16.056 15.348 -11.534 1.00 98.31 638 GLY A O 1
ATOM 4902 N N . ALA A 1 639 ? 16.151 15.505 -13.770 1.00 98.62 639 ALA A N 1
ATOM 4903 C CA . ALA A 1 639 ? 16.527 14.106 -13.972 1.00 98.62 639 ALA A CA 1
ATOM 4904 C C . ALA A 1 639 ? 17.906 13.797 -13.361 1.00 98.62 639 ALA A C 1
ATOM 4906 O O . ALA A 1 639 ? 18.825 14.620 -13.391 1.00 98.62 639 ALA A O 1
ATOM 4907 N N . SER A 1 640 ? 18.074 12.579 -12.844 1.00 98.38 640 SER A N 1
ATOM 4908 C CA . SER A 1 640 ? 19.354 12.103 -12.304 1.00 98.38 640 SER A CA 1
ATOM 4909 C C . SER A 1 640 ? 20.335 11.737 -13.417 1.00 98.38 640 SER A C 1
ATOM 4911 O O . SER A 1 640 ? 21.545 11.909 -13.272 1.00 98.38 640 SER A O 1
ATOM 4913 N N . CYS A 1 641 ? 19.814 11.216 -14.529 1.00 98.62 641 CYS A N 1
ATOM 4914 C CA . CYS A 1 641 ? 20.599 10.733 -15.654 1.00 98.62 641 CYS A CA 1
ATOM 4915 C C . CYS A 1 641 ? 19.841 10.910 -16.972 1.00 98.62 641 CYS A C 1
ATOM 4917 O O . CYS A 1 641 ? 18.623 10.751 -17.017 1.00 98.62 641 CYS A O 1
ATOM 4919 N N . VAL A 1 642 ? 20.576 11.198 -18.044 1.00 98.75 642 VAL A N 1
ATOM 4920 C CA . VAL A 1 642 ? 20.103 11.108 -19.425 1.00 98.75 642 VAL A CA 1
ATOM 4921 C C . VAL A 1 642 ? 20.618 9.818 -20.065 1.00 98.75 642 VAL A C 1
ATOM 4923 O O . VAL A 1 642 ? 21.795 9.469 -19.917 1.00 98.75 642 VAL A O 1
ATOM 4926 N N . LYS A 1 643 ? 19.741 9.099 -20.770 1.00 98.69 643 LYS A N 1
ATOM 4927 C CA . LYS A 1 643 ? 20.058 7.812 -21.401 1.00 98.69 643 LYS A CA 1
ATOM 4928 C C . LYS A 1 643 ? 19.802 7.817 -22.909 1.00 98.69 643 LYS A C 1
ATOM 4930 O O . LYS A 1 643 ? 18.794 8.336 -23.375 1.00 98.69 643 LYS A O 1
ATOM 4935 N N . PHE A 1 644 ? 20.726 7.212 -23.654 1.00 98.50 644 PHE A N 1
ATOM 4936 C CA . PHE A 1 644 ? 20.652 6.987 -25.104 1.00 98.50 644 PHE A CA 1
ATOM 4937 C C . PHE A 1 644 ? 20.648 5.482 -25.450 1.00 98.50 644 PHE A C 1
ATOM 4939 O O . PHE A 1 644 ? 20.623 4.622 -24.565 1.00 98.50 644 PHE A O 1
ATOM 4946 N N . GLN A 1 645 ? 20.697 5.132 -26.738 1.00 96.81 645 GLN A N 1
ATOM 4947 C CA . GLN A 1 645 ? 20.797 3.747 -27.223 1.00 96.81 645 GLN A CA 1
ATOM 4948 C C . GLN A 1 645 ? 21.977 3.588 -28.183 1.00 96.81 645 GLN A C 1
ATOM 4950 O O . GLN A 1 645 ? 22.001 4.230 -29.230 1.00 96.81 645 GLN A O 1
ATOM 4955 N N . LYS A 1 646 ? 22.930 2.707 -27.856 1.00 97.31 646 LYS A N 1
ATOM 4956 C CA . LYS A 1 646 ? 24.107 2.437 -28.690 1.00 97.31 646 LYS A CA 1
ATOM 4957 C C . LYS A 1 646 ? 24.014 1.045 -29.302 1.00 97.31 646 LYS A C 1
ATOM 4959 O O . LYS A 1 646 ? 23.903 0.056 -28.574 1.00 97.31 646 LYS A O 1
ATOM 4964 N N . THR A 1 647 ? 24.111 0.985 -30.629 1.00 96.12 647 THR A N 1
ATOM 4965 C CA . THR A 1 647 ? 24.040 -0.258 -31.404 1.00 96.12 647 THR A CA 1
ATOM 4966 C C . THR A 1 647 ? 25.161 -0.355 -32.441 1.00 96.12 647 THR A C 1
ATOM 4968 O O . THR A 1 647 ? 25.473 0.596 -33.157 1.00 96.12 647 THR A O 1
ATOM 4971 N N . CYS A 1 648 ? 25.744 -1.538 -32.592 1.00 96.31 648 CYS A N 1
ATOM 4972 C CA . CYS A 1 648 ? 26.511 -1.948 -33.753 1.00 96.31 648 CYS A CA 1
ATOM 4973 C C . CYS A 1 648 ? 25.580 -2.748 -34.666 1.00 96.31 648 CYS A C 1
ATOM 4975 O O . CYS A 1 648 ? 25.257 -3.907 -34.403 1.00 96.31 648 CYS A O 1
ATOM 4977 N N . LEU A 1 649 ? 25.120 -2.124 -35.754 1.00 95.31 649 LEU A N 1
ATOM 4978 C CA . LEU A 1 649 ? 24.073 -2.708 -36.604 1.00 95.31 649 LEU A CA 1
ATOM 4979 C C . LEU A 1 649 ? 24.452 -4.080 -37.178 1.00 95.31 649 LEU A C 1
ATOM 4981 O O . LEU A 1 649 ? 23.578 -4.928 -37.327 1.00 95.31 649 LEU A O 1
ATOM 4985 N N . LYS A 1 650 ? 25.740 -4.294 -37.480 1.00 93.94 650 LYS A N 1
ATOM 4986 C CA . LYS A 1 650 ? 26.250 -5.555 -38.041 1.00 93.94 650 LYS A CA 1
ATOM 4987 C C . LYS A 1 650 ? 26.282 -6.698 -37.024 1.00 93.94 650 LYS A C 1
ATOM 4989 O O . LYS A 1 650 ? 26.146 -7.843 -37.432 1.00 93.94 650 LYS A O 1
ATOM 4994 N N . GLU A 1 651 ? 26.447 -6.382 -35.741 1.00 93.31 651 GLU A N 1
ATOM 4995 C CA . GLU A 1 651 ? 26.419 -7.372 -34.657 1.00 93.31 651 GLU A CA 1
ATOM 4996 C C . GLU A 1 651 ? 24.980 -7.711 -34.266 1.00 93.31 651 GLU A C 1
ATOM 4998 O O . GLU A 1 651 ? 24.639 -8.871 -34.057 1.00 93.31 651 GLU A O 1
ATOM 5003 N N . LYS A 1 652 ? 24.110 -6.695 -34.200 1.00 92.31 652 LYS A N 1
ATOM 5004 C CA . LYS A 1 652 ? 22.729 -6.872 -33.741 1.00 92.31 652 LYS A CA 1
ATOM 5005 C C . LYS A 1 652 ? 21.807 -7.498 -34.787 1.00 92.31 652 LYS A C 1
ATOM 5007 O O . LYS A 1 652 ? 20.903 -8.254 -34.437 1.00 92.31 652 LYS A O 1
ATOM 5012 N N . PHE A 1 653 ? 21.972 -7.148 -36.062 1.00 94.50 653 PHE A N 1
ATOM 5013 C CA . PHE A 1 653 ? 21.020 -7.514 -37.108 1.00 94.50 653 PHE A CA 1
ATOM 5014 C C . PHE A 1 653 ? 21.673 -8.332 -38.216 1.00 94.50 653 PHE A C 1
ATOM 5016 O O . PHE A 1 653 ? 22.766 -8.032 -38.690 1.00 94.50 653 PHE A O 1
ATOM 5023 N N . THR A 1 654 ? 20.936 -9.322 -38.721 1.00 96.25 654 THR A N 1
ATOM 5024 C CA . THR A 1 654 ? 21.328 -9.996 -39.960 1.00 96.25 654 THR A CA 1
ATOM 5025 C C . THR A 1 654 ? 21.223 -9.034 -41.141 1.00 96.25 654 THR A C 1
ATOM 5027 O O . THR A 1 654 ? 20.356 -8.156 -41.179 1.00 96.25 654 THR A O 1
ATOM 5030 N N . LYS A 1 655 ? 22.065 -9.242 -42.159 1.00 96.19 655 LYS A N 1
ATOM 5031 C CA . LYS A 1 655 ? 22.046 -8.448 -43.397 1.00 96.19 655 LYS A CA 1
ATOM 5032 C C . LYS A 1 655 ? 20.640 -8.369 -44.014 1.00 96.19 655 LYS A C 1
ATOM 5034 O O . LYS A 1 655 ? 20.150 -7.273 -44.265 1.00 96.19 655 LYS A O 1
ATOM 5039 N N . LYS A 1 656 ? 19.953 -9.513 -44.138 1.00 97.00 656 LYS A N 1
ATOM 5040 C CA . LYS A 1 656 ? 18.577 -9.591 -44.664 1.00 97.00 656 LYS A CA 1
ATOM 5041 C C . LYS A 1 656 ? 17.586 -8.750 -43.853 1.00 97.00 656 LYS A C 1
ATOM 5043 O O . LYS A 1 656 ? 16.674 -8.159 -44.422 1.00 97.00 656 LYS A O 1
ATOM 5048 N N . TYR A 1 657 ? 17.739 -8.700 -42.529 1.00 96.00 657 TYR A N 1
ATOM 5049 C CA . TYR A 1 657 ? 16.855 -7.908 -41.676 1.00 96.00 657 TYR A CA 1
ATOM 5050 C C . TYR A 1 657 ? 17.082 -6.403 -41.850 1.00 96.00 657 TYR A C 1
ATOM 5052 O O . TYR A 1 657 ? 16.120 -5.641 -41.845 1.00 96.00 657 TYR A O 1
ATOM 5060 N N . LEU A 1 658 ? 18.332 -5.968 -42.039 1.00 96.75 658 LEU A N 1
ATOM 5061 C CA . LEU A 1 658 ? 18.649 -4.569 -42.343 1.00 96.75 658 LEU A CA 1
ATOM 5062 C C . LEU A 1 658 ? 18.135 -4.154 -43.726 1.00 96.75 658 LEU A C 1
ATOM 5064 O O . LEU A 1 658 ? 17.639 -3.045 -43.873 1.00 96.75 658 LEU A O 1
ATOM 5068 N N . GLU A 1 659 ? 18.193 -5.042 -44.715 1.00 97.12 659 GLU A N 1
ATOM 5069 C CA . GLU A 1 659 ? 17.744 -4.774 -46.090 1.00 97.12 659 GLU A CA 1
ATOM 5070 C C . GLU A 1 659 ? 16.215 -4.776 -46.258 1.00 97.12 659 GLU A C 1
ATOM 5072 O O . GLU A 1 659 ? 15.716 -4.419 -47.325 1.00 97.12 659 GLU A O 1
ATOM 5077 N N . ARG A 1 660 ? 15.449 -5.163 -45.226 1.00 97.38 660 ARG A N 1
ATOM 5078 C CA . ARG A 1 660 ? 13.984 -5.216 -45.318 1.00 97.38 660 ARG A CA 1
ATOM 5079 C C . ARG A 1 660 ? 13.403 -3.823 -45.619 1.00 97.38 660 ARG A C 1
ATOM 5081 O O . ARG A 1 660 ? 13.850 -2.849 -44.998 1.00 97.38 660 ARG A O 1
ATOM 5088 N N . PRO A 1 661 ? 12.381 -3.718 -46.488 1.00 97.00 661 PRO A N 1
ATOM 5089 C CA . PRO A 1 661 ? 11.669 -2.466 -46.709 1.00 97.00 661 PRO A CA 1
ATOM 5090 C C . PRO A 1 661 ? 11.113 -1.906 -45.400 1.00 97.00 661 PRO A C 1
ATOM 5092 O O . PRO A 1 661 ? 10.563 -2.640 -44.576 1.00 97.00 661 PRO A O 1
ATOM 5095 N N . TYR A 1 662 ? 11.272 -0.603 -45.206 1.00 94.94 662 TYR A N 1
ATOM 5096 C CA . TYR A 1 662 ? 10.731 0.105 -44.054 1.00 94.94 662 TYR A CA 1
ATOM 5097 C C . TYR A 1 662 ? 10.256 1.476 -44.517 1.00 94.94 662 TYR A C 1
ATOM 5099 O O . TYR A 1 662 ? 10.968 2.466 -44.398 1.00 94.94 662 TYR A O 1
ATOM 5107 N N . ASP A 1 663 ? 9.067 1.501 -45.109 1.00 87.31 663 ASP A N 1
ATOM 5108 C CA . ASP A 1 663 ? 8.488 2.683 -45.742 1.00 87.31 663 ASP A CA 1
ATOM 5109 C C . ASP A 1 663 ? 7.192 3.063 -45.020 1.00 87.31 663 ASP A C 1
ATOM 5111 O O . ASP A 1 663 ? 6.113 2.537 -45.284 1.00 87.31 663 ASP A O 1
ATOM 5115 N N . ASN A 1 664 ? 7.338 3.892 -43.991 1.00 91.88 664 ASN A N 1
ATOM 5116 C CA . ASN A 1 664 ? 6.238 4.439 -43.205 1.00 91.88 664 ASN A CA 1
ATOM 5117 C C . ASN A 1 664 ? 6.583 5.885 -42.799 1.00 91.88 664 ASN A C 1
ATOM 5119 O O . ASN A 1 664 ? 7.750 6.277 -42.912 1.00 91.88 664 ASN A O 1
ATOM 5123 N N . PRO A 1 665 ? 5.623 6.677 -42.283 1.00 92.56 665 PRO A N 1
ATOM 5124 C CA . PRO A 1 665 ? 5.847 8.091 -41.965 1.00 92.56 665 PRO A CA 1
ATOM 5125 C C . PRO A 1 665 ? 7.004 8.368 -40.991 1.00 92.56 665 PRO A C 1
ATOM 5127 O O . PRO A 1 665 ? 7.581 9.453 -41.015 1.00 92.56 665 PRO A O 1
ATOM 5130 N N . ASN A 1 666 ? 7.389 7.384 -40.170 1.00 91.62 666 ASN A N 1
ATOM 5131 C CA . ASN A 1 666 ? 8.489 7.481 -39.211 1.00 91.62 666 ASN A CA 1
ATOM 5132 C C . ASN A 1 666 ? 9.843 7.006 -39.772 1.00 91.62 666 ASN A C 1
ATOM 5134 O O . ASN A 1 666 ? 10.857 7.077 -39.075 1.00 91.62 666 ASN A O 1
ATOM 5138 N N . SER A 1 667 ? 9.902 6.539 -41.021 1.00 93.69 667 SER A N 1
ATOM 5139 C CA . SER A 1 667 ? 11.138 6.038 -41.620 1.00 93.69 667 SER A CA 1
ATOM 5140 C C . SER A 1 667 ? 12.086 7.152 -42.067 1.00 93.69 667 SER A C 1
ATOM 5142 O O . SER A 1 667 ? 11.662 8.189 -42.573 1.00 93.69 667 SER A O 1
ATOM 5144 N N . TRP A 1 668 ? 13.392 6.922 -41.916 1.00 94.75 668 TRP A N 1
ATOM 5145 C CA . TRP A 1 668 ? 14.463 7.834 -42.353 1.00 94.75 668 TRP A CA 1
ATOM 5146 C C . TRP A 1 668 ? 15.243 7.294 -43.562 1.00 94.75 668 TRP A C 1
ATOM 5148 O O . TRP A 1 668 ? 16.271 7.844 -43.944 1.00 94.75 668 TRP A O 1
ATOM 5158 N N . GLY A 1 669 ? 14.755 6.216 -44.179 1.00 94.44 669 GLY A N 1
ATOM 5159 C CA . GLY A 1 669 ? 15.350 5.618 -45.367 1.00 94.44 669 GLY A CA 1
ATOM 5160 C C . GLY A 1 669 ? 14.441 4.560 -45.987 1.00 94.44 669 GLY A C 1
ATOM 5161 O O . GLY A 1 669 ? 13.330 4.337 -45.522 1.00 94.44 669 GLY A O 1
ATOM 5162 N N . LYS A 1 670 ? 14.896 3.907 -47.058 1.00 95.12 670 LYS A N 1
ATOM 5163 C CA . LYS A 1 670 ? 14.070 2.917 -47.777 1.00 95.12 670 LYS A CA 1
ATOM 5164 C C . LYS A 1 670 ? 14.040 1.565 -47.068 1.00 95.12 670 LYS A C 1
ATOM 5166 O O . LYS A 1 670 ? 13.064 0.821 -47.167 1.00 95.12 670 LYS A O 1
ATOM 5171 N N . THR A 1 671 ? 15.119 1.248 -46.360 1.00 97.19 671 THR A N 1
ATOM 5172 C CA . THR A 1 671 ? 15.267 0.008 -45.603 1.00 97.19 671 THR A CA 1
ATOM 5173 C C . THR A 1 671 ? 15.319 0.273 -44.103 1.00 97.19 671 THR A C 1
ATOM 5175 O O . THR A 1 671 ? 15.630 1.379 -43.649 1.00 97.19 671 THR A O 1
ATOM 5178 N N . TYR A 1 672 ? 15.052 -0.758 -43.300 1.00 96.06 672 TYR A N 1
ATOM 5179 C CA . TYR A 1 672 ? 15.189 -0.654 -41.845 1.00 96.06 672 TYR A CA 1
ATOM 5180 C C . TYR A 1 672 ? 16.632 -0.331 -41.429 1.00 96.06 672 TYR A C 1
ATOM 5182 O O . TYR A 1 672 ? 16.855 0.390 -40.457 1.00 96.06 672 TYR A O 1
ATOM 5190 N N . GLY A 1 673 ? 17.611 -0.826 -42.189 1.00 96.81 673 GLY A N 1
ATOM 5191 C CA . GLY A 1 673 ? 19.023 -0.519 -42.013 1.00 96.81 673 GLY A CA 1
ATOM 5192 C C . GLY A 1 673 ? 19.345 0.948 -42.270 1.00 96.81 673 GLY A C 1
ATOM 5193 O O . GLY A 1 673 ? 20.043 1.544 -41.455 1.00 96.81 673 GLY A O 1
ATOM 5194 N N . ASP A 1 674 ? 18.796 1.553 -43.328 1.00 96.56 674 ASP A N 1
ATOM 5195 C CA . ASP A 1 674 ? 18.967 2.989 -43.595 1.00 96.56 674 ASP A CA 1
ATOM 5196 C C . ASP A 1 674 ? 18.373 3.836 -42.466 1.00 96.56 674 ASP A C 1
ATOM 5198 O O . ASP A 1 674 ? 19.023 4.752 -41.962 1.00 96.56 674 ASP A O 1
ATOM 5202 N N . HIS A 1 675 ? 17.168 3.480 -42.010 1.00 96.88 675 HIS A N 1
ATOM 5203 C CA . HIS A 1 675 ? 16.520 4.136 -40.878 1.00 96.88 675 HIS A CA 1
ATOM 5204 C C . HIS A 1 675 ? 17.364 4.037 -39.597 1.00 96.88 675 HIS A C 1
ATOM 5206 O O . HIS A 1 675 ? 17.597 5.045 -38.933 1.00 96.88 675 HIS A O 1
ATOM 5212 N N . LYS A 1 676 ? 17.877 2.846 -39.258 1.00 95.81 676 LYS A N 1
ATOM 5213 C CA . LYS A 1 676 ? 18.728 2.674 -38.071 1.00 95.81 676 LYS A CA 1
ATOM 5214 C C . LYS A 1 676 ? 20.086 3.354 -38.210 1.00 95.81 676 LYS A C 1
ATOM 5216 O O . LYS A 1 676 ? 20.568 3.900 -37.229 1.00 95.81 676 LYS A O 1
ATOM 5221 N N . LYS A 1 677 ? 20.675 3.386 -39.407 1.00 96.38 677 LYS A N 1
ATOM 5222 C CA . LYS A 1 677 ? 21.932 4.100 -39.673 1.00 96.38 677 LYS A CA 1
ATOM 5223 C C . LYS A 1 677 ? 21.777 5.611 -39.517 1.00 96.38 677 LYS A C 1
ATOM 5225 O O . LYS A 1 677 ? 22.693 6.245 -39.015 1.00 96.38 677 LYS A O 1
ATOM 5230 N N . HIS A 1 678 ? 20.643 6.174 -39.929 1.00 96.88 678 HIS A N 1
ATOM 5231 C CA . HIS A 1 678 ? 20.350 7.594 -39.739 1.00 96.88 678 HIS A CA 1
ATOM 5232 C C . HIS A 1 678 ? 20.257 7.972 -38.253 1.00 96.88 678 HIS A C 1
ATOM 5234 O O . HIS A 1 678 ? 20.741 9.023 -37.850 1.00 96.88 678 HIS A O 1
ATOM 5240 N N . LEU A 1 679 ? 19.656 7.102 -37.437 1.00 96.25 679 LEU A N 1
ATOM 5241 C CA . LEU A 1 679 ? 19.452 7.346 -36.008 1.00 96.25 679 LEU A CA 1
ATOM 5242 C C . LEU A 1 679 ? 20.654 6.969 -35.130 1.00 96.25 679 LEU A C 1
ATOM 5244 O O . LEU A 1 679 ? 20.698 7.370 -33.974 1.00 96.25 679 LEU A O 1
ATOM 5248 N N . GLU A 1 680 ? 21.610 6.181 -35.617 1.00 97.06 680 GLU A N 1
ATOM 5249 C CA . GLU A 1 680 ? 22.752 5.739 -34.814 1.00 97.06 680 GLU A CA 1
ATOM 5250 C C . GLU A 1 680 ? 23.875 6.784 -34.844 1.00 97.06 680 GLU A C 1
ATOM 5252 O O . GLU A 1 680 ? 24.530 6.988 -35.868 1.00 97.06 680 GLU A O 1
ATOM 5257 N N . PHE A 1 681 ? 24.145 7.416 -33.700 1.00 97.88 681 PHE A N 1
ATOM 5258 C CA . PHE A 1 681 ? 25.290 8.313 -33.571 1.00 97.88 681 PHE A CA 1
ATOM 5259 C C . PHE A 1 681 ? 26.625 7.565 -33.664 1.00 97.88 681 PHE A C 1
ATOM 5261 O O . PHE A 1 681 ? 26.804 6.455 -33.154 1.00 97.88 681 PHE A O 1
ATOM 5268 N N . THR A 1 682 ? 27.609 8.227 -34.268 1.00 96.88 682 THR A N 1
ATOM 5269 C CA . THR A 1 682 ? 28.999 7.761 -34.287 1.00 96.88 682 THR A CA 1
ATOM 5270 C C . THR A 1 682 ? 29.623 7.802 -32.890 1.00 96.88 682 THR A C 1
ATOM 5272 O O . THR A 1 682 ? 29.184 8.545 -32.011 1.00 96.88 682 THR A O 1
ATOM 5275 N N . GLU A 1 683 ? 30.706 7.051 -32.677 1.00 97.12 683 GLU A N 1
ATOM 5276 C CA . GLU A 1 683 ? 31.451 7.093 -31.410 1.00 97.12 683 GLU A CA 1
ATOM 5277 C C . GLU A 1 683 ? 31.966 8.498 -31.057 1.00 97.12 683 GLU A C 1
ATOM 5279 O O . GLU A 1 683 ? 31.990 8.865 -29.883 1.00 97.12 683 GLU A O 1
ATOM 5284 N N . ALA A 1 684 ? 32.353 9.298 -32.058 1.00 98.00 684 ALA A N 1
ATOM 5285 C CA . ALA A 1 684 ? 32.791 10.678 -31.857 1.00 98.00 684 ALA A CA 1
ATOM 5286 C C . ALA A 1 684 ? 31.647 11.560 -31.335 1.00 98.00 684 ALA A C 1
ATOM 5288 O O . ALA A 1 684 ? 31.824 12.273 -30.350 1.00 98.00 684 ALA A O 1
ATOM 5289 N N . GLN A 1 685 ? 30.457 11.437 -31.929 1.00 98.31 685 GLN A N 1
ATOM 5290 C CA . GLN A 1 685 ? 29.259 12.145 -31.470 1.00 98.31 685 GLN A CA 1
ATOM 5291 C C . GLN A 1 685 ? 28.840 11.691 -30.065 1.00 98.31 685 GLN A C 1
ATOM 5293 O O . GLN A 1 685 ? 28.484 12.517 -29.233 1.00 98.31 685 GLN A O 1
ATOM 5298 N N . TYR A 1 686 ? 28.954 10.398 -29.748 1.00 98.12 686 TYR A N 1
ATOM 5299 C CA . TYR A 1 686 ? 28.721 9.902 -28.388 1.00 98.12 686 TYR A CA 1
ATOM 5300 C C . TYR A 1 686 ? 29.684 10.511 -27.361 1.00 98.12 686 TYR A C 1
ATOM 5302 O O . TYR A 1 686 ? 29.257 10.881 -26.270 1.00 98.12 686 TYR A O 1
ATOM 5310 N N . ARG A 1 687 ? 30.974 10.649 -27.699 1.00 98.12 687 ARG A N 1
ATOM 5311 C CA . ARG A 1 687 ? 31.966 11.318 -26.836 1.00 98.12 687 ARG A CA 1
ATOM 5312 C C . ARG A 1 687 ? 31.660 12.805 -26.667 1.00 98.12 687 ARG A C 1
ATOM 5314 O O . ARG A 1 687 ? 31.826 13.330 -25.570 1.00 98.12 687 ARG A O 1
ATOM 5321 N N . GLU A 1 688 ? 31.191 13.465 -27.722 1.00 98.44 688 GLU A N 1
ATOM 5322 C CA . GLU A 1 688 ? 30.748 14.859 -27.667 1.00 98.44 688 GLU A CA 1
ATOM 5323 C C . GLU A 1 688 ? 29.536 15.031 -26.741 1.00 98.44 688 GLU A C 1
ATOM 5325 O O . GLU A 1 688 ? 29.560 15.886 -25.860 1.00 98.44 688 GLU A O 1
ATOM 5330 N N . LEU A 1 689 ? 28.512 14.182 -26.874 1.00 98.56 689 LEU A N 1
ATOM 5331 C CA . LEU A 1 689 ? 27.329 14.210 -26.010 1.00 98.56 689 LEU A CA 1
ATOM 5332 C C . LEU A 1 689 ? 27.665 13.873 -24.554 1.00 98.56 689 LEU A C 1
ATOM 5334 O O . LEU A 1 689 ? 27.137 14.512 -23.646 1.00 98.56 689 LEU A O 1
ATOM 5338 N N . PHE A 1 690 ? 28.570 12.917 -24.323 1.00 98.31 690 PHE A N 1
ATOM 5339 C CA . PHE A 1 690 ? 29.072 12.599 -22.986 1.00 98.31 690 PHE A CA 1
ATOM 5340 C C . PHE A 1 690 ? 29.754 13.811 -22.343 1.00 98.31 690 PHE A C 1
ATOM 5342 O O . PHE A 1 690 ? 29.427 14.174 -21.214 1.00 98.31 690 PHE A O 1
ATOM 5349 N N . LYS A 1 691 ? 30.643 14.487 -23.083 1.00 98.38 691 LYS A N 1
ATOM 5350 C CA . LYS A 1 691 ? 31.305 15.713 -22.622 1.00 98.38 691 LYS A CA 1
ATOM 5351 C C . LYS A 1 691 ? 30.292 16.826 -22.343 1.00 98.38 691 LYS A C 1
ATOM 5353 O O . LYS A 1 691 ? 30.349 17.455 -21.293 1.00 98.38 691 LYS A O 1
ATOM 5358 N N . TYR A 1 692 ? 29.330 17.030 -23.239 1.00 98.75 692 TYR A N 1
ATOM 5359 C CA . TYR A 1 692 ? 28.287 18.037 -23.058 1.00 98.75 692 TYR A CA 1
ATOM 5360 C C . TYR A 1 692 ? 27.423 17.765 -21.816 1.00 98.75 692 TYR A C 1
ATOM 5362 O O . TYR A 1 692 ? 27.125 18.677 -21.050 1.00 98.75 692 TYR A O 1
ATOM 5370 N N . ALA A 1 693 ? 27.061 16.506 -21.555 1.00 98.50 693 ALA A N 1
ATOM 5371 C CA . ALA A 1 693 ? 26.337 16.134 -20.342 1.00 98.50 693 ALA A CA 1
ATOM 5372 C C . ALA A 1 693 ? 27.147 16.418 -19.064 1.00 98.50 693 ALA A C 1
ATOM 5374 O O . ALA A 1 693 ? 26.576 16.884 -18.076 1.00 98.50 693 ALA A O 1
ATOM 5375 N N . GLN A 1 694 ? 28.471 16.216 -19.094 1.00 97.38 694 GLN A N 1
ATOM 5376 C CA . GLN A 1 694 ? 29.363 16.609 -17.997 1.00 97.38 694 GLN A CA 1
ATOM 5377 C C . GLN A 1 694 ? 29.390 18.131 -17.798 1.00 97.38 694 GLN A C 1
ATOM 5379 O O . GLN A 1 694 ? 29.268 18.587 -16.665 1.00 97.38 694 GLN A O 1
ATOM 5384 N N . GLU A 1 695 ? 29.483 18.912 -18.878 1.00 98.31 695 GLU A N 1
ATOM 5385 C CA . GLU A 1 695 ? 29.452 20.385 -18.839 1.00 98.31 695 GLU A CA 1
ATOM 5386 C C . GLU A 1 695 ? 28.122 20.921 -18.275 1.00 98.31 695 GLU A C 1
ATOM 5388 O O . GLU A 1 695 ? 28.106 21.869 -17.494 1.00 98.31 695 GLU A O 1
ATOM 5393 N N . VAL A 1 696 ? 27.001 20.279 -18.617 1.00 98.00 696 VAL A N 1
ATOM 5394 C CA . VAL A 1 696 ? 25.657 20.604 -18.102 1.00 98.00 696 VAL A CA 1
ATOM 5395 C C . VAL A 1 696 ? 25.428 20.073 -16.673 1.00 98.00 696 VAL A C 1
ATOM 5397 O O . VAL A 1 696 ? 24.517 20.523 -15.970 1.00 98.00 696 VAL A O 1
ATOM 5400 N N . GLY A 1 697 ? 26.254 19.131 -16.212 1.00 97.88 697 GLY A N 1
ATOM 5401 C CA . GLY A 1 697 ? 26.183 18.547 -14.874 1.00 97.88 697 GLY A CA 1
ATOM 5402 C C . GLY A 1 697 ? 25.064 17.514 -14.702 1.00 97.88 697 GLY A C 1
ATOM 5403 O O . GLY A 1 697 ? 24.361 17.540 -13.688 1.00 97.88 697 GLY A O 1
ATOM 5404 N N . ILE A 1 698 ? 24.865 16.625 -15.680 1.00 98.44 698 ILE A N 1
ATOM 5405 C CA . ILE A 1 698 ? 23.960 15.464 -15.600 1.00 98.44 698 ILE A CA 1
ATOM 5406 C C . ILE A 1 698 ? 24.715 14.168 -15.926 1.00 98.44 698 ILE A C 1
ATOM 5408 O O . ILE A 1 698 ? 25.600 14.153 -16.780 1.00 98.44 698 ILE A O 1
ATOM 5412 N N . LEU A 1 699 ? 24.366 13.061 -15.258 1.00 98.44 699 LEU A N 1
ATOM 5413 C CA . LEU A 1 699 ? 24.936 11.757 -15.597 1.00 98.44 699 LEU A CA 1
ATOM 5414 C C . LEU A 1 699 ? 24.490 11.322 -16.993 1.00 98.44 699 LEU A C 1
ATOM 5416 O O . LEU A 1 699 ? 23.312 11.420 -17.329 1.00 98.44 699 LEU A O 1
ATOM 5420 N N . PHE A 1 700 ? 25.409 10.759 -17.767 1.00 98.50 700 PHE A N 1
ATOM 5421 C CA . PHE A 1 700 ? 25.145 10.254 -19.110 1.00 98.50 700 PHE A CA 1
ATOM 5422 C C . PHE A 1 700 ? 25.375 8.750 -19.173 1.00 98.50 700 PHE A C 1
ATOM 5424 O O . PHE A 1 700 ? 26.408 8.264 -18.719 1.00 98.50 700 PHE A O 1
ATOM 5431 N N . THR A 1 701 ? 24.455 8.020 -19.793 1.00 98.50 701 THR A N 1
ATOM 5432 C CA . THR A 1 701 ? 24.624 6.597 -20.104 1.00 98.50 701 THR A CA 1
ATOM 5433 C C . THR A 1 701 ? 23.948 6.236 -21.429 1.00 98.50 701 THR A C 1
ATOM 5435 O O . THR A 1 701 ? 23.273 7.053 -22.058 1.00 98.50 701 THR A O 1
ATOM 5438 N N . ALA A 1 702 ? 24.099 4.986 -21.854 1.00 98.44 702 ALA A N 1
ATOM 5439 C CA . ALA A 1 702 ? 23.317 4.412 -22.929 1.00 98.44 702 ALA A CA 1
ATOM 5440 C C . ALA A 1 702 ? 22.947 2.953 -22.644 1.00 98.44 702 ALA A C 1
ATOM 5442 O O . ALA A 1 702 ? 23.551 2.262 -21.818 1.00 98.44 702 ALA A O 1
ATOM 5443 N N . SER A 1 703 ? 21.937 2.483 -23.368 1.00 97.94 703 SER A N 1
ATOM 5444 C CA . SER A 1 703 ? 21.615 1.066 -23.461 1.00 97.94 703 SER A CA 1
ATOM 5445 C C . SER A 1 703 ? 22.549 0.411 -24.468 1.00 97.94 703 SER A C 1
ATOM 5447 O O . SER A 1 703 ? 22.566 0.820 -25.630 1.00 97.94 703 SER A O 1
ATOM 5449 N N . ALA A 1 704 ? 23.319 -0.583 -24.026 1.00 97.50 704 ALA A N 1
ATOM 5450 C CA . ALA A 1 704 ? 24.127 -1.406 -24.915 1.00 97.50 704 ALA A CA 1
ATOM 5451 C C . ALA A 1 704 ? 23.241 -2.472 -25.559 1.00 97.50 704 ALA A C 1
ATOM 5453 O O . ALA A 1 704 ? 22.596 -3.254 -24.860 1.00 97.50 704 ALA A O 1
ATOM 5454 N N . MET A 1 705 ? 23.224 -2.492 -26.887 1.00 94.12 705 MET A N 1
ATOM 5455 C CA . MET A 1 705 ? 22.364 -3.372 -27.680 1.00 94.12 705 MET A CA 1
ATOM 5456 C C . MET A 1 705 ? 23.119 -4.568 -28.291 1.00 94.12 705 MET A C 1
ATOM 5458 O O . MET A 1 705 ? 22.535 -5.329 -29.057 1.00 94.12 705 MET A O 1
ATOM 5462 N N . ASP A 1 706 ? 24.416 -4.689 -27.991 1.00 95.69 706 ASP A N 1
ATOM 5463 C CA . ASP A 1 706 ? 25.355 -5.720 -28.446 1.00 95.69 706 ASP A CA 1
ATOM 5464 C C . ASP A 1 706 ? 26.695 -5.589 -27.682 1.00 95.69 706 ASP A C 1
ATOM 5466 O O . ASP A 1 706 ? 26.922 -4.605 -26.967 1.00 95.69 706 ASP A O 1
ATOM 5470 N N . MET A 1 707 ? 27.601 -6.565 -27.839 1.00 96.56 707 MET A N 1
ATOM 5471 C CA . MET A 1 707 ? 28.895 -6.598 -27.136 1.00 96.56 707 MET A CA 1
ATOM 5472 C C . MET A 1 707 ? 29.851 -5.465 -27.544 1.00 96.56 707 MET A C 1
ATOM 5474 O O . MET A 1 707 ? 30.546 -4.931 -26.683 1.00 96.56 707 MET A O 1
ATOM 5478 N N . VAL A 1 708 ? 29.867 -5.062 -28.820 1.00 97.19 708 VAL A N 1
ATOM 5479 C CA . VAL A 1 708 ? 30.759 -3.997 -29.319 1.00 97.19 708 VAL A CA 1
ATOM 5480 C C . VAL A 1 708 ? 30.348 -2.653 -28.726 1.00 97.19 708 VAL A C 1
ATOM 5482 O O . VAL A 1 708 ? 31.174 -1.911 -28.194 1.00 97.19 708 VAL A O 1
ATOM 5485 N N . SER A 1 709 ? 29.048 -2.367 -28.746 1.00 97.75 709 SER A N 1
ATOM 5486 C CA . SER A 1 709 ? 28.467 -1.194 -28.098 1.00 97.75 709 SER A CA 1
ATOM 5487 C C . SER A 1 709 ? 28.706 -1.204 -26.588 1.00 97.75 709 SER A C 1
ATOM 5489 O O . SER A 1 709 ? 28.995 -0.157 -26.014 1.00 97.75 709 SER A O 1
ATOM 5491 N N . PHE A 1 710 ? 28.635 -2.371 -25.940 1.00 98.38 710 PHE A N 1
ATOM 5492 C CA . PHE A 1 710 ? 28.943 -2.511 -24.516 1.00 98.38 710 PHE A CA 1
ATOM 5493 C C . PHE A 1 710 ? 30.397 -2.134 -24.206 1.00 98.38 710 PHE A C 1
ATOM 5495 O O . PHE A 1 710 ? 30.635 -1.312 -23.322 1.00 98.38 710 PHE A O 1
ATOM 5502 N N . ASP A 1 711 ? 31.370 -2.675 -24.945 1.00 98.38 711 ASP A N 1
ATOM 5503 C CA . ASP A 1 711 ? 32.787 -2.351 -24.741 1.00 98.38 711 ASP A CA 1
ATOM 5504 C C . ASP A 1 711 ? 33.087 -0.875 -25.007 1.00 98.38 711 ASP A C 1
ATOM 5506 O O . ASP A 1 711 ? 33.850 -0.261 -24.262 1.00 98.38 711 ASP A O 1
ATOM 5510 N N . PHE A 1 712 ? 32.452 -0.270 -26.015 1.00 98.38 712 PHE A N 1
ATOM 5511 C CA . PHE A 1 712 ? 32.548 1.172 -26.235 1.00 98.38 712 PHE A CA 1
ATOM 5512 C C . PHE A 1 712 ? 32.110 1.965 -24.993 1.00 98.38 712 PHE A C 1
ATOM 5514 O O . PHE A 1 712 ? 32.837 2.859 -24.554 1.00 98.38 712 PHE A O 1
ATOM 5521 N N . LEU A 1 713 ? 30.966 1.615 -24.392 1.00 98.38 713 LEU A N 1
ATOM 5522 C CA . LEU A 1 713 ? 30.453 2.283 -23.191 1.00 98.38 713 LEU A CA 1
ATOM 5523 C C . LEU A 1 713 ? 31.364 2.082 -21.972 1.00 98.38 713 LEU A C 1
ATOM 5525 O O . LEU A 1 713 ? 31.616 3.040 -21.239 1.00 98.38 713 LEU A O 1
ATOM 5529 N N . VAL A 1 714 ? 31.927 0.882 -21.792 1.00 98.00 714 VAL A N 1
ATOM 5530 C CA . VAL A 1 714 ? 32.962 0.628 -20.773 1.00 98.00 714 VAL A CA 1
ATOM 5531 C C . VAL A 1 714 ? 34.180 1.527 -21.005 1.00 98.00 714 VAL A C 1
ATOM 5533 O O . VAL A 1 714 ? 34.677 2.152 -20.068 1.00 98.00 714 VAL A O 1
ATOM 5536 N N . ASN A 1 715 ? 34.634 1.657 -22.254 1.00 97.75 715 ASN A N 1
ATOM 5537 C CA . ASN A 1 715 ? 35.820 2.437 -22.611 1.00 97.75 715 ASN A CA 1
ATOM 5538 C C . ASN A 1 715 ? 35.643 3.946 -22.397 1.00 97.75 715 ASN A C 1
ATOM 5540 O O . ASN A 1 715 ? 36.593 4.615 -21.989 1.00 97.75 715 ASN A O 1
ATOM 5544 N N . ILE A 1 716 ? 34.450 4.497 -22.650 1.00 96.38 716 ILE A N 1
ATOM 5545 C CA . ILE A 1 716 ? 34.150 5.907 -22.340 1.00 96.38 716 ILE A CA 1
ATOM 5546 C C . ILE A 1 716 ? 33.780 6.135 -20.866 1.00 96.38 716 ILE A C 1
ATOM 5548 O O . ILE A 1 716 ? 33.605 7.282 -20.466 1.00 96.38 716 ILE A O 1
ATOM 5552 N N . LYS A 1 717 ? 33.723 5.066 -20.056 1.00 95.94 717 LYS A N 1
ATOM 5553 C CA . LYS A 1 717 ? 33.506 5.090 -18.602 1.00 95.94 717 LYS A CA 1
ATOM 5554 C C . LYS A 1 717 ? 32.190 5.753 -18.188 1.00 95.94 717 LYS A C 1
ATOM 5556 O O . LYS A 1 717 ? 32.164 6.593 -17.288 1.00 95.94 717 LYS A O 1
ATOM 5561 N N . VAL A 1 718 ? 31.086 5.360 -18.827 1.00 97.62 718 VAL A N 1
ATOM 5562 C CA . VAL A 1 718 ? 29.750 5.712 -18.314 1.00 97.62 718 VAL A CA 1
ATOM 5563 C C . VAL A 1 718 ? 29.551 5.122 -16.903 1.00 97.62 718 VAL A C 1
ATOM 5565 O O . VAL A 1 718 ? 30.102 4.060 -16.608 1.00 97.62 718 VAL A O 1
ATOM 5568 N N . PRO A 1 719 ? 28.773 5.776 -16.020 1.00 96.69 719 PRO A N 1
ATOM 5569 C CA . PRO A 1 719 ? 28.636 5.378 -14.614 1.00 96.69 719 PRO A CA 1
ATOM 5570 C C . PRO A 1 719 ? 27.978 4.002 -14.431 1.00 96.69 719 PRO A C 1
ATOM 5572 O O . PRO A 1 719 ? 28.300 3.253 -13.516 1.00 96.69 719 PRO A O 1
ATOM 5575 N N . PHE A 1 720 ? 27.069 3.644 -15.329 1.00 98.12 720 PHE A N 1
ATOM 5576 C CA . PHE A 1 720 ? 26.452 2.325 -15.409 1.00 98.12 720 PHE A CA 1
ATOM 5577 C C . PHE A 1 720 ? 26.068 2.054 -16.857 1.00 98.12 720 PHE A C 1
ATOM 5579 O O . PHE A 1 720 ? 26.001 2.993 -17.652 1.00 98.12 720 PHE A O 1
ATOM 5586 N N . ILE A 1 721 ? 25.774 0.802 -17.201 1.00 98.56 721 ILE A N 1
ATOM 5587 C CA . ILE A 1 721 ? 25.279 0.426 -18.531 1.00 98.56 721 ILE A CA 1
ATOM 5588 C C . ILE A 1 721 ? 23.878 -0.168 -18.408 1.00 98.56 721 ILE A C 1
ATOM 5590 O O . ILE A 1 721 ? 23.612 -1.033 -17.569 1.00 98.56 721 ILE A O 1
ATOM 5594 N N . LYS A 1 722 ? 22.963 0.294 -19.261 1.00 98.44 722 LYS A N 1
ATOM 5595 C CA . LYS A 1 722 ? 21.616 -0.269 -19.359 1.00 98.44 722 LYS A CA 1
ATOM 5596 C C . LYS A 1 722 ? 21.619 -1.466 -20.318 1.00 98.44 722 LYS A C 1
ATOM 5598 O O . LYS A 1 722 ? 22.169 -1.381 -21.412 1.00 98.44 722 LYS A O 1
ATOM 5603 N N . ILE A 1 723 ? 20.947 -2.553 -19.945 1.00 97.94 723 ILE A N 1
ATOM 5604 C CA . ILE A 1 723 ? 20.589 -3.648 -20.861 1.00 97.94 723 ILE A CA 1
ATOM 5605 C C . ILE A 1 723 ? 19.077 -3.591 -21.090 1.00 97.94 723 ILE A C 1
ATOM 5607 O O . ILE A 1 723 ? 18.295 -3.610 -20.132 1.00 97.94 723 ILE A O 1
ATOM 5611 N N . GLY A 1 724 ? 18.662 -3.416 -22.344 1.00 95.19 724 GLY A N 1
ATOM 5612 C CA . GLY A 1 724 ? 17.252 -3.295 -22.725 1.00 95.19 724 GLY A CA 1
ATOM 5613 C C . GLY A 1 724 ? 16.528 -4.643 -22.755 1.00 95.19 724 GLY A C 1
ATOM 5614 O O . GLY A 1 724 ? 17.154 -5.687 -22.918 1.00 95.19 724 GLY A O 1
ATOM 5615 N N . SER A 1 725 ? 15.197 -4.614 -22.650 1.00 95.94 725 SER A N 1
ATOM 5616 C CA . SER A 1 725 ? 14.346 -5.816 -22.651 1.00 95.94 725 SER A CA 1
ATOM 5617 C C . SER A 1 725 ? 14.548 -6.704 -23.884 1.00 95.94 725 SER A C 1
ATOM 5619 O O . SER A 1 725 ? 14.533 -7.924 -23.766 1.00 95.94 725 SER A O 1
ATOM 5621 N N . GLY A 1 726 ? 14.822 -6.110 -25.053 1.00 93.25 726 GLY A N 1
ATOM 5622 C CA . GLY A 1 726 ? 15.060 -6.853 -26.297 1.00 93.25 726 GLY A CA 1
ATOM 5623 C C . GLY A 1 726 ? 16.302 -7.755 -26.290 1.00 93.25 726 GLY A C 1
ATOM 5624 O O . GLY A 1 726 ? 16.423 -8.607 -27.161 1.00 93.25 726 GLY A O 1
ATOM 5625 N N . ASP A 1 727 ? 17.195 -7.588 -25.313 1.00 93.44 727 ASP A N 1
ATOM 5626 C CA . ASP A 1 727 ? 18.416 -8.380 -25.144 1.00 93.44 727 ASP A CA 1
ATOM 5627 C C . ASP A 1 727 ? 18.417 -9.157 -23.805 1.00 93.44 727 ASP A C 1
ATOM 5629 O O . ASP A 1 727 ? 19.413 -9.774 -23.426 1.00 93.44 727 ASP A O 1
ATOM 5633 N N . SER A 1 728 ? 17.287 -9.171 -23.084 1.00 90.62 728 SER A N 1
ATOM 5634 C CA . SER A 1 728 ? 17.138 -9.828 -21.773 1.00 90.62 728 SER A CA 1
ATOM 5635 C C . SER A 1 728 ? 17.175 -11.362 -21.838 1.00 90.62 728 SER A C 1
ATOM 5637 O O . SER A 1 728 ? 17.513 -12.016 -20.855 1.00 90.62 728 SER A O 1
ATOM 5639 N N . ASN A 1 729 ? 16.903 -11.953 -23.004 1.00 91.06 729 ASN A N 1
ATOM 5640 C CA . ASN A 1 729 ? 17.040 -13.392 -23.249 1.00 91.06 729 ASN A CA 1
ATOM 5641 C C . ASN A 1 729 ? 18.409 -13.779 -23.849 1.00 91.06 729 ASN A C 1
ATOM 5643 O O . ASN A 1 729 ? 18.686 -14.964 -24.052 1.00 91.06 729 ASN A O 1
ATOM 5647 N N . ASN A 1 730 ? 19.293 -12.811 -24.114 1.00 95.00 730 ASN A N 1
ATOM 5648 C CA . ASN A 1 730 ? 20.613 -13.061 -24.684 1.00 95.00 730 ASN A CA 1
ATOM 5649 C C . ASN A 1 730 ? 21.611 -13.460 -23.584 1.00 95.00 730 ASN A C 1
ATOM 5651 O O . ASN A 1 730 ? 22.424 -12.664 -23.112 1.00 95.00 730 ASN A O 1
ATOM 5655 N N . LEU A 1 731 ? 21.559 -14.727 -23.164 1.00 95.31 731 LEU A N 1
ATOM 5656 C CA . LEU A 1 731 ? 22.355 -15.229 -22.036 1.00 95.31 731 LEU A CA 1
ATOM 5657 C C . LEU A 1 731 ? 23.873 -15.126 -22.263 1.00 95.31 731 LEU A C 1
ATOM 5659 O O . LEU A 1 731 ? 24.626 -14.985 -21.299 1.00 95.31 731 LEU A O 1
ATOM 5663 N N . LEU A 1 732 ? 24.335 -15.197 -23.518 1.00 96.00 732 LEU A N 1
ATOM 5664 C CA . LEU A 1 732 ? 25.750 -15.007 -23.856 1.00 96.00 732 LEU A CA 1
ATOM 5665 C C . LEU A 1 732 ? 26.179 -13.563 -23.595 1.00 96.00 732 LEU A C 1
ATOM 5667 O O . LEU A 1 732 ? 27.202 -13.334 -22.950 1.00 96.00 732 LEU A O 1
ATOM 5671 N N . PHE A 1 733 ? 25.371 -12.598 -24.036 1.00 96.81 733 PHE A N 1
ATOM 5672 C CA . PHE A 1 733 ? 25.625 -11.189 -23.776 1.00 96.81 733 PHE A CA 1
ATOM 5673 C C . PHE A 1 733 ? 25.544 -10.852 -22.285 1.00 96.81 733 PHE A C 1
ATOM 5675 O O . PHE A 1 733 ? 26.419 -10.160 -21.777 1.00 96.81 733 PHE A O 1
ATOM 5682 N N . LEU A 1 734 ? 24.574 -11.402 -21.551 1.00 97.38 734 LEU A N 1
ATOM 5683 C CA . LEU A 1 734 ? 24.456 -11.187 -20.104 1.00 97.38 734 LEU A CA 1
ATOM 5684 C C . LEU A 1 734 ? 25.663 -11.727 -19.328 1.00 97.38 734 LEU A C 1
ATOM 5686 O O . LEU A 1 734 ? 26.193 -11.034 -18.463 1.00 97.38 734 LEU A O 1
ATOM 5690 N N . LYS A 1 735 ? 26.147 -12.933 -19.662 1.00 97.69 735 LYS A N 1
ATOM 5691 C CA . LYS A 1 735 ? 27.380 -13.493 -19.075 1.00 97.69 735 LYS A CA 1
ATOM 5692 C C . LYS A 1 735 ? 28.593 -12.622 -19.390 1.00 97.69 735 LYS A C 1
ATOM 5694 O O . LYS A 1 735 ? 29.418 -12.378 -18.510 1.00 97.69 735 LYS A O 1
ATOM 5699 N N . TYR A 1 736 ? 28.686 -12.137 -20.629 1.00 97.88 736 TYR A N 1
ATOM 5700 C CA . TYR A 1 736 ? 29.738 -11.215 -21.040 1.00 97.88 736 TYR A CA 1
ATOM 5701 C C . TYR A 1 736 ? 29.687 -9.911 -20.239 1.00 97.88 736 TYR A C 1
ATOM 5703 O O . TYR A 1 736 ? 30.674 -9.553 -19.600 1.00 97.88 736 TYR A O 1
ATOM 5711 N N . ALA A 1 737 ? 28.534 -9.246 -20.192 1.00 97.81 737 ALA A N 1
ATOM 5712 C CA . ALA A 1 737 ? 28.328 -8.011 -19.445 1.00 97.81 737 ALA A CA 1
ATOM 5713 C C . ALA A 1 737 ? 28.656 -8.167 -17.949 1.00 97.81 737 ALA A C 1
ATOM 5715 O O . ALA A 1 737 ? 29.384 -7.347 -17.392 1.00 97.81 737 ALA A O 1
ATOM 5716 N N . ALA A 1 738 ? 28.204 -9.256 -17.315 1.00 97.31 738 ALA A N 1
ATOM 5717 C CA . ALA A 1 738 ? 28.495 -9.560 -15.911 1.00 97.31 738 ALA A CA 1
ATOM 5718 C C . ALA A 1 738 ? 30.001 -9.715 -15.635 1.00 97.31 738 ALA A C 1
ATOM 5720 O O . ALA A 1 738 ? 30.510 -9.266 -14.608 1.00 97.31 738 ALA A O 1
ATOM 5721 N N . SER A 1 739 ? 30.746 -10.321 -16.569 1.00 97.12 739 SER A N 1
ATOM 5722 C CA . SER A 1 739 ? 32.197 -10.523 -16.427 1.00 97.12 739 SER A CA 1
ATOM 5723 C C . SER A 1 739 ? 32.996 -9.217 -16.371 1.00 97.12 739 SER A C 1
ATOM 5725 O O . SER A 1 739 ? 34.084 -9.185 -15.796 1.00 97.12 739 SER A O 1
ATOM 5727 N N . LYS A 1 740 ? 32.446 -8.126 -16.919 1.00 97.38 740 LYS A N 1
ATOM 5728 C CA . LYS A 1 740 ? 33.075 -6.798 -16.932 1.00 97.38 740 LYS A CA 1
ATOM 5729 C C . LYS A 1 740 ? 32.957 -6.072 -15.589 1.00 97.38 740 LYS A C 1
ATOM 5731 O O . LYS A 1 740 ? 33.679 -5.103 -15.382 1.00 97.38 740 LYS A O 1
ATOM 5736 N N . LYS A 1 741 ? 32.093 -6.549 -14.679 1.00 95.12 741 LYS A N 1
ATOM 5737 C CA . LYS A 1 741 ? 31.926 -6.049 -13.299 1.00 95.12 741 LYS A CA 1
ATOM 5738 C C . LYS A 1 741 ? 31.661 -4.542 -13.197 1.00 95.12 741 LYS A C 1
ATOM 5740 O O . LYS A 1 741 ? 32.062 -3.900 -12.229 1.00 95.12 741 LYS A O 1
ATOM 5745 N N . VAL A 1 742 ? 30.975 -3.988 -14.192 1.00 95.88 742 VAL A N 1
ATOM 5746 C CA . VAL A 1 742 ? 30.475 -2.607 -14.174 1.00 95.88 742 VAL A CA 1
ATOM 5747 C C . VAL A 1 742 ? 29.039 -2.577 -13.638 1.00 95.88 742 VAL A C 1
ATOM 5749 O O . VAL A 1 742 ? 28.344 -3.590 -13.744 1.00 95.88 742 VAL A O 1
ATOM 5752 N N . PRO A 1 743 ? 28.559 -1.454 -13.077 1.00 97.62 743 PRO A N 1
ATOM 5753 C CA . PRO A 1 743 ? 27.169 -1.345 -12.648 1.00 97.62 743 PRO A CA 1
ATOM 5754 C C . PRO A 1 743 ? 26.191 -1.530 -13.817 1.00 97.62 743 PRO A C 1
ATOM 5756 O O . PRO A 1 743 ? 26.354 -0.915 -14.875 1.00 97.62 743 PRO A O 1
ATOM 5759 N N . LEU A 1 744 ? 25.162 -2.362 -13.627 1.00 98.44 744 LEU A N 1
ATOM 5760 C CA . LEU A 1 744 ? 24.156 -2.663 -14.655 1.00 98.44 744 LEU A CA 1
ATOM 5761 C C . LEU A 1 744 ? 22.739 -2.265 -14.225 1.00 98.44 744 LEU A C 1
ATOM 5763 O O . LEU A 1 744 ? 22.346 -2.449 -13.077 1.00 98.44 744 LEU A O 1
ATOM 5767 N N . ILE A 1 745 ? 21.925 -1.799 -15.172 1.00 98.38 745 ILE A N 1
ATOM 5768 C CA . ILE A 1 745 ? 20.469 -1.679 -14.992 1.00 98.38 745 ILE A CA 1
ATOM 5769 C C . ILE A 1 745 ? 19.777 -2.493 -16.086 1.00 98.38 745 ILE A C 1
ATOM 5771 O O . ILE A 1 745 ? 19.888 -2.192 -17.275 1.00 98.38 745 ILE A O 1
ATOM 5775 N N . ILE A 1 746 ? 19.032 -3.529 -15.713 1.00 98.31 746 ILE A N 1
ATOM 5776 C CA . ILE A 1 746 ? 18.525 -4.536 -16.656 1.00 98.31 746 ILE A CA 1
ATOM 5777 C C . ILE A 1 746 ? 16.997 -4.488 -16.672 1.00 98.31 746 ILE A C 1
ATOM 5779 O O . ILE A 1 746 ? 16.368 -4.588 -15.626 1.00 98.31 746 ILE A O 1
ATOM 5783 N N . SER A 1 747 ? 16.399 -4.290 -17.851 1.00 98.19 747 SER A N 1
ATOM 5784 C CA . SER A 1 747 ? 14.936 -4.318 -18.002 1.00 98.19 747 SER A CA 1
ATOM 5785 C C . SER A 1 747 ? 14.482 -5.736 -18.298 1.00 98.19 747 SER A C 1
ATOM 5787 O O . SER A 1 747 ? 15.193 -6.495 -18.952 1.00 98.19 747 SER A O 1
ATOM 5789 N N . THR A 1 748 ? 13.290 -6.067 -17.820 1.00 96.94 748 THR A N 1
ATOM 5790 C CA . THR A 1 748 ? 12.756 -7.436 -17.814 1.00 96.94 748 THR A CA 1
ATOM 5791 C C . THR A 1 748 ? 11.497 -7.598 -18.668 1.00 96.94 748 THR A C 1
ATOM 5793 O O . THR A 1 748 ? 10.723 -8.524 -18.461 1.00 96.94 748 THR A O 1
ATOM 5796 N N . GLY A 1 749 ? 11.276 -6.712 -19.643 1.00 94.75 749 GLY A N 1
ATOM 5797 C CA . GLY A 1 749 ? 10.171 -6.878 -20.588 1.00 94.75 749 GLY A CA 1
ATOM 5798 C C . GLY A 1 749 ? 10.405 -8.044 -21.551 1.00 94.75 749 GLY A C 1
ATOM 5799 O O . GLY A 1 749 ? 11.546 -8.412 -21.823 1.00 94.75 749 GLY A O 1
ATOM 5800 N N . MET A 1 750 ? 9.318 -8.586 -22.109 1.00 94.94 750 MET A N 1
ATOM 5801 C CA . MET A 1 750 ? 9.313 -9.720 -23.056 1.00 94.94 750 MET A CA 1
ATOM 5802 C C . MET A 1 750 ? 9.804 -11.066 -22.487 1.00 94.94 750 MET A C 1
ATOM 5804 O O . MET A 1 750 ? 9.983 -12.015 -23.250 1.00 94.94 750 MET A O 1
ATOM 5808 N N . VAL A 1 751 ? 10.016 -11.173 -21.172 1.00 93.50 751 VAL A N 1
ATOM 5809 C CA . VAL A 1 751 ? 10.461 -12.402 -20.501 1.00 93.50 751 VAL A CA 1
ATOM 5810 C C . VAL A 1 751 ? 9.588 -12.720 -19.289 1.00 93.50 751 VAL A C 1
ATOM 5812 O O . VAL A 1 751 ? 8.978 -11.830 -18.702 1.00 93.50 751 VAL A O 1
ATOM 5815 N N . ASP A 1 752 ? 9.517 -13.998 -18.920 1.00 91.69 752 ASP A N 1
ATOM 5816 C CA . ASP A 1 752 ? 8.790 -14.450 -17.734 1.00 91.69 752 ASP A CA 1
ATOM 5817 C C . ASP A 1 752 ? 9.656 -14.398 -16.459 1.00 91.69 752 ASP A C 1
ATOM 5819 O O . ASP A 1 752 ? 10.869 -14.165 -16.494 1.00 91.69 752 ASP A O 1
ATOM 5823 N N . LYS A 1 753 ? 9.042 -14.666 -15.302 1.00 89.62 753 LYS A N 1
ATOM 5824 C CA . LYS A 1 753 ? 9.733 -14.667 -14.004 1.00 89.62 753 LYS A CA 1
ATOM 5825 C C . LYS A 1 753 ? 10.904 -15.660 -13.934 1.00 89.62 753 LYS A C 1
ATOM 5827 O O . LYS A 1 753 ? 11.898 -15.378 -13.262 1.00 89.62 753 LYS A O 1
ATOM 5832 N N . ASN A 1 754 ? 10.829 -16.803 -14.619 1.00 93.12 754 ASN A N 1
ATOM 5833 C CA . ASN A 1 754 ? 11.902 -17.805 -14.616 1.00 93.12 754 ASN A CA 1
ATOM 5834 C C . ASN A 1 754 ? 13.127 -17.310 -15.390 1.00 93.12 754 ASN A C 1
ATOM 5836 O O . ASN A 1 754 ? 14.269 -17.482 -14.949 1.00 93.12 754 ASN A O 1
ATOM 5840 N N . ALA A 1 755 ? 12.901 -16.641 -16.516 1.00 94.38 755 ALA A N 1
ATOM 5841 C CA . ALA A 1 755 ? 13.943 -15.955 -17.257 1.00 94.38 755 ALA A CA 1
ATOM 5842 C C . ALA A 1 755 ? 14.547 -14.815 -16.425 1.00 94.38 755 ALA A C 1
ATOM 5844 O O . ALA A 1 755 ? 15.768 -14.727 -16.339 1.00 94.38 755 ALA A O 1
ATOM 5845 N N . VAL A 1 756 ? 13.743 -14.020 -15.709 1.00 97.00 756 VAL A N 1
ATOM 5846 C CA . VAL A 1 756 ? 14.258 -12.982 -14.790 1.00 97.00 756 VAL A CA 1
ATOM 5847 C C . VAL A 1 756 ? 15.117 -13.580 -13.680 1.00 97.00 756 VAL A C 1
ATOM 5849 O O . VAL A 1 756 ? 16.202 -13.067 -13.402 1.00 97.00 756 VAL A O 1
ATOM 5852 N N . LYS A 1 757 ? 14.700 -14.708 -13.096 1.00 97.00 757 LYS A N 1
ATOM 5853 C CA . LYS A 1 757 ? 15.529 -15.453 -12.142 1.00 97.00 757 LYS A CA 1
ATOM 5854 C C . LYS A 1 757 ? 16.845 -15.910 -12.776 1.00 97.00 757 LYS A C 1
ATOM 5856 O O . LYS A 1 757 ? 17.895 -15.768 -12.162 1.00 97.00 757 LYS A O 1
ATOM 5861 N N . THR A 1 758 ? 16.812 -16.396 -14.013 1.00 97.62 758 THR A N 1
ATOM 5862 C CA . THR A 1 758 ? 18.023 -16.799 -14.744 1.00 97.62 758 THR A CA 1
ATOM 5863 C C . THR A 1 758 ? 18.964 -15.614 -14.972 1.00 97.62 758 THR A C 1
ATOM 5865 O O . THR A 1 758 ? 20.169 -15.742 -14.760 1.00 97.62 758 THR A O 1
ATOM 5868 N N . ILE A 1 759 ? 18.432 -14.446 -15.351 1.00 97.88 759 ILE A N 1
ATOM 5869 C CA . ILE A 1 759 ? 19.200 -13.198 -15.463 1.00 97.88 759 ILE A CA 1
ATOM 5870 C C . ILE A 1 759 ? 19.849 -12.883 -14.113 1.00 97.88 759 ILE A C 1
ATOM 5872 O O . ILE A 1 759 ? 21.064 -12.701 -14.045 1.00 97.88 759 ILE A O 1
ATOM 5876 N N . TYR A 1 760 ? 19.062 -12.870 -13.034 1.00 97.75 760 TYR A N 1
ATOM 5877 C CA . TYR A 1 760 ? 19.555 -12.620 -11.683 1.00 97.75 760 TYR A CA 1
ATOM 5878 C C . TYR A 1 760 ? 20.688 -13.579 -11.298 1.00 97.75 760 TYR A C 1
ATOM 5880 O O . TYR A 1 760 ? 21.735 -13.122 -10.843 1.00 97.75 760 TYR A O 1
ATOM 5888 N N . ASP A 1 761 ? 20.522 -14.884 -11.511 1.00 97.75 761 ASP A N 1
ATOM 5889 C CA . ASP A 1 761 ? 21.518 -15.906 -11.174 1.00 97.75 761 ASP A CA 1
ATOM 5890 C C . ASP A 1 761 ? 22.822 -15.704 -11.969 1.00 97.75 761 ASP A C 1
ATOM 5892 O O . ASP A 1 761 ? 23.911 -15.766 -11.399 1.00 97.75 761 ASP A O 1
ATOM 5896 N N . ILE A 1 762 ? 22.729 -15.384 -13.267 1.00 97.69 762 ILE A N 1
ATOM 5897 C CA . ILE A 1 762 ? 23.897 -15.128 -14.126 1.00 97.69 762 ILE A CA 1
ATOM 5898 C C . ILE A 1 762 ? 24.701 -13.926 -13.631 1.00 97.69 762 ILE A C 1
ATOM 5900 O O . ILE A 1 762 ? 25.920 -14.028 -13.481 1.00 97.69 762 ILE A O 1
ATOM 5904 N N . ILE A 1 763 ? 24.042 -12.784 -13.406 1.00 97.88 763 ILE A N 1
ATOM 5905 C CA . ILE A 1 763 ? 24.755 -11.563 -13.014 1.00 97.88 763 ILE A CA 1
ATOM 5906 C C . ILE A 1 763 ? 25.258 -11.691 -11.574 1.00 97.88 763 ILE A C 1
ATOM 5908 O O . ILE A 1 763 ? 26.423 -11.408 -11.292 1.00 97.88 763 ILE A O 1
ATOM 5912 N N . SER A 1 764 ? 24.410 -12.182 -10.665 1.00 96.94 764 SER A N 1
ATOM 5913 C CA . SER A 1 764 ? 24.733 -12.264 -9.240 1.00 96.94 764 SER A CA 1
ATOM 5914 C C . SER A 1 764 ? 25.831 -13.265 -8.895 1.00 96.94 764 SER A C 1
ATOM 5916 O O . SER A 1 764 ? 26.513 -13.067 -7.889 1.00 96.94 764 SER A O 1
ATOM 5918 N N . ALA A 1 765 ? 26.063 -14.272 -9.743 1.00 96.75 765 ALA A N 1
ATOM 5919 C CA . ALA A 1 765 ? 27.227 -15.147 -9.645 1.00 96.75 765 ALA A CA 1
ATOM 5920 C C . ALA A 1 765 ? 28.561 -14.405 -9.866 1.00 96.75 765 ALA A C 1
ATOM 5922 O O . ALA A 1 765 ? 29.603 -14.883 -9.425 1.00 96.75 765 ALA A O 1
ATOM 5923 N N . GLN A 1 766 ? 28.547 -13.250 -10.543 1.00 97.06 766 GLN A N 1
ATOM 5924 C CA . GLN A 1 766 ? 29.736 -12.426 -10.789 1.00 97.06 766 GLN A CA 1
ATOM 5925 C C . GLN A 1 766 ? 29.833 -11.236 -9.827 1.00 97.06 766 GLN A C 1
ATOM 5927 O O . GLN A 1 766 ? 30.917 -10.954 -9.313 1.00 97.06 766 GLN A O 1
ATOM 5932 N N . HIS A 1 767 ? 28.725 -10.517 -9.603 1.00 95.25 767 HIS A N 1
ATOM 5933 C CA . HIS A 1 767 ? 28.639 -9.378 -8.681 1.00 95.25 767 HIS A CA 1
ATOM 5934 C C . HIS A 1 767 ? 27.185 -8.966 -8.394 1.00 95.25 767 HIS A C 1
ATOM 5936 O O . HIS A 1 767 ? 26.270 -9.251 -9.158 1.00 95.25 767 HIS A O 1
ATOM 5942 N N . LYS A 1 768 ? 26.968 -8.198 -7.318 1.00 93.62 768 LYS A N 1
ATOM 5943 C CA . LYS A 1 768 ? 25.652 -7.628 -6.953 1.00 93.62 768 LYS A CA 1
ATOM 5944 C C . LYS A 1 768 ? 25.456 -6.165 -7.375 1.00 93.62 768 LYS A C 1
ATOM 5946 O O . LYS A 1 768 ? 24.466 -5.551 -7.010 1.00 93.62 768 LYS A O 1
ATOM 5951 N N . GLN A 1 769 ? 26.384 -5.593 -8.147 1.00 96.00 769 GLN A N 1
ATOM 5952 C CA . GLN A 1 769 ? 26.256 -4.228 -8.694 1.00 96.00 769 GLN A CA 1
ATOM 5953 C C . GLN A 1 769 ? 25.300 -4.178 -9.900 1.00 96.00 769 GLN A C 1
ATOM 5955 O O . GLN A 1 769 ? 25.716 -3.874 -11.015 1.00 96.00 769 GLN A O 1
ATOM 5960 N N . PHE A 1 770 ? 24.032 -4.540 -9.705 1.00 97.69 770 PHE A N 1
ATOM 5961 C CA . PHE A 1 770 ? 23.012 -4.406 -10.742 1.00 97.69 770 PHE A CA 1
ATOM 5962 C C . PHE A 1 770 ? 21.612 -4.201 -10.169 1.00 97.69 770 PHE A C 1
ATOM 5964 O O . PHE A 1 770 ? 21.338 -4.580 -9.036 1.00 97.69 770 PHE A O 1
ATOM 5971 N N . CYS A 1 771 ? 20.730 -3.619 -10.978 1.00 98.00 771 CYS A N 1
ATOM 5972 C CA . CYS A 1 771 ? 19.323 -3.400 -10.648 1.00 98.00 771 CYS A CA 1
ATOM 5973 C C . CYS A 1 771 ? 18.413 -4.057 -11.693 1.00 98.00 771 CYS A C 1
ATOM 5975 O O . CYS A 1 771 ? 18.801 -4.196 -12.860 1.00 98.00 771 CYS A O 1
ATOM 5977 N N . LEU A 1 772 ? 17.190 -4.407 -11.292 1.00 98.06 772 LEU A N 1
ATOM 5978 C CA . LEU A 1 772 ? 16.163 -4.967 -12.175 1.00 98.06 772 LEU A CA 1
ATOM 5979 C C . LEU A 1 772 ? 15.019 -3.970 -12.362 1.00 98.06 772 LEU A C 1
ATOM 5981 O O . LEU A 1 772 ? 14.490 -3.446 -11.386 1.00 98.06 772 LEU A O 1
ATOM 5985 N N . LEU A 1 773 ? 14.616 -3.723 -13.608 1.00 98.44 773 LEU A N 1
ATOM 5986 C CA . LEU A 1 773 ? 13.445 -2.907 -13.921 1.00 98.44 773 LEU A CA 1
ATOM 5987 C C . LEU A 1 773 ? 12.312 -3.785 -14.441 1.00 98.44 773 LEU A C 1
ATOM 5989 O O . LEU A 1 773 ? 12.482 -4.491 -15.443 1.00 98.44 773 LEU A O 1
ATOM 5993 N N . HIS A 1 774 ? 11.150 -3.693 -13.796 1.00 97.62 774 HIS A N 1
ATOM 5994 C CA . HIS A 1 774 ? 9.891 -4.114 -14.404 1.00 97.62 774 HIS A CA 1
ATOM 5995 C C . HIS A 1 774 ? 9.603 -3.235 -15.628 1.00 97.62 774 HIS A C 1
ATOM 5997 O O . HIS A 1 774 ? 9.873 -2.032 -15.604 1.00 97.62 774 HIS A O 1
ATOM 6003 N N . CYS A 1 775 ? 9.138 -3.843 -16.716 1.00 96.38 775 CYS A N 1
ATOM 6004 C CA . CYS A 1 775 ? 8.928 -3.176 -17.997 1.00 96.38 775 CYS A CA 1
ATOM 6005 C C . CYS A 1 775 ? 7.978 -3.998 -18.867 1.00 96.38 775 CYS A C 1
ATOM 6007 O O . CYS A 1 775 ? 8.107 -5.219 -18.945 1.00 96.38 775 CYS A O 1
ATOM 6009 N N . ILE A 1 776 ? 7.097 -3.314 -19.592 1.00 95.00 776 ILE A N 1
ATOM 6010 C CA . ILE A 1 776 ? 6.264 -3.901 -20.640 1.00 95.00 776 ILE A CA 1
ATOM 6011 C C . ILE A 1 776 ? 6.632 -3.217 -21.948 1.00 95.00 776 ILE A C 1
ATOM 6013 O O . ILE A 1 776 ? 6.470 -2.014 -22.103 1.00 95.00 776 ILE A O 1
ATOM 6017 N N . SER A 1 777 ? 7.179 -3.975 -22.893 1.00 92.19 777 SER A N 1
ATOM 6018 C CA . SER A 1 777 ? 7.761 -3.410 -24.114 1.00 92.19 777 SER A CA 1
ATOM 6019 C C . SER A 1 777 ? 6.716 -3.184 -25.213 1.00 92.19 777 SER A C 1
ATOM 6021 O O . SER A 1 777 ? 6.769 -3.820 -26.264 1.00 92.19 777 SER A O 1
ATOM 6023 N N . ALA A 1 778 ? 5.784 -2.264 -24.959 1.00 91.31 778 ALA A N 1
ATOM 6024 C CA . ALA A 1 778 ? 4.809 -1.731 -25.913 1.00 91.31 778 ALA A CA 1
ATOM 6025 C C . ALA A 1 778 ? 4.848 -0.191 -25.896 1.00 91.31 778 ALA A C 1
ATOM 6027 O O . ALA A 1 778 ? 5.149 0.403 -24.869 1.00 91.31 778 ALA A O 1
ATOM 6028 N N . TYR A 1 779 ? 4.598 0.468 -27.031 1.00 91.81 779 TYR A N 1
ATOM 6029 C CA . TYR A 1 779 ? 4.857 1.906 -27.203 1.00 91.81 779 TYR A CA 1
ATOM 6030 C C . TYR A 1 779 ? 3.669 2.595 -27.911 1.00 91.81 779 TYR A C 1
ATOM 6032 O O . TYR A 1 779 ? 3.670 2.666 -29.142 1.00 91.81 779 TYR A O 1
ATOM 6040 N N . PRO A 1 780 ? 2.651 3.100 -27.183 1.00 94.62 780 PRO A N 1
ATOM 6041 C CA . PRO A 1 780 ? 2.498 3.074 -25.726 1.00 94.62 780 PRO A CA 1
ATOM 6042 C C . PRO A 1 780 ? 1.963 1.741 -25.176 1.00 94.62 780 PRO A C 1
ATOM 6044 O O . PRO A 1 780 ? 1.324 0.972 -25.894 1.00 94.62 780 PRO A O 1
ATOM 6047 N N . VAL A 1 781 ? 2.187 1.497 -23.883 1.00 93.69 781 VAL A N 1
ATOM 6048 C CA . VAL A 1 781 ? 1.561 0.387 -23.135 1.00 93.69 781 VAL A CA 1
ATOM 6049 C C . VAL A 1 781 ? 0.136 0.786 -22.717 1.00 93.69 781 VAL A C 1
ATOM 6051 O O . VAL A 1 781 ? -0.027 1.884 -22.171 1.00 93.69 781 VAL A O 1
ATOM 6054 N N . PRO A 1 782 ? -0.883 -0.067 -22.933 1.00 94.94 782 PRO A N 1
ATOM 6055 C CA . PRO A 1 782 ? -2.187 0.064 -22.278 1.00 94.94 782 PRO A CA 1
ATOM 6056 C C . PRO A 1 782 ? -2.054 0.005 -20.751 1.00 94.94 782 PRO A C 1
ATOM 6058 O O . PRO A 1 782 ? -1.232 -0.742 -20.226 1.00 94.94 782 PRO A O 1
ATOM 6061 N N . PHE A 1 783 ? -2.848 0.774 -20.009 1.00 94.88 783 PHE A N 1
ATOM 6062 C CA . PHE A 1 783 ? -2.656 0.881 -18.558 1.00 94.88 783 PHE A CA 1
ATOM 6063 C C . PHE A 1 783 ? -2.835 -0.460 -17.842 1.00 94.88 783 PHE A C 1
ATOM 6065 O O . PHE A 1 783 ? -2.056 -0.762 -16.945 1.00 94.88 783 PHE A O 1
ATOM 6072 N N . GLU A 1 784 ? -3.800 -1.268 -18.270 1.00 91.75 784 GLU A N 1
ATOM 6073 C CA . GLU A 1 784 ? -4.102 -2.614 -17.775 1.00 91.75 784 GLU A CA 1
ATOM 6074 C C . GLU A 1 784 ? -2.942 -3.610 -17.917 1.00 91.75 784 GLU A C 1
ATOM 6076 O O . GLU A 1 784 ? -2.799 -4.517 -17.095 1.00 91.75 784 GLU A O 1
ATOM 6081 N N . ASP A 1 785 ? -2.067 -3.403 -18.902 1.00 93.31 785 ASP A N 1
ATOM 6082 C CA . ASP A 1 785 ? -0.932 -4.287 -19.163 1.00 93.31 785 ASP A CA 1
ATOM 6083 C C . ASP A 1 785 ? 0.287 -3.935 -18.300 1.00 93.31 785 ASP A C 1
ATOM 6085 O O . ASP A 1 785 ? 1.183 -4.766 -18.145 1.00 93.31 785 ASP A O 1
ATOM 6089 N N . CYS A 1 786 ? 0.336 -2.736 -17.699 1.00 94.69 786 CYS A N 1
ATOM 6090 C CA . CYS A 1 786 ? 1.483 -2.270 -16.910 1.00 94.69 786 CYS A CA 1
ATOM 6091 C C . CYS A 1 786 ? 1.819 -3.193 -15.728 1.00 94.69 786 CYS A C 1
ATOM 6093 O O . CYS A 1 786 ? 2.998 -3.364 -15.428 1.00 94.69 786 CYS A O 1
ATOM 6095 N N . ASN A 1 787 ? 0.818 -3.779 -15.062 1.00 91.94 787 ASN A N 1
ATOM 6096 C CA . ASN A 1 787 ? 0.957 -4.781 -13.994 1.00 91.94 787 ASN A CA 1
ATOM 6097 C C . ASN A 1 787 ? 2.016 -4.451 -12.911 1.00 91.94 787 ASN A C 1
ATOM 6099 O O . ASN A 1 787 ? 3.001 -5.170 -12.719 1.00 91.94 787 ASN A O 1
ATOM 6103 N N . LEU A 1 788 ? 1.823 -3.347 -12.185 1.00 93.69 788 LEU A N 1
ATOM 6104 C CA . LEU A 1 788 ? 2.745 -2.857 -11.154 1.00 93.69 788 LEU A CA 1
ATOM 6105 C C . LEU A 1 788 ? 2.927 -3.816 -9.966 1.00 93.69 788 LEU A C 1
ATOM 6107 O O . LEU A 1 788 ? 3.940 -3.717 -9.271 1.00 93.69 788 LEU A O 1
ATOM 6111 N N . ALA A 1 789 ? 2.014 -4.770 -9.742 1.00 87.06 789 ALA A N 1
ATOM 6112 C CA . ALA A 1 789 ? 2.157 -5.791 -8.699 1.00 87.06 789 ALA A CA 1
ATOM 6113 C C . ALA A 1 789 ? 3.466 -6.604 -8.817 1.00 87.06 789 ALA A C 1
ATOM 6115 O O . ALA A 1 789 ? 4.004 -7.066 -7.807 1.00 87.06 789 ALA A O 1
ATOM 6116 N N . VAL A 1 790 ? 4.038 -6.712 -10.024 1.00 90.81 790 VAL A N 1
ATOM 6117 C CA . VAL A 1 790 ? 5.336 -7.367 -10.275 1.00 90.81 790 VAL A CA 1
ATOM 6118 C C . VAL A 1 790 ? 6.475 -6.739 -9.463 1.00 90.81 790 VAL A C 1
ATOM 6120 O O . VAL A 1 790 ? 7.386 -7.448 -9.036 1.00 90.81 790 VAL A O 1
ATOM 6123 N N . LEU A 1 791 ? 6.419 -5.433 -9.174 1.00 91.75 791 LEU A N 1
ATOM 6124 C CA . LEU A 1 791 ? 7.448 -4.748 -8.382 1.00 91.75 791 LEU A CA 1
ATOM 6125 C C . LEU A 1 791 ? 7.614 -5.387 -6.998 1.00 91.75 791 LEU A C 1
ATOM 6127 O O . LEU A 1 791 ? 8.738 -5.641 -6.561 1.00 91.75 791 LEU A O 1
ATOM 6131 N N . GLN A 1 792 ? 6.501 -5.687 -6.326 1.00 86.00 792 GLN A N 1
ATOM 6132 C CA . GLN A 1 792 ? 6.518 -6.307 -5.001 1.00 86.00 792 GLN A CA 1
ATOM 6133 C C . GLN A 1 792 ? 7.048 -7.743 -5.057 1.00 86.00 792 GLN A C 1
ATOM 6135 O O . GLN A 1 792 ? 7.782 -8.167 -4.163 1.00 86.00 792 GLN A O 1
ATOM 6140 N N . ASP A 1 793 ? 6.705 -8.489 -6.108 1.00 86.38 793 ASP A N 1
ATOM 6141 C CA . ASP A 1 793 ? 7.222 -9.839 -6.325 1.00 86.38 793 ASP A CA 1
ATOM 6142 C C . ASP A 1 793 ? 8.740 -9.839 -6.552 1.00 86.38 793 ASP A C 1
ATOM 6144 O O . ASP A 1 793 ? 9.463 -10.641 -5.954 1.00 86.38 793 ASP A O 1
ATOM 6148 N N . TYR A 1 794 ? 9.248 -8.893 -7.344 1.00 92.00 794 TYR A N 1
ATOM 6149 C CA . TYR A 1 794 ? 10.682 -8.732 -7.576 1.00 92.00 794 TYR A CA 1
ATOM 6150 C C . TYR A 1 794 ? 11.429 -8.357 -6.297 1.00 92.00 794 TYR A C 1
ATOM 6152 O O . TYR A 1 794 ? 12.450 -8.972 -6.001 1.00 92.00 794 TYR A O 1
ATOM 6160 N N . MET A 1 795 ? 10.913 -7.408 -5.509 1.00 89.44 795 MET A N 1
ATOM 6161 C CA . MET A 1 795 ? 11.542 -6.993 -4.245 1.00 89.44 795 MET A CA 1
ATOM 6162 C C . MET A 1 795 ? 11.615 -8.127 -3.214 1.00 89.44 795 MET A C 1
ATOM 6164 O O . MET A 1 795 ? 12.526 -8.157 -2.388 1.00 89.44 795 MET A O 1
ATOM 6168 N N . LYS A 1 796 ? 10.676 -9.078 -3.262 1.00 84.62 796 LYS A N 1
ATOM 6169 C CA . LYS A 1 796 ? 10.713 -10.293 -2.433 1.00 84.62 796 LYS A CA 1
ATOM 6170 C C . LYS A 1 796 ? 11.675 -11.338 -2.983 1.00 84.62 796 LYS A C 1
ATOM 6172 O O . LYS A 1 796 ? 12.400 -11.970 -2.216 1.00 84.62 796 LYS A O 1
ATOM 6177 N N . SER A 1 797 ? 11.663 -11.527 -4.300 1.00 88.31 797 SER A N 1
ATOM 6178 C CA . SER A 1 797 ? 12.379 -12.611 -4.976 1.00 88.31 797 SER A CA 1
ATOM 6179 C C . SER A 1 797 ? 13.871 -12.327 -5.154 1.00 88.31 797 SER A C 1
ATOM 6181 O O . SER A 1 797 ? 14.670 -13.262 -5.185 1.00 88.31 797 SER A O 1
ATOM 6183 N N . PHE A 1 798 ? 14.267 -11.056 -5.267 1.00 92.19 798 PHE A N 1
ATOM 6184 C CA . PHE A 1 798 ? 15.613 -10.672 -5.681 1.00 92.19 798 PHE A CA 1
ATOM 6185 C C . PHE A 1 798 ? 16.263 -9.696 -4.702 1.00 92.19 798 PHE A C 1
ATOM 6187 O O . PHE A 1 798 ? 15.723 -8.649 -4.367 1.00 92.19 798 PHE A O 1
ATOM 6194 N N . ASP A 1 799 ? 17.479 -10.036 -4.276 1.00 92.38 799 ASP A N 1
ATOM 6195 C CA . ASP A 1 799 ? 18.297 -9.209 -3.379 1.00 92.38 799 ASP A CA 1
ATOM 6196 C C . ASP A 1 799 ? 19.101 -8.148 -4.155 1.00 92.38 799 ASP A C 1
ATOM 6198 O O . ASP A 1 799 ? 20.330 -8.186 -4.186 1.00 92.38 799 ASP A O 1
ATOM 6202 N N . VAL A 1 800 ? 18.397 -7.276 -4.883 1.00 95.19 800 VAL A N 1
ATOM 6203 C CA . VAL A 1 800 ? 18.930 -6.131 -5.649 1.00 95.19 800 VAL A CA 1
ATOM 6204 C C . VAL A 1 800 ? 17.883 -5.012 -5.714 1.00 95.19 800 VAL A C 1
ATOM 6206 O O . VAL A 1 800 ? 16.692 -5.301 -5.596 1.00 95.19 800 VAL A O 1
ATOM 6209 N N . PRO A 1 801 ? 18.273 -3.742 -5.940 1.00 96.25 801 PRO A N 1
ATOM 6210 C CA . PRO A 1 801 ? 17.306 -2.672 -6.151 1.00 96.25 801 PRO A CA 1
ATOM 6211 C C . PRO A 1 801 ? 16.396 -2.952 -7.354 1.00 96.25 801 PRO A C 1
ATOM 6213 O O . PRO A 1 801 ? 16.852 -3.355 -8.431 1.00 96.25 801 PRO A O 1
ATOM 6216 N N . VAL A 1 802 ? 15.104 -2.695 -7.161 1.00 96.44 802 VAL A N 1
ATOM 6217 C CA . VAL A 1 802 ? 14.054 -2.867 -8.170 1.00 96.44 802 VAL A CA 1
ATOM 6218 C C . VAL A 1 802 ? 13.532 -1.500 -8.600 1.00 96.44 802 VAL A C 1
ATOM 6220 O O . VAL A 1 802 ? 13.406 -0.585 -7.784 1.00 96.44 802 VAL A O 1
ATOM 6223 N N . GLY A 1 803 ? 13.221 -1.348 -9.881 1.00 97.62 803 GLY A N 1
ATOM 6224 C CA . GLY A 1 803 ? 12.619 -0.139 -10.429 1.00 97.62 803 GLY A CA 1
ATOM 6225 C C . GLY A 1 803 ? 11.611 -0.414 -11.538 1.00 97.62 803 GLY A C 1
ATOM 6226 O O . GLY A 1 803 ? 11.249 -1.561 -11.802 1.00 97.62 803 GLY A O 1
ATOM 6227 N N . TYR A 1 804 ? 11.179 0.654 -12.200 1.00 98.44 804 TYR A N 1
ATOM 6228 C CA . TYR A 1 804 ? 10.183 0.631 -13.267 1.00 98.44 804 TYR A CA 1
ATOM 6229 C C . TYR A 1 804 ? 10.692 1.389 -14.500 1.00 98.44 804 TYR A C 1
ATOM 6231 O O . TYR A 1 804 ? 11.183 2.512 -14.384 1.00 98.44 804 TYR A O 1
ATOM 6239 N N . SER A 1 805 ? 10.587 0.779 -15.681 1.00 98.31 805 SER A N 1
ATOM 6240 C CA . SER A 1 805 ? 10.781 1.442 -16.977 1.00 98.31 805 SER A CA 1
ATOM 6241 C C . SER A 1 805 ? 9.443 1.454 -17.704 1.00 98.31 805 SER A C 1
ATOM 6243 O O . SER A 1 805 ? 8.941 0.396 -18.083 1.00 98.31 805 SER A O 1
ATOM 6245 N N . GLY A 1 806 ? 8.861 2.647 -17.835 1.00 95.31 806 GLY A N 1
ATOM 6246 C CA . GLY A 1 806 ? 7.481 2.837 -18.271 1.00 95.31 806 GLY A CA 1
ATOM 6247 C C . GLY A 1 806 ? 7.358 3.419 -19.673 1.00 95.31 806 GLY A C 1
ATOM 6248 O O . GLY A 1 806 ? 7.903 4.487 -19.969 1.00 95.31 806 GLY A O 1
ATOM 6249 N N . GLN A 1 807 ? 6.578 2.757 -20.523 1.00 94.94 807 GLN A N 1
ATOM 6250 C CA . GLN A 1 807 ? 6.260 3.189 -21.888 1.00 94.94 807 GLN A CA 1
ATOM 6251 C C . GLN A 1 807 ? 4.778 3.591 -22.045 1.00 94.94 807 GLN A C 1
ATOM 6253 O O . GLN A 1 807 ? 4.289 3.808 -23.149 1.00 94.94 807 GLN A O 1
ATOM 6258 N N . GLU A 1 808 ? 4.044 3.724 -20.944 1.00 96.25 808 GLU A N 1
ATOM 6259 C CA . GLU A 1 808 ? 2.691 4.284 -20.900 1.00 96.25 808 GLU A CA 1
ATOM 6260 C C . GLU A 1 808 ? 2.670 5.818 -21.051 1.00 96.25 808 GLU A C 1
ATOM 6262 O O . GLU A 1 808 ? 3.677 6.501 -20.837 1.00 96.25 808 GLU A O 1
ATOM 6267 N N . VAL A 1 809 ? 1.510 6.386 -21.390 1.00 95.81 809 VAL A N 1
ATOM 6268 C CA . VAL A 1 809 ? 1.326 7.845 -21.486 1.00 95.81 809 VAL A CA 1
ATOM 6269 C C . VAL A 1 809 ? 1.115 8.459 -20.098 1.00 95.81 809 VAL A C 1
ATOM 6271 O O . VAL A 1 809 ? 0.358 7.937 -19.283 1.00 95.81 809 VAL A O 1
ATOM 6274 N N . GLY A 1 810 ? 1.725 9.621 -19.853 1.00 96.25 810 GLY A N 1
ATOM 6275 C CA . GLY A 1 810 ? 1.551 10.377 -18.611 1.00 96.25 810 GLY A CA 1
ATOM 6276 C C . GLY A 1 810 ? 2.436 9.883 -17.463 1.00 96.25 810 GLY A C 1
ATOM 6277 O O . GLY A 1 810 ? 3.419 9.171 -17.670 1.00 96.25 810 GLY A O 1
ATOM 6278 N N . THR A 1 811 ? 2.115 10.325 -16.246 1.00 97.62 811 THR A N 1
ATOM 6279 C CA . THR A 1 811 ? 2.970 10.158 -15.056 1.00 97.62 811 THR A CA 1
ATOM 6280 C C . THR A 1 811 ? 2.365 9.257 -13.980 1.00 97.62 811 THR A C 1
ATOM 6282 O O . THR A 1 811 ? 3.106 8.737 -13.152 1.00 97.62 811 THR A O 1
ATOM 6285 N N . ALA A 1 812 ? 1.049 9.033 -13.989 1.00 97.88 812 ALA A N 1
ATOM 6286 C CA . ALA A 1 812 ? 0.325 8.378 -12.896 1.00 97.88 812 ALA A CA 1
ATOM 6287 C C . ALA A 1 812 ? 0.874 6.983 -12.539 1.00 97.88 812 ALA A C 1
ATOM 6289 O O . ALA A 1 812 ? 1.125 6.695 -11.370 1.00 97.88 812 ALA A O 1
ATOM 6290 N N . VAL A 1 813 ? 1.148 6.143 -13.543 1.00 98.00 813 VAL A N 1
ATOM 6291 C CA . VAL A 1 813 ? 1.702 4.790 -13.343 1.00 98.00 813 VAL A CA 1
ATOM 6292 C C . VAL A 1 813 ? 3.093 4.839 -12.711 1.00 98.00 813 VAL A C 1
ATOM 6294 O O . VAL A 1 813 ? 3.388 4.073 -11.797 1.00 98.00 813 VAL A O 1
ATOM 6297 N N . ALA A 1 814 ? 3.932 5.788 -13.130 1.00 98.25 814 ALA A N 1
ATOM 6298 C CA . ALA A 1 814 ? 5.248 5.999 -12.542 1.00 98.25 814 ALA A CA 1
ATOM 6299 C C . ALA A 1 814 ? 5.171 6.438 -11.067 1.00 98.25 814 ALA A C 1
ATOM 6301 O O . ALA A 1 814 ? 5.955 5.962 -10.247 1.00 98.25 814 ALA A O 1
ATOM 6302 N N . LEU A 1 815 ? 4.207 7.295 -10.713 1.00 98.38 815 LEU A N 1
ATOM 6303 C CA . LEU A 1 815 ? 3.949 7.676 -9.319 1.00 98.38 815 LEU A CA 1
ATOM 6304 C C . LEU A 1 815 ? 3.502 6.469 -8.482 1.00 98.38 815 LEU A C 1
ATOM 6306 O O . LEU A 1 815 ? 4.013 6.262 -7.380 1.00 98.38 815 LEU A O 1
ATOM 6310 N N . GLY A 1 816 ? 2.616 5.630 -9.030 1.00 96.81 816 GLY A N 1
ATOM 6311 C CA . GLY A 1 816 ? 2.212 4.369 -8.406 1.00 96.81 816 GLY A CA 1
ATOM 6312 C C . GLY A 1 816 ? 3.387 3.406 -8.202 1.00 96.81 816 GLY A C 1
ATOM 6313 O O . GLY A 1 816 ? 3.530 2.828 -7.128 1.00 96.81 816 GLY A O 1
ATOM 6314 N N . ALA A 1 817 ? 4.285 3.290 -9.185 1.00 97.31 817 ALA A N 1
ATOM 6315 C CA . ALA A 1 817 ? 5.485 2.463 -9.081 1.00 97.31 817 ALA A CA 1
ATOM 6316 C C . ALA A 1 817 ? 6.414 2.919 -7.941 1.00 97.31 817 ALA A C 1
ATOM 6318 O O . ALA A 1 817 ? 6.912 2.086 -7.181 1.00 97.31 817 ALA A O 1
ATOM 6319 N N . VAL A 1 818 ? 6.625 4.232 -7.789 1.00 97.00 818 VAL A N 1
ATOM 6320 C CA . VAL A 1 818 ? 7.423 4.797 -6.685 1.00 97.00 818 VAL A CA 1
ATOM 6321 C C . VAL A 1 818 ? 6.756 4.539 -5.337 1.00 97.00 818 VAL A C 1
ATOM 6323 O O . VAL A 1 818 ? 7.431 4.100 -4.407 1.00 97.00 818 VAL A O 1
ATOM 6326 N N . ALA A 1 819 ? 5.438 4.736 -5.234 1.00 95.00 819 ALA A N 1
ATOM 6327 C CA . ALA A 1 819 ? 4.686 4.438 -4.014 1.00 95.00 819 ALA A CA 1
ATOM 6328 C C . ALA A 1 819 ? 4.813 2.959 -3.601 1.00 95.00 819 ALA A C 1
ATOM 6330 O O . ALA A 1 819 ? 4.926 2.647 -2.418 1.00 95.00 819 ALA A O 1
ATOM 6331 N N . LEU A 1 820 ? 4.874 2.051 -4.580 1.00 92.69 820 LEU A N 1
ATOM 6332 C CA . LEU A 1 820 ? 5.083 0.616 -4.375 1.00 92.69 820 LEU A CA 1
ATOM 6333 C C . LEU A 1 820 ? 6.542 0.224 -4.089 1.00 92.69 820 LEU A C 1
ATOM 6335 O O . LEU A 1 820 ? 6.805 -0.950 -3.832 1.00 92.69 820 LEU A O 1
ATOM 6339 N N . GLY A 1 821 ? 7.477 1.179 -4.098 1.00 92.06 821 GLY A N 1
ATOM 6340 C CA . GLY A 1 821 ? 8.867 0.985 -3.683 1.00 92.06 821 GLY A CA 1
ATOM 6341 C C . GLY A 1 821 ? 9.900 0.972 -4.810 1.00 92.06 821 GLY A C 1
ATOM 6342 O O . GLY A 1 821 ? 11.058 0.651 -4.541 1.00 92.06 821 GLY A O 1
ATOM 6343 N N . ALA A 1 822 ? 9.538 1.315 -6.052 1.00 96.12 822 ALA A N 1
ATOM 6344 C CA . ALA A 1 822 ? 10.513 1.449 -7.136 1.00 96.12 822 ALA A CA 1
ATOM 6345 C C . ALA A 1 822 ? 11.603 2.478 -6.775 1.00 96.12 822 ALA A C 1
ATOM 6347 O O . ALA A 1 822 ? 11.314 3.620 -6.422 1.00 96.12 822 ALA A O 1
ATOM 6348 N N . LYS A 1 823 ? 12.874 2.073 -6.880 1.00 96.19 823 LYS A N 1
ATOM 6349 C CA . LYS A 1 823 ? 14.053 2.909 -6.573 1.00 96.19 823 LYS A CA 1
ATOM 6350 C C . LYS A 1 823 ? 14.737 3.482 -7.807 1.00 96.19 823 LYS A C 1
ATOM 6352 O O . LYS A 1 823 ? 15.634 4.316 -7.690 1.00 96.19 823 LYS A O 1
ATOM 6357 N N . ILE A 1 824 ? 14.312 3.038 -8.982 1.00 98.31 824 ILE A N 1
ATOM 6358 C CA . ILE A 1 824 ? 14.719 3.577 -10.275 1.00 98.31 824 ILE A CA 1
ATOM 6359 C C . ILE A 1 824 ? 13.458 3.776 -11.091 1.00 98.31 824 ILE A C 1
ATOM 6361 O O . ILE A 1 824 ? 12.598 2.893 -11.126 1.00 98.31 824 ILE A O 1
ATOM 6365 N N . LEU A 1 825 ? 13.390 4.906 -11.777 1.00 98.50 825 LEU A N 1
ATOM 6366 C CA . LEU A 1 825 ? 12.333 5.203 -12.719 1.00 98.50 825 LEU A CA 1
ATOM 6367 C C . LEU A 1 825 ? 12.944 5.602 -14.057 1.00 98.50 825 LEU A C 1
ATOM 6369 O O . LEU A 1 825 ? 13.798 6.481 -14.109 1.00 98.50 825 LEU A O 1
ATOM 6373 N N . GLU A 1 826 ? 12.493 4.983 -15.138 1.00 98.75 826 GLU A N 1
ATOM 6374 C CA . GLU A 1 826 ? 12.893 5.325 -16.500 1.00 98.75 826 GLU A CA 1
ATOM 6375 C C . GLU A 1 826 ? 11.657 5.725 -17.313 1.00 98.75 826 GLU A C 1
ATOM 6377 O O . GLU A 1 826 ? 10.718 4.940 -17.456 1.00 98.75 826 GLU A O 1
ATOM 6382 N N . LYS A 1 827 ? 11.662 6.956 -17.841 1.00 98.38 827 LYS A N 1
ATOM 6383 C CA . LYS A 1 827 ? 10.625 7.495 -18.735 1.00 98.38 827 LYS A CA 1
ATOM 6384 C C . LYS A 1 827 ? 11.276 8.174 -19.930 1.00 98.38 827 LYS A C 1
ATOM 6386 O O . LYS A 1 827 ? 12.293 8.853 -19.780 1.00 98.38 827 LYS A O 1
ATOM 6391 N N . HIS A 1 828 ? 10.675 8.016 -21.107 1.00 98.44 828 HIS A N 1
ATOM 6392 C CA . HIS A 1 828 ? 11.142 8.727 -22.291 1.00 98.44 828 HIS A CA 1
ATOM 6393 C C . HIS A 1 828 ? 10.878 10.233 -22.172 1.00 98.44 828 HIS A C 1
ATOM 6395 O O . HIS A 1 828 ? 9.857 10.642 -21.617 1.00 98.44 828 HIS A O 1
ATOM 6401 N N . ILE A 1 829 ? 11.782 11.051 -22.712 1.00 98.56 829 ILE A N 1
ATOM 6402 C CA . ILE A 1 829 ? 11.651 12.511 -22.780 1.00 98.56 829 ILE A CA 1
ATOM 6403 C C . ILE A 1 829 ? 11.678 12.980 -24.232 1.00 98.56 829 ILE A C 1
ATOM 6405 O O . ILE A 1 829 ? 12.442 12.473 -25.056 1.00 98.56 829 ILE A O 1
ATOM 6409 N N . THR A 1 830 ? 10.856 13.972 -24.552 1.00 98.44 830 THR A N 1
ATOM 6410 C CA . THR A 1 830 ? 10.830 14.609 -25.865 1.00 98.44 830 THR A CA 1
ATOM 6411 C C . THR A 1 830 ? 10.666 16.121 -25.753 1.00 98.44 830 THR A C 1
ATOM 6413 O O . THR A 1 830 ? 10.193 16.619 -24.737 1.00 98.44 830 THR A O 1
ATOM 6416 N N . LEU A 1 831 ? 11.055 16.861 -26.793 1.00 98.12 831 LEU A N 1
ATOM 6417 C CA . LEU A 1 831 ? 10.759 18.293 -26.896 1.00 98.12 831 LEU A CA 1
ATOM 6418 C C . LEU A 1 831 ? 9.302 18.524 -27.317 1.00 98.12 831 LEU A C 1
ATOM 6420 O O . LEU A 1 831 ? 8.678 19.476 -26.860 1.00 98.12 831 LEU A O 1
ATOM 6424 N N . ASP A 1 832 ? 8.771 17.639 -28.164 1.00 96.56 832 ASP A N 1
ATOM 6425 C CA . ASP A 1 832 ? 7.424 17.716 -28.723 1.00 96.56 832 ASP A CA 1
ATOM 6426 C C . ASP A 1 832 ? 6.933 16.301 -29.090 1.00 96.56 832 ASP A C 1
ATOM 6428 O O . ASP A 1 832 ? 7.652 15.502 -29.702 1.00 96.56 832 ASP A O 1
ATOM 6432 N N . LYS A 1 833 ? 5.697 15.980 -28.697 1.00 96.06 833 LYS A N 1
ATOM 6433 C CA . LYS A 1 833 ? 5.050 14.682 -28.946 1.00 96.06 833 LYS A CA 1
ATOM 6434 C C . LYS A 1 833 ? 4.627 14.485 -30.409 1.00 96.06 833 LYS A C 1
ATOM 6436 O O . LYS A 1 833 ? 4.369 13.355 -30.806 1.00 96.06 833 LYS A O 1
ATOM 6441 N N . SER A 1 834 ? 4.549 15.558 -31.198 1.00 95.00 834 SER A N 1
ATOM 6442 C CA . SER A 1 834 ? 4.184 15.539 -32.623 1.00 95.00 834 SER A CA 1
ATOM 6443 C C . SER A 1 834 ? 5.368 15.289 -33.564 1.00 95.00 834 SER A C 1
ATOM 6445 O O . SER A 1 834 ? 5.180 15.049 -34.758 1.00 95.00 834 SER A O 1
ATOM 6447 N N . MET A 1 835 ? 6.594 15.338 -33.040 1.00 95.19 835 MET A N 1
ATOM 6448 C CA . MET A 1 835 ? 7.805 15.083 -33.811 1.00 95.19 835 MET A CA 1
ATOM 6449 C C . MET A 1 835 ? 7.849 13.644 -34.347 1.00 95.19 835 MET A C 1
ATOM 6451 O O . MET A 1 835 ? 7.381 12.695 -33.722 1.00 95.19 835 MET A O 1
ATOM 6455 N N . LYS A 1 836 ? 8.458 13.488 -35.526 1.00 94.12 836 LYS A N 1
ATOM 6456 C CA . LYS A 1 836 ? 8.616 12.204 -36.217 1.00 94.12 836 LYS A CA 1
ATOM 6457 C C . LYS A 1 836 ? 9.385 11.179 -35.372 1.00 94.12 836 LYS A C 1
ATOM 6459 O O . LYS A 1 836 ? 10.515 11.435 -34.966 1.00 94.12 836 LYS A O 1
ATOM 6464 N N . GLY A 1 837 ? 8.820 9.985 -35.216 1.00 91.69 837 GLY A N 1
ATOM 6465 C CA . GLY A 1 837 ? 9.411 8.877 -34.465 1.00 91.69 837 GLY A CA 1
ATOM 6466 C C . GLY A 1 837 ? 8.372 8.160 -33.605 1.00 91.69 837 GLY A C 1
ATOM 6467 O O . GLY A 1 837 ? 7.374 8.742 -33.196 1.00 91.69 837 GLY A O 1
ATOM 6468 N N . THR A 1 838 ? 8.591 6.874 -33.344 1.00 89.12 838 THR A N 1
ATOM 6469 C CA . THR A 1 838 ? 7.605 6.017 -32.661 1.00 89.12 838 THR A CA 1
ATOM 6470 C C . THR A 1 838 ? 7.470 6.311 -31.171 1.00 89.12 838 THR A C 1
ATOM 6472 O O . THR A 1 838 ? 6.396 6.130 -30.609 1.00 89.12 838 THR A O 1
ATOM 6475 N N . ASP A 1 839 ? 8.535 6.801 -30.541 1.00 93.50 839 ASP A N 1
ATOM 6476 C CA . ASP A 1 839 ? 8.608 6.899 -29.081 1.00 93.50 839 ASP A CA 1
ATOM 6477 C C . ASP A 1 839 ? 8.086 8.254 -28.567 1.00 93.50 839 ASP A C 1
ATOM 6479 O O . ASP A 1 839 ? 7.806 8.408 -27.377 1.00 93.50 839 ASP A O 1
ATOM 6483 N N . HIS A 1 840 ? 7.903 9.243 -29.452 1.00 96.12 840 HIS A N 1
ATOM 6484 C CA . HIS A 1 840 ? 7.458 10.593 -29.089 1.00 96.12 840 HIS A CA 1
ATOM 6485 C C . HIS A 1 840 ? 6.097 10.597 -28.379 1.00 96.12 840 HIS A C 1
ATOM 6487 O O . HIS A 1 840 ? 5.913 11.344 -27.422 1.00 96.12 840 HIS A O 1
ATOM 6493 N N . VAL A 1 841 ? 5.172 9.724 -28.788 1.00 93.25 841 VAL A N 1
ATOM 6494 C CA . VAL A 1 841 ? 3.799 9.672 -28.257 1.00 93.25 841 VAL A CA 1
ATOM 6495 C C . VAL A 1 841 ? 3.763 9.305 -26.769 1.00 93.25 841 VAL A C 1
ATOM 6497 O O . VAL A 1 841 ? 3.002 9.901 -26.008 1.00 93.25 841 VAL A O 1
ATOM 6500 N N . CYS A 1 842 ? 4.593 8.352 -26.336 1.00 93.69 842 CYS A N 1
ATOM 6501 C CA . CYS A 1 842 ? 4.680 7.931 -24.933 1.00 93.69 842 CYS A CA 1
ATOM 6502 C C . CYS A 1 842 ? 5.710 8.725 -24.112 1.00 93.69 842 CYS A C 1
ATOM 6504 O O . CYS A 1 842 ? 5.825 8.528 -22.902 1.00 93.69 842 CYS A O 1
ATOM 6506 N N . SER A 1 843 ? 6.479 9.606 -24.755 1.00 98.00 843 SER A N 1
ATOM 6507 C CA . SER A 1 843 ? 7.486 10.438 -24.097 1.00 98.00 843 SER A CA 1
ATOM 6508 C C . SER A 1 843 ? 6.851 11.599 -23.342 1.00 98.00 843 SER A C 1
ATOM 6510 O O . SER A 1 843 ? 5.826 12.130 -23.755 1.00 98.00 843 SER A O 1
ATOM 6512 N N . LEU A 1 844 ? 7.486 12.044 -22.263 1.00 98.50 844 LEU A N 1
ATOM 6513 C CA . LEU A 1 844 ? 7.080 13.241 -21.533 1.00 98.50 844 LEU A CA 1
ATOM 6514 C C . LEU A 1 844 ? 7.721 14.486 -22.150 1.00 98.50 844 LEU A C 1
ATOM 6516 O O . LEU A 1 844 ? 8.897 14.465 -22.518 1.00 98.50 844 LEU A O 1
ATOM 6520 N N . THR A 1 845 ? 6.965 15.578 -22.239 1.00 98.62 845 THR A N 1
ATOM 6521 C CA . THR A 1 845 ? 7.536 16.904 -22.527 1.00 98.62 845 THR A CA 1
ATOM 6522 C C . THR A 1 845 ? 8.380 17.392 -21.338 1.00 98.62 845 THR A C 1
ATOM 6524 O O . THR A 1 845 ? 8.269 16.831 -20.244 1.00 98.62 845 THR A O 1
ATOM 6527 N N . PRO A 1 846 ? 9.199 18.455 -21.470 1.00 98.56 846 PRO A N 1
ATOM 6528 C CA . PRO A 1 846 ? 10.000 18.942 -20.344 1.00 98.56 846 PRO A CA 1
ATOM 6529 C C . PRO A 1 846 ? 9.149 19.362 -19.133 1.00 98.56 846 PRO A C 1
ATOM 6531 O O . PRO A 1 846 ? 9.514 19.079 -17.996 1.00 98.56 846 PRO A O 1
ATOM 6534 N N . SER A 1 847 ? 7.977 19.969 -19.356 1.00 98.19 847 SER A N 1
ATOM 6535 C CA . SER A 1 847 ? 7.063 20.341 -18.268 1.00 98.19 847 SER A CA 1
ATOM 6536 C C . SER A 1 847 ? 6.446 19.120 -17.581 1.00 98.19 847 SER A C 1
ATOM 6538 O O . SER A 1 847 ? 6.387 19.070 -16.354 1.00 98.19 847 SER A O 1
ATOM 6540 N N . GLU A 1 848 ? 6.038 18.104 -18.345 1.00 98.31 848 GLU A N 1
ATOM 6541 C CA . GLU A 1 848 ? 5.527 16.843 -17.795 1.00 98.31 848 GLU A CA 1
ATOM 6542 C C . GLU A 1 848 ? 6.617 16.068 -17.037 1.00 98.31 848 GLU A C 1
ATOM 6544 O O . GLU A 1 848 ? 6.346 15.474 -15.994 1.00 98.31 848 GLU A O 1
ATOM 6549 N N . PHE A 1 849 ? 7.861 16.096 -17.523 1.00 98.69 849 PHE A N 1
ATOM 6550 C CA . PHE A 1 849 ? 8.992 15.449 -16.859 1.00 98.69 849 PHE A CA 1
ATOM 6551 C C . PHE A 1 849 ? 9.363 16.170 -15.557 1.00 98.69 849 PHE A C 1
ATOM 6553 O O . PHE A 1 849 ? 9.584 15.522 -14.536 1.00 98.69 849 PHE A O 1
ATOM 6560 N N . GLN A 1 850 ? 9.379 17.507 -15.550 1.00 98.62 850 GLN A N 1
ATOM 6561 C CA . GLN A 1 850 ? 9.584 18.292 -14.331 1.00 98.62 850 GLN A CA 1
ATOM 6562 C C . GLN A 1 850 ? 8.480 18.020 -13.299 1.00 98.62 850 GLN A C 1
ATOM 6564 O O . GLN A 1 850 ? 8.763 17.863 -12.109 1.00 98.62 850 GLN A O 1
ATOM 6569 N N . GLN A 1 851 ? 7.230 17.909 -13.757 1.00 98.31 851 GLN A N 1
ATOM 6570 C CA . GLN A 1 851 ? 6.092 17.539 -12.923 1.00 98.31 851 GLN A CA 1
ATOM 6571 C C . GLN A 1 851 ? 6.275 16.145 -12.306 1.00 98.31 851 GLN A C 1
ATOM 6573 O O . GLN A 1 851 ? 6.103 15.993 -11.098 1.00 98.31 851 GLN A O 1
ATOM 6578 N N . LEU A 1 852 ? 6.702 15.154 -13.098 1.00 98.62 852 LEU A N 1
ATOM 6579 C CA . LEU A 1 852 ? 7.035 13.816 -12.606 1.00 98.62 852 LEU A CA 1
ATOM 6580 C C . LEU A 1 852 ? 8.113 13.863 -11.517 1.00 98.62 852 LEU A C 1
ATOM 6582 O O . LEU A 1 852 ? 7.925 13.284 -10.452 1.00 98.62 852 LEU A O 1
ATOM 6586 N N . VAL A 1 853 ? 9.231 14.556 -11.757 1.00 98.75 853 VAL A N 1
ATOM 6587 C CA . VAL A 1 853 ? 10.330 14.651 -10.781 1.00 98.75 853 VAL A CA 1
ATOM 6588 C C . VAL A 1 853 ? 9.845 15.286 -9.479 1.00 98.75 853 VAL A C 1
ATOM 6590 O O . VAL A 1 853 ? 10.124 14.756 -8.404 1.00 98.75 853 VAL A O 1
ATOM 6593 N N . ARG A 1 854 ? 9.085 16.385 -9.560 1.00 98.56 854 ARG A N 1
ATOM 6594 C CA . ARG A 1 854 ? 8.496 17.055 -8.392 1.00 98.56 854 ARG A CA 1
ATOM 6595 C C . ARG A 1 854 ? 7.604 16.109 -7.591 1.00 98.56 854 ARG A C 1
ATOM 6597 O O . ARG A 1 854 ? 7.775 15.997 -6.380 1.00 98.56 854 ARG A O 1
ATOM 6604 N N . ASP A 1 855 ? 6.686 15.422 -8.260 1.00 98.69 855 ASP A N 1
ATOM 6605 C CA . ASP A 1 855 ? 5.710 14.551 -7.608 1.00 98.69 855 ASP A CA 1
ATOM 6606 C C . ASP A 1 855 ? 6.354 13.302 -6.999 1.00 98.69 855 ASP A C 1
ATOM 6608 O O . ASP A 1 855 ? 5.953 12.879 -5.917 1.00 98.69 855 ASP A O 1
ATOM 6612 N N . VAL A 1 856 ? 7.404 12.754 -7.622 1.00 98.69 856 VAL A N 1
ATOM 6613 C CA . VAL A 1 856 ? 8.201 11.670 -7.026 1.00 98.69 856 VAL A CA 1
ATOM 6614 C C . VAL A 1 856 ? 8.802 12.112 -5.691 1.00 98.69 856 VAL A C 1
ATOM 6616 O O . VAL A 1 856 ? 8.681 11.388 -4.706 1.00 98.69 856 VAL A O 1
ATOM 6619 N N . ARG A 1 857 ? 9.384 13.318 -5.614 1.00 98.38 857 ARG A N 1
ATOM 6620 C CA . ARG A 1 857 ? 9.949 13.843 -4.355 1.00 98.38 857 ARG A CA 1
ATOM 6621 C C . ARG A 1 857 ? 8.875 14.106 -3.298 1.00 98.38 857 ARG A C 1
ATOM 6623 O O . ARG A 1 857 ? 9.113 13.857 -2.119 1.00 98.38 857 ARG A O 1
ATOM 6630 N N . VAL A 1 858 ? 7.693 14.563 -3.714 1.00 98.50 858 VAL A N 1
ATOM 6631 C CA . VAL A 1 858 ? 6.527 14.720 -2.829 1.00 98.50 858 VAL A CA 1
ATOM 6632 C C . VAL A 1 858 ? 6.100 13.376 -2.235 1.00 98.50 858 VAL A C 1
ATOM 6634 O O . VAL A 1 858 ? 5.895 13.283 -1.027 1.00 98.50 858 VAL A O 1
ATOM 6637 N N . ILE A 1 859 ? 6.007 12.326 -3.055 1.00 98.38 859 ILE A N 1
ATOM 6638 C CA . ILE A 1 859 ? 5.637 10.980 -2.594 1.00 98.38 859 ILE A CA 1
ATOM 6639 C C . ILE A 1 859 ? 6.680 10.438 -1.621 1.00 98.38 859 ILE A C 1
ATOM 6641 O O . ILE A 1 859 ? 6.312 9.938 -0.564 1.00 98.38 859 ILE A O 1
ATOM 6645 N N . GLU A 1 860 ? 7.969 10.569 -1.931 1.00 97.12 860 GLU A N 1
ATOM 6646 C CA . GLU A 1 860 ? 9.047 10.103 -1.050 1.00 97.12 860 GLU A CA 1
ATOM 6647 C C . GLU A 1 860 ? 9.001 10.746 0.333 1.00 97.12 860 GLU A C 1
ATOM 6649 O O . GLU A 1 860 ? 9.162 10.042 1.330 1.00 97.12 860 GLU A O 1
ATOM 6654 N N . ALA A 1 861 ? 8.732 12.053 0.399 1.00 97.56 861 ALA A N 1
ATOM 6655 C CA . ALA A 1 861 ? 8.503 12.736 1.666 1.00 97.56 861 ALA A CA 1
ATOM 6656 C C . ALA A 1 861 ? 7.256 12.182 2.380 1.00 97.56 861 ALA A C 1
ATOM 6658 O O . ALA A 1 861 ? 7.294 11.940 3.582 1.00 97.56 861 ALA A O 1
ATOM 6659 N N . ALA A 1 862 ? 6.178 11.908 1.641 1.00 97.81 862 ALA A N 1
ATOM 6660 C CA . ALA A 1 862 ? 4.896 11.474 2.190 1.00 97.81 862 ALA A CA 1
ATOM 6661 C C . ALA A 1 862 ? 4.809 10.016 2.656 1.00 97.81 862 ALA A C 1
ATOM 6663 O O . ALA A 1 862 ? 3.876 9.687 3.393 1.00 97.81 862 ALA A O 1
ATOM 6664 N N . LEU A 1 863 ? 5.735 9.134 2.268 1.00 94.38 863 LEU A N 1
ATOM 6665 C CA . LEU A 1 863 ? 5.664 7.709 2.617 1.00 94.38 863 LEU A CA 1
ATOM 6666 C C . LEU A 1 863 ? 5.727 7.471 4.136 1.00 94.38 863 LEU A C 1
ATOM 6668 O O . LEU A 1 863 ? 4.827 6.844 4.696 1.00 94.38 863 LEU A O 1
ATOM 6672 N N . GLY A 1 864 ? 6.748 7.986 4.821 1.00 91.38 864 GLY A N 1
ATOM 6673 C CA . GLY A 1 864 ? 6.916 7.798 6.267 1.00 91.38 864 GLY A CA 1
ATOM 6674 C C . GLY A 1 864 ? 7.071 6.328 6.708 1.00 91.38 864 GLY A C 1
ATOM 6675 O O . GLY A 1 864 ? 7.742 5.534 6.050 1.00 91.38 864 GLY A O 1
ATOM 6676 N N . THR A 1 865 ? 6.496 5.963 7.857 1.00 88.25 865 THR A N 1
ATOM 6677 C CA . THR A 1 865 ? 6.566 4.639 8.501 1.00 88.25 865 THR A CA 1
ATOM 6678 C C . THR A 1 865 ? 5.167 4.026 8.683 1.00 88.25 865 THR A C 1
ATOM 6680 O O . THR A 1 865 ? 4.170 4.746 8.711 1.00 88.25 865 THR A O 1
ATOM 6683 N N . PRO A 1 866 ? 5.038 2.698 8.869 1.00 86.19 866 PRO A N 1
ATOM 6684 C CA . PRO A 1 866 ? 3.731 2.070 9.085 1.00 86.19 866 PRO A CA 1
ATOM 6685 C C . PRO A 1 866 ? 3.104 2.368 10.462 1.00 86.19 866 PRO A C 1
ATOM 6687 O O . PRO A 1 866 ? 2.084 1.789 10.815 1.00 86.19 866 PRO A O 1
ATOM 6690 N N . ILE A 1 867 ? 3.688 3.253 11.276 1.00 85.25 867 ILE A N 1
ATOM 6691 C CA . ILE A 1 867 ? 3.230 3.514 12.645 1.00 85.25 867 ILE A CA 1
ATOM 6692 C C . ILE A 1 867 ? 2.317 4.743 12.664 1.00 85.25 867 ILE A C 1
ATOM 6694 O O . ILE A 1 867 ? 2.772 5.863 12.416 1.00 85.25 867 ILE A O 1
ATOM 6698 N N . LYS A 1 868 ? 1.038 4.567 13.037 1.00 92.81 868 LYS A N 1
ATOM 6699 C CA . LYS A 1 868 ? 0.135 5.701 13.294 1.00 92.81 868 LYS A CA 1
ATOM 6700 C C . LYS A 1 868 ? 0.490 6.379 14.615 1.00 92.81 868 LYS A C 1
ATOM 6702 O O . LYS A 1 868 ? 0.303 5.812 15.692 1.00 92.81 868 LYS A O 1
ATOM 6707 N N . LYS A 1 869 ? 0.917 7.634 14.512 1.00 92.06 869 LYS A N 1
ATOM 6708 C CA . LYS A 1 869 ? 1.175 8.543 15.631 1.00 92.06 869 LYS A CA 1
ATOM 6709 C C . LYS A 1 869 ? 0.494 9.891 15.399 1.00 92.06 869 LYS A C 1
ATOM 6711 O O . LYS A 1 869 ? 0.059 10.184 14.282 1.00 92.06 869 LYS A O 1
ATOM 6716 N N . VAL A 1 870 ? 0.407 10.679 16.464 1.00 94.38 870 VAL A N 1
ATOM 6717 C CA . VAL A 1 870 ? 0.100 12.110 16.386 1.00 94.38 870 VAL A CA 1
ATOM 6718 C C . VAL A 1 870 ? 1.384 12.844 16.007 1.00 94.38 870 VAL A C 1
ATOM 6720 O O . VAL A 1 870 ? 2.447 12.546 16.557 1.00 94.38 870 VAL A O 1
ATOM 6723 N N . VAL A 1 871 ? 1.297 13.767 15.053 1.00 94.56 871 VAL A N 1
ATOM 6724 C CA . VAL A 1 871 ? 2.440 14.567 14.580 1.00 94.56 871 VAL A CA 1
ATOM 6725 C C . VAL A 1 871 ? 2.315 16.023 15.023 1.00 94.56 871 VAL A C 1
ATOM 6727 O O . VAL A 1 871 ? 1.223 16.514 15.306 1.00 94.56 871 VAL A O 1
ATOM 6730 N N . THR A 1 872 ? 3.442 16.731 15.092 1.00 94.88 872 THR A N 1
ATOM 6731 C CA . THR A 1 872 ? 3.511 18.103 15.619 1.00 94.88 872 THR A CA 1
ATOM 6732 C C . THR A 1 872 ? 2.637 19.083 14.834 1.00 94.88 872 THR A C 1
ATOM 6734 O O . THR A 1 872 ? 2.035 19.976 15.430 1.00 94.88 872 THR A O 1
ATOM 6737 N N . SER A 1 873 ? 2.504 18.905 13.515 1.00 96.25 873 SER A N 1
ATOM 6738 C CA . SER A 1 873 ? 1.642 19.750 12.679 1.00 96.25 873 SER A CA 1
ATOM 6739 C C . SER A 1 873 ? 0.152 19.638 13.016 1.00 96.25 873 SER A C 1
ATOM 6741 O O . SER A 1 873 ? -0.611 20.543 12.682 1.00 96.25 873 SER A O 1
ATOM 6743 N N . GLU A 1 874 ? -0.273 18.595 13.740 1.00 96.31 874 GLU A N 1
ATOM 6744 C CA . GLU A 1 874 ? -1.655 18.451 14.205 1.00 96.31 874 GLU A CA 1
ATOM 6745 C C . GLU A 1 874 ? -1.948 19.239 15.488 1.00 96.31 874 GLU A C 1
ATOM 6747 O O . GLU A 1 874 ? -3.121 19.451 15.789 1.00 96.31 874 GLU A O 1
ATOM 6752 N N . ILE A 1 875 ? -0.939 19.708 16.237 1.00 95.50 875 ILE A N 1
ATOM 6753 C CA . ILE A 1 875 ? -1.132 20.372 17.543 1.00 95.50 875 ILE A CA 1
ATOM 6754 C C . ILE A 1 875 ? -2.114 21.560 17.463 1.00 95.50 875 ILE A C 1
ATOM 6756 O O . ILE A 1 875 ? -3.066 21.582 18.247 1.00 95.50 875 ILE A O 1
ATOM 6760 N N . PRO A 1 876 ? -2.009 22.499 16.497 1.00 94.38 876 PRO A N 1
ATOM 6761 C CA . PRO A 1 876 ? -2.974 23.598 16.392 1.00 94.38 876 PRO A CA 1
ATOM 6762 C C . PRO A 1 876 ? -4.415 23.124 16.150 1.00 94.38 876 PRO A C 1
ATOM 6764 O O . PRO A 1 876 ? -5.372 23.717 16.653 1.00 94.38 876 PRO A O 1
ATOM 6767 N N . CYS A 1 877 ? -4.592 22.044 15.382 1.00 94.56 877 CYS A N 1
ATOM 6768 C CA . CYS A 1 877 ? -5.903 21.446 15.143 1.00 94.56 877 CYS A CA 1
ATOM 6769 C C . CYS A 1 877 ? -6.414 20.694 16.370 1.00 94.56 877 CYS A C 1
ATOM 6771 O O . CYS A 1 877 ? -7.595 20.817 16.692 1.00 94.56 877 CYS A O 1
ATOM 6773 N N . ILE A 1 878 ? -5.537 19.993 17.092 1.00 94.25 878 ILE A N 1
ATOM 6774 C CA . ILE A 1 878 ? -5.845 19.363 18.376 1.00 94.25 878 ILE A CA 1
ATOM 6775 C C . ILE A 1 878 ? -6.390 20.419 19.326 1.00 94.25 878 ILE A C 1
ATOM 6777 O O . ILE A 1 878 ? -7.469 20.232 19.885 1.00 94.25 878 ILE A O 1
ATOM 6781 N N . ASP A 1 879 ? -5.702 21.547 19.479 1.00 92.31 879 ASP A N 1
ATOM 6782 C CA . ASP A 1 879 ? -6.107 22.655 20.352 1.00 92.31 879 ASP A CA 1
ATOM 6783 C C . ASP A 1 879 ? -7.430 23.286 19.953 1.00 92.31 879 ASP A C 1
ATOM 6785 O O . ASP A 1 879 ? -8.239 23.639 20.810 1.00 92.31 879 ASP A O 1
ATOM 6789 N N . LYS A 1 880 ? -7.698 23.346 18.652 1.00 90.94 880 LYS A N 1
ATOM 6790 C CA . LYS A 1 880 ? -8.930 23.913 18.115 1.00 90.94 880 LYS A CA 1
ATOM 6791 C C . LYS A 1 880 ? -10.131 22.960 18.160 1.00 90.94 880 LYS A C 1
ATOM 6793 O O . LYS A 1 880 ? -11.254 23.459 18.218 1.00 90.94 880 LYS A O 1
ATOM 6798 N N . LEU A 1 881 ? -9.937 21.644 18.027 1.00 92.81 881 LEU A N 1
ATOM 6799 C CA . LEU A 1 881 ? -11.012 20.712 17.647 1.00 92.81 881 LEU A CA 1
ATOM 6800 C C . LEU A 1 881 ? -11.139 19.455 18.513 1.00 92.81 881 LEU A C 1
ATOM 6802 O O . LEU A 1 881 ? -12.220 18.867 18.510 1.00 92.81 881 LEU A O 1
ATOM 6806 N N . GLN A 1 882 ? -10.090 19.018 19.213 1.00 92.69 882 GLN A N 1
ATOM 6807 C CA . GLN A 1 882 ? -10.150 17.788 20.009 1.00 92.69 882 GLN A CA 1
ATOM 6808 C C . GLN A 1 882 ? -11.085 17.963 21.214 1.00 92.69 882 GLN A C 1
ATOM 6810 O O . GLN A 1 882 ? -11.127 19.029 21.834 1.00 92.69 882 GLN A O 1
ATOM 6815 N N . LYS A 1 883 ? -11.838 16.911 21.549 1.00 96.06 883 LYS A N 1
ATOM 6816 C CA . LYS A 1 883 ? -12.851 16.972 22.606 1.00 96.06 883 LYS A CA 1
ATOM 6817 C C . LYS A 1 883 ? -12.277 16.806 24.007 1.00 96.06 883 LYS A C 1
ATOM 6819 O O . LYS A 1 883 ? -11.407 15.960 24.230 1.00 96.06 883 LYS A O 1
ATOM 6824 N N . SER A 1 884 ? -12.870 17.545 24.937 1.00 97.62 884 SER A N 1
ATOM 6825 C CA . SER A 1 884 ? -12.658 17.465 26.376 1.00 97.62 884 SER A CA 1
ATOM 6826 C C . SER A 1 884 ? -13.926 17.026 27.110 1.00 97.62 884 SER A C 1
ATOM 6828 O O . SER A 1 884 ? -15.044 17.228 26.626 1.00 97.62 884 SER A O 1
ATOM 6830 N N . LEU A 1 885 ? -13.737 16.468 28.303 1.00 97.88 885 LEU A N 1
ATOM 6831 C CA . LEU A 1 885 ? -14.801 16.234 29.275 1.00 97.88 885 LEU A CA 1
ATOM 6832 C C . LEU A 1 885 ? -15.204 17.558 29.939 1.00 97.88 885 LEU A C 1
ATOM 6834 O O . LEU A 1 885 ? -14.348 18.310 30.414 1.00 97.88 885 LEU A O 1
ATOM 6838 N N . VAL A 1 886 ? -16.504 17.839 29.965 1.00 97.50 886 VAL A N 1
ATOM 6839 C CA . VAL A 1 886 ? -17.098 19.018 30.612 1.00 97.50 886 VAL A CA 1
ATOM 6840 C C . VAL A 1 886 ? -18.331 18.607 31.408 1.00 97.50 886 VAL A C 1
ATOM 6842 O O . VAL A 1 886 ? -18.964 17.598 31.099 1.00 97.50 886 VAL A O 1
ATOM 6845 N N . MET A 1 887 ? -18.721 19.397 32.401 1.00 96.69 887 MET A N 1
ATOM 6846 C CA . MET A 1 887 ? -19.968 19.155 33.125 1.00 96.69 887 MET A CA 1
ATOM 6847 C C . MET A 1 887 ? -21.191 19.357 32.227 1.00 96.69 887 MET A C 1
ATOM 6849 O O . MET A 1 887 ? -21.330 20.374 31.549 1.00 96.69 887 MET A O 1
ATOM 6853 N N . GLY A 1 888 ? -22.111 18.396 32.250 1.00 93.69 888 GLY A N 1
ATOM 6854 C CA . GLY A 1 888 ? -23.416 18.481 31.596 1.00 93.69 888 GLY A CA 1
ATOM 6855 C C . GLY A 1 888 ? -24.461 19.254 32.401 1.00 93.69 888 GLY A C 1
ATOM 6856 O O . GLY A 1 888 ? -25.414 19.761 31.819 1.00 93.69 888 GLY A O 1
ATOM 6857 N N . SER A 1 889 ? -24.266 19.362 33.715 1.00 92.44 889 SER A N 1
ATOM 6858 C CA . SER A 1 889 ? -25.099 20.124 34.649 1.00 92.44 889 SER A CA 1
ATOM 6859 C C . SER A 1 889 ? -24.268 20.536 35.864 1.00 92.44 889 SER A C 1
ATOM 6861 O O . SER A 1 889 ? -23.291 19.863 36.185 1.00 92.44 889 SER A O 1
ATOM 6863 N N . THR A 1 890 ? -24.668 21.592 36.571 1.00 95.62 890 THR A N 1
ATOM 6864 C CA . THR A 1 890 ? -24.011 21.996 37.825 1.00 95.62 890 THR A CA 1
ATOM 6865 C C . THR A 1 890 ? -24.124 20.900 38.890 1.00 95.62 890 THR A C 1
ATOM 6867 O O . THR A 1 890 ? -25.217 20.380 39.117 1.00 95.62 890 THR A O 1
ATOM 6870 N N . LYS A 1 891 ? -23.004 20.581 39.546 1.00 95.12 891 LYS A N 1
ATOM 6871 C CA . LYS A 1 891 ? -22.896 19.618 40.651 1.00 95.12 891 LYS A CA 1
ATOM 6872 C C . LYS A 1 891 ? -22.058 20.197 41.785 1.00 95.12 891 LYS A C 1
ATOM 6874 O O . LYS A 1 891 ? -21.123 20.966 41.556 1.00 95.12 891 LYS A O 1
ATOM 6879 N N . ASN A 1 892 ? -22.395 19.809 43.001 1.00 96.75 892 ASN A N 1
ATOM 6880 C CA . ASN A 1 892 ? -21.712 20.199 44.219 1.00 96.75 892 ASN A CA 1
ATOM 6881 C C . ASN A 1 892 ? -20.660 19.156 44.608 1.00 96.75 892 ASN A C 1
ATOM 6883 O O . ASN A 1 892 ? -20.735 17.974 44.260 1.00 96.75 892 ASN A O 1
ATOM 6887 N N . LYS A 1 893 ? -19.691 19.595 45.403 1.00 96.19 893 LYS A N 1
ATOM 6888 C CA . LYS A 1 893 ? -18.732 18.731 46.080 1.00 96.19 893 LYS A CA 1
ATOM 6889 C C . LYS A 1 893 ? -19.446 17.601 46.829 1.00 96.19 893 LYS A C 1
ATOM 6891 O O . LYS A 1 893 ? -20.396 17.831 47.575 1.00 96.19 893 LYS A O 1
ATOM 6896 N N . GLY A 1 894 ? -18.912 16.391 46.701 1.00 95.00 894 GLY A N 1
ATOM 6897 C CA . GLY A 1 894 ? -19.430 15.181 47.335 1.00 95.00 894 GLY A CA 1
ATOM 6898 C C . GLY A 1 894 ? -20.471 14.436 46.500 1.00 95.00 894 GLY A C 1
ATOM 6899 O O . GLY A 1 894 ? -20.838 13.322 46.866 1.00 95.00 894 GLY A O 1
ATOM 6900 N N . GLU A 1 895 ? -20.930 15.001 45.380 1.00 96.19 895 GLU A N 1
ATOM 6901 C CA . GLU A 1 895 ? -21.817 14.296 44.456 1.00 96.19 895 GLU A CA 1
ATOM 6902 C C . GLU A 1 895 ? -21.043 13.325 43.552 1.00 96.19 895 GLU A C 1
ATOM 6904 O O . GLU A 1 895 ? -19.904 13.581 43.157 1.00 96.19 895 GLU A O 1
ATOM 6909 N N . ILE A 1 896 ? -21.677 12.200 43.212 1.00 94.12 896 ILE A N 1
ATOM 6910 C CA . ILE A 1 896 ? -21.133 11.197 42.289 1.00 94.12 896 ILE A CA 1
ATOM 6911 C C . ILE A 1 896 ? -21.462 11.613 40.854 1.00 94.12 896 ILE A C 1
ATOM 6913 O O . ILE A 1 896 ? -22.611 11.939 40.551 1.00 94.12 896 ILE A O 1
ATOM 6917 N N . LEU A 1 897 ? -20.470 11.563 39.966 1.00 93.31 897 LEU A N 1
ATOM 6918 C CA . LEU A 1 897 ? -20.646 11.835 38.542 1.00 93.31 897 LEU A CA 1
ATOM 6919 C C . LEU A 1 897 ? -21.244 10.619 37.832 1.00 93.31 897 LEU A C 1
ATOM 6921 O O . LEU A 1 897 ? -20.586 9.593 37.708 1.00 93.31 897 LEU A O 1
ATOM 6925 N N . TYR A 1 898 ? -22.463 10.711 37.313 1.00 92.38 898 TYR A N 1
ATOM 6926 C CA . TYR A 1 898 ? -23.034 9.675 36.446 1.00 92.38 898 TYR A CA 1
ATOM 6927 C C . TYR A 1 898 ? -22.802 10.005 34.962 1.00 92.38 898 TYR A C 1
ATOM 6929 O O . TYR A 1 898 ? -22.548 11.161 34.625 1.00 92.38 898 TYR A O 1
ATOM 6937 N N . PRO A 1 899 ? -22.933 9.036 34.032 1.00 89.38 899 PRO A N 1
ATOM 6938 C CA . PRO A 1 899 ? -22.706 9.285 32.604 1.00 89.38 899 PRO A CA 1
ATOM 6939 C C . PRO A 1 899 ? -23.489 10.467 32.008 1.00 89.38 899 PRO A C 1
ATOM 6941 O O . PRO A 1 899 ? -22.982 11.137 31.117 1.00 89.38 899 PRO A O 1
ATOM 6944 N N . GLY A 1 900 ? -24.705 10.744 32.494 1.00 88.56 900 GLY A N 1
ATOM 6945 C CA . GLY A 1 900 ? -25.511 11.888 32.041 1.00 88.56 900 GLY A CA 1
ATOM 6946 C C . GLY A 1 900 ? -25.049 13.249 32.577 1.00 88.56 900 GLY A C 1
ATOM 6947 O O . GLY A 1 900 ? -25.411 14.278 32.013 1.00 88.56 900 GLY A O 1
ATOM 6948 N N . ASP A 1 901 ? -24.232 13.260 33.634 1.00 93.62 901 ASP A N 1
ATOM 6949 C CA . ASP A 1 901 ? -23.717 14.477 34.268 1.00 93.62 901 ASP A CA 1
ATOM 6950 C C . ASP A 1 901 ? -22.471 15.028 33.555 1.00 93.62 901 ASP A C 1
ATOM 6952 O O . ASP A 1 901 ? -22.041 16.143 33.849 1.00 93.62 901 ASP A O 1
ATOM 6956 N N . VAL A 1 902 ? -21.893 14.275 32.611 1.00 95.69 902 VAL A N 1
ATOM 6957 C CA . VAL A 1 902 ? -20.678 14.633 31.866 1.00 95.69 902 VAL A CA 1
ATOM 6958 C C . VAL A 1 902 ? -20.990 14.701 30.371 1.00 95.69 902 VAL A C 1
ATOM 6960 O O . VAL A 1 902 ? -21.534 13.770 29.782 1.00 95.69 902 VAL A O 1
ATOM 6963 N N . LYS A 1 903 ? -20.609 15.805 29.727 1.00 95.94 903 LYS A N 1
ATOM 6964 C CA . LYS A 1 903 ? -20.678 15.998 28.274 1.00 95.94 903 LYS A CA 1
ATOM 6965 C C . LYS A 1 903 ? -19.278 16.004 27.662 1.00 95.94 903 LYS A C 1
ATOM 6967 O O . LYS A 1 903 ? -18.278 16.243 28.333 1.00 95.94 903 LYS A O 1
ATOM 6972 N N . ILE A 1 904 ? -19.217 15.767 26.353 1.00 97.12 904 ILE A N 1
ATOM 6973 C CA . ILE A 1 904 ? -17.973 15.757 25.578 1.00 97.12 904 ILE A CA 1
ATOM 6974 C C . ILE A 1 904 ? -18.040 16.871 24.534 1.00 97.12 904 ILE A C 1
ATOM 6976 O O . ILE A 1 904 ? -18.782 16.766 23.556 1.00 97.12 904 ILE A O 1
ATOM 6980 N N . LYS A 1 905 ? -17.266 17.941 24.735 1.00 97.00 905 LYS A N 1
ATOM 6981 C CA . LYS A 1 905 ? -17.292 19.151 23.898 1.00 97.00 905 LYS A CA 1
ATOM 6982 C C . LYS A 1 905 ? -15.888 19.633 23.563 1.00 97.00 905 LYS A C 1
ATOM 6984 O O . LYS A 1 905 ? -14.922 19.287 24.230 1.00 97.00 905 LYS A O 1
ATOM 6989 N N . VAL A 1 906 ? -15.762 20.482 22.550 1.00 96.69 906 VAL A N 1
ATOM 6990 C CA . VAL A 1 906 ? -14.572 21.328 22.400 1.00 96.69 906 VAL A CA 1
ATOM 6991 C C . VAL A 1 906 ? -14.664 22.444 23.439 1.00 96.69 906 VAL A C 1
ATOM 6993 O O . VAL A 1 906 ? -15.622 23.222 23.421 1.00 96.69 906 VAL A O 1
ATOM 6996 N N . ALA A 1 907 ? -13.694 22.502 24.346 1.00 95.56 907 ALA A N 1
ATOM 6997 C CA . ALA A 1 907 ? -13.740 23.373 25.512 1.00 95.56 907 ALA A CA 1
ATOM 6998 C C . ALA A 1 907 ? -12.630 24.428 25.510 1.00 95.56 907 ALA A C 1
ATOM 7000 O O . ALA A 1 907 ? -11.529 24.194 25.012 1.00 95.56 907 ALA A O 1
ATOM 7001 N N . GLU A 1 908 ? -12.926 25.582 26.109 1.00 92.19 908 GLU A N 1
ATOM 7002 C CA . GLU A 1 908 ? -11.952 26.637 26.378 1.00 92.19 908 GLU A CA 1
ATOM 7003 C C . GLU A 1 908 ? -12.100 27.154 27.823 1.00 92.19 908 GLU A C 1
ATOM 7005 O O . GLU A 1 908 ? -13.150 27.711 28.152 1.00 92.19 908 GLU A O 1
ATOM 7010 N N . PRO A 1 909 ? -11.082 27.006 28.698 1.00 92.69 909 PRO A N 1
ATOM 7011 C CA . PRO A 1 909 ? -9.846 26.244 28.475 1.00 92.69 909 PRO A CA 1
ATOM 7012 C C . PRO A 1 909 ? -10.129 24.754 28.225 1.00 92.69 909 PRO A C 1
ATOM 7014 O O . PRO A 1 909 ? -11.216 24.261 28.521 1.00 92.69 909 PRO A O 1
ATOM 7017 N N . LYS A 1 910 ? -9.151 24.031 27.674 1.00 93.94 910 LYS A N 1
ATOM 7018 C CA . LYS A 1 910 ? -9.261 22.576 27.539 1.00 93.94 910 LYS A CA 1
ATOM 7019 C C . LYS A 1 910 ? -9.312 21.899 28.909 1.00 93.94 910 LYS A C 1
ATOM 7021 O O . LYS A 1 910 ? -8.651 22.344 29.848 1.00 93.94 910 LYS A O 1
ATOM 7026 N N . GLY A 1 911 ? -10.086 20.821 28.985 1.00 94.75 911 GLY A N 1
ATOM 7027 C CA . GLY A 1 911 ? -10.094 19.873 30.101 1.00 94.75 911 GLY A CA 1
ATOM 7028 C C . GLY A 1 911 ? -9.487 18.531 29.702 1.00 94.75 911 GLY A C 1
ATOM 7029 O O . GLY A 1 911 ? -8.885 18.405 28.631 1.00 94.75 911 GLY A O 1
ATOM 7030 N N . LEU A 1 912 ? -9.711 17.522 30.541 1.00 96.19 912 LEU A N 1
ATOM 7031 C CA . LEU A 1 912 ? -9.353 16.125 30.307 1.00 96.19 912 LEU A CA 1
ATOM 7032 C C . LEU A 1 912 ? -9.791 15.645 28.928 1.00 96.19 912 LEU A C 1
ATOM 7034 O O . LEU A 1 912 ? -10.893 15.955 28.471 1.00 96.19 912 LEU A O 1
ATOM 7038 N N . ASN A 1 913 ? -8.934 14.858 28.280 1.00 95.38 913 ASN A N 1
ATOM 7039 C CA . ASN A 1 913 ? -9.240 14.250 26.993 1.00 95.38 913 ASN A CA 1
ATOM 7040 C C . ASN A 1 913 ? -10.477 13.343 27.116 1.00 95.38 913 ASN A C 1
ATOM 7042 O O . ASN A 1 913 ? -10.613 12.596 28.084 1.00 95.38 913 ASN A O 1
ATOM 7046 N N . ALA A 1 914 ? -11.361 13.375 26.116 1.00 96.25 914 ALA A N 1
ATOM 7047 C CA . ALA A 1 914 ? -12.577 12.561 26.098 1.00 96.25 914 ALA A CA 1
ATOM 7048 C C . ALA A 1 914 ? -12.341 11.041 26.231 1.00 96.25 914 ALA A C 1
ATOM 7050 O O . ALA A 1 914 ? -13.253 10.318 26.627 1.00 96.25 914 ALA A O 1
ATOM 7051 N N . LEU A 1 915 ? -11.125 10.551 25.962 1.00 95.06 915 LEU A N 1
ATOM 7052 C CA . LEU A 1 915 ? -10.749 9.147 26.168 1.00 95.06 915 LEU A CA 1
ATOM 7053 C C . LEU A 1 915 ? -10.792 8.693 27.637 1.00 95.06 915 LEU A C 1
ATOM 7055 O O . LEU A 1 915 ? -10.901 7.488 27.861 1.00 95.06 915 LEU A O 1
ATOM 7059 N N . HIS A 1 916 ? -10.750 9.626 28.597 1.00 95.00 916 HIS A N 1
ATOM 7060 C CA . HIS A 1 916 ? -10.828 9.356 30.039 1.00 95.00 916 HIS A CA 1
ATOM 7061 C C . HIS A 1 916 ? -12.268 9.260 30.563 1.00 95.00 916 HIS A C 1
ATOM 7063 O O . HIS A 1 916 ? -12.472 9.203 31.769 1.00 95.00 916 HIS A O 1
ATOM 7069 N N . PHE A 1 917 ? -13.287 9.266 29.694 1.00 94.69 917 PHE A N 1
ATOM 7070 C CA . PHE A 1 917 ? -14.692 9.275 30.123 1.00 94.69 917 PHE A CA 1
ATOM 7071 C C . PHE A 1 917 ? -15.007 8.186 31.165 1.00 94.69 917 PHE A C 1
ATOM 7073 O O . PHE A 1 917 ? -15.562 8.490 32.220 1.00 94.69 917 PHE A O 1
ATOM 7080 N N . ASP A 1 918 ? -14.583 6.946 30.906 1.00 89.62 918 ASP A N 1
ATOM 7081 C CA . ASP A 1 918 ? -14.833 5.799 31.791 1.00 89.62 918 ASP A CA 1
ATOM 7082 C C . ASP A 1 918 ? -14.064 5.877 33.126 1.00 89.62 918 ASP A C 1
ATOM 7084 O O . ASP A 1 918 ? -14.441 5.224 34.095 1.00 89.62 918 ASP A O 1
ATOM 7088 N N . GLU A 1 919 ? -12.998 6.680 33.195 1.00 92.06 919 GLU A N 1
ATOM 7089 C CA . GLU A 1 919 ? -12.197 6.894 34.410 1.00 92.06 919 GLU A CA 1
ATOM 7090 C C . GLU A 1 919 ? -12.829 7.938 35.345 1.00 92.06 919 GLU A C 1
ATOM 7092 O O . GLU A 1 919 ? -12.535 7.957 36.542 1.00 92.06 919 GLU A O 1
ATOM 7097 N N . VAL A 1 920 ? -13.693 8.799 34.796 1.00 93.56 920 VAL A N 1
ATOM 7098 C CA . VAL A 1 920 ? -14.324 9.929 35.495 1.00 93.56 920 VAL A CA 1
ATOM 7099 C C . VAL A 1 920 ? -15.723 9.587 36.001 1.00 93.56 920 VAL A C 1
ATOM 7101 O O . VAL A 1 920 ? -16.127 10.037 37.073 1.00 93.56 920 VAL A O 1
ATOM 7104 N N . ILE A 1 921 ? -16.490 8.804 35.244 1.00 93.38 921 ILE A N 1
ATOM 7105 C CA . ILE A 1 921 ? -17.826 8.389 35.681 1.00 93.38 921 ILE A CA 1
ATOM 7106 C C . ILE A 1 921 ? -17.745 7.506 36.935 1.00 93.38 921 ILE A C 1
ATOM 7108 O O . ILE A 1 921 ? -16.809 6.739 37.143 1.00 93.38 921 ILE A O 1
ATOM 7112 N N . TYR A 1 922 ? -18.756 7.629 37.784 1.00 94.06 922 TYR A N 1
ATOM 7113 C CA . TYR A 1 922 ? -18.893 7.030 39.111 1.00 94.06 922 TYR A CA 1
ATOM 7114 C C . TYR A 1 922 ? -17.866 7.489 40.156 1.00 94.06 922 TYR A C 1
ATOM 7116 O O . TYR A 1 922 ? -17.833 6.942 41.260 1.00 94.06 922 TYR A O 1
ATOM 7124 N N . LYS A 1 923 ? -17.068 8.518 39.852 1.00 94.75 923 LYS A N 1
ATOM 7125 C CA . LYS A 1 923 ? -16.190 9.184 40.819 1.00 94.75 923 LYS A CA 1
ATOM 7126 C C . LYS A 1 923 ? -16.923 10.264 41.603 1.00 94.75 923 LYS A C 1
ATOM 7128 O O . LYS A 1 923 ? -17.919 10.816 41.133 1.00 94.75 923 LYS A O 1
ATOM 7133 N N . THR A 1 924 ? -16.429 10.559 42.804 1.00 96.38 924 THR A N 1
ATOM 7134 C CA . THR A 1 924 ? -17.004 11.605 43.661 1.00 96.38 924 THR A CA 1
ATOM 7135 C C . THR A 1 924 ? -16.312 12.928 43.391 1.00 96.38 924 THR A C 1
ATOM 7137 O O . THR A 1 924 ? -15.088 13.002 43.416 1.00 96.38 924 THR A O 1
ATOM 7140 N N . LEU A 1 925 ? -17.081 13.984 43.157 1.00 95.69 925 LEU A N 1
ATOM 7141 C CA . LEU A 1 925 ? -16.551 15.311 42.880 1.00 95.69 925 LEU A CA 1
ATOM 7142 C C . LEU A 1 925 ? -15.946 15.936 44.151 1.00 95.69 925 LEU A C 1
ATOM 7144 O O . LEU A 1 925 ? -16.576 15.937 45.211 1.00 95.69 925 LEU A O 1
ATOM 7148 N N . VAL A 1 926 ? -14.741 16.504 44.069 1.00 96.06 926 VAL A N 1
ATOM 7149 C CA . VAL A 1 926 ? -14.057 17.105 45.235 1.00 96.06 926 VAL A CA 1
ATOM 7150 C C . VAL A 1 926 ? -14.247 18.622 45.364 1.00 96.06 926 VAL A C 1
ATOM 7152 O O . VAL A 1 926 ? -14.023 19.169 46.449 1.00 96.06 926 VAL A O 1
ATOM 7155 N N . TYR A 1 927 ? -14.725 19.286 44.308 1.00 93.81 927 TYR A N 1
ATOM 7156 C CA . TYR A 1 927 ? -15.035 20.721 44.254 1.00 93.81 927 TYR A CA 1
ATOM 7157 C C . TYR A 1 927 ? -16.368 20.955 43.546 1.00 93.81 927 TYR A C 1
ATOM 7159 O O . TYR A 1 927 ? -16.735 20.167 42.689 1.00 93.81 927 TYR A O 1
ATOM 7167 N N . ASP A 1 928 ? -17.072 22.047 43.838 1.00 95.69 928 ASP A N 1
ATOM 7168 C CA . ASP A 1 928 ? -18.259 22.414 43.057 1.00 95.69 928 ASP A CA 1
ATOM 7169 C C . ASP A 1 928 ? -17.867 22.699 41.597 1.00 95.69 928 ASP A C 1
ATOM 7171 O O . ASP A 1 928 ? -16.859 23.363 41.336 1.00 95.69 928 ASP A O 1
ATOM 7175 N N . LYS A 1 929 ? -18.678 22.231 40.644 1.00 95.62 929 LYS A N 1
ATOM 7176 C CA . LYS A 1 929 ? -18.484 22.475 39.209 1.00 95.62 929 LYS A CA 1
ATOM 7177 C C . LYS A 1 929 ? -19.777 22.914 38.550 1.00 95.62 929 LYS A C 1
ATOM 7179 O O . LYS A 1 929 ? -20.833 22.313 38.753 1.00 95.62 929 LYS A O 1
ATOM 7184 N N . LYS A 1 930 ? -19.697 23.950 37.720 1.00 95.50 930 LYS A N 1
ATOM 7185 C CA . LYS A 1 930 ? -20.851 24.466 36.970 1.00 95.50 930 LYS A CA 1
ATOM 7186 C C . LYS A 1 930 ? -21.012 23.742 35.644 1.00 95.50 930 LYS A C 1
ATOM 7188 O O . LYS A 1 930 ? -20.050 23.208 35.103 1.00 95.50 930 LYS A O 1
ATOM 7193 N N . GLU A 1 931 ? -22.226 23.770 35.099 1.00 94.50 931 GLU A N 1
ATOM 7194 C CA . GLU A 1 931 ? -22.473 23.343 33.718 1.00 94.50 931 GLU A CA 1
ATOM 7195 C C . GLU A 1 931 ? -21.455 23.975 32.750 1.00 94.50 931 GLU A C 1
ATOM 7197 O O . GLU A 1 931 ? -21.130 25.160 32.853 1.00 94.50 931 GLU A O 1
ATOM 7202 N N . ASP A 1 932 ? -20.983 23.175 31.791 1.00 93.81 932 ASP A N 1
ATOM 7203 C CA . ASP A 1 932 ? -20.053 23.558 30.724 1.00 93.81 932 ASP A CA 1
ATOM 7204 C C . ASP A 1 932 ? -18.609 23.847 31.195 1.00 93.81 932 ASP A C 1
ATOM 7206 O O . ASP A 1 932 ? -17.741 24.136 30.364 1.00 93.81 932 ASP A O 1
ATOM 7210 N N . GLU A 1 933 ? -18.313 23.728 32.498 1.00 95.88 933 GLU A N 1
ATOM 7211 C CA . GLU A 1 933 ? -16.941 23.796 33.011 1.00 95.88 933 GLU A CA 1
ATOM 7212 C C . GLU A 1 933 ? -16.149 22.521 32.668 1.00 95.88 933 GLU A C 1
ATOM 7214 O O . GLU A 1 933 ? -16.672 21.410 32.814 1.00 95.88 933 GLU A O 1
ATOM 7219 N N . PRO A 1 934 ? -14.878 22.645 32.237 1.00 96.75 934 PRO A N 1
ATOM 7220 C CA . PRO A 1 934 ? -14.017 21.492 31.997 1.00 96.75 934 PRO A CA 1
ATOM 7221 C C . PRO A 1 934 ? -13.671 20.722 33.278 1.00 96.75 934 PRO A C 1
ATOM 7223 O O . PRO A 1 934 ? -13.531 21.304 34.362 1.00 96.75 934 PRO A O 1
ATOM 7226 N N . LEU A 1 935 ? -13.481 19.412 33.116 1.00 96.38 935 LEU A N 1
ATOM 7227 C CA . LEU A 1 935 ? -13.010 18.500 34.161 1.00 96.38 935 LEU A CA 1
ATOM 7228 C C . LEU A 1 935 ? -11.494 18.274 34.059 1.00 96.38 935 LEU A C 1
ATOM 7230 O O . LEU A 1 935 ? -10.952 18.170 32.958 1.00 96.38 935 LEU A O 1
ATOM 7234 N N . TYR A 1 936 ? -10.827 18.171 35.206 1.00 96.31 936 TYR A N 1
ATOM 7235 C CA . TYR A 1 936 ? -9.388 17.948 35.389 1.00 96.31 936 TYR A CA 1
ATOM 7236 C C . TYR A 1 936 ? -9.145 16.763 36.338 1.00 96.31 936 TYR A C 1
ATOM 7238 O O . TYR A 1 936 ? -10.019 16.434 37.132 1.00 96.31 936 TYR A O 1
ATOM 7246 N N . GLU A 1 937 ? -7.959 16.138 36.301 1.00 92.25 937 GLU A N 1
ATOM 7247 C CA . GLU A 1 937 ? -7.637 14.950 37.129 1.00 92.25 937 GLU A CA 1
ATOM 7248 C C . GLU A 1 937 ? -7.871 15.164 38.634 1.00 92.25 937 GLU A C 1
ATOM 7250 O O . GLU A 1 937 ? -8.231 14.232 39.343 1.00 92.25 937 GLU A O 1
ATOM 7255 N N . GLY A 1 938 ? -7.691 16.394 39.125 1.00 92.19 938 GLY A N 1
ATOM 7256 C CA . GLY A 1 938 ? -7.875 16.740 40.535 1.00 92.19 938 GLY A CA 1
ATOM 7257 C C . GLY A 1 938 ? -9.314 17.048 40.950 1.00 92.19 938 GLY A C 1
ATOM 7258 O O . GLY A 1 938 ? -9.520 17.395 42.107 1.00 92.19 938 GLY A O 1
ATOM 7259 N N . ASP A 1 939 ? -10.294 16.975 40.046 1.00 94.00 939 ASP A N 1
ATOM 7260 C CA . ASP A 1 939 ? -11.682 17.352 40.343 1.00 94.00 939 ASP A CA 1
ATOM 7261 C C . ASP A 1 939 ? -12.508 16.221 40.972 1.00 94.00 939 ASP A C 1
ATOM 7263 O O . ASP A 1 939 ? -13.625 16.469 41.430 1.00 94.00 939 ASP A O 1
ATOM 7267 N N . PHE A 1 940 ? -11.981 14.996 41.037 1.00 92.56 940 PHE A N 1
ATOM 7268 C CA . PHE A 1 940 ? -12.716 13.822 41.503 1.00 92.56 940 PHE A CA 1
ATOM 7269 C C . PHE A 1 940 ? -11.823 12.801 42.235 1.00 92.56 940 PHE A C 1
ATOM 7271 O O . PHE A 1 940 ? -10.607 12.787 42.048 1.00 92.56 940 PHE A O 1
ATOM 7278 N N . CYS A 1 941 ? -12.420 11.944 43.074 1.00 89.75 941 CYS A N 1
ATOM 7279 C CA . CYS A 1 941 ? -11.744 10.845 43.781 1.00 89.75 941 CYS A CA 1
ATOM 7280 C C . CYS A 1 941 ? -12.471 9.496 43.648 1.00 89.75 941 CYS A C 1
ATOM 7282 O O . CYS A 1 941 ? -13.727 9.474 43.616 1.00 89.75 941 CYS A O 1
#

Organism: Parnassius apollo (NCBI:txid110799)

Radius of gyration: 35.35 Å; chains: 1; bounding box: 77×94×95 Å